Protein AF-0000000073338103 (afdb_homodimer)

Secondary structure (DSSP, 8-state):
----------------------HHHHHHHHHHHHHHHHHHHHS----HHHHHHHHHHHHHHT--HHHHHHHHHHHTSS---TTSHHHHHHHHHHHHHHHHTT-EEEEEEEEEEEEEEEEEEEEEE-TTS-EEEPP-S----STTGGGSPPS-EETPPPEEEEEEEEE-TT--HHHHHHHHHTT---TTSEEEEE--TT--HHHHHHHHHHTT-SEEEEEPPP-SS-S----EE---SSS-TTSTTS---TT-----TTSHHHHTTS-SS-EEEE-HHHHHHHHHTB-BSBPPHHHH-SS--S---B-B--BSEEEEEEEEEEEEEEEEEEEEEE--SSEEEEEEEEEEE---SSS-TTTTHHHHHHHHHHHHHHHHHHHTT---SEEEEEEEES-GGGTSHHHHHHHHHTHHHHHHHEEEEEE-S-SBSSSSEEEEE-GGGHHHHHHHHTTSBPSSSTT-BHHHHHHHH-SS---B---S-SSTHHIIIIIT---EEEEEE-S--TTTTSTT-SHHHIIIII-TT-HHHHHHHHHHHHHHHHHHH-SS----HHHHHHHHHHHHHHHHHHS-TTS--HHHHHHHHHHHHHHHHHHHHHHHHHHHTTT-TTHHHHHHHHHHHHHHHHHTTB-TT-BTTBTT--BSSS---SSTT-S-SS-HHHHHHHHS-TTS-HHHHHHHHHHHHHHHHHHHHHHHHHHH----/----------------------HHHHHHHHHHHHHHHHHHHHS----HHHHHHHHHHHHHHT--HHHHHHHHHHHTSS---TTSHHHHHHHHHHHHHHHHTT-EEEEEEEEEEEEEEEEEEEEEE-TTS-EEEPP-S----STTGGGSPPS-EETPPPEEEEEEEEE-TT--HHHHHHHHHTT---TTSEEEEE--TT--HHHHHHHHHHTT-SEEEEE----SS-S----EE---SSS-TTSTTS---TT-----TTSHHHHTTS-SS-EEEE-HHHHHHHHHTB-BSBPPHHHH-SS--S---B-B--BSEEEEEEEEEEEEEEEEEEEEEE--SSEEEEEEEEEEE---SSS-TTTTHHHHHHHHHHHHHHHHHHHTT---SEEEEEEEES-GGGTSHHHHHHHHHTHHHHHHHEEEEEE-S-SBSSSSEEEEE-GGGHHHHHHHHTTSBPSSSTT-BHHHHHHHHHSS---B---S-SSTHHIIIIIT---EEEEEE-S--TTTTSTT-SHHHIIIII-TT-HHHHHHHHHHHHHHHHHHH-SS----HHHHHHHHHHHHHHHHHHS-TTS--HHHHHHHHHHHHHHHHHHHHHHHHHHHTTT-TTHHHHHHHHHHHHHHHHHTTB-TT-BTTBTT--BSSS---SSTT-S-SS-HHHHHHHHS-TTS-HHHHHHHHHHHHHHHHHHHHHHHHHHH----

Structure (mmCIF, N/CA/C/O backbone):
data_AF-0000000073338103-model_v1
#
loop_
_entity.id
_entity.type
_entity.pdbx_description
1 polymer 'glutamate carboxypeptidase II'
#
loop_
_atom_site.group_PDB
_atom_site.id
_atom_site.type_symbol
_atom_site.label_atom_id
_atom_site.label_alt_id
_atom_site.label_comp_id
_atom_site.label_asym_id
_atom_site.label_entity_id
_atom_site.label_seq_id
_atom_site.pdbx_PDB_ins_code
_atom_site.Cartn_x
_atom_site.Cartn_y
_atom_site.Cartn_z
_atom_site.occupancy
_atom_site.B_iso_or_equiv
_atom_site.auth_seq_id
_atom_site.auth_comp_id
_atom_site.auth_asym_id
_atom_site.auth_atom_id
_atom_site.pdbx_PDB_model_num
ATOM 1 N N . MET A 1 1 ? 82.625 7.285 69.188 1 23.39 1 MET A N 1
ATOM 2 C CA . MET A 1 1 ? 82.875 6.035 68.5 1 23.39 1 MET A CA 1
ATOM 3 C C . MET A 1 1 ? 82.25 6.078 67.125 1 23.39 1 MET A C 1
ATOM 5 O O . MET A 1 1 ? 81.062 5.75 66.938 1 23.39 1 MET A O 1
ATOM 9 N N . SER A 1 2 ? 82.5 7.129 66.438 1 25.94 2 SER A N 1
ATOM 10 C CA . SER A 1 2 ? 82.188 8.078 65.375 1 25.94 2 SER A CA 1
ATOM 11 C C . SER A 1 2 ? 82.438 7.48 64 1 25.94 2 SER A C 1
ATOM 13 O O . SER A 1 2 ? 83.562 7.27 63.594 1 25.94 2 SER A O 1
ATOM 15 N N . PRO A 1 3 ? 81.438 6.512 63.688 1 27.48 3 PRO A N 1
ATOM 16 C CA . PRO A 1 3 ? 81.75 5.504 62.656 1 27.48 3 PRO A CA 1
ATOM 17 C C . PRO A 1 3 ? 82.125 6.121 61.312 1 27.48 3 PRO A C 1
ATOM 19 O O . PRO A 1 3 ? 81.812 7.293 61.062 1 27.48 3 PRO A O 1
ATOM 22 N N . PRO A 1 4 ? 82.812 5.309 60.469 1 25.95 4 PRO A N 1
ATOM 23 C CA . PRO A 1 4 ? 83.75 5.445 59.344 1 25.95 4 PRO A CA 1
ATOM 24 C C . PRO A 1 4 ? 83.062 5.883 58.062 1 25.95 4 PRO A C 1
ATOM 26 O O . PRO A 1 4 ? 81.875 5.621 57.875 1 25.95 4 PRO A O 1
ATOM 29 N N . LEU A 1 5 ? 83.5 6.938 57.406 1 24.22 5 LEU A N 1
ATOM 30 C CA . LEU A 1 5 ? 83.312 7.898 56.344 1 24.22 5 LEU A CA 1
ATOM 31 C C . LEU A 1 5 ? 83.375 7.211 54.969 1 24.22 5 LEU A C 1
ATOM 33 O O . LEU A 1 5 ? 84.375 6.672 54.594 1 24.22 5 LEU A O 1
ATOM 37 N N . THR A 1 6 ? 82.188 6.578 54.656 1 22.78 6 THR A N 1
ATOM 38 C CA . THR A 1 6 ? 82.062 5.684 53.531 1 22.78 6 THR A CA 1
ATOM 39 C C . THR A 1 6 ? 82.5 6.352 52.219 1 22.78 6 THR A C 1
ATOM 41 O O . THR A 1 6 ? 82.375 7.566 52.062 1 22.78 6 THR A O 1
ATOM 44 N N . LYS A 1 7 ? 83.312 5.598 51.375 1 25.94 7 LYS A N 1
ATOM 45 C CA . LYS A 1 7 ? 84.188 5.793 50.25 1 25.94 7 LYS A CA 1
ATOM 46 C C . LYS A 1 7 ? 83.438 6.227 49 1 25.94 7 LYS A C 1
ATOM 48 O O . LYS A 1 7 ? 82.5 5.551 48.562 1 25.94 7 LYS A O 1
ATOM 53 N N . PRO A 1 8 ? 83.375 7.547 48.594 1 25.02 8 PRO A N 1
ATOM 54 C CA . PRO A 1 8 ? 82.625 8.18 47.531 1 25.02 8 PRO A CA 1
ATOM 55 C C . PRO A 1 8 ? 83 7.641 46.156 1 25.02 8 PRO A C 1
ATOM 57 O O . PRO A 1 8 ? 84.125 7.629 45.781 1 25.02 8 PRO A O 1
ATOM 60 N N . THR A 1 9 ? 82.375 6.488 45.75 1 23.94 9 THR A N 1
ATOM 61 C CA . THR A 1 9 ? 82.625 5.77 44.5 1 23.94 9 THR A CA 1
ATOM 62 C C . THR A 1 9 ? 82.5 6.691 43.312 1 23.94 9 THR A C 1
ATOM 64 O O . THR A 1 9 ? 81.5 7.367 43.156 1 23.94 9 THR A O 1
ATOM 67 N N . THR A 1 10 ? 83.625 7.125 42.688 1 25.16 10 THR A N 1
ATOM 68 C CA . THR A 1 10 ? 83.938 8.039 41.594 1 25.16 10 THR A CA 1
ATOM 69 C C . THR A 1 10 ? 83.438 7.531 40.25 1 25.16 10 THR A C 1
ATOM 71 O O . THR A 1 10 ? 83.938 6.582 39.688 1 25.16 10 THR A O 1
ATOM 74 N N . THR A 1 11 ? 82.062 7.141 40.125 1 24.42 11 THR A N 1
ATOM 75 C CA . THR A 1 11 ? 81.688 6.48 38.906 1 24.42 11 THR A CA 1
ATOM 76 C C . THR A 1 11 ? 81.938 7.387 37.688 1 24.42 11 THR A C 1
ATOM 78 O O . THR A 1 11 ? 81.688 8.586 37.75 1 24.42 11 THR A O 1
ATOM 81 N N . SER A 1 12 ? 82.938 6.992 36.75 1 26.53 12 SER A N 1
ATOM 82 C CA . SER A 1 12 ? 83.562 7.496 35.531 1 26.53 12 SER A CA 1
ATOM 83 C C . SER A 1 12 ? 82.5 7.676 34.406 1 26.53 12 SER A C 1
ATOM 85 O O . SER A 1 12 ? 81.812 6.723 34.062 1 26.53 12 SER A O 1
ATOM 87 N N . SER A 1 13 ? 81.75 8.805 34.344 1 24.98 13 SER A N 1
ATOM 88 C CA . SER A 1 13 ? 80.75 9.219 33.344 1 24.98 13 SER A CA 1
ATOM 89 C C . SER A 1 13 ? 81.312 9.258 31.953 1 24.98 13 SER A C 1
ATOM 91 O O . SER A 1 13 ? 82.25 10.047 31.656 1 24.98 13 SER A O 1
ATOM 93 N N . ILE A 1 14 ? 81.625 8.102 31.297 1 26.61 14 ILE A N 1
ATOM 94 C CA . ILE A 1 14 ? 82.125 8.086 29.938 1 26.61 14 ILE A CA 1
ATOM 95 C C . ILE A 1 14 ? 81.125 8.781 29 1 26.61 14 ILE A C 1
ATOM 97 O O . ILE A 1 14 ? 80 8.359 28.875 1 26.61 14 ILE A O 1
ATOM 101 N N . PHE A 1 15 ? 81.188 10.109 28.797 1 25.8 15 PHE A N 1
ATOM 102 C CA . PHE A 1 15 ? 80.5 10.977 27.875 1 25.8 15 PHE A CA 1
ATOM 103 C C . PHE A 1 15 ? 80.75 10.57 26.438 1 25.8 15 PHE A C 1
ATOM 105 O O . PHE A 1 15 ? 81.875 10.641 25.969 1 25.8 15 PHE A O 1
ATOM 112 N N . PHE A 1 16 ? 80.188 9.43 25.938 1 26.16 16 PHE A N 1
ATOM 113 C CA . PHE A 1 16 ? 80.312 9.055 24.547 1 26.16 16 PHE A CA 1
ATOM 114 C C . PHE A 1 16 ? 79.875 10.164 23.625 1 26.16 16 PHE A C 1
ATOM 116 O O . PHE A 1 16 ? 78.75 10.711 23.844 1 26.16 16 PHE A O 1
ATOM 123 N N . LEU A 1 17 ? 80.75 10.961 22.969 1 28.45 17 LEU A N 1
ATOM 124 C CA . LEU A 1 17 ? 80.625 11.992 21.953 1 28.45 17 LEU A CA 1
ATOM 125 C C . LEU A 1 17 ? 79.938 11.477 20.719 1 28.45 17 LEU A C 1
ATOM 127 O O . LEU A 1 17 ? 80.438 10.633 19.984 1 28.45 17 LEU A O 1
ATOM 131 N N . SER A 1 18 ? 78.688 11.062 20.828 1 30.53 18 SER A N 1
ATOM 132 C CA . SER A 1 18 ? 77.938 10.586 19.672 1 30.53 18 SER A CA 1
ATOM 133 C C . SER A 1 18 ? 77.938 11.625 18.547 1 30.53 18 SER A C 1
ATOM 135 O O . SER A 1 18 ? 77.688 12.812 18.797 1 30.53 18 SER A O 1
ATOM 137 N N . LYS A 1 19 ? 78.688 11.398 17.422 1 39.12 19 LYS A N 1
ATOM 138 C CA . LYS A 1 19 ? 78.812 12.156 16.172 1 39.12 19 LYS A CA 1
ATOM 139 C C . LYS A 1 19 ? 77.375 12.445 15.625 1 39.12 19 LYS A C 1
ATOM 141 O O . LYS A 1 19 ? 76.5 11.578 15.648 1 39.12 19 LYS A O 1
ATOM 146 N N . PRO A 1 20 ? 77.188 13.82 15.438 1 39.41 20 PRO A N 1
ATOM 147 C CA . PRO A 1 20 ? 75.875 14.242 14.93 1 39.41 20 PRO A CA 1
ATOM 148 C C . PRO A 1 20 ? 75.5 13.609 13.578 1 39.41 20 PRO A C 1
ATOM 150 O O . PRO A 1 20 ? 76.438 13.352 12.773 1 39.41 20 PRO A O 1
ATOM 153 N N . PRO A 1 21 ? 74.562 12.68 13.531 1 50.12 21 PRO A N 1
ATOM 154 C CA . PRO A 1 21 ? 74.25 12.062 12.234 1 50.12 21 PRO A CA 1
ATOM 155 C C . PRO A 1 21 ? 74.188 13.086 11.102 1 50.12 21 PRO A C 1
ATOM 157 O O . PRO A 1 21 ? 73.938 14.266 11.344 1 50.12 21 PRO A O 1
ATOM 160 N N . PRO A 1 22 ? 74.875 12.828 9.883 1 53.12 22 PRO A N 1
ATOM 161 C CA . PRO A 1 22 ? 74.938 13.758 8.758 1 53.12 22 PRO A CA 1
ATOM 162 C C . PRO A 1 22 ? 73.625 14.352 8.383 1 53.12 22 PRO A C 1
ATOM 164 O O . PRO A 1 22 ? 72.562 13.727 8.641 1 53.12 22 PRO A O 1
ATOM 167 N N . PRO A 1 23 ? 73.625 15.68 8.031 1 54.03 23 PRO A N 1
ATOM 168 C CA . PRO A 1 23 ? 72.5 16.516 7.746 1 54.03 23 PRO A CA 1
ATOM 169 C C . PRO A 1 23 ? 71.562 15.875 6.734 1 54.03 23 PRO A C 1
ATOM 171 O O . PRO A 1 23 ? 70.312 16.125 6.77 1 54.03 23 PRO A O 1
ATOM 174 N N . LEU A 1 24 ? 72.125 15.039 5.871 1 59.91 24 LEU A N 1
ATOM 175 C CA . LEU A 1 24 ? 71.312 14.492 4.816 1 59.91 24 LEU A CA 1
ATOM 176 C C . LEU A 1 24 ? 70.312 13.484 5.387 1 59.91 24 LEU A C 1
ATOM 178 O O . LEU A 1 24 ? 69.125 13.453 4.977 1 59.91 24 LEU A O 1
ATOM 182 N N . CYS A 1 25 ? 70.812 12.609 6.328 1 56.97 25 CYS A N 1
ATOM 183 C CA . CYS A 1 25 ? 69.875 11.633 6.93 1 56.97 25 CYS A CA 1
ATOM 184 C C . CYS A 1 25 ? 68.875 12.328 7.781 1 56.97 25 CYS A C 1
ATOM 186 O O . CYS A 1 25 ? 67.688 11.898 7.809 1 56.97 25 CYS A O 1
ATOM 188 N N . THR A 1 26 ? 69.25 13.438 8.422 1 60.19 26 THR A N 1
ATOM 189 C CA . THR A 1 26 ? 68.312 14.203 9.203 1 60.19 26 THR A CA 1
ATOM 190 C C . THR A 1 26 ? 67.25 14.867 8.289 1 60.19 26 THR A C 1
ATOM 192 O O . THR A 1 26 ? 66.062 14.891 8.609 1 60.19 26 THR A O 1
ATOM 195 N N . PHE A 1 27 ? 67.812 15.281 7.145 1 61.78 27 PHE A N 1
ATOM 196 C CA . PHE A 1 27 ? 66.875 15.898 6.188 1 61.78 27 PHE A CA 1
ATOM 197 C C . PHE A 1 27 ? 65.938 14.867 5.629 1 61.78 27 PHE A C 1
ATOM 199 O O . PHE A 1 27 ? 64.688 15.141 5.516 1 61.78 27 PHE A O 1
ATOM 206 N N . LEU A 1 28 ? 66.375 13.648 5.289 1 61.41 28 LEU A N 1
ATOM 207 C CA . LEU A 1 28 ? 65.5 12.602 4.77 1 61.41 28 LEU A CA 1
ATOM 208 C C . LEU A 1 28 ? 64.562 12.117 5.844 1 61.41 28 LEU A C 1
ATOM 210 O O . LEU A 1 28 ? 63.375 11.852 5.551 1 61.41 28 LEU A O 1
ATOM 214 N N . LEU A 1 29 ? 65 12.109 7.074 1 62.97 29 LEU A N 1
ATOM 215 C CA . LE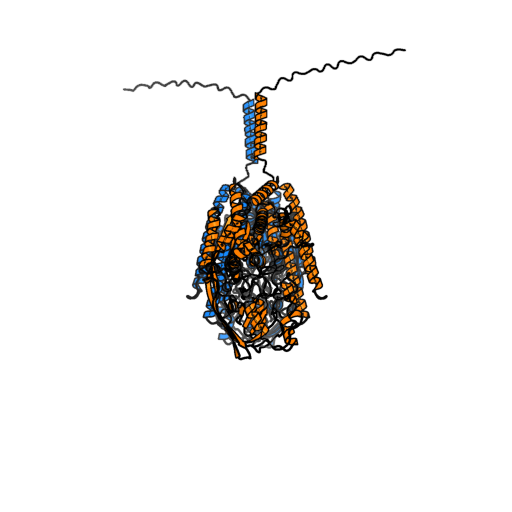U A 1 29 ? 64.125 11.758 8.172 1 62.97 29 LEU A CA 1
ATOM 216 C C . LEU A 1 29 ? 63.094 12.852 8.406 1 62.97 29 LEU A C 1
ATOM 218 O O . LEU A 1 29 ? 61.906 12.555 8.633 1 62.97 29 LEU A O 1
ATOM 222 N N . LEU A 1 30 ? 63.562 14.086 8.266 1 63.12 30 LEU A N 1
ATOM 223 C CA . LEU A 1 30 ? 62.625 15.195 8.43 1 63.12 30 LEU A CA 1
ATOM 224 C C . LEU A 1 30 ? 61.656 15.242 7.27 1 63.12 30 LEU A C 1
ATOM 226 O O . LEU A 1 30 ? 60.469 15.484 7.477 1 63.12 30 LEU A O 1
ATOM 230 N N . THR A 1 31 ? 62.125 14.938 6.078 1 66.56 31 THR A N 1
ATOM 231 C CA . THR A 1 31 ? 61.25 14.898 4.93 1 66.56 31 THR A CA 1
ATOM 232 C C . THR A 1 31 ? 60.281 13.695 5.023 1 66.56 31 THR A C 1
ATOM 234 O O . THR A 1 31 ? 59.125 13.805 4.699 1 66.56 31 THR A O 1
ATOM 237 N N . ALA A 1 32 ? 60.812 12.57 5.438 1 65.5 32 ALA A N 1
ATOM 238 C CA . ALA A 1 32 ? 59.938 11.406 5.66 1 65.5 32 ALA A CA 1
ATOM 239 C C . ALA A 1 32 ? 58.938 11.68 6.762 1 65.5 32 ALA A C 1
ATOM 241 O O . ALA A 1 32 ? 57.75 11.312 6.633 1 65.5 32 ALA A O 1
ATOM 242 N N . LEU A 1 33 ? 59.375 12.375 7.762 1 63.41 33 LEU A N 1
ATOM 243 C CA . LEU A 1 33 ? 58.438 12.766 8.828 1 63.41 33 LEU A CA 1
ATOM 244 C C . LEU A 1 33 ? 57.438 13.797 8.336 1 63.41 33 LEU A C 1
ATOM 246 O O . LEU A 1 33 ? 56.25 13.742 8.695 1 63.41 33 LEU A O 1
ATOM 250 N N . CYS A 1 34 ? 57.906 14.695 7.492 1 63.16 34 CYS A N 1
ATOM 251 C CA . CYS A 1 34 ? 56.969 15.648 6.879 1 63.16 34 CYS A CA 1
ATOM 252 C C . CYS A 1 34 ? 56 14.93 5.945 1 63.16 34 CYS A C 1
ATOM 254 O O . CYS A 1 34 ? 54.812 15.25 5.922 1 63.16 34 CYS A O 1
ATOM 256 N N . PHE A 1 35 ? 56.5 13.945 5.188 1 61.28 35 PHE A N 1
ATOM 257 C CA . PHE A 1 35 ? 55.625 13.172 4.324 1 61.28 35 PHE A CA 1
ATOM 258 C C . PHE A 1 35 ? 54.656 12.312 5.148 1 61.28 35 PHE A C 1
ATOM 260 O O . PHE A 1 35 ? 53.469 12.203 4.824 1 61.28 35 PHE A O 1
ATOM 267 N N . ILE A 1 36 ? 55.125 11.734 6.23 1 60.84 36 ILE A N 1
ATOM 268 C CA . ILE A 1 36 ? 54.281 10.984 7.133 1 60.84 36 ILE A CA 1
ATOM 269 C C . ILE A 1 36 ? 53.281 11.93 7.809 1 60.84 36 ILE A C 1
ATOM 271 O O . ILE A 1 36 ? 52.094 11.617 7.934 1 60.84 36 ILE A O 1
ATOM 275 N N . GLY A 1 37 ? 53.75 13.117 8.242 1 55.5 37 GLY A N 1
ATOM 276 C CA . GLY A 1 37 ? 52.844 14.133 8.781 1 55.5 37 GLY A CA 1
ATOM 277 C C . GLY A 1 37 ? 51.844 14.633 7.777 1 55.5 37 GLY A C 1
ATOM 278 O O . GLY A 1 37 ? 50.656 14.789 8.102 1 55.5 37 GLY A O 1
ATOM 279 N N . PHE A 1 38 ? 52.312 14.906 6.574 1 55.44 38 PHE A N 1
ATOM 280 C CA . PHE A 1 38 ? 51.406 15.32 5.5 1 55.44 38 PHE A CA 1
ATOM 281 C C . PHE A 1 38 ? 50.438 14.195 5.141 1 55.44 38 PHE A C 1
ATOM 283 O O . PHE A 1 38 ? 49.25 14.438 4.938 1 55.44 38 PHE A O 1
ATOM 290 N N . PHE A 1 39 ? 50.938 13.008 5.004 1 52.56 39 PHE A N 1
ATOM 291 C CA . PHE A 1 39 ? 50.062 11.859 4.77 1 52.56 39 PHE A CA 1
ATOM 292 C C . PHE A 1 39 ? 49.125 11.641 5.953 1 52.56 39 PHE A C 1
ATOM 294 O O . PHE A 1 39 ? 47.969 11.281 5.77 1 52.56 39 PHE A O 1
ATOM 301 N N . TYR A 1 40 ? 49.594 11.836 7.145 1 50.16 40 TYR A N 1
ATOM 302 C CA . TYR A 1 40 ? 48.75 11.75 8.328 1 50.16 40 TYR A CA 1
ATOM 303 C C . TYR A 1 40 ? 47.719 12.852 8.328 1 50.16 40 TYR A C 1
ATOM 305 O O . TYR A 1 40 ? 46.562 12.617 8.688 1 50.16 40 TYR A O 1
ATOM 313 N N . THR A 1 41 ? 48.125 14.07 8.055 1 49.78 41 THR A N 1
ATOM 314 C CA . THR A 1 41 ? 47.156 15.164 8.016 1 49.78 41 THR A CA 1
ATOM 315 C C . THR A 1 41 ? 46.188 14.992 6.848 1 49.78 41 THR A C 1
ATOM 317 O O . THR A 1 41 ? 45.031 15.375 6.941 1 49.78 41 THR A O 1
ATOM 320 N N . LEU A 1 42 ? 46.625 14.555 5.734 1 47.66 42 LEU A N 1
ATOM 321 C CA . LEU A 1 42 ? 45.75 14.336 4.586 1 47.66 42 LEU A CA 1
ATOM 322 C C . LEU A 1 42 ? 44.781 13.18 4.855 1 47.66 42 LEU A C 1
ATOM 324 O O . LEU A 1 42 ? 43.688 13.141 4.297 1 47.66 42 LEU A O 1
ATOM 328 N N . HIS A 1 43 ? 45.219 12.203 5.574 1 44.88 43 HIS A N 1
ATOM 329 C CA . HIS A 1 43 ? 44.344 11.062 5.848 1 44.88 43 HIS A CA 1
ATOM 330 C C . HIS A 1 43 ? 43.656 11.211 7.203 1 44.88 43 HIS A C 1
ATOM 332 O O . HIS A 1 43 ? 43.062 10.258 7.703 1 44.88 43 HIS A O 1
ATOM 338 N N . HIS A 1 44 ? 43.906 12.148 7.973 1 41.25 44 HIS A N 1
ATOM 339 C CA . HIS A 1 44 ? 43.094 12.234 9.172 1 41.25 44 HIS A CA 1
ATOM 340 C C . HIS A 1 44 ? 41.656 12.648 8.836 1 41.25 44 HIS A C 1
ATOM 342 O O . HIS A 1 44 ? 41.406 13.828 8.602 1 41.25 44 HIS A O 1
ATOM 348 N N . SER A 1 45 ? 40.875 11.891 8.297 1 46.19 45 SER A N 1
ATOM 349 C CA . SER A 1 45 ? 39.438 11.969 8.234 1 46.19 45 SER A CA 1
ATOM 350 C C . SER A 1 45 ? 38.844 12.375 9.586 1 46.19 45 SER A C 1
ATOM 352 O O . SER A 1 45 ? 39.125 11.742 10.602 1 46.19 45 SER A O 1
ATOM 354 N N . GLN A 1 46 ? 38.688 13.609 9.812 1 52.03 46 GLN A N 1
ATOM 355 C CA . GLN A 1 46 ? 38.031 14.078 11.023 1 52.03 46 GLN A CA 1
ATOM 356 C C . GLN A 1 46 ? 36.875 13.141 11.422 1 52.03 46 GLN A C 1
ATOM 358 O O . GLN A 1 46 ? 36.188 12.617 10.562 1 52.03 46 GLN A O 1
ATOM 363 N N . ASN A 1 47 ? 36.875 12.703 12.672 1 62 47 ASN A N 1
ATOM 364 C CA . ASN A 1 47 ? 35.812 11.914 13.273 1 62 47 ASN A CA 1
ATOM 365 C C . ASN A 1 47 ? 34.438 12.492 12.961 1 62 47 ASN A C 1
ATOM 367 O O . ASN A 1 47 ? 34.188 13.672 13.211 1 62 47 ASN A O 1
ATOM 371 N N . PRO A 1 48 ? 33.719 11.742 12.211 1 68.19 48 PRO A N 1
ATOM 372 C CA . PRO A 1 48 ? 32.406 12.234 11.82 1 68.19 48 PRO A CA 1
ATOM 373 C C . PRO A 1 48 ? 31.656 12.883 12.977 1 68.19 48 PRO A C 1
ATOM 375 O O . PRO A 1 48 ? 30.906 13.844 12.773 1 68.19 48 PRO A O 1
ATOM 378 N N . LYS A 1 49 ? 31.953 12.516 14.125 1 69.31 49 LYS A N 1
ATOM 379 C CA . LYS A 1 49 ? 31.25 13.062 15.289 1 69.31 49 LYS A CA 1
ATOM 380 C C . LYS A 1 49 ? 31.766 14.461 15.633 1 69.31 49 LYS A C 1
ATOM 382 O O . LYS A 1 49 ? 30.984 15.336 15.992 1 69.31 49 LYS A O 1
ATOM 387 N N . THR A 1 50 ? 32.875 14.648 15.531 1 74.56 50 THR A N 1
ATOM 388 C CA . THR A 1 50 ? 33.469 15.953 15.828 1 74.56 50 THR A CA 1
ATOM 389 C C . THR A 1 50 ? 33.062 16.969 14.766 1 74.56 50 THR A C 1
ATOM 391 O O . THR A 1 50 ? 32.812 18.141 15.094 1 74.56 50 THR A O 1
ATOM 394 N N . THR A 1 51 ? 32.938 16.484 13.648 1 83.94 51 THR A N 1
ATOM 395 C CA . THR A 1 51 ? 32.531 17.359 12.562 1 83.94 51 THR A CA 1
ATOM 396 C C . THR A 1 51 ? 31.062 17.797 12.727 1 83.94 51 THR A C 1
ATOM 398 O O . THR A 1 51 ? 30.734 18.969 12.547 1 83.94 51 THR A O 1
ATOM 401 N N . LEU A 1 52 ? 30.234 16.906 13.156 1 90.75 52 LEU A N 1
ATOM 402 C CA . LEU A 1 52 ? 28.828 17.219 13.359 1 90.75 52 LEU A CA 1
ATOM 403 C C . LEU A 1 52 ? 28.656 18.188 14.523 1 90.75 52 LEU A C 1
ATOM 405 O O . LEU A 1 52 ? 27.812 19.094 14.469 1 90.75 52 LEU A O 1
ATOM 409 N N . GLN A 1 53 ? 29.422 18 15.555 1 91.88 53 GLN A N 1
ATOM 410 C CA . GLN A 1 53 ? 29.344 18.891 16.703 1 91.88 53 GLN A CA 1
ATOM 411 C C . GLN A 1 53 ? 29.75 20.312 16.344 1 91.88 53 GLN A C 1
ATOM 413 O O . GLN A 1 53 ? 29.125 21.266 16.781 1 91.88 53 GLN A O 1
ATOM 418 N N . HIS A 1 54 ? 30.797 20.359 15.594 1 94.19 54 HIS A N 1
ATOM 419 C CA . HIS A 1 54 ? 31.25 21.672 15.148 1 94.19 54 HIS A CA 1
ATOM 420 C C . HIS A 1 54 ? 30.188 22.344 14.266 1 94.19 54 HIS A C 1
ATOM 422 O O . HIS A 1 54 ? 29.891 23.531 14.438 1 94.19 54 HIS A O 1
ATOM 428 N N . THR A 1 55 ? 29.641 21.594 13.352 1 96.62 55 THR A N 1
ATOM 429 C CA . THR A 1 55 ? 28.609 22.109 12.461 1 96.62 55 THR A CA 1
ATOM 430 C C . THR A 1 55 ? 27.391 22.562 13.258 1 96.62 55 THR A C 1
ATOM 432 O O . THR A 1 55 ? 26.781 23.594 12.953 1 96.62 55 THR A O 1
ATOM 435 N N . ALA A 1 56 ? 27.047 21.828 14.25 1 97.19 56 ALA A N 1
ATOM 436 C CA . ALA A 1 56 ? 25.906 22.156 15.094 1 97.19 56 ALA A CA 1
ATOM 437 C C . ALA A 1 56 ? 26.125 23.453 15.852 1 97.19 56 ALA A C 1
ATOM 439 O O . ALA A 1 56 ? 25.219 24.281 15.953 1 97.19 56 ALA A O 1
ATOM 440 N N . THR A 1 57 ? 27.281 23.609 16.375 1 96.81 57 THR A N 1
ATOM 441 C CA . THR A 1 57 ? 27.609 24.812 17.109 1 96.81 57 THR A CA 1
ATOM 442 C C . THR A 1 57 ? 27.594 26.031 16.203 1 96.81 57 THR A C 1
ATOM 444 O O . THR A 1 57 ? 27.078 27.094 16.578 1 96.81 57 THR A O 1
ATOM 447 N N . LEU A 1 58 ? 28.172 25.844 15.039 1 97.44 58 LEU A N 1
ATOM 448 C CA . LEU A 1 58 ? 28.156 26.922 14.07 1 97.44 58 LEU A CA 1
ATOM 449 C C . LEU A 1 58 ? 26.734 27.281 13.656 1 97.44 58 LEU A C 1
ATOM 451 O O . LEU A 1 58 ? 26.406 28.469 13.531 1 97.44 58 LEU A O 1
ATOM 455 N N . PHE A 1 59 ? 26 26.359 13.414 1 98.31 59 PHE A N 1
ATOM 456 C CA . PHE A 1 59 ? 24.594 26.547 13.055 1 98.31 59 PHE A CA 1
ATOM 457 C C . PHE A 1 59 ? 23.875 27.406 14.102 1 98.31 59 PHE A C 1
ATOM 459 O O . PHE A 1 59 ? 23.156 28.344 13.758 1 98.31 59 PHE A O 1
ATOM 466 N N . LEU A 1 60 ? 24.016 27.031 15.367 1 98.19 60 LEU A N 1
ATOM 467 C CA . LEU A 1 60 ? 23.344 27.734 16.453 1 98.19 60 LEU A CA 1
ATOM 468 C C . LEU A 1 60 ? 23.875 29.156 16.578 1 98.19 60 LEU A C 1
ATOM 470 O O . LEU A 1 60 ? 23.141 30.078 16.953 1 98.19 60 LEU A O 1
ATOM 474 N N . SER A 1 61 ? 25.094 29.391 16.25 1 97.81 61 SER A N 1
ATOM 475 C CA . SER A 1 61 ? 25.719 30.688 16.391 1 97.81 61 SER A CA 1
ATOM 476 C C . SER A 1 61 ? 25.203 31.672 15.352 1 97.81 61 SER A C 1
ATOM 478 O O . SER A 1 61 ? 25.344 32.875 15.508 1 97.81 61 SER A O 1
ATOM 480 N N . TYR A 1 62 ? 24.578 31.188 14.336 1 98 62 TYR A N 1
ATOM 481 C CA . TYR A 1 62 ? 24.078 32.031 13.258 1 98 62 TYR A CA 1
ATOM 482 C C . TYR A 1 62 ? 22.703 32.594 13.594 1 98 62 TYR A C 1
ATOM 484 O O . TYR A 1 62 ? 22.094 33.312 12.797 1 98 62 TYR A O 1
ATOM 492 N N . SER A 1 63 ? 22.203 32.344 14.781 1 96.69 63 SER A N 1
ATOM 493 C CA . SER A 1 63 ? 20.875 32.844 15.18 1 96.69 63 SER A CA 1
ATOM 494 C C . SER A 1 63 ? 20.828 34.344 15.195 1 96.69 63 SER A C 1
ATOM 496 O O . SER A 1 63 ? 21.828 35.031 15.461 1 96.69 63 SER A O 1
ATOM 498 N N . SER A 1 64 ? 19.594 34.844 14.836 1 97.25 64 SER A N 1
ATOM 499 C CA . SER A 1 64 ? 19.344 36.281 14.875 1 97.25 64 SER A CA 1
ATOM 500 C C . SER A 1 64 ? 17.875 36.562 15.156 1 97.25 64 SER A C 1
ATOM 502 O O . SER A 1 64 ? 17 36.312 14.32 1 97.25 64 SER A O 1
ATOM 504 N N . ASN A 1 65 ? 17.656 37.188 16.297 1 97.62 65 ASN A N 1
ATOM 505 C CA . ASN A 1 65 ? 16.297 37.531 16.688 1 97.62 65 ASN A CA 1
ATOM 506 C C . ASN A 1 65 ? 15.688 38.562 15.727 1 97.62 65 ASN A C 1
ATOM 508 O O . ASN A 1 65 ? 14.531 38.438 15.312 1 97.62 65 ASN A O 1
ATOM 512 N N . SER A 1 66 ? 16.469 39.531 15.43 1 98.06 66 SER A N 1
ATOM 513 C CA . SER A 1 66 ? 15.984 40.625 14.586 1 98.06 66 SER A CA 1
ATOM 514 C C . SER A 1 66 ? 15.656 40.125 13.18 1 98.06 66 SER A C 1
ATOM 516 O O . SER A 1 66 ? 14.688 40.594 12.57 1 98.06 66 SER A O 1
ATOM 518 N N . THR A 1 67 ? 16.484 39.25 12.703 1 98.25 67 THR A N 1
ATOM 519 C CA . THR A 1 67 ? 16.266 38.719 11.359 1 98.25 67 THR A CA 1
ATOM 520 C C . THR A 1 67 ? 14.945 37.938 11.297 1 98.25 67 THR A C 1
ATOM 522 O O . THR A 1 67 ? 14.148 38.156 10.383 1 98.25 67 THR A O 1
ATOM 525 N N . ILE A 1 68 ? 14.703 37.094 12.211 1 98.5 68 ILE A N 1
ATOM 526 C CA . ILE A 1 68 ? 13.484 36.281 12.219 1 98.5 68 ILE A CA 1
ATOM 527 C C . ILE A 1 68 ? 12.273 37.188 12.398 1 98.5 68 ILE A C 1
ATOM 529 O O . ILE A 1 68 ? 11.227 36.969 11.789 1 98.5 68 ILE A O 1
ATOM 533 N N . SER A 1 69 ? 12.461 38.156 13.273 1 98.69 69 SER A N 1
ATOM 534 C CA . SER A 1 69 ? 11.406 39.125 13.461 1 98.69 69 SER A CA 1
ATOM 535 C C . SER A 1 69 ? 11.062 39.844 12.148 1 98.69 69 SER A C 1
ATOM 537 O O . SER A 1 69 ? 9.891 40.031 11.836 1 98.69 69 SER A O 1
ATOM 539 N N . SER A 1 70 ? 12.047 40.219 11.438 1 98.62 70 SER A N 1
ATOM 540 C CA . SER A 1 70 ? 11.844 40.906 10.172 1 98.62 70 SER A CA 1
ATOM 541 C C . SER A 1 70 ? 11.125 40 9.164 1 98.62 70 SER A C 1
ATOM 543 O O . SER A 1 70 ? 10.297 40.5 8.391 1 98.62 70 SER A O 1
ATOM 545 N N . TYR A 1 71 ? 11.523 38.719 9.078 1 98.69 71 TYR A N 1
ATOM 546 C CA . TYR A 1 71 ? 10.82 37.781 8.211 1 98.69 71 TYR A CA 1
ATOM 547 C C . TYR A 1 71 ? 9.336 37.75 8.547 1 98.69 71 TYR A C 1
ATOM 549 O O . TYR A 1 71 ? 8.484 37.812 7.648 1 98.69 71 TYR A O 1
ATOM 557 N N . LEU A 1 72 ? 9.047 37.594 9.836 1 98.75 72 LEU A N 1
ATOM 558 C CA . LEU A 1 72 ? 7.66 37.469 10.266 1 98.75 72 LEU A CA 1
ATOM 559 C C . LEU A 1 72 ? 6.883 38.75 9.891 1 98.75 72 LEU A C 1
ATOM 561 O O . LEU A 1 72 ? 5.742 38.656 9.43 1 98.75 72 LEU A O 1
ATOM 565 N N . HIS A 1 73 ? 7.508 39.844 10.148 1 98.19 73 HIS A N 1
ATOM 566 C CA . HIS A 1 73 ? 6.863 41.125 9.828 1 98.19 73 HIS A CA 1
ATOM 567 C C . HIS A 1 73 ? 6.508 41.188 8.344 1 98.19 73 HIS A C 1
ATOM 569 O O . HIS A 1 73 ? 5.383 41.531 7.988 1 98.19 73 HIS A O 1
ATOM 575 N N . SER A 1 74 ? 7.402 40.844 7.504 1 97.62 74 SER A N 1
ATOM 576 C CA . SER A 1 74 ? 7.195 40.906 6.062 1 97.62 74 SER A CA 1
ATOM 577 C C . SER A 1 74 ? 6.094 39.938 5.625 1 97.62 74 SER A C 1
ATOM 579 O O . SER A 1 74 ? 5.301 40.281 4.734 1 97.62 74 SER A O 1
ATOM 581 N N . LEU A 1 75 ? 6.035 38.812 6.207 1 97.62 75 LEU A N 1
ATOM 582 C CA . LEU A 1 75 ? 5.086 37.75 5.844 1 97.62 75 LEU A CA 1
ATOM 583 C C . LEU A 1 75 ? 3.666 38.125 6.238 1 97.62 75 LEU A C 1
ATOM 585 O O . LEU A 1 75 ? 2.697 37.625 5.672 1 97.62 75 LEU A O 1
ATOM 589 N N . THR A 1 76 ? 3.533 39.031 7.215 1 96.44 76 THR A N 1
ATOM 590 C CA . THR A 1 76 ? 2.223 39.25 7.82 1 96.44 76 THR A CA 1
ATOM 591 C C . THR A 1 76 ? 1.754 40.688 7.598 1 96.44 76 THR A C 1
ATOM 593 O O . THR A 1 76 ? 0.964 41.219 8.383 1 96.44 76 THR A O 1
ATOM 596 N N . LEU A 1 77 ? 2.238 41.281 6.633 1 93.88 77 LEU A N 1
ATOM 597 C CA . LEU A 1 77 ? 1.859 42.656 6.293 1 93.88 77 LEU A CA 1
ATOM 598 C C . LEU A 1 77 ? 0.398 42.719 5.863 1 93.88 77 LEU A C 1
ATOM 600 O O . LEU A 1 77 ? -0.267 43.75 6.062 1 93.88 77 LEU A O 1
ATOM 604 N N . HIS A 1 78 ? -0.092 41.719 5.266 1 93.44 78 HIS A N 1
ATOM 605 C CA . HIS A 1 78 ? -1.472 41.656 4.797 1 93.44 78 HIS A CA 1
ATOM 606 C C . HIS A 1 78 ? -2.066 40.25 5.023 1 93.44 78 HIS A C 1
ATOM 608 O O . HIS A 1 78 ? -1.334 39.281 5.109 1 93.44 78 HIS A O 1
ATOM 614 N N . PRO A 1 79 ? -3.4 40.25 5.141 1 95.12 79 PRO A N 1
ATOM 615 C CA . PRO A 1 79 ? -4.027 38.938 5.152 1 95.12 79 PRO A CA 1
ATOM 616 C C . PRO A 1 79 ? -3.746 38.125 3.877 1 95.12 79 PRO A C 1
ATOM 618 O O . PRO A 1 79 ? -3.656 38.719 2.791 1 95.12 79 PRO A O 1
ATOM 621 N N . HIS A 1 80 ? -3.58 36.844 3.986 1 96.5 80 HIS A N 1
ATOM 622 C CA . HIS A 1 80 ? -3.168 36.062 2.818 1 96.5 80 HIS A CA 1
ATOM 623 C C . HIS A 1 80 ? -3.812 34.688 2.816 1 96.5 80 HIS A C 1
ATOM 625 O O . HIS A 1 80 ? -3.117 33.688 2.934 1 96.5 80 HIS A O 1
ATOM 631 N N . LEU A 1 81 ? -5.082 34.656 2.533 1 97 81 LEU A N 1
ATOM 632 C CA . LEU A 1 81 ? -5.871 33.438 2.408 1 97 81 LEU A CA 1
ATOM 633 C C . LEU A 1 81 ? -5.5 32.688 1.14 1 97 81 LEU A C 1
ATOM 635 O O . LEU A 1 81 ? -5.309 33.281 0.082 1 97 81 LEU A O 1
ATOM 639 N N . ALA A 1 82 ? -5.371 31.391 1.279 1 98.06 82 ALA A N 1
ATOM 640 C CA . ALA A 1 82 ? -4.992 30.562 0.133 1 98.06 82 ALA A CA 1
ATOM 641 C C . ALA A 1 82 ? -5.918 30.812 -1.053 1 98.06 82 ALA A C 1
ATOM 643 O O . ALA A 1 82 ? -7.129 30.969 -0.881 1 98.06 82 ALA A O 1
ATOM 644 N N . GLY A 1 83 ? -5.352 30.75 -2.248 1 96.31 83 GLY A N 1
ATOM 645 C CA . GLY A 1 83 ? -6.113 30.891 -3.479 1 96.31 83 GLY A CA 1
ATOM 646 C C . GLY A 1 83 ? -6.445 32.312 -3.828 1 96.31 83 GLY A C 1
ATOM 647 O O . GLY A 1 83 ? -7.129 32.594 -4.816 1 96.31 83 GLY A O 1
ATOM 648 N N . THR A 1 84 ? -6.012 33.281 -3.066 1 94.5 84 THR A N 1
ATOM 649 C CA . THR A 1 84 ? -6.258 34.688 -3.328 1 94.5 84 THR A CA 1
ATOM 650 C C . THR A 1 84 ? -4.984 35.375 -3.811 1 94.5 84 THR A C 1
ATOM 652 O O . THR A 1 84 ? -3.893 34.812 -3.711 1 94.5 84 THR A O 1
ATOM 655 N N . LYS A 1 85 ? -5.09 36.562 -4.293 1 91.5 85 LYS A N 1
ATOM 656 C CA . LYS A 1 85 ? -3.955 37.312 -4.828 1 91.5 85 LYS A CA 1
ATOM 657 C C . LYS A 1 85 ? -2.936 37.625 -3.734 1 91.5 85 LYS A C 1
ATOM 659 O O . LYS A 1 85 ? -1.732 37.438 -3.934 1 91.5 85 LYS A O 1
ATOM 664 N N . PRO A 1 86 ? -3.371 38.031 -2.561 1 91.81 86 PRO A N 1
ATOM 665 C CA . PRO A 1 86 ? -2.375 38.312 -1.521 1 91.81 86 PRO A CA 1
ATOM 666 C C . PRO A 1 86 ? -1.574 37.062 -1.138 1 91.81 86 PRO A C 1
ATOM 668 O O . PRO A 1 86 ? -0.414 37.156 -0.734 1 91.81 86 PRO A O 1
ATOM 671 N N . SER A 1 87 ? -2.217 35.969 -1.206 1 94.31 87 SER A N 1
ATOM 672 C CA . SER A 1 87 ? -1.495 34.719 -0.924 1 94.31 87 SER A CA 1
ATOM 673 C C . SER A 1 87 ? -0.312 34.531 -1.87 1 94.31 87 SER A C 1
ATOM 675 O O . SER A 1 87 ? 0.713 33.969 -1.49 1 94.31 87 SER A O 1
ATOM 677 N N . LEU A 1 88 ? -0.371 35 -3.072 1 96.31 88 LEU A N 1
ATOM 678 C CA . LEU A 1 88 ? 0.709 34.938 -4.051 1 96.31 88 LEU A CA 1
ATOM 679 C C . LEU A 1 88 ? 1.915 35.75 -3.604 1 96.31 88 LEU A C 1
ATOM 681 O O . LEU A 1 88 ? 3.059 35.375 -3.887 1 96.31 88 LEU A O 1
ATOM 685 N N . ASP A 1 89 ? 1.659 36.781 -2.912 1 95.44 89 ASP A N 1
ATOM 686 C CA . ASP A 1 89 ? 2.756 37.594 -2.402 1 95.44 89 ASP A CA 1
ATOM 687 C C . ASP A 1 89 ? 3.623 36.812 -1.426 1 95.44 89 ASP A C 1
ATOM 689 O O . ASP A 1 89 ? 4.852 36.906 -1.457 1 95.44 89 ASP A O 1
ATOM 693 N N . THR A 1 90 ? 2.998 36.062 -0.554 1 97.31 90 THR A N 1
ATOM 694 C CA . THR A 1 90 ? 3.764 35.281 0.396 1 97.31 90 THR A CA 1
ATOM 695 C C . THR A 1 90 ? 4.488 34.125 -0.316 1 97.31 90 THR A C 1
ATOM 697 O O . THR A 1 90 ? 5.598 33.75 0.069 1 97.31 90 THR A O 1
ATOM 700 N N . VAL A 1 91 ? 3.879 33.562 -1.392 1 98.38 91 VAL A N 1
ATOM 701 C CA . VAL A 1 91 ? 4.531 32.531 -2.211 1 98.38 91 VAL A CA 1
ATOM 702 C C . VAL A 1 91 ? 5.828 33.094 -2.791 1 98.38 91 VAL A C 1
ATOM 704 O O . VAL A 1 91 ? 6.883 32.469 -2.68 1 98.38 91 VAL A O 1
ATOM 707 N N . ASN A 1 92 ? 5.707 34.219 -3.373 1 98.19 92 ASN A N 1
ATOM 708 C CA . ASN A 1 92 ? 6.852 34.844 -4.031 1 98.19 92 ASN A CA 1
ATOM 709 C C . ASN A 1 92 ? 7.922 35.25 -3.027 1 98.19 92 ASN A C 1
ATOM 711 O O . ASN A 1 92 ? 9.117 35.156 -3.322 1 98.19 92 ASN A O 1
ATOM 715 N N . TYR A 1 93 ? 7.469 35.719 -1.872 1 98.44 93 TYR A N 1
ATOM 716 C CA . TYR A 1 93 ? 8.422 36.094 -0.83 1 98.44 93 TYR A CA 1
ATOM 717 C C . TYR A 1 93 ? 9.273 34.906 -0.426 1 98.44 93 TYR A C 1
ATOM 719 O O . TYR A 1 93 ? 10.508 35 -0.368 1 98.44 93 TYR A O 1
ATOM 727 N N . VAL A 1 94 ? 8.656 33.781 -0.132 1 98.81 94 VAL A N 1
ATOM 728 C CA . VAL A 1 94 ? 9.359 32.562 0.29 1 98.81 94 VAL A CA 1
ATOM 729 C C . VAL A 1 94 ? 10.242 32.062 -0.85 1 98.81 94 VAL A C 1
ATOM 731 O O . VAL A 1 94 ? 11.406 31.719 -0.638 1 98.81 94 VAL A O 1
ATOM 734 N N . PHE A 1 95 ? 9.695 32 -2.053 1 98.81 95 PHE A N 1
ATOM 735 C CA . PHE A 1 95 ? 10.43 31.562 -3.227 1 98.81 95 PHE A CA 1
ATOM 736 C C . PHE A 1 95 ? 11.688 32.406 -3.428 1 98.81 95 PHE A C 1
ATOM 738 O O . PHE A 1 95 ? 12.781 31.844 -3.617 1 98.81 95 PHE A O 1
ATOM 745 N N . SER A 1 96 ? 11.523 33.719 -3.395 1 98.75 96 SER A N 1
ATOM 746 C CA . SER A 1 96 ? 12.641 34.625 -3.609 1 98.75 96 SER A CA 1
ATOM 747 C C . SER A 1 96 ? 13.688 34.5 -2.508 1 98.75 96 SER A C 1
ATOM 749 O O . SER A 1 96 ? 14.891 34.594 -2.768 1 98.75 96 SER A O 1
ATOM 751 N N . HIS A 1 97 ? 13.18 34.344 -1.302 1 98.69 97 HIS A N 1
ATOM 752 C CA . HIS A 1 97 ? 14.109 34.156 -0.197 1 98.69 97 HIS A CA 1
ATOM 753 C C . HIS A 1 97 ? 15.023 32.938 -0.45 1 98.69 97 HIS A C 1
ATOM 755 O O . HIS A 1 97 ? 16.25 33.062 -0.333 1 98.69 97 HIS A O 1
ATOM 761 N N . PHE A 1 98 ? 14.445 31.797 -0.766 1 98.81 98 PHE A N 1
ATOM 762 C CA . PHE A 1 98 ? 15.211 30.594 -1.034 1 98.81 98 PHE A CA 1
ATOM 763 C C . PHE A 1 98 ? 16.172 30.797 -2.195 1 98.81 98 PHE A C 1
ATOM 765 O O . PHE A 1 98 ? 17.344 30.422 -2.119 1 98.81 98 PHE A O 1
ATOM 772 N N . LYS A 1 99 ? 15.695 31.422 -3.17 1 98.62 99 LYS A N 1
ATOM 773 C CA . LYS A 1 99 ? 16.5 31.672 -4.363 1 98.62 99 LYS A CA 1
ATOM 774 C C . LYS A 1 99 ? 17.672 32.594 -4.051 1 98.62 99 LYS A C 1
ATOM 776 O O . LYS A 1 99 ? 18.781 32.375 -4.543 1 98.62 99 LYS A O 1
ATOM 781 N N . ASN A 1 100 ? 17.438 33.594 -3.338 1 98.5 100 ASN A N 1
ATOM 782 C CA . ASN A 1 100 ? 18.469 34.562 -2.982 1 98.5 100 ASN A CA 1
ATOM 783 C C . ASN A 1 100 ? 19.578 33.938 -2.143 1 98.5 100 ASN A C 1
ATOM 785 O O . ASN A 1 100 ? 20.703 34.406 -2.123 1 98.5 100 ASN A O 1
ATOM 789 N N . LEU A 1 101 ? 19.234 32.906 -1.451 1 98.56 101 LEU A N 1
ATOM 790 C CA . LEU A 1 101 ? 20.219 32.156 -0.683 1 98.56 101 LEU A CA 1
ATOM 791 C C . LEU A 1 101 ? 20.984 31.172 -1.577 1 98.56 101 LEU A C 1
ATOM 793 O O . LEU A 1 101 ? 21.797 30.391 -1.093 1 98.56 101 LEU A O 1
ATOM 797 N N . LYS A 1 102 ? 20.625 31.109 -2.904 1 98.12 102 LYS A N 1
ATOM 798 C CA . LYS A 1 102 ? 21.25 30.266 -3.928 1 98.12 102 LYS A CA 1
ATOM 799 C C . LYS A 1 102 ? 20.938 28.797 -3.697 1 98.12 102 LYS A C 1
ATOM 801 O O . LYS A 1 102 ? 21.766 27.922 -3.973 1 98.12 102 LYS A O 1
ATOM 806 N N . LEU A 1 103 ? 19.828 28.516 -3.088 1 98.5 103 LEU A N 1
ATOM 807 C CA . LEU A 1 103 ? 19.359 27.156 -2.955 1 98.5 103 LEU A CA 1
ATOM 808 C C . LEU A 1 103 ? 18.547 26.734 -4.18 1 98.5 103 LEU A C 1
ATOM 810 O O . LEU A 1 103 ? 17.891 27.578 -4.805 1 98.5 103 LEU A O 1
ATOM 814 N N . GLU A 1 104 ? 18.703 25.391 -4.59 1 98.06 104 GLU A N 1
ATOM 815 C CA . GLU A 1 104 ? 17.781 24.875 -5.594 1 98.06 104 GLU A CA 1
ATOM 816 C C . GLU A 1 104 ? 16.328 25.094 -5.164 1 98.06 104 GLU A C 1
ATOM 818 O O . GLU A 1 104 ? 15.922 24.625 -4.094 1 98.06 104 GLU A O 1
ATOM 823 N N . THR A 1 105 ? 15.602 25.938 -5.984 1 98.56 105 THR A N 1
ATOM 824 C CA . THR A 1 105 ? 14.266 26.359 -5.582 1 98.56 105 THR A CA 1
ATOM 825 C C . THR A 1 105 ? 13.258 26.109 -6.699 1 98.56 105 THR A C 1
ATOM 827 O O . THR A 1 105 ? 13.562 26.297 -7.875 1 98.56 105 THR A O 1
ATOM 830 N N . HIS A 1 106 ? 12.047 25.562 -6.332 1 97.62 106 HIS A N 1
ATOM 831 C CA . HIS A 1 106 ? 10.984 25.406 -7.316 1 97.62 106 HIS A CA 1
ATOM 832 C C . HIS A 1 106 ? 9.609 25.453 -6.656 1 97.62 106 HIS A C 1
ATOM 834 O O . HIS A 1 106 ? 9.508 25.406 -5.43 1 97.62 106 HIS A O 1
ATOM 840 N N . LYS A 1 107 ? 8.594 25.656 -7.457 1 98.06 107 LYS A N 1
ATOM 841 C CA . LYS A 1 107 ? 7.191 25.625 -7.043 1 98.06 107 LYS A CA 1
ATOM 842 C C . LYS A 1 107 ? 6.469 24.422 -7.633 1 98.06 107 LYS A C 1
ATOM 844 O O . LYS A 1 107 ? 6.859 23.906 -8.688 1 98.06 107 LYS A O 1
ATOM 849 N N . LYS A 1 108 ? 5.543 23.922 -6.938 1 98.31 108 LYS A N 1
ATOM 850 C CA . LYS A 1 108 ? 4.609 22.938 -7.461 1 98.31 108 LYS A CA 1
ATOM 851 C C . LYS A 1 108 ? 3.168 23.406 -7.328 1 98.31 108 LYS A C 1
ATOM 853 O O . LYS A 1 108 ? 2.736 23.812 -6.242 1 98.31 108 LYS A O 1
ATOM 858 N N . GLU A 1 109 ? 2.461 23.375 -8.422 1 98.12 109 GLU A N 1
ATOM 859 C CA . GLU A 1 109 ? 1.088 23.875 -8.461 1 98.12 109 GLU A CA 1
ATOM 860 C C . GLU A 1 109 ? 0.086 22.719 -8.414 1 98.12 109 GLU A C 1
ATOM 862 O O . GLU A 1 109 ? 0.333 21.656 -8.977 1 98.12 109 GLU A O 1
ATOM 867 N N . TYR A 1 110 ? -1.02 22.938 -7.773 1 98.38 110 TYR A N 1
ATOM 868 C CA . TYR A 1 110 ? -2.176 22.047 -7.773 1 98.38 110 TYR A CA 1
ATOM 869 C C . TYR A 1 110 ? -3.467 22.828 -7.984 1 98.38 110 TYR A C 1
ATOM 871 O O . TYR A 1 110 ? -3.582 23.969 -7.547 1 98.38 110 TYR A O 1
ATOM 879 N N . GLN A 1 111 ? -4.414 22.297 -8.672 1 98.25 111 GLN A N 1
ATOM 880 C CA . GLN A 1 111 ? -5.766 22.828 -8.797 1 98.25 111 GLN A CA 1
ATOM 881 C C . GLN A 1 111 ? -6.719 22.141 -7.82 1 98.25 111 GLN A C 1
ATOM 883 O O . GLN A 1 111 ? -7.012 20.953 -7.957 1 98.25 111 GLN A O 1
ATOM 888 N N . VAL A 1 112 ? -7.227 22.891 -6.84 1 98.44 112 VAL A N 1
ATOM 889 C CA . VAL A 1 112 ? -7.941 22.281 -5.727 1 98.44 112 VAL A CA 1
ATOM 890 C C . VAL A 1 112 ? -9.227 23.062 -5.453 1 98.44 112 VAL A C 1
ATOM 892 O O . VAL A 1 112 ? -9.352 24.234 -5.824 1 98.44 112 VAL A O 1
ATOM 895 N N . LEU A 1 113 ? -10.156 22.359 -4.828 1 98.62 113 LEU A N 1
ATOM 896 C CA . LEU A 1 113 ? -11.43 22.969 -4.461 1 98.62 113 LEU A CA 1
ATOM 897 C C . LEU A 1 113 ? -11.32 23.672 -3.113 1 98.62 113 LEU A C 1
ATOM 899 O O . LEU A 1 113 ? -11.086 23.031 -2.088 1 98.62 113 LEU A O 1
ATOM 903 N N . LEU A 1 114 ? -11.477 25.016 -3.061 1 98.56 114 LEU A N 1
ATOM 904 C CA . LEU A 1 114 ? -11.562 25.797 -1.83 1 98.56 114 LEU A CA 1
ATOM 905 C C . LEU A 1 114 ? -12.914 26.5 -1.728 1 98.56 114 LEU A C 1
ATOM 907 O O . LEU A 1 114 ? -13.758 26.359 -2.613 1 98.56 114 LEU A O 1
ATOM 911 N N . SER A 1 115 ? -13.188 27.109 -0.61 1 98.31 115 SER A N 1
ATOM 912 C CA . SER A 1 115 ? -14.469 27.781 -0.417 1 98.31 115 SER A CA 1
ATOM 913 C C . SER A 1 115 ? -14.289 29.156 0.187 1 98.31 115 SER A C 1
ATOM 915 O O . SER A 1 115 ? -13.375 29.375 0.991 1 98.31 115 SER A O 1
ATOM 917 N N . TYR A 1 116 ? -15.188 30.125 -0.229 1 97.94 116 TYR A N 1
ATOM 918 C CA . TYR A 1 116 ? -15.117 31.516 0.189 1 97.94 116 TYR A CA 1
ATOM 919 C C . TYR A 1 116 ? -16.5 32.062 0.546 1 97.94 116 TYR A C 1
ATOM 921 O O . TYR A 1 116 ? -17.5 31.625 -0.029 1 97.94 116 TYR A O 1
ATOM 929 N N . PRO A 1 117 ? -16.484 32.938 1.51 1 97.5 117 PRO A N 1
ATOM 930 C CA . PRO A 1 117 ? -17.766 33.562 1.859 1 97.5 117 PRO A CA 1
ATOM 931 C C . PRO A 1 117 ? -18.203 34.625 0.869 1 97.5 117 PRO A C 1
ATOM 933 O O . PRO A 1 117 ? -17.359 35.375 0.359 1 97.5 117 PRO A O 1
ATOM 936 N N . ILE A 1 118 ? -19.484 34.625 0.592 1 97 118 ILE A N 1
ATOM 937 C CA . ILE A 1 118 ? -20.062 35.688 -0.228 1 97 118 ILE A CA 1
ATOM 938 C C . ILE A 1 118 ? -20.797 36.688 0.664 1 97 118 ILE A C 1
ATOM 940 O O . ILE A 1 118 ? -20.562 37.906 0.576 1 97 118 ILE A O 1
ATOM 944 N N . LYS A 1 119 ? -21.734 36.156 1.493 1 96.25 119 LYS A N 1
ATOM 945 C CA . LYS A 1 119 ? -22.531 37 2.395 1 96.25 119 LYS A CA 1
ATOM 946 C C . LYS A 1 119 ? -22.938 36.219 3.645 1 96.25 119 LYS A C 1
ATOM 948 O O . LYS A 1 119 ? -23.141 35 3.588 1 96.25 119 LYS A O 1
ATOM 953 N N . SER A 1 120 ? -22.875 36.969 4.73 1 96.69 120 SER A N 1
ATOM 954 C CA . SER A 1 120 ? -23.422 36.406 5.965 1 96.69 120 SER A CA 1
ATOM 955 C C . SER A 1 120 ? -24.156 37.438 6.77 1 96.69 120 SER A C 1
ATOM 957 O O . SER A 1 120 ? -23.797 38.625 6.746 1 96.69 120 SER A O 1
ATOM 959 N N . SER A 1 121 ? -25.219 37.031 7.395 1 97.38 121 SER A N 1
ATOM 960 C CA . SER A 1 121 ? -25.984 37.906 8.289 1 97.38 121 SER A CA 1
ATOM 961 C C . SER A 1 121 ? -26.625 37.094 9.414 1 97.38 121 SER A C 1
ATOM 963 O O . SER A 1 121 ? -26.969 35.938 9.234 1 97.38 121 SER A O 1
ATOM 965 N N . LEU A 1 122 ? -26.656 37.719 10.539 1 97.81 122 LEU A N 1
ATOM 966 C CA . LEU A 1 122 ? -27.297 37.156 11.719 1 97.81 122 LEU A CA 1
ATOM 967 C C . LEU A 1 122 ? -28.031 38.219 12.508 1 97.81 122 LEU A C 1
ATOM 969 O O . LEU A 1 122 ? -27.484 39.312 12.758 1 97.81 122 LEU A O 1
ATOM 973 N N . SER A 1 123 ? -29.281 37.938 12.836 1 97.69 123 SER A N 1
ATOM 974 C CA . SER A 1 123 ? -30.047 38.812 13.719 1 97.69 123 SER A CA 1
ATOM 975 C C . SER A 1 123 ? -30.844 38 14.742 1 97.69 123 SER A C 1
ATOM 977 O O . SER A 1 123 ? -31.125 36.812 14.516 1 97.69 123 SER A O 1
ATOM 979 N N . ALA A 1 124 ? -31.078 38.594 15.789 1 96.5 124 ALA A N 1
ATOM 980 C CA . ALA A 1 124 ? -31.891 38 16.828 1 96.5 124 ALA A CA 1
ATOM 981 C C . ALA A 1 124 ? -33.156 38.781 17.062 1 96.5 124 ALA A C 1
ATOM 983 O O . ALA A 1 124 ? -33.125 40.031 17.125 1 96.5 124 ALA A O 1
ATOM 984 N N . HIS A 1 125 ? -34.219 38.031 17.141 1 95.44 125 HIS A N 1
ATOM 985 C CA . HIS A 1 125 ? -35.531 38.562 17.484 1 95.44 125 HIS A CA 1
ATOM 986 C C . HIS A 1 125 ? -35.969 38.156 18.875 1 95.44 125 HIS A C 1
ATOM 988 O O . HIS A 1 125 ? -36.125 36.969 19.156 1 95.44 125 HIS A O 1
ATOM 994 N N . PHE A 1 126 ? -36.219 39.188 19.656 1 92.94 126 PHE A N 1
ATOM 995 C CA . PHE A 1 126 ? -36.5 38.906 21.062 1 92.94 126 PHE A CA 1
ATOM 996 C C . PHE A 1 126 ? -38 39 21.344 1 92.94 126 PHE A C 1
ATOM 998 O O . PHE A 1 126 ? -38.75 39.5 20.516 1 92.94 126 PHE A O 1
ATOM 1005 N N . SER A 1 127 ? -38.375 38.5 22.5 1 88 127 SER A N 1
ATOM 1006 C CA . SER A 1 127 ? -39.781 38.406 22.875 1 88 127 SER A CA 1
ATOM 1007 C C . SER A 1 127 ? -40.375 39.781 23.062 1 88 127 SER A C 1
ATOM 1009 O O . SER A 1 127 ? -41.594 39.969 22.844 1 88 127 SER A O 1
ATOM 1011 N N . ASN A 1 128 ? -39.594 40.688 23.469 1 89.75 128 ASN A N 1
ATOM 1012 C CA . ASN A 1 128 ? -40.094 42.031 23.703 1 89.75 128 ASN A CA 1
ATOM 1013 C C . ASN A 1 128 ? -40.25 42.812 22.391 1 89.75 128 ASN A C 1
ATOM 1015 O O . ASN A 1 128 ? -40.594 44 22.406 1 89.75 128 ASN A O 1
ATOM 1019 N N . GLY A 1 129 ? -39.938 42.188 21.297 1 89.12 129 GLY A N 1
ATOM 1020 C CA . GLY A 1 129 ? -40.125 42.812 19.984 1 89.12 129 GLY A CA 1
ATOM 1021 C C . GLY A 1 129 ? -38.875 43.469 19.453 1 89.12 129 GLY A C 1
ATOM 1022 O O . GLY A 1 129 ? -38.781 43.812 18.281 1 89.12 129 GLY A O 1
ATOM 1023 N N . SER A 1 130 ? -37.906 43.469 20.281 1 93.56 130 SER A N 1
ATOM 1024 C CA . SER A 1 130 ? -36.656 44.094 19.844 1 93.56 130 SER A CA 1
ATOM 1025 C C . SER A 1 130 ? -35.875 43.188 18.922 1 93.56 130 SER A C 1
ATOM 1027 O O . SER A 1 130 ? -36 41.938 18.984 1 93.56 130 SER A O 1
ATOM 1029 N N . VAL A 1 131 ? -35.156 43.875 18.016 1 95.31 131 VAL A N 1
ATOM 1030 C CA . VAL A 1 131 ? -34.344 43.125 17.062 1 95.31 131 VAL A CA 1
ATOM 1031 C C . VAL A 1 131 ? -32.906 43.625 17.156 1 95.31 131 VAL A C 1
ATOM 1033 O O . VAL A 1 131 ? -32.656 44.844 17.25 1 95.31 131 VAL A O 1
ATOM 1036 N N . VAL A 1 132 ? -31.984 42.688 17.219 1 96.06 132 VAL A N 1
ATOM 1037 C CA . VAL A 1 132 ? -30.562 43.031 17.203 1 96.06 132 VAL A CA 1
ATOM 1038 C C . VAL A 1 132 ? -29.922 42.438 15.938 1 96.06 132 VAL A C 1
ATOM 1040 O O . VAL A 1 132 ? -30 41.219 15.703 1 96.06 132 VAL A O 1
ATOM 1043 N N . ASP A 1 133 ? -29.375 43.344 15.133 1 96.44 133 ASP A N 1
ATOM 1044 C CA . ASP A 1 133 ? -28.547 42.906 14.008 1 96.44 133 ASP A CA 1
ATOM 1045 C C . ASP A 1 133 ? -27.078 42.781 14.414 1 96.44 133 ASP A C 1
ATOM 1047 O O . ASP A 1 133 ? -26.453 43.781 14.766 1 96.44 133 ASP A O 1
ATOM 1051 N N . PHE A 1 134 ? -26.594 41.625 14.305 1 95.81 134 PHE A N 1
ATOM 1052 C CA . PHE A 1 134 ? -25.234 41.375 14.781 1 95.81 134 PHE A CA 1
ATOM 1053 C C . PHE A 1 134 ? -24.203 41.781 13.734 1 95.81 134 PHE A C 1
ATOM 1055 O O . PHE A 1 134 ? -24.406 41.531 12.539 1 95.81 134 PHE A O 1
ATOM 1062 N N . ASN A 1 135 ? -23.156 42.406 14.195 1 91.69 135 ASN A N 1
ATOM 1063 C CA . ASN A 1 135 ? -22 42.656 13.336 1 91.69 135 ASN A CA 1
ATOM 1064 C C . ASN A 1 135 ? -21.172 41.375 13.148 1 91.69 135 ASN A C 1
ATOM 1066 O O . ASN A 1 135 ? -20.641 40.844 14.125 1 91.69 135 ASN A O 1
ATOM 1070 N N . MET A 1 136 ? -21.062 41.031 11.945 1 90.94 136 MET A N 1
ATOM 1071 C CA . MET A 1 136 ? -20.406 39.75 11.656 1 90.94 136 MET A CA 1
ATOM 1072 C C . MET A 1 136 ? -18.953 39.969 11.273 1 90.94 136 MET A C 1
ATOM 1074 O O . MET A 1 136 ? -18.219 39.031 10.992 1 90.94 136 MET A O 1
ATOM 1078 N N . SER A 1 137 ? -18.422 41.156 11.266 1 87.94 137 SER A N 1
ATOM 1079 C CA . SER A 1 137 ? -17.047 41.469 10.875 1 87.94 137 SER A CA 1
ATOM 1080 C C . SER A 1 137 ? -16.172 41.75 12.094 1 87.94 137 SER A C 1
ATOM 1082 O O . SER A 1 137 ? -16.688 42.062 13.172 1 87.94 137 SER A O 1
ATOM 1084 N N . GLU A 1 138 ? -14.852 41.531 11.852 1 88.69 138 GLU A N 1
ATOM 1085 C CA . GLU A 1 138 ? -13.852 41.938 12.852 1 88.69 138 GLU A CA 1
ATOM 1086 C C . GLU A 1 138 ? -13.258 43.281 12.531 1 88.69 138 GLU A C 1
ATOM 1088 O O . GLU A 1 138 ? -13.016 43.625 11.367 1 88.69 138 GLU A O 1
ATOM 1093 N N . PHE A 1 139 ? -13.148 44.031 13.602 1 82.25 139 PHE A N 1
ATOM 1094 C CA . PHE A 1 139 ? -12.539 45.344 13.406 1 82.25 139 PHE A CA 1
ATOM 1095 C C . PHE A 1 139 ? -11.148 45.406 14.031 1 82.25 139 PHE A C 1
ATOM 1097 O O . PHE A 1 139 ? -10.992 45.156 15.234 1 82.25 139 PHE A O 1
ATOM 1104 N N . VAL A 1 140 ? -10.219 45.531 13.117 1 84.06 140 VAL A N 1
ATOM 1105 C CA . VAL A 1 140 ? -8.844 45.688 13.578 1 84.06 140 VAL A CA 1
ATOM 1106 C C . VAL A 1 140 ? -8.234 46.938 12.945 1 84.06 140 VAL A C 1
ATOM 1108 O O . VAL A 1 140 ? -8.562 47.281 11.812 1 84.06 140 VAL A O 1
ATOM 1111 N N . ASP A 1 141 ? -7.43 47.625 13.695 1 80.44 141 ASP A N 1
ATOM 1112 C CA . ASP A 1 141 ? -6.734 48.812 13.188 1 80.44 141 ASP A CA 1
ATOM 1113 C C . ASP A 1 141 ? -5.395 48.406 12.562 1 80.44 141 ASP A C 1
ATOM 1115 O O . ASP A 1 141 ? -4.336 48.719 13.125 1 80.44 141 ASP A O 1
ATOM 1119 N N . LEU A 1 142 ? -5.441 47.812 11.562 1 80.38 142 LEU A N 1
ATOM 1120 C CA . LEU A 1 142 ? -4.238 47.375 10.875 1 80.38 142 LEU A CA 1
ATOM 1121 C C . LEU A 1 142 ? -4.312 47.656 9.383 1 80.38 142 LEU A C 1
ATOM 1123 O O . LEU A 1 142 ? -5.395 47.938 8.852 1 80.38 142 LEU A O 1
ATOM 1127 N N . ALA A 1 143 ? -3.271 47.625 8.781 1 71.94 143 ALA A N 1
ATOM 1128 C CA . ALA A 1 143 ? -3.182 47.875 7.344 1 71.94 143 ALA A CA 1
ATOM 1129 C C . ALA A 1 143 ? -4.008 46.875 6.559 1 71.94 143 ALA A C 1
ATOM 1131 O O . ALA A 1 143 ? -4.043 45.688 6.906 1 71.94 143 ALA A O 1
ATOM 1132 N N . GLU A 1 144 ? -4.676 47.375 5.582 1 75.12 144 GLU A N 1
ATOM 1133 C CA . GLU A 1 144 ? -5.422 46.562 4.609 1 75.12 144 GLU A CA 1
ATOM 1134 C C . GLU A 1 144 ? -6.496 45.75 5.293 1 75.12 144 GLU A C 1
ATOM 1136 O O . GLU A 1 144 ? -6.746 44.594 4.898 1 75.12 144 GLU A O 1
ATOM 1141 N N . SER A 1 145 ? -6.988 46.188 6.289 1 76.56 145 SER A N 1
ATOM 1142 C CA . SER A 1 145 ? -8.047 45.5 7.031 1 76.56 145 SER A CA 1
ATOM 1143 C C . SER A 1 145 ? -9.258 45.25 6.152 1 76.56 145 SER A C 1
ATOM 1145 O O . SER A 1 145 ? -10.102 44.406 6.469 1 76.56 145 SER A O 1
ATOM 1147 N N . ASP A 1 146 ? -9.266 45.906 5.07 1 77.25 146 ASP A N 1
ATOM 1148 C CA . ASP A 1 146 ? -10.367 45.719 4.141 1 77.25 146 ASP A CA 1
ATOM 1149 C C . ASP A 1 146 ? -10.242 44.375 3.395 1 77.25 146 ASP A C 1
ATOM 1151 O O . ASP A 1 146 ? -11.211 43.906 2.797 1 77.25 146 ASP A O 1
ATOM 1155 N N . LYS A 1 147 ? -9.102 43.812 3.508 1 83.94 147 LYS A N 1
ATOM 1156 C CA . LYS A 1 147 ? -8.852 42.562 2.775 1 83.94 147 LYS A CA 1
ATOM 1157 C C . LYS A 1 147 ? -9.07 41.344 3.664 1 83.94 147 LYS A C 1
ATOM 1159 O O . LYS A 1 147 ? -8.961 40.219 3.203 1 83.94 147 LYS A O 1
ATOM 1164 N N . ILE A 1 148 ? -9.43 41.594 4.812 1 91.81 148 ILE A N 1
ATOM 1165 C CA . ILE A 1 148 ? -9.695 40.5 5.734 1 91.81 148 ILE A CA 1
ATOM 1166 C C . ILE A 1 148 ? -10.961 39.75 5.305 1 91.81 148 ILE A C 1
ATOM 1168 O O . ILE A 1 148 ? -12 40.375 5.07 1 91.81 148 ILE A O 1
ATOM 1172 N N . VAL A 1 149 ? -10.812 38.5 5.129 1 94.12 149 VAL A N 1
ATOM 1173 C CA . VAL A 1 149 ? -11.977 37.688 4.773 1 94.12 149 VAL A CA 1
ATOM 1174 C C . VAL A 1 149 ? -12.992 37.688 5.914 1 94.12 149 VAL A C 1
ATOM 1176 O O . VAL A 1 149 ? -12.617 37.656 7.086 1 94.12 149 VAL A O 1
ATOM 1179 N N . SER A 1 150 ? -14.242 37.844 5.547 1 94.5 150 SER A N 1
ATOM 1180 C CA . SER A 1 150 ? -15.281 37.781 6.57 1 94.5 150 SER A CA 1
ATOM 1181 C C . SER A 1 150 ? -15.234 36.438 7.312 1 94.5 150 SER A C 1
ATOM 1183 O O . SER A 1 150 ? -14.977 35.406 6.711 1 94.5 150 SER A O 1
ATOM 1185 N N . PRO A 1 151 ? -15.484 36.531 8.641 1 96.31 151 PRO A N 1
ATOM 1186 C CA . PRO A 1 151 ? -15.492 35.281 9.383 1 96.31 151 PRO A CA 1
ATOM 1187 C C . PRO A 1 151 ? -16.484 34.25 8.82 1 96.31 151 PRO A C 1
ATOM 1189 O O . PRO A 1 151 ? -17.625 34.625 8.5 1 96.31 151 PRO A O 1
ATOM 1192 N N . TYR A 1 152 ? -16.062 33.062 8.633 1 97.75 152 TYR A N 1
ATOM 1193 C CA . TYR A 1 152 ? -16.891 31.984 8.109 1 97.75 152 TYR A CA 1
ATOM 1194 C C . TYR A 1 152 ? -16.266 30.625 8.398 1 97.75 152 TYR A C 1
ATOM 1196 O O . TYR A 1 152 ? -15.133 30.531 8.867 1 97.75 152 TYR A O 1
ATOM 1204 N N . HIS A 1 153 ? -17.062 29.609 8.242 1 98.44 153 HIS A N 1
ATOM 1205 C CA . HIS A 1 153 ? -16.578 28.234 8.219 1 98.44 153 HIS A CA 1
ATOM 1206 C C . HIS A 1 153 ? -16.391 27.75 6.785 1 98.44 153 HIS A C 1
ATOM 1208 O O . HIS A 1 153 ? -17.375 27.547 6.066 1 98.44 153 HIS A O 1
ATOM 1214 N N . ALA A 1 154 ? -15.133 27.484 6.457 1 98.5 154 ALA A N 1
ATOM 1215 C CA . ALA A 1 154 ? -14.867 27 5.109 1 98.5 154 ALA A CA 1
ATOM 1216 C C . ALA A 1 154 ? -15.633 25.703 4.844 1 98.5 154 ALA A C 1
ATOM 1218 O O . ALA A 1 154 ? -15.656 24.797 5.688 1 98.5 154 ALA A O 1
ATOM 1219 N N . TYR A 1 155 ? -16.344 25.578 3.676 1 98.5 155 TYR A N 1
ATOM 1220 C CA . TYR A 1 155 ? -17.078 24.453 3.139 1 98.5 155 TYR A CA 1
ATOM 1221 C C . TYR A 1 155 ? -18.438 24.297 3.826 1 98.5 155 TYR A C 1
ATOM 1223 O O . TYR A 1 155 ? -19.141 23.312 3.607 1 98.5 155 TYR A O 1
ATOM 1231 N N . SER A 1 156 ? -18.75 25.25 4.75 1 98.5 156 SER A N 1
ATOM 1232 C CA . SER A 1 156 ? -20.141 25.297 5.199 1 98.5 156 SER A CA 1
ATOM 1233 C C . SER A 1 156 ? -21.094 25.5 4.027 1 98.5 156 SER A C 1
ATOM 1235 O O . SER A 1 156 ? -20.812 26.312 3.131 1 98.5 156 SER A O 1
ATOM 1237 N N . PRO A 1 157 ? -22.156 24.766 3.99 1 98.12 157 PRO A N 1
ATOM 1238 C CA . PRO A 1 157 ? -23.109 25.016 2.91 1 98.12 157 PRO A CA 1
ATOM 1239 C C . PRO A 1 157 ? -23.875 26.328 3.09 1 98.12 157 PRO A C 1
ATOM 1241 O O . PRO A 1 157 ? -24.031 26.797 4.215 1 98.12 157 PRO A O 1
ATOM 1244 N N . SER A 1 158 ? -24.281 26.891 1.962 1 98.31 158 SER A N 1
ATOM 1245 C CA . SER A 1 158 ? -25.172 28.047 2.004 1 98.31 158 SER A CA 1
ATOM 1246 C C . SER A 1 158 ? -26.531 27.672 2.58 1 98.31 158 SER A C 1
ATOM 1248 O O . SER A 1 158 ? -26.984 26.547 2.432 1 98.31 158 SER A O 1
ATOM 1250 N N . GLY A 1 159 ? -27.094 28.672 3.34 1 98.38 159 GLY A N 1
ATOM 1251 C CA . GLY A 1 159 ? -28.422 28.406 3.875 1 98.38 159 GLY A CA 1
ATOM 1252 C C . GLY A 1 159 ? -28.984 29.578 4.672 1 98.38 159 GLY A C 1
ATOM 1253 O O . GLY A 1 159 ? -28.234 30.484 5.066 1 98.38 159 GLY A O 1
ATOM 1254 N N . THR A 1 160 ? -30.312 29.594 4.762 1 98.19 160 THR A N 1
ATOM 1255 C CA . THR A 1 160 ? -31.062 30.531 5.59 1 98.19 160 THR A CA 1
ATOM 1256 C C . THR A 1 160 ? -31.969 29.797 6.559 1 98.19 160 THR A C 1
ATOM 1258 O O . THR A 1 160 ? -32.688 28.891 6.16 1 98.19 160 THR A O 1
ATOM 1261 N N . VAL A 1 161 ? -31.844 30.25 7.805 1 98.12 161 VAL A N 1
ATOM 1262 C CA . VAL A 1 161 ? -32.625 29.578 8.844 1 98.12 161 VAL A CA 1
ATOM 1263 C C . VAL A 1 161 ? -33.25 30.625 9.766 1 98.12 161 VAL A C 1
ATOM 1265 O O . VAL A 1 161 ? -32.594 31.609 10.141 1 98.12 161 VAL A O 1
ATOM 1268 N N . HIS A 1 162 ? -34.531 30.469 10.047 1 97.81 162 HIS A N 1
ATOM 1269 C CA . HIS A 1 162 ? -35.219 31.219 11.07 1 97.81 162 HIS A CA 1
ATOM 1270 C C . HIS A 1 162 ? -35.781 30.297 12.156 1 97.81 162 HIS A C 1
ATOM 1272 O O . HIS A 1 162 ? -36.75 29.578 11.922 1 97.81 162 HIS A O 1
ATOM 1278 N N . ALA A 1 163 ? -35.094 30.359 13.328 1 98.19 163 ALA A N 1
ATOM 1279 C CA . ALA A 1 163 ? -35.469 29.375 14.328 1 98.19 163 ALA A CA 1
ATOM 1280 C C . ALA A 1 163 ? -35.031 29.812 15.727 1 98.19 163 ALA A C 1
ATOM 1282 O O . ALA A 1 163 ? -34.281 30.781 15.867 1 98.19 163 ALA A O 1
ATOM 1283 N N . LYS A 1 164 ? -35.594 29.109 16.734 1 97.75 164 LYS A N 1
ATOM 1284 C CA . LYS A 1 164 ? -35.156 29.297 18.125 1 97.75 164 LYS A CA 1
ATOM 1285 C C . LYS A 1 164 ? -33.75 28.781 18.328 1 97.75 164 LYS A C 1
ATOM 1287 O O . LYS A 1 164 ? -33.25 27.984 17.531 1 97.75 164 LYS A O 1
ATOM 1292 N N . VAL A 1 165 ? -33.125 29.297 19.406 1 97.81 165 VAL A N 1
ATOM 1293 C CA . VAL A 1 165 ? -31.734 28.922 19.688 1 97.81 165 VAL A CA 1
ATOM 1294 C C . VAL A 1 165 ? -31.688 28.031 20.922 1 97.81 165 VAL A C 1
ATOM 1296 O O . VAL A 1 165 ? -32.406 28.234 21.891 1 97.81 165 VAL A O 1
ATOM 1299 N N . VAL A 1 166 ? -30.875 26.984 20.797 1 98.12 166 VAL A N 1
ATOM 1300 C CA . VAL A 1 166 ? -30.578 26.125 21.938 1 98.12 166 VAL A CA 1
ATOM 1301 C C . VAL A 1 166 ? -29.078 26.141 22.203 1 98.12 166 VAL A C 1
ATOM 1303 O O . VAL A 1 166 ? -28.266 25.953 21.297 1 98.12 166 VAL A O 1
ATOM 1306 N N . PHE A 1 167 ? -28.656 26.406 23.453 1 97.31 167 PHE A N 1
ATOM 1307 C CA . PHE A 1 167 ? -27.266 26.281 23.844 1 97.31 167 PHE A CA 1
ATOM 1308 C C . PHE A 1 167 ? -26.906 24.844 24.141 1 97.31 167 PHE A C 1
ATOM 1310 O O . PHE A 1 167 ? -27.562 24.188 24.969 1 97.31 167 PHE A O 1
ATOM 1317 N N . VAL A 1 168 ? -25.828 24.375 23.562 1 97.31 168 VAL A N 1
ATOM 1318 C CA . VAL A 1 168 ? -25.547 22.953 23.672 1 97.31 168 VAL A CA 1
ATOM 1319 C C . VAL A 1 168 ? -24.141 22.734 24.219 1 97.31 168 VAL A C 1
ATOM 1321 O O . VAL A 1 168 ? -23.484 21.75 23.891 1 97.31 168 VAL A O 1
ATOM 1324 N N . ASN A 1 169 ? -23.609 23.672 24.875 1 96.12 169 ASN A N 1
ATOM 1325 C CA . ASN A 1 169 ? -22.281 23.594 25.484 1 96.12 169 ASN A CA 1
ATOM 1326 C C . ASN A 1 169 ? -21.203 23.375 24.438 1 96.12 169 ASN A C 1
ATOM 1328 O O . ASN A 1 169 ? -21.078 24.156 23.484 1 96.12 169 ASN A O 1
ATOM 1332 N N . TYR A 1 170 ? -20.484 22.234 24.484 1 95.5 170 TYR A N 1
ATOM 1333 C CA . TYR A 1 170 ? -19.391 22.031 23.531 1 95.5 170 TYR A CA 1
ATOM 1334 C C . TYR A 1 170 ? -19.859 21.25 22.312 1 95.5 170 TYR A C 1
ATOM 1336 O O . TYR A 1 170 ? -19.078 21.047 21.375 1 95.5 170 TYR A O 1
ATOM 1344 N N . GLY A 1 171 ? -21.047 20.906 22.297 1 96.75 171 GLY A N 1
ATOM 1345 C CA . GLY A 1 171 ? -21.625 20.219 21.141 1 96.75 171 GLY A CA 1
ATOM 1346 C C . GLY A 1 171 ? -21.25 18.75 21.062 1 96.75 171 GLY A C 1
ATOM 1347 O O . GLY A 1 171 ? -21.312 18.141 20 1 96.75 171 GLY A O 1
ATOM 1348 N N . ARG A 1 172 ? -20.891 18.094 22.203 1 94.88 172 ARG A N 1
ATOM 1349 C CA . ARG A 1 172 ? -20.531 16.688 22.25 1 94.88 172 ARG A CA 1
ATOM 1350 C C . ARG A 1 172 ? -21.781 15.812 22.344 1 94.88 172 ARG A C 1
ATOM 1352 O O . ARG A 1 172 ? -22.859 16.297 22.719 1 94.88 172 ARG A O 1
ATOM 1359 N N . GLU A 1 173 ? -21.578 14.578 22.078 1 93.62 173 GLU A N 1
ATOM 1360 C CA . GLU A 1 173 ? -22.688 13.641 22.234 1 93.62 173 GLU A CA 1
ATOM 1361 C C . GLU A 1 173 ? -23.234 13.656 23.656 1 93.62 173 GLU A C 1
ATOM 1363 O O . GLU A 1 173 ? -24.453 13.617 23.859 1 93.62 173 GLU A O 1
ATOM 1368 N N . VAL A 1 174 ? -22.344 13.711 24.609 1 93.31 174 VAL A N 1
ATOM 1369 C CA . VAL A 1 174 ? -22.734 13.695 26.016 1 93.31 174 VAL A CA 1
ATOM 1370 C C . VAL A 1 174 ? -23.531 14.953 26.344 1 93.31 174 VAL A C 1
ATOM 1372 O O . VAL A 1 174 ? -24.438 14.93 27.172 1 93.31 174 VAL A O 1
ATOM 1375 N N . ASP A 1 175 ? -23.234 16.078 25.672 1 96.44 175 ASP A N 1
ATOM 1376 C CA . ASP A 1 175 ? -23.969 17.312 25.891 1 96.44 175 ASP A CA 1
ATOM 1377 C C . ASP A 1 175 ? -25.406 17.203 25.375 1 96.44 175 ASP A C 1
ATOM 1379 O O . ASP A 1 175 ? -26.344 17.656 26.031 1 96.44 175 ASP A O 1
ATOM 1383 N N . TYR A 1 176 ? -25.609 16.625 24.266 1 97.12 176 TYR A N 1
ATOM 1384 C CA . TYR A 1 176 ? -26.938 16.406 23.719 1 97.12 176 TYR A CA 1
ATOM 1385 C C . TYR A 1 176 ? -27.734 15.438 24.578 1 97.12 176 TYR A C 1
ATOM 1387 O O . TYR A 1 176 ? -28.938 15.594 24.75 1 97.12 176 TYR A O 1
ATOM 1395 N N . SER A 1 177 ? -27.031 14.43 25.094 1 95.69 177 SER A N 1
ATOM 1396 C CA . SER A 1 177 ? -27.688 13.492 26 1 95.69 177 SER A CA 1
ATOM 1397 C C . SER A 1 177 ? -28.172 14.195 27.266 1 95.69 177 SER A C 1
ATOM 1399 O O . SER A 1 177 ? -29.25 13.898 27.766 1 95.69 177 SER A O 1
ATOM 1401 N N . ALA A 1 178 ? -27.359 15.031 27.75 1 96.69 178 ALA A N 1
ATOM 1402 C CA . ALA A 1 178 ? -27.734 15.805 28.922 1 96.69 178 ALA A CA 1
ATOM 1403 C C . ALA A 1 178 ? -28.969 16.656 28.656 1 96.69 178 ALA A C 1
ATOM 1405 O O . ALA A 1 178 ? -29.859 16.781 29.5 1 96.69 178 ALA A O 1
ATOM 1406 N N . LEU A 1 179 ? -29.047 17.328 27.531 1 97.5 179 LEU A N 1
ATOM 1407 C CA . LEU A 1 179 ? -30.203 18.125 27.141 1 97.5 179 LEU A CA 1
ATOM 1408 C C . LEU A 1 179 ? -31.453 17.25 27 1 97.5 179 LEU A C 1
ATOM 1410 O O . LEU A 1 179 ? -32.531 17.656 27.406 1 97.5 179 LEU A O 1
ATOM 1414 N N . GLY A 1 180 ? -31.203 16.094 26.438 1 96.81 180 GLY A N 1
ATOM 1415 C CA . GLY A 1 180 ? -32.312 15.156 26.359 1 96.81 180 GLY A CA 1
ATOM 1416 C C . GLY A 1 180 ? -32.875 14.789 27.703 1 96.81 180 GLY A C 1
ATOM 1417 O O . GLY A 1 180 ? -34.094 14.672 27.859 1 96.81 180 GLY A O 1
ATOM 1418 N N . ALA A 1 181 ? -32 14.547 28.625 1 96.56 181 ALA A N 1
ATOM 1419 C CA . ALA A 1 181 ? -32.438 14.203 29.969 1 96.56 181 ALA A CA 1
ATOM 1420 C C . ALA A 1 181 ? -33.219 15.344 30.609 1 96.56 181 ALA A C 1
ATOM 1422 O O . ALA A 1 181 ? -34.062 15.117 31.469 1 96.56 181 ALA A O 1
ATOM 1423 N N . LEU A 1 182 ? -33.031 16.547 30.094 1 96 182 LEU A N 1
ATOM 1424 C CA . LEU A 1 182 ? -33.75 17.719 30.594 1 96 182 LEU A CA 1
ATOM 1425 C C . LEU A 1 182 ? -35 17.953 29.781 1 96 182 LEU A C 1
ATOM 1427 O O . LEU A 1 182 ? -35.75 18.891 30.047 1 96 182 LEU A O 1
ATOM 1431 N N . GLY A 1 183 ? -35.156 17.141 28.734 1 96.19 183 GLY A N 1
ATOM 1432 C CA . GLY A 1 183 ? -36.344 17.25 27.875 1 96.19 183 GLY A CA 1
ATOM 1433 C C . GLY A 1 183 ? -36.188 18.312 26.797 1 96.19 183 GLY A C 1
ATOM 1434 O O . GLY A 1 183 ? -37.188 18.766 26.234 1 96.19 183 GLY A O 1
ATOM 1435 N N . VAL A 1 184 ? -35.031 18.734 26.547 1 97.25 184 VAL A N 1
ATOM 1436 C CA . VAL A 1 184 ? -34.75 19.75 25.531 1 97.25 184 VAL A CA 1
ATOM 1437 C C . VAL A 1 184 ? -34.438 19.078 24.188 1 97.25 184 VAL A C 1
ATOM 1439 O O . VAL A 1 184 ? -33.531 18.25 24.094 1 97.25 184 VAL A O 1
ATOM 1442 N N . ASN A 1 185 ? -35.188 19.406 23.172 1 95.62 185 ASN A N 1
ATOM 1443 C CA . ASN A 1 185 ? -35 18.922 21.812 1 95.62 185 ASN A CA 1
ATOM 1444 C C . ASN A 1 185 ? -34.406 19.984 20.906 1 95.62 185 ASN A C 1
ATOM 1446 O O . ASN A 1 185 ? -34.938 21.094 20.812 1 95.62 185 ASN A O 1
ATOM 1450 N N . VAL A 1 186 ? -33.375 19.609 20.188 1 97.94 186 VAL A N 1
ATOM 1451 C CA . VAL A 1 186 ? -32.656 20.609 19.406 1 97.94 186 VAL A CA 1
ATOM 1452 C C . VAL A 1 186 ? -33.125 20.547 17.953 1 97.94 186 VAL A C 1
ATOM 1454 O O . VAL A 1 186 ? -32.75 21.391 17.125 1 97.94 186 VAL A O 1
ATOM 1457 N N . SER A 1 187 ? -33.906 19.516 17.625 1 98 187 SER A N 1
ATOM 1458 C CA . SER A 1 187 ? -34.375 19.375 16.25 1 98 187 SER A CA 1
ATOM 1459 C C . SER A 1 187 ? -35.156 20.625 15.812 1 98 187 SER A C 1
ATOM 1461 O O . SER A 1 187 ? -36.031 21.094 16.531 1 98 187 SER A O 1
ATOM 1463 N N . GLY A 1 188 ? -34.812 21.125 14.656 1 98 188 GLY A N 1
ATOM 1464 C CA . GLY A 1 188 ? -35.5 22.281 14.117 1 98 188 GLY A CA 1
ATOM 1465 C C . GLY A 1 188 ? -35.031 23.594 14.711 1 98 188 GLY A C 1
ATOM 1466 O O . GLY A 1 188 ? -35.625 24.641 14.477 1 98 188 GLY A O 1
ATOM 1467 N N . CYS A 1 189 ? -33.938 23.594 15.461 1 98.44 189 CYS A N 1
ATOM 1468 C CA . CYS A 1 189 ? -33.406 24.781 16.094 1 98.44 189 CYS A CA 1
ATOM 1469 C C . CYS A 1 189 ? -32.031 25.125 15.547 1 98.44 189 CYS A C 1
ATOM 1471 O O . CYS A 1 189 ? -31.438 24.328 14.812 1 98.44 189 CYS A O 1
ATOM 1473 N N . VAL A 1 190 ? -31.594 26.344 15.797 1 98.56 190 VAL A N 1
ATOM 1474 C CA . VAL A 1 190 ? -30.188 26.719 15.664 1 98.56 190 VAL A CA 1
ATOM 1475 C C . VAL A 1 190 ? -29.453 26.406 16.969 1 98.56 190 VAL A C 1
ATOM 1477 O O . VAL A 1 190 ? -29.891 26.828 18.047 1 98.56 190 VAL A O 1
ATOM 1480 N N . VAL A 1 191 ? -28.391 25.688 16.891 1 98.56 191 VAL A N 1
ATOM 1481 C CA . VAL A 1 191 ? -27.672 25.375 18.109 1 98.56 191 VAL A CA 1
ATOM 1482 C C . VAL A 1 191 ? -26.5 26.344 18.297 1 98.56 191 VAL A C 1
ATOM 1484 O O . VAL A 1 191 ? -25.844 26.719 17.328 1 98.56 191 VAL A O 1
ATOM 1487 N N . LEU A 1 192 ? -26.328 26.844 19.469 1 97.69 192 LEU A N 1
ATOM 1488 C CA . LEU A 1 192 ? -25.203 27.672 19.891 1 97.69 192 LEU A CA 1
ATOM 1489 C C . LEU A 1 192 ? -24.203 26.859 20.703 1 97.69 192 LEU A C 1
ATOM 1491 O O . LEU A 1 192 ? -24.547 26.281 21.734 1 97.69 192 LEU A O 1
ATOM 1495 N N . VAL A 1 193 ? -22.938 26.828 20.219 1 97.19 193 VAL A N 1
ATOM 1496 C CA . VAL A 1 193 ? -21.938 25.938 20.766 1 97.19 193 VAL A CA 1
ATOM 1497 C C . VAL A 1 193 ? -20.703 26.734 21.172 1 97.19 193 VAL A C 1
ATOM 1499 O O . VAL A 1 193 ? -20.266 27.625 20.438 1 97.19 193 VAL A O 1
ATOM 1502 N N . ARG A 1 194 ? -20.141 26.453 22.281 1 94.75 194 ARG A N 1
ATOM 1503 C CA . ARG A 1 194 ? -18.844 27.016 22.641 1 94.75 194 ARG A CA 1
ATOM 1504 C C . ARG A 1 194 ? -17.703 26.078 22.25 1 94.75 194 ARG A C 1
ATOM 1506 O O . ARG A 1 194 ? -17.797 24.859 22.422 1 94.75 194 ARG A O 1
ATOM 1513 N N . LYS A 1 195 ? -16.688 26.641 21.719 1 92.75 195 LYS A N 1
ATOM 1514 C CA . LYS A 1 195 ? -15.547 25.844 21.281 1 92.75 195 LYS A CA 1
ATOM 1515 C C . LYS A 1 195 ? -14.797 25.25 22.469 1 92.75 195 LYS A C 1
ATOM 1517 O O . LYS A 1 195 ? -14.617 25.922 23.484 1 92.75 195 LYS A O 1
ATOM 1522 N N . GLY A 1 196 ? -14.445 23.953 22.297 1 88.31 196 GLY A N 1
ATOM 1523 C CA . GLY A 1 196 ? -13.609 23.391 23.344 1 88.31 196 GLY A CA 1
ATOM 1524 C C . GLY A 1 196 ? -13.711 21.875 23.453 1 88.31 196 GLY A C 1
ATOM 1525 O O . GLY A 1 196 ? -14.32 21.234 22.594 1 88.31 196 GLY A O 1
ATOM 1526 N N . GLU A 1 197 ? -12.891 21.375 24.344 1 82 197 GLU A N 1
ATOM 1527 C CA . GLU A 1 197 ? -12.883 19.969 24.766 1 82 197 GLU A CA 1
ATOM 1528 C C . GLU A 1 197 ? -12.461 19.047 23.641 1 82 197 GLU A C 1
ATOM 1530 O O . GLU A 1 197 ? -13.008 17.953 23.484 1 82 197 GLU A O 1
ATOM 1535 N N . GLY A 1 198 ? -11.773 19.516 22.781 1 81.25 198 GLY A N 1
ATOM 1536 C CA . GLY A 1 198 ? -11.094 18.672 21.812 1 81.25 198 GLY A CA 1
ATOM 1537 C C . GLY A 1 198 ? -11.945 18.359 20.594 1 81.25 198 GLY A C 1
ATOM 1538 O O . GLY A 1 198 ? -11.484 17.688 19.672 1 81.25 198 GLY A O 1
ATOM 1539 N N . LEU A 1 199 ? -13.133 18.844 20.547 1 90.56 199 LEU A N 1
ATOM 1540 C CA . LEU A 1 199 ? -13.992 18.578 19.391 1 90.56 199 LEU A CA 1
ATOM 1541 C C . LEU A 1 199 ? -13.688 19.562 18.266 1 90.56 199 LEU A C 1
ATOM 1543 O O . LEU A 1 199 ? -13.633 20.766 18.469 1 90.56 199 LEU A O 1
ATOM 1547 N N . SER A 1 200 ? -13.453 19.016 17.094 1 91.44 200 SER A N 1
ATOM 1548 C CA . SER A 1 200 ? -13.18 19.844 15.938 1 91.44 200 SER A CA 1
ATOM 1549 C C . SER A 1 200 ? -14.438 20.578 15.477 1 91.44 200 SER A C 1
ATOM 1551 O O . SER A 1 200 ? -15.555 20.188 15.828 1 91.44 200 SER A O 1
ATOM 1553 N N . ARG A 1 201 ? -14.297 21.625 14.719 1 95.62 201 ARG A N 1
ATOM 1554 C CA . ARG A 1 201 ? -15.414 22.375 14.148 1 95.62 201 ARG A CA 1
ATOM 1555 C C . ARG A 1 201 ? -16.297 21.469 13.297 1 95.62 201 ARG A C 1
ATOM 1557 O O . ARG A 1 201 ? -17.531 21.516 13.406 1 95.62 201 ARG A O 1
ATOM 1564 N N . GLY A 1 202 ? -15.594 20.688 12.453 1 94.75 202 GLY A N 1
ATOM 1565 C CA . GLY A 1 202 ? -16.344 19.734 11.648 1 94.75 202 GLY A CA 1
ATOM 1566 C C . GLY A 1 202 ? -17.109 18.719 12.477 1 94.75 202 GLY A C 1
ATOM 1567 O O . GLY A 1 202 ? -18.234 18.344 12.109 1 94.75 202 GLY A O 1
ATOM 1568 N N . GLY A 1 203 ? -16.547 18.297 13.547 1 94.25 203 GLY A N 1
ATOM 1569 C CA . GLY A 1 203 ? -17.219 17.375 14.453 1 94.25 203 GLY A CA 1
ATOM 1570 C C . GLY A 1 203 ? -18.453 17.984 15.094 1 94.25 203 GLY A C 1
ATOM 1571 O O . GLY A 1 203 ? -19.484 17.312 15.195 1 94.25 203 GLY A O 1
ATOM 1572 N N . VAL A 1 204 ? -18.391 19.219 15.477 1 96.94 204 VAL A N 1
ATOM 1573 C CA . VAL A 1 204 ? -19.516 19.938 16.078 1 96.94 204 VAL A CA 1
ATOM 1574 C C . VAL A 1 204 ? -20.688 19.969 15.109 1 96.94 204 VAL A C 1
ATOM 1576 O O . VAL A 1 204 ? -21.812 19.656 15.484 1 96.94 204 VAL A O 1
ATOM 1579 N N . VAL A 1 205 ? -20.359 20.328 13.906 1 98.12 205 VAL A N 1
ATOM 1580 C CA . VAL A 1 205 ? -21.406 20.453 12.906 1 98.12 205 VAL A CA 1
ATOM 1581 C C . VAL A 1 205 ? -22 19.094 12.578 1 98.12 205 VAL A C 1
ATOM 1583 O O . VAL A 1 205 ? -23.203 18.938 12.43 1 98.12 205 VAL A O 1
ATOM 1586 N N . LYS A 1 206 ? -21.125 18.125 12.461 1 96.38 206 LYS A N 1
ATOM 1587 C CA . LYS A 1 206 ? -21.578 16.766 12.133 1 96.38 206 LYS A CA 1
ATOM 1588 C C . LYS A 1 206 ? -22.547 16.234 13.18 1 96.38 206 LYS A C 1
ATOM 1590 O O . LYS A 1 206 ? -23.594 15.68 12.844 1 96.38 206 LYS A O 1
ATOM 1595 N N . ILE A 1 207 ? -22.203 16.375 14.445 1 96.5 207 ILE A N 1
ATOM 1596 C CA . ILE A 1 207 ? -23.062 15.883 15.523 1 96.5 207 ILE A CA 1
ATOM 1597 C C . ILE A 1 207 ? -24.375 16.656 15.539 1 96.5 207 ILE A C 1
ATOM 1599 O O . ILE A 1 207 ? -25.453 16.062 15.641 1 96.5 207 ILE A O 1
ATOM 1603 N N . ALA A 1 208 ? -24.312 17.953 15.43 1 98.38 208 ALA A N 1
ATOM 1604 C CA . ALA A 1 208 ? -25.516 18.781 15.391 1 98.38 208 ALA A CA 1
ATOM 1605 C C . ALA A 1 208 ? -26.453 18.344 14.273 1 98.38 208 ALA A C 1
ATOM 1607 O O . ALA A 1 208 ? -27.672 18.25 14.469 1 98.38 208 ALA A O 1
ATOM 1608 N N . GLU A 1 209 ? -25.859 18.141 13.117 1 98.06 209 GLU A N 1
ATOM 1609 C CA . GLU A 1 209 ? -26.609 17.656 11.961 1 98.06 209 GLU A CA 1
ATOM 1610 C C . GLU A 1 209 ? -27.328 16.359 12.273 1 98.06 209 GLU A C 1
ATOM 1612 O O . GLU A 1 209 ? -28.516 16.203 11.945 1 98.06 209 GLU A O 1
ATOM 1617 N N . SER A 1 210 ? -26.672 15.461 12.93 1 96.5 210 SER A N 1
ATOM 1618 C CA . SER A 1 210 ? -27.234 14.148 13.242 1 96.5 210 SER A CA 1
ATOM 1619 C C . SER A 1 210 ? -28.375 14.266 14.258 1 96.5 210 SER A C 1
ATOM 1621 O O . SER A 1 210 ? -29.203 13.367 14.359 1 96.5 210 SER A O 1
ATOM 1623 N N . LYS A 1 211 ? -28.406 15.398 15.023 1 97.75 211 LYS A N 1
ATOM 1624 C CA . LYS A 1 211 ? -29.438 15.594 16.047 1 97.75 211 LYS A CA 1
ATOM 1625 C C . LYS A 1 211 ? -30.609 16.406 15.508 1 97.75 211 LYS A C 1
ATOM 1627 O O . LYS A 1 211 ? -31.531 16.734 16.25 1 97.75 211 LYS A O 1
ATOM 1632 N N . GLY A 1 212 ? -30.516 16.828 14.25 1 98.19 212 GLY A N 1
ATOM 1633 C CA . GLY A 1 212 ? -31.641 17.469 13.594 1 98.19 212 GLY A CA 1
ATOM 1634 C C . GLY A 1 212 ? -31.594 18.984 13.664 1 98.19 212 GLY A C 1
ATOM 1635 O O . GLY A 1 212 ? -32.562 19.656 13.328 1 98.19 212 GLY A O 1
ATOM 1636 N N . ALA A 1 213 ? -30.516 19.562 14.125 1 98.75 213 ALA A N 1
ATOM 1637 C CA . ALA A 1 213 ? -30.359 21.016 14.141 1 98.75 213 ALA A CA 1
ATOM 1638 C C . ALA A 1 213 ? -30.391 21.578 12.719 1 98.75 213 ALA A C 1
ATOM 1640 O O . ALA A 1 213 ? -30.047 20.891 11.766 1 98.75 213 ALA A O 1
ATOM 1641 N N . LEU A 1 214 ? -30.797 22.828 12.602 1 98.69 214 LEU A N 1
ATOM 1642 C CA . LEU A 1 214 ? -30.922 23.453 11.289 1 98.69 214 LEU A CA 1
ATOM 1643 C C . LEU A 1 214 ? -29.656 24.219 10.93 1 98.69 214 LEU A C 1
ATOM 1645 O O . LEU A 1 214 ? -29.375 24.438 9.75 1 98.69 214 LEU A O 1
ATOM 1649 N N . ALA A 1 215 ? -28.953 24.703 11.898 1 98.75 215 ALA A N 1
ATOM 1650 C CA . ALA A 1 215 ? -27.719 25.453 11.734 1 98.75 215 ALA A CA 1
ATOM 1651 C C . ALA A 1 215 ? -26.891 25.469 13.023 1 98.75 215 ALA A C 1
ATOM 1653 O O . ALA A 1 215 ? -27.422 25.156 14.094 1 98.75 215 ALA A O 1
ATOM 1654 N N . VAL A 1 216 ? -25.625 25.844 12.875 1 98.88 216 VAL A N 1
ATOM 1655 C CA . VAL A 1 216 ? -24.734 25.875 14.023 1 98.88 216 VAL A CA 1
ATOM 1656 C C . VAL A 1 216 ? -24.078 27.25 14.141 1 98.88 216 VAL A C 1
ATOM 1658 O O . VAL A 1 216 ? -23.594 27.797 13.148 1 98.88 216 VAL A O 1
ATOM 1661 N N . LEU A 1 217 ? -24.125 27.812 15.273 1 98.31 217 LEU A N 1
ATOM 1662 C CA . LEU A 1 217 ? -23.312 28.953 15.664 1 98.31 217 LEU A CA 1
ATOM 1663 C C . LEU A 1 217 ? -22.234 28.562 16.672 1 98.31 217 LEU A C 1
ATOM 1665 O O . LEU A 1 217 ? -22.547 27.984 17.719 1 98.31 217 LEU A O 1
ATOM 1669 N N . LEU A 1 218 ? -20.984 28.828 16.281 1 97.62 218 LEU A N 1
ATOM 1670 C CA . LEU A 1 218 ? -19.859 28.422 17.109 1 97.62 218 LEU A CA 1
ATOM 1671 C C . LEU A 1 218 ? -19.078 29.641 17.594 1 97.62 218 LEU A C 1
ATOM 1673 O O . LEU A 1 218 ? -18.766 30.547 16.812 1 97.62 218 LEU A O 1
ATOM 1677 N N . TYR A 1 219 ? -18.766 29.703 18.906 1 94.12 219 TYR A N 1
ATOM 1678 C CA . TYR A 1 219 ? -17.984 30.828 19.406 1 94.12 219 TYR A CA 1
ATOM 1679 C C . TYR A 1 219 ? -16.891 30.344 20.359 1 94.12 219 TYR A C 1
ATOM 1681 O O . TYR A 1 219 ? -16.969 29.234 20.891 1 94.12 219 TYR A O 1
ATOM 1689 N N . ALA A 1 220 ? -15.828 31.141 20.484 1 91 220 ALA A N 1
ATOM 1690 C CA . ALA A 1 220 ? -14.75 30.891 21.438 1 91 220 ALA A CA 1
ATOM 1691 C C . ALA A 1 220 ? -14.859 31.812 22.656 1 91 220 ALA A C 1
ATOM 1693 O O . ALA A 1 220 ? -15.203 32.969 22.516 1 91 220 ALA A O 1
ATOM 1694 N N . GLU A 1 221 ? -14.586 31.234 23.75 1 83.94 221 GLU A N 1
ATOM 1695 C CA . GLU A 1 221 ? -14.602 32.031 24.969 1 83.94 221 GLU A CA 1
ATOM 1696 C C . GLU A 1 221 ? -13.523 33.094 24.953 1 83.94 221 GLU A C 1
ATOM 1698 O O . GLU A 1 221 ? -12.477 32.938 24.312 1 83.94 221 GLU A O 1
ATOM 1703 N N . GLU A 1 222 ? -13.898 34.156 25.594 1 69.44 222 GLU A N 1
ATOM 1704 C CA . GLU A 1 222 ? -13.062 35.344 25.5 1 69.44 222 GLU A CA 1
ATOM 1705 C C . GLU A 1 222 ? -11.789 35.219 26.328 1 69.44 222 GLU A C 1
ATOM 1707 O O . GLU A 1 222 ? -11.836 34.75 27.469 1 69.44 222 GLU A O 1
ATOM 1712 N N . GLY A 1 223 ? -10.734 35.344 25.656 1 61.41 223 GLY A N 1
ATOM 1713 C CA . GLY A 1 223 ? -9.492 35.531 26.391 1 61.41 223 GLY A CA 1
ATOM 1714 C C . GLY A 1 223 ? -9.117 37 26.594 1 61.41 223 GLY A C 1
ATOM 1715 O O . GLY A 1 223 ? -9.977 37.812 26.906 1 61.41 223 GLY A O 1
ATOM 1716 N N . ARG A 1 224 ? -7.984 37.375 26.469 1 58.31 224 ARG A N 1
ATOM 1717 C CA . ARG A 1 224 ? -7.438 38.688 26.672 1 58.31 224 ARG A CA 1
ATOM 1718 C C . ARG A 1 224 ? -7.855 39.625 25.547 1 58.31 224 ARG A C 1
ATOM 1720 O O . ARG A 1 224 ? -7.863 40.844 25.719 1 58.31 224 ARG A O 1
ATOM 1727 N N . VAL A 1 225 ? -8.102 39.094 24.422 1 69.12 225 VAL A N 1
ATOM 1728 C CA . VAL A 1 225 ? -8.469 39.906 23.266 1 69.12 225 VAL A CA 1
ATOM 1729 C C . VAL A 1 225 ? -9.938 39.688 22.922 1 69.12 225 VAL A C 1
ATOM 1731 O O . VAL A 1 225 ? -10.375 38.531 22.766 1 69.12 225 VAL A O 1
ATOM 1734 N N . SER A 1 226 ? -10.539 40.844 22.906 1 77.94 226 SER A N 1
ATOM 1735 C CA . SER A 1 226 ? -11.977 40.781 22.641 1 77.94 226 SER A CA 1
ATOM 1736 C C . SER A 1 226 ? -12.273 41.062 21.172 1 77.94 226 SER A C 1
ATOM 1738 O O . SER A 1 226 ? -11.523 41.781 20.516 1 77.94 226 SER A O 1
ATOM 1740 N N . GLY A 1 227 ? -13.273 40.406 20.703 1 85.06 227 GLY A N 1
ATOM 1741 C CA . GLY A 1 227 ? -13.805 40.75 19.391 1 85.06 227 GLY A CA 1
ATOM 1742 C C . GLY A 1 227 ? -13.367 39.812 18.297 1 85.06 227 GLY A C 1
ATOM 1743 O O . GLY A 1 227 ? -13.828 39.906 17.156 1 85.06 227 GLY A O 1
ATOM 1744 N N . GLY A 1 228 ? -12.477 38.969 18.625 1 91.56 228 GLY A N 1
ATOM 1745 C CA . GLY A 1 228 ? -12.016 38.031 17.609 1 91.56 228 GLY A CA 1
ATOM 1746 C C . GLY A 1 228 ? -13.055 36.969 17.234 1 91.56 228 GLY A C 1
ATOM 1747 O O . GLY A 1 228 ? -13.836 36.531 18.078 1 91.56 228 GLY A O 1
ATOM 1748 N N . VAL A 1 229 ? -13.18 36.656 15.938 1 94.88 229 VAL A N 1
ATOM 1749 C CA . VAL A 1 229 ? -14.055 35.594 15.43 1 94.88 229 VAL A CA 1
ATOM 1750 C C . VAL A 1 229 ? -13.227 34.531 14.727 1 94.88 229 VAL A C 1
ATOM 1752 O O . VAL A 1 229 ? -12.57 34.812 13.719 1 94.88 229 VAL A O 1
ATOM 1755 N N . GLU A 1 230 ? -13.289 33.312 15.234 1 94.75 230 GLU A N 1
ATOM 1756 C CA . GLU A 1 230 ? -12.406 32.25 14.781 1 94.75 230 GLU A CA 1
ATOM 1757 C C . GLU A 1 230 ? -12.93 31.625 13.492 1 94.75 230 GLU A C 1
ATOM 1759 O O . GLU A 1 230 ? -14.016 31.031 13.484 1 94.75 230 GLU A O 1
ATOM 1764 N N . ARG A 1 231 ? -12.172 31.781 12.414 1 96.75 231 ARG A N 1
ATOM 1765 C CA . ARG A 1 231 ? -12.453 31.062 11.172 1 96.75 231 ARG A CA 1
ATOM 1766 C C . ARG A 1 231 ? -11.961 29.625 11.242 1 96.75 231 ARG A C 1
ATOM 1768 O O . ARG A 1 231 ? -11.258 29.25 12.188 1 96.75 231 ARG A O 1
ATOM 1775 N N . GLY A 1 232 ? -12.336 28.766 10.297 1 96.94 232 GLY A N 1
ATOM 1776 C CA . GLY A 1 232 ? -11.852 27.406 10.203 1 96.94 232 GLY A CA 1
ATOM 1777 C C . GLY A 1 232 ? -12.617 26.562 9.195 1 96.94 232 GLY A C 1
ATOM 1778 O O . GLY A 1 232 ? -13.539 27.062 8.539 1 96.94 232 GLY A O 1
ATOM 1779 N N . THR A 1 233 ? -12.234 25.375 9.078 1 97.5 233 THR A N 1
ATOM 1780 C CA . THR A 1 233 ? -12.867 24.484 8.102 1 97.5 233 THR A CA 1
ATOM 1781 C C . THR A 1 233 ? -13.82 23.516 8.797 1 97.5 233 THR A C 1
ATOM 1783 O O . THR A 1 233 ? -13.609 23.156 9.953 1 97.5 233 THR A O 1
ATOM 1786 N N . VAL A 1 234 ? -14.891 23.109 8.086 1 98.06 234 VAL A N 1
ATOM 1787 C CA . VAL A 1 234 ? -15.82 22.125 8.617 1 98.06 234 VAL A CA 1
ATOM 1788 C C . VAL A 1 234 ? -15.898 20.922 7.672 1 98.06 234 VAL A C 1
ATOM 1790 O O . VAL A 1 234 ? -16.828 20.125 7.75 1 98.06 234 VAL A O 1
ATOM 1793 N N . MET A 1 235 ? -14.93 20.875 6.742 1 96.62 235 MET A N 1
ATOM 1794 C CA . MET A 1 235 ? -14.844 19.734 5.84 1 96.62 235 MET A CA 1
ATOM 1795 C C . MET A 1 235 ? -14.383 18.484 6.59 1 96.62 235 MET A C 1
ATOM 1797 O O . MET A 1 235 ? -13.562 18.578 7.504 1 96.62 235 MET A O 1
ATOM 1801 N N . ARG A 1 236 ? -14.883 17.344 6.156 1 92.88 236 ARG A N 1
ATOM 1802 C CA . ARG A 1 236 ? -14.445 16.062 6.723 1 92.88 236 ARG A CA 1
ATOM 1803 C C . ARG A 1 236 ? -13.273 15.492 5.934 1 92.88 236 ARG A C 1
ATOM 1805 O O . ARG A 1 236 ? -13.219 15.617 4.711 1 92.88 236 ARG A O 1
ATOM 1812 N N . GLY A 1 237 ? -12.359 14.859 6.668 1 91 237 GLY A N 1
ATOM 1813 C CA . GLY A 1 237 ? -11.219 14.219 6.02 1 91 237 GLY A CA 1
ATOM 1814 C C . GLY A 1 237 ? -10.086 15.18 5.719 1 91 237 GLY A C 1
ATOM 1815 O O . GLY A 1 237 ? -10.016 16.266 6.297 1 91 237 GLY A O 1
ATOM 1816 N N . VAL A 1 238 ? -9.148 14.711 4.867 1 94.62 238 VAL A N 1
ATOM 1817 C CA . VAL A 1 238 ? -7.938 15.477 4.578 1 94.62 238 VAL A CA 1
ATOM 1818 C C . VAL A 1 238 ? -7.777 15.633 3.066 1 94.62 238 VAL A C 1
ATOM 1820 O O . VAL A 1 238 ? -8.266 14.805 2.295 1 94.62 238 VAL A O 1
ATOM 1823 N N . GLY A 1 239 ? -7.176 16.766 2.701 1 97.25 239 GLY A N 1
ATOM 1824 C CA . GLY A 1 239 ? -6.812 16.938 1.304 1 97.25 239 GLY A CA 1
ATOM 1825 C C . GLY A 1 239 ? -7.965 17.406 0.439 1 97.25 239 GLY A C 1
ATOM 1826 O O . GLY A 1 239 ? -9.039 17.75 0.952 1 97.25 239 GLY A O 1
ATOM 1827 N N . ASP A 1 240 ? -7.777 17.531 -0.823 1 98.31 240 ASP A N 1
ATOM 1828 C CA . ASP A 1 240 ? -8.75 18.016 -1.797 1 98.31 240 ASP A CA 1
ATOM 1829 C C . ASP A 1 240 ? -9.867 16.984 -2.008 1 98.31 240 ASP A C 1
ATOM 1831 O O . ASP A 1 240 ? -9.602 15.844 -2.383 1 98.31 240 ASP A O 1
ATOM 1835 N N . PRO A 1 241 ? -11.141 17.375 -1.85 1 97.81 241 PRO A N 1
ATOM 1836 C CA . PRO A 1 241 ? -12.242 16.438 -2.023 1 97.81 241 PRO A CA 1
ATOM 1837 C C . PRO A 1 241 ? -12.398 15.969 -3.469 1 97.81 241 PRO A C 1
ATOM 1839 O O . PRO A 1 241 ? -13.008 14.93 -3.725 1 97.81 241 PRO A O 1
ATOM 1842 N N . LEU A 1 242 ? -11.836 16.734 -4.414 1 97.94 242 LEU A N 1
ATOM 1843 C CA . LEU A 1 242 ? -12.039 16.406 -5.82 1 97.94 242 LEU A CA 1
ATOM 1844 C C . LEU A 1 242 ? -10.984 15.398 -6.297 1 97.94 242 LEU A C 1
ATOM 1846 O O . LEU A 1 242 ? -11.125 14.812 -7.371 1 97.94 242 LEU A O 1
ATOM 1850 N N . SER A 1 243 ? -9.969 15.195 -5.578 1 97.06 243 SER A N 1
ATOM 1851 C CA . SER A 1 243 ? -8.914 14.258 -5.938 1 97.06 243 SER A CA 1
ATOM 1852 C C . SER A 1 243 ? -8.508 13.398 -4.742 1 97.06 243 SER A C 1
ATOM 1854 O O . SER A 1 243 ? -7.348 13.414 -4.328 1 97.06 243 SER A O 1
ATOM 1856 N N . PRO A 1 244 ? -9.438 12.633 -4.199 1 94.81 244 PRO A N 1
ATOM 1857 C CA . PRO A 1 244 ? -9.133 11.812 -3.023 1 94.81 244 PRO A CA 1
ATOM 1858 C C . PRO A 1 244 ? -8.18 10.664 -3.336 1 94.81 244 PRO A C 1
ATOM 1860 O O . PRO A 1 244 ? -8.539 9.734 -4.066 1 94.81 244 PRO A O 1
ATOM 1863 N N . GLY A 1 245 ? -6.914 10.781 -2.889 1 93.81 245 GLY A N 1
ATOM 1864 C CA . GLY A 1 245 ? -5.957 9.695 -3.041 1 93.81 245 GLY A CA 1
ATOM 1865 C C . GLY A 1 245 ? -4.965 9.93 -4.164 1 93.81 245 GLY A C 1
ATOM 1866 O O . GLY A 1 245 ? -4.062 9.117 -4.379 1 93.81 245 GLY A O 1
ATOM 1867 N N . TRP A 1 246 ? -5.168 10.938 -4.945 1 96 246 TRP A N 1
ATOM 1868 C CA . TRP A 1 246 ? -4.203 11.359 -5.953 1 96 246 TRP A CA 1
ATOM 1869 C C . TRP A 1 246 ? -4.102 12.875 -6.02 1 96 246 TRP A C 1
ATOM 1871 O O . TRP A 1 246 ? -4.832 13.586 -5.32 1 96 246 TRP A O 1
ATOM 1881 N N . ALA A 1 247 ? -3.213 13.461 -6.762 1 96.75 247 ALA A N 1
ATOM 1882 C CA . ALA A 1 247 ? -2.957 14.898 -6.766 1 96.75 247 ALA A CA 1
ATOM 1883 C C . ALA A 1 247 ? -3.773 15.594 -7.852 1 96.75 247 ALA A C 1
ATOM 1885 O O . ALA A 1 247 ? -3.92 15.078 -8.961 1 96.75 247 ALA A O 1
ATOM 1886 N N . GLY A 1 248 ? -4.312 16.75 -7.535 1 96.81 248 GLY A N 1
ATOM 1887 C CA . GLY A 1 248 ? -5.051 17.578 -8.477 1 96.81 248 GLY A CA 1
ATOM 1888 C C . GLY A 1 248 ? -4.156 18.375 -9.398 1 96.81 248 GLY A C 1
ATOM 1889 O O . GLY A 1 248 ? -4.168 19.609 -9.367 1 96.81 248 GLY A O 1
ATOM 1890 N N . VAL A 1 249 ? -3.414 17.719 -10.211 1 96.25 249 VAL A N 1
ATOM 1891 C CA . VAL A 1 249 ? -2.523 18.391 -11.156 1 96.25 249 VAL A CA 1
ATOM 1892 C C . VAL A 1 249 ? -3.32 18.875 -12.359 1 96.25 249 VAL A C 1
ATOM 1894 O O . VAL A 1 249 ? -4.414 18.375 -12.641 1 96.25 249 VAL A O 1
ATOM 1897 N N . GLU A 1 250 ? -2.76 19.844 -13.062 1 93.19 250 GLU A N 1
ATOM 1898 C CA . GLU A 1 250 ? -3.42 20.359 -14.266 1 93.19 250 GLU A CA 1
ATOM 1899 C C . GLU A 1 250 ? -3.641 19.25 -15.289 1 93.19 250 GLU A C 1
ATOM 1901 O O . GLU A 1 250 ? -2.723 18.484 -15.594 1 93.19 250 GLU A O 1
ATOM 1906 N N . GLY A 1 251 ? -4.809 19.234 -15.742 1 91.94 251 GLY A N 1
ATOM 1907 C CA . GLY A 1 251 ? -5.137 18.234 -16.75 1 91.94 251 GLY A CA 1
ATOM 1908 C C . GLY A 1 251 ? -5.367 16.844 -16.172 1 91.94 251 GLY A C 1
ATOM 1909 O O . GLY A 1 251 ? -5.648 15.898 -16.906 1 91.94 251 GLY A O 1
ATOM 1910 N N . GLY A 1 252 ? -5.281 16.719 -14.914 1 94.62 252 GLY A N 1
ATOM 1911 C CA . GLY A 1 252 ? -5.488 15.43 -14.266 1 94.62 252 GLY A CA 1
ATOM 1912 C C . GLY A 1 252 ? -6.949 15.125 -14 1 94.62 252 GLY A C 1
ATOM 1913 O O . GLY A 1 252 ? -7.82 15.953 -14.266 1 94.62 252 GLY A O 1
ATOM 1914 N N . GLU A 1 253 ? -7.168 13.922 -13.469 1 95.75 253 GLU A N 1
ATOM 1915 C CA . GLU A 1 253 ? -8.523 13.5 -13.148 1 95.75 253 GLU A CA 1
ATOM 1916 C C . GLU A 1 253 ? -9.062 14.242 -11.93 1 95.75 253 GLU A C 1
ATOM 1918 O O . GLU A 1 253 ? -8.328 14.484 -10.969 1 95.75 253 GLU A O 1
ATOM 1923 N N . ARG A 1 254 ? -10.312 14.602 -11.906 1 96.12 254 ARG A N 1
ATOM 1924 C CA . ARG A 1 254 ? -11.047 15.148 -10.773 1 96.12 254 ARG A CA 1
ATOM 1925 C C . ARG A 1 254 ? -12.461 14.562 -10.703 1 96.12 254 ARG A C 1
ATOM 1927 O O . ARG A 1 254 ? -13.094 14.328 -11.734 1 96.12 254 ARG A O 1
ATOM 1934 N N . LEU A 1 255 ? -12.883 14.344 -9.539 1 95.81 255 LEU A N 1
ATOM 1935 C CA . LEU A 1 255 ? -14.273 13.961 -9.336 1 95.81 255 LEU A CA 1
ATOM 1936 C C . LEU A 1 255 ? -15.203 15.156 -9.523 1 95.81 255 LEU A C 1
ATOM 1938 O O . LEU A 1 255 ? -14.758 16.297 -9.461 1 95.81 255 LEU A O 1
ATOM 1942 N N . GLY A 1 256 ? -16.453 14.781 -9.773 1 94.5 256 GLY A N 1
ATOM 1943 C CA . GLY A 1 256 ? -17.453 15.836 -9.867 1 94.5 256 GLY A CA 1
ATOM 1944 C C . GLY A 1 256 ? -17.984 16.281 -8.516 1 94.5 256 GLY A C 1
ATOM 1945 O O . GLY A 1 256 ? -17.953 15.523 -7.551 1 94.5 256 GLY A O 1
ATOM 1946 N N . LEU A 1 257 ? -18.469 17.469 -8.453 1 95.44 257 LEU A N 1
ATOM 1947 C CA . LEU A 1 257 ? -18.984 18.047 -7.219 1 95.44 257 LEU A CA 1
ATOM 1948 C C . LEU A 1 257 ? -20.188 17.266 -6.703 1 95.44 257 LEU A C 1
ATOM 1950 O O . LEU A 1 257 ? -20.469 17.266 -5.5 1 95.44 257 LEU A O 1
ATOM 1954 N N . GLU A 1 258 ? -20.891 16.531 -7.598 1 94.12 258 GLU A N 1
ATOM 1955 C CA . GLU A 1 258 ? -22.109 15.828 -7.215 1 94.12 258 GLU A CA 1
ATOM 1956 C C . GLU A 1 258 ? -21.812 14.359 -6.918 1 94.12 258 GLU A C 1
ATOM 1958 O O . GLU A 1 258 ? -22.719 13.609 -6.531 1 94.12 258 GLU A O 1
ATOM 1963 N N . ASP A 1 259 ? -20.531 14.008 -7.148 1 93.75 259 ASP A N 1
ATOM 1964 C CA . ASP A 1 259 ? -20.172 12.641 -6.801 1 93.75 259 ASP A CA 1
ATOM 1965 C C . ASP A 1 259 ? -20.375 12.375 -5.312 1 93.75 259 ASP A C 1
ATOM 1967 O O . ASP A 1 259 ? -20.078 13.227 -4.473 1 93.75 259 ASP A O 1
ATOM 1971 N N . SER A 1 260 ? -20.875 11.188 -5 1 93.75 260 SER A N 1
ATOM 1972 C CA . SER A 1 260 ? -21.203 10.852 -3.621 1 93.75 260 SER A CA 1
ATOM 1973 C C . SER A 1 260 ? -19.984 10.953 -2.713 1 93.75 260 SER A C 1
ATOM 1975 O O . SER A 1 260 ? -20.094 11.414 -1.577 1 93.75 260 SER A O 1
ATOM 1977 N N . GLU A 1 261 ? -18.859 10.555 -3.186 1 92.88 261 GLU A N 1
ATOM 1978 C CA . GLU A 1 261 ? -17.625 10.602 -2.41 1 92.88 261 GLU A CA 1
ATOM 1979 C C . GLU A 1 261 ? -17.25 12.031 -2.064 1 92.88 261 GLU A C 1
ATOM 1981 O O . GLU A 1 261 ? -16.656 12.289 -1.012 1 92.88 261 GLU A O 1
ATOM 1986 N N . VAL A 1 262 ? -17.562 12.953 -2.914 1 96.81 262 VAL A N 1
ATOM 1987 C CA . VAL A 1 262 ? -17.266 14.367 -2.699 1 96.81 262 VAL A CA 1
ATOM 1988 C C . VAL A 1 262 ? -18.297 14.977 -1.754 1 96.81 262 VAL A C 1
ATOM 1990 O O . VAL A 1 262 ? -17.938 15.664 -0.793 1 96.81 262 VAL A O 1
ATOM 1993 N N . LEU A 1 263 ? -19.562 14.641 -1.977 1 96.31 263 LEU A N 1
ATOM 1994 C CA . LEU A 1 263 ? -20.656 15.203 -1.188 1 96.31 263 LEU A CA 1
ATOM 1995 C C . LEU A 1 263 ? -20.531 14.797 0.276 1 96.31 263 LEU A C 1
ATOM 1997 O O . LEU A 1 263 ? -20.891 15.57 1.171 1 96.31 263 LEU A O 1
ATOM 2001 N N . GLU A 1 264 ? -20.031 13.672 0.489 1 95.19 264 GLU A N 1
ATOM 2002 C CA . GLU A 1 264 ? -19.938 13.148 1.847 1 95.19 264 GLU A CA 1
ATOM 2003 C C . GLU A 1 264 ? -18.922 13.938 2.668 1 95.19 264 GLU A C 1
ATOM 2005 O O . GLU A 1 264 ? -18.906 13.859 3.898 1 95.19 264 GLU A O 1
ATOM 2010 N N . ARG A 1 265 ? -18.109 14.742 2.049 1 96.5 265 ARG A N 1
ATOM 2011 C CA . ARG A 1 265 ? -17.062 15.5 2.725 1 96.5 265 ARG A CA 1
ATOM 2012 C C . ARG A 1 265 ? -17.609 16.797 3.322 1 96.5 265 ARG A C 1
ATOM 2014 O O . ARG A 1 265 ? -16.969 17.422 4.164 1 96.5 265 ARG A O 1
ATOM 2021 N N . PHE A 1 266 ? -18.781 17.125 2.979 1 97.75 266 PHE A N 1
ATOM 2022 C CA . PHE A 1 266 ? -19.312 18.422 3.396 1 97.75 266 PHE A CA 1
ATOM 2023 C C . PHE A 1 266 ? -20.516 18.234 4.32 1 97.75 266 PHE A C 1
ATOM 2025 O O . PHE A 1 266 ? -21.312 17.312 4.129 1 97.75 266 PHE A O 1
ATOM 2032 N N . PRO A 1 267 ? -20.656 19.156 5.301 1 97.62 267 PRO A N 1
ATOM 2033 C CA . PRO A 1 267 ? -21.875 19.141 6.109 1 97.62 267 PRO A CA 1
ATOM 2034 C C . PRO A 1 267 ? -23.125 19.469 5.297 1 97.62 267 PRO A C 1
ATOM 2036 O O . PRO A 1 267 ? -23.031 20.109 4.25 1 97.62 267 PRO A O 1
ATOM 2039 N N . LYS A 1 268 ? -24.25 19.078 5.883 1 97.31 268 LYS A N 1
ATOM 2040 C CA . LYS A 1 268 ? -25.516 19.312 5.203 1 97.31 268 LYS A CA 1
ATOM 2041 C C . LYS A 1 268 ? -26.234 20.531 5.781 1 97.31 268 LYS A C 1
ATOM 2043 O O . LYS A 1 268 ? -27.172 21.047 5.18 1 97.31 268 LYS A O 1
ATOM 2048 N N . ILE A 1 269 ? -25.844 21.047 6.949 1 98.56 269 ILE A N 1
ATOM 2049 C CA . ILE A 1 269 ? -26.453 22.234 7.555 1 98.56 269 ILE A CA 1
ATOM 2050 C C . ILE A 1 269 ? -25.422 23.359 7.629 1 98.56 269 ILE A C 1
ATOM 2052 O O . ILE A 1 269 ? -24.219 23.094 7.77 1 98.56 269 ILE A O 1
ATOM 2056 N N . PRO A 1 270 ? -25.859 24.609 7.523 1 98.62 270 PRO A N 1
ATOM 2057 C CA . PRO A 1 270 ? -24.906 25.719 7.547 1 98.62 270 PRO A CA 1
ATOM 2058 C C . PRO A 1 270 ? -24.391 26.031 8.953 1 98.62 270 PRO A C 1
ATOM 2060 O O . PRO A 1 270 ? -25.031 25.656 9.938 1 98.62 270 PRO A O 1
ATOM 2063 N N . SER A 1 271 ? -23.25 26.625 9.008 1 98.75 271 SER A N 1
ATOM 2064 C CA . SER A 1 271 ? -22.641 27.047 10.266 1 98.75 271 SER A CA 1
ATOM 2065 C C . SER A 1 271 ? -21.891 28.359 10.102 1 98.75 271 SER A C 1
ATOM 2067 O O . SER A 1 271 ? -21.422 28.688 9.016 1 98.75 271 SER A O 1
ATOM 2069 N N . LEU A 1 272 ? -21.75 29.109 11.18 1 98.31 272 LEU A N 1
ATOM 2070 C CA . LEU A 1 272 ? -21.016 30.359 11.234 1 98.31 272 LEU A CA 1
ATOM 2071 C C . LEU A 1 272 ? -20.281 30.516 12.562 1 98.31 272 LEU A C 1
ATOM 2073 O O . LEU A 1 272 ? -20.766 30.047 13.602 1 98.31 272 LEU A O 1
ATOM 2077 N N . PRO A 1 273 ? -19.156 31.156 12.508 1 97.56 273 PRO A N 1
ATOM 2078 C CA . PRO A 1 273 ? -18.516 31.562 13.766 1 97.56 273 PRO A CA 1
ATOM 2079 C C . PRO A 1 273 ? -19.078 32.875 14.312 1 97.56 273 PRO A C 1
ATOM 2081 O O . PRO A 1 273 ? -19.516 33.719 13.539 1 97.56 273 PRO A O 1
ATOM 2084 N N . LEU A 1 274 ? -19.047 32.969 15.594 1 95.06 274 LEU A N 1
ATOM 2085 C CA . LEU A 1 274 ? -19.5 34.188 16.281 1 95.06 274 LEU A CA 1
ATOM 2086 C C . LEU A 1 274 ? -18.438 34.719 17.234 1 95.06 274 LEU A C 1
ATOM 2088 O O . LEU A 1 274 ? -17.656 33.938 17.781 1 95.06 274 LEU A O 1
ATOM 2092 N N . SER A 1 275 ? -18.5 36.031 17.375 1 93.25 275 SER A N 1
ATOM 2093 C CA . SER A 1 275 ? -17.703 36.594 18.469 1 93.25 275 SER A CA 1
ATOM 2094 C C . SER A 1 275 ? -18.297 36.25 19.828 1 93.25 275 SER A C 1
ATOM 2096 O O . SER A 1 275 ? -19.5 35.969 19.938 1 93.25 275 SER A O 1
ATOM 2098 N N . PHE A 1 276 ? -17.422 36.344 20.766 1 92.19 276 PHE A N 1
ATOM 2099 C CA . PHE A 1 276 ? -17.906 36.094 22.125 1 92.19 276 PHE A CA 1
ATOM 2100 C C . PHE A 1 276 ? -19.016 37.062 22.484 1 92.19 276 PHE A C 1
ATOM 2102 O O . PHE A 1 276 ? -20.031 36.688 23.047 1 92.19 276 PHE A O 1
ATOM 2109 N N . GLY A 1 277 ? -18.891 38.312 22.156 1 91.25 277 GLY A N 1
ATOM 2110 C CA . GLY A 1 277 ? -19.891 39.344 22.469 1 91.25 277 GLY A CA 1
ATOM 2111 C C . GLY A 1 277 ? -21.25 39.031 21.859 1 91.25 277 GLY A C 1
ATOM 2112 O O . GLY A 1 277 ? -22.266 39.156 22.547 1 91.25 277 GLY A O 1
ATOM 2113 N N . ASN A 1 278 ? -21.25 38.688 20.609 1 93.31 278 ASN A N 1
ATOM 2114 C CA . ASN A 1 278 ? -22.5 38.344 19.938 1 93.31 278 ASN A CA 1
ATOM 2115 C C . ASN A 1 278 ? -23.156 37.125 20.562 1 93.31 278 ASN A C 1
ATOM 2117 O O . ASN A 1 278 ? -24.375 37.094 20.781 1 93.31 278 ASN A O 1
ATOM 2121 N N . ALA A 1 279 ? -22.344 36.156 20.875 1 94.44 279 ALA A N 1
ATOM 2122 C CA . ALA A 1 279 ? -22.859 34.938 21.5 1 94.44 279 ALA A CA 1
ATOM 2123 C C . ALA A 1 279 ? -23.453 35.25 22.875 1 94.44 279 ALA A C 1
ATOM 2125 O O . ALA A 1 279 ? -24.484 34.688 23.25 1 94.44 279 ALA A O 1
ATOM 2126 N N . ASP A 1 280 ? -22.797 36.125 23.562 1 92.62 280 ASP A N 1
ATOM 2127 C CA . ASP A 1 280 ? -23.219 36.469 24.922 1 92.62 280 ASP A CA 1
ATOM 2128 C C . ASP A 1 280 ? -24.609 37.125 24.906 1 92.62 280 ASP A C 1
ATOM 2130 O O . ASP A 1 280 ? -25.406 36.906 25.828 1 92.62 280 ASP A O 1
ATOM 2134 N N . VAL A 1 281 ? -24.875 37.875 23.922 1 93.12 281 VAL A N 1
ATOM 2135 C CA . VAL A 1 281 ? -26.188 38.531 23.781 1 93.12 281 VAL A CA 1
ATOM 2136 C C . VAL A 1 281 ? -27.266 37.438 23.594 1 93.12 281 VAL A C 1
ATOM 2138 O O . VAL A 1 281 ? -28.328 37.5 24.219 1 93.12 281 VAL A O 1
ATOM 2141 N N . ILE A 1 282 ? -26.984 36.469 22.797 1 94.62 282 ILE A N 1
ATOM 2142 C CA . ILE A 1 282 ? -27.938 35.406 22.531 1 94.62 282 ILE A CA 1
ATOM 2143 C C . ILE A 1 282 ? -28.109 34.562 23.781 1 94.62 282 ILE A C 1
ATOM 2145 O O . ILE A 1 282 ? -29.234 34.219 24.156 1 94.62 282 ILE A O 1
ATOM 2149 N N . LEU A 1 283 ? -27.016 34.281 24.438 1 94.12 283 LEU A N 1
ATOM 2150 C CA . LEU A 1 283 ? -27.047 33.438 25.641 1 94.12 283 LEU A CA 1
ATOM 2151 C C . LEU A 1 283 ? -27.891 34.094 26.719 1 94.12 283 LEU A C 1
ATOM 2153 O O . LEU A 1 283 ? -28.656 33.406 27.422 1 94.12 283 LEU A O 1
ATOM 2157 N N . GLY A 1 284 ? -27.766 35.312 26.859 1 91.81 284 GLY A N 1
ATOM 2158 C CA . GLY A 1 284 ? -28.5 36.031 27.891 1 91.81 284 GLY A CA 1
ATOM 2159 C C . GLY A 1 284 ? -30 36.062 27.641 1 91.81 284 GLY A C 1
ATOM 2160 O O . GLY A 1 284 ? -30.781 36.344 28.547 1 91.81 284 GLY A O 1
ATOM 2161 N N . SER A 1 285 ? -30.406 35.75 26.469 1 92.56 285 SER A N 1
ATOM 2162 C CA . SER A 1 285 ? -31.828 35.844 26.094 1 92.56 285 SER A CA 1
ATOM 2163 C C . SER A 1 285 ? -32.5 34.5 26.172 1 92.56 285 SER A C 1
ATOM 2165 O O . SER A 1 285 ? -33.719 34.375 25.969 1 92.56 285 SER A O 1
ATOM 2167 N N . LEU A 1 286 ? -31.734 33.469 26.453 1 94.56 286 LEU A N 1
ATOM 2168 C CA . LEU A 1 286 ? -32.281 32.125 26.391 1 94.56 286 LEU A CA 1
ATOM 2169 C C . LEU A 1 286 ? -33.156 31.844 27.609 1 94.56 286 LEU A C 1
ATOM 2171 O O . LEU A 1 286 ? -32.844 32.25 28.719 1 94.56 286 LEU A O 1
ATOM 2175 N N . GLY A 1 287 ? -34.281 31.25 27.344 1 94.38 287 GLY A N 1
ATOM 2176 C CA . GLY A 1 287 ? -35.156 30.703 28.391 1 94.38 287 GLY A CA 1
ATOM 2177 C C . GLY A 1 287 ? -35.031 29.188 28.516 1 94.38 287 GLY A C 1
ATOM 2178 O O . GLY A 1 287 ? -33.969 28.625 28.344 1 94.38 287 GLY A O 1
ATOM 2179 N N . GLY A 1 288 ? -36.094 28.625 28.875 1 93.75 288 GLY A N 1
ATOM 2180 C CA . GLY A 1 288 ? -36.125 27.188 29 1 93.75 288 GLY A CA 1
ATOM 2181 C C . GLY A 1 288 ? -35.5 26.656 30.281 1 93.75 288 GLY A C 1
ATOM 2182 O O . GLY A 1 288 ? -35.5 27.359 31.297 1 93.75 288 GLY A O 1
ATOM 2183 N N . ARG A 1 289 ? -35 25.422 30.156 1 95.12 289 ARG A N 1
ATOM 2184 C CA . ARG A 1 289 ? -34.5 24.734 31.328 1 95.12 289 ARG A CA 1
ATOM 2185 C C . ARG A 1 289 ? -33.094 25.25 31.703 1 95.12 289 ARG A C 1
ATOM 2187 O O . ARG A 1 289 ? -32.312 25.625 30.844 1 95.12 289 ARG A O 1
ATOM 2194 N N . THR A 1 290 ? -32.875 25.172 33 1 94.88 290 THR A N 1
ATOM 2195 C CA . THR A 1 290 ? -31.531 25.516 33.5 1 94.88 290 THR A CA 1
ATOM 2196 C C . THR A 1 290 ? -30.5 24.484 33.062 1 94.88 290 THR A C 1
ATOM 2198 O O . THR A 1 290 ? -30.766 23.281 33.156 1 94.88 290 THR A O 1
ATOM 2201 N N . VAL A 1 291 ? -29.359 25.016 32.594 1 94.88 291 VAL A N 1
ATOM 2202 C CA . VAL A 1 291 ? -28.312 24.094 32.125 1 94.88 291 VAL A CA 1
ATOM 2203 C C . VAL A 1 291 ? -27.719 23.344 33.312 1 94.88 291 VAL A C 1
ATOM 2205 O O . VAL A 1 291 ? -27.828 23.797 34.438 1 94.88 291 VAL A O 1
ATOM 2208 N N . PRO A 1 292 ? -27.047 22.219 33.031 1 92.62 292 PRO A N 1
ATOM 2209 C CA . PRO A 1 292 ? -26.328 21.547 34.125 1 92.62 292 PRO A CA 1
ATOM 2210 C C . PRO A 1 292 ? -25.297 22.453 34.781 1 92.62 292 PRO A C 1
ATOM 2212 O O . PRO A 1 292 ? -24.641 23.25 34.094 1 92.62 292 PRO A O 1
ATOM 2215 N N . PRO A 1 293 ? -25.125 22.344 36.062 1 89.69 293 PRO A N 1
ATOM 2216 C CA . PRO A 1 293 ? -24.203 23.219 36.781 1 89.69 293 PRO A CA 1
ATOM 2217 C C . PRO A 1 293 ? -22.781 23.188 36.219 1 89.69 293 PRO A C 1
ATOM 2219 O O . PRO A 1 293 ? -22.094 24.203 36.219 1 89.69 293 PRO A O 1
ATOM 2222 N N . GLU A 1 294 ? -22.391 22.062 35.719 1 89.75 294 GLU A N 1
ATOM 2223 C CA . GLU A 1 294 ? -21.047 21.891 35.188 1 89.75 294 GLU A CA 1
ATOM 2224 C C . GLU A 1 294 ? -20.812 22.766 33.969 1 89.75 294 GLU A C 1
ATOM 2226 O O . GLU A 1 294 ? -19.656 23.094 33.656 1 89.75 294 GLU A O 1
ATOM 2231 N N . TRP A 1 295 ? -21.875 23.188 33.344 1 92.5 295 TRP A N 1
ATOM 2232 C CA . TRP A 1 295 ? -21.75 24 32.125 1 92.5 295 TRP A CA 1
ATOM 2233 C C . TRP A 1 295 ? -21.422 25.453 32.5 1 92.5 295 TRP A C 1
ATOM 2235 O O . TRP A 1 295 ? -20.828 26.172 31.703 1 92.5 295 TRP A O 1
ATOM 2245 N N . ARG A 1 296 ? -21.828 25.844 33.625 1 85.44 296 ARG A N 1
ATOM 2246 C CA . ARG A 1 296 ? -21.672 27.219 34.062 1 85.44 296 ARG A CA 1
ATOM 2247 C C . ARG A 1 296 ? -20.281 27.453 34.656 1 85.44 296 ARG A C 1
ATOM 2249 O O . ARG A 1 296 ? -19.75 28.562 34.562 1 85.44 296 ARG A O 1
ATOM 2256 N N . ASP A 1 297 ? -19.719 26.453 35.156 1 68.44 297 ASP A N 1
ATOM 2257 C CA . ASP A 1 297 ? -18.469 26.562 35.906 1 68.44 297 ASP A CA 1
ATOM 2258 C C . ASP A 1 297 ? -17.266 26.344 35 1 68.44 297 ASP A C 1
ATOM 2260 O O . ASP A 1 297 ? -16.156 26.062 35.469 1 68.44 297 ASP A O 1
ATOM 2264 N N . SER A 1 298 ? -17.422 26.422 33.812 1 63.91 298 SER A N 1
ATOM 2265 C CA . SER A 1 298 ? -16.344 26.031 32.906 1 63.91 298 SER A CA 1
ATOM 2266 C C . SER A 1 298 ? -15.289 27.125 32.812 1 63.91 298 SER A C 1
ATOM 2268 O O . SER A 1 298 ? -14.352 27.016 32 1 63.91 298 SER A O 1
ATOM 2270 N N . GLY A 1 299 ? -15.453 28.047 33.688 1 59.44 299 GLY A N 1
ATOM 2271 C CA . GLY A 1 299 ? -14.453 29.109 33.719 1 59.44 299 GLY A CA 1
ATOM 2272 C C . GLY A 1 299 ? -14.664 30.141 32.625 1 59.44 299 GLY A C 1
ATOM 2273 O O . GLY A 1 299 ? -13.898 31.094 32.5 1 59.44 299 GLY A O 1
ATOM 2274 N N . GLY A 1 300 ? -15.664 29.875 31.844 1 63.19 300 GLY A N 1
ATOM 2275 C CA . GLY A 1 300 ? -15.938 30.844 30.797 1 63.19 300 GLY A CA 1
ATOM 2276 C C . GLY A 1 300 ? -16.656 32.094 31.297 1 63.19 300 GLY A C 1
ATOM 2277 O O . GLY A 1 300 ? -17.156 32.094 32.406 1 63.19 300 GLY A O 1
ATOM 2278 N N . ARG A 1 301 ? -16.578 33.125 30.516 1 69.12 301 ARG A N 1
ATOM 2279 C CA . ARG A 1 301 ? -17.156 34.406 30.891 1 69.12 301 ARG A CA 1
ATOM 2280 C C . ARG A 1 301 ? -18.594 34.531 30.406 1 69.12 301 ARG A C 1
ATOM 2282 O O . ARG A 1 301 ? -19.266 35.531 30.703 1 69.12 301 ARG A O 1
ATOM 2289 N N . SER A 1 302 ? -19 33.469 29.781 1 70.81 302 SER A N 1
ATOM 2290 C CA . SER A 1 302 ? -20.328 33.594 29.156 1 70.81 302 SER A CA 1
ATOM 2291 C C . SER A 1 302 ? -21.438 33.438 30.188 1 70.81 302 SER A C 1
ATOM 2293 O O . SER A 1 302 ? -21.266 32.719 31.172 1 70.81 302 SER A O 1
ATOM 2295 N N . ARG A 1 303 ? -22.547 34.156 29.938 1 77.25 303 ARG A N 1
ATOM 2296 C CA . ARG A 1 303 ? -23.75 34.125 30.781 1 77.25 303 ARG A CA 1
ATOM 2297 C C . ARG A 1 303 ? -24.578 32.875 30.5 1 77.25 303 ARG A C 1
ATOM 2299 O O . ARG A 1 303 ? -25.719 33 30.016 1 77.25 303 ARG A O 1
ATOM 2306 N N . VAL A 1 304 ? -23.984 31.766 30.781 1 83.19 304 VAL A N 1
ATOM 2307 C CA . VAL A 1 304 ? -24.719 30.531 30.5 1 83.19 304 VAL A CA 1
ATOM 2308 C C . VAL A 1 304 ? -25.594 30.172 31.688 1 83.19 304 VAL A C 1
ATOM 2310 O O . VAL A 1 304 ? -25.078 29.828 32.75 1 83.19 304 VAL A O 1
ATOM 2313 N N . LEU A 1 305 ? -26.969 30.281 31.516 1 89.81 305 LEU A N 1
ATOM 2314 C CA . LEU A 1 305 ? -27.891 29.922 32.594 1 89.81 305 LEU A CA 1
ATOM 2315 C C . LEU A 1 305 ? -28.953 28.953 32.094 1 89.81 305 LEU A C 1
ATOM 2317 O O . LEU A 1 305 ? -29.281 27.984 32.781 1 89.81 305 LEU A O 1
ATOM 2321 N N . ARG A 1 306 ? -29.547 29.312 30.938 1 95 306 ARG A N 1
ATOM 2322 C CA . ARG A 1 306 ? -30.641 28.547 30.359 1 95 306 ARG A CA 1
ATOM 2323 C C . ARG A 1 306 ? -30.25 27.938 29.016 1 95 306 ARG A C 1
ATOM 2325 O O . ARG A 1 306 ? -29.438 28.5 28.297 1 95 306 ARG A O 1
ATOM 2332 N N . ALA A 1 307 ? -30.875 26.891 28.688 1 95.94 307 ALA A N 1
ATOM 2333 C CA . ALA A 1 307 ? -30.5 26.156 27.484 1 95.94 307 ALA A CA 1
ATOM 2334 C C . ALA A 1 307 ? -31.328 26.594 26.281 1 95.94 307 ALA A C 1
ATOM 2336 O O . ALA A 1 307 ? -30.844 26.578 25.141 1 95.94 307 ALA A O 1
ATOM 2337 N N . GLY A 1 308 ? -32.531 27.062 26.453 1 94.69 308 GLY A N 1
ATOM 2338 C CA . GLY A 1 308 ? -33.5 27.203 25.406 1 94.69 308 GLY A CA 1
ATOM 2339 C C . GLY A 1 308 ? -34.406 26 25.281 1 94.69 308 GLY A C 1
ATOM 2340 O O . GLY A 1 308 ? -34.5 25.172 26.188 1 94.69 308 GLY A O 1
ATOM 2341 N N . PRO A 1 309 ? -35.125 25.938 24.172 1 95.38 309 PRO A N 1
ATOM 2342 C CA . PRO A 1 309 ? -35.094 26.797 22.984 1 95.38 309 PRO A CA 1
ATOM 2343 C C . PRO A 1 309 ? -35.781 28.141 23.219 1 95.38 309 PRO A C 1
ATOM 2345 O O . PRO A 1 309 ? -36.875 28.188 23.797 1 95.38 309 PRO A O 1
ATOM 2348 N N . GLY A 1 310 ? -35.25 29.141 22.625 1 87.44 310 GLY A N 1
ATOM 2349 C CA . GLY A 1 310 ? -35.875 30.453 22.656 1 87.44 310 GLY A CA 1
ATOM 2350 C C . GLY A 1 310 ? -35.969 31.031 24.062 1 87.44 310 GLY A C 1
ATOM 2351 O O . GLY A 1 310 ? -35.25 30.625 24.969 1 87.44 310 GLY A O 1
ATOM 2352 N N . PRO A 1 311 ? -36.656 32.062 24.234 1 90.12 311 PRO A N 1
ATOM 2353 C CA . PRO A 1 311 ? -37.656 32.562 23.297 1 90.12 311 PRO A CA 1
ATOM 2354 C C . PRO A 1 311 ? -37.062 33.281 22.094 1 90.12 311 PRO A C 1
ATOM 2356 O O . PRO A 1 311 ? -37.719 33.469 21.078 1 90.12 311 PRO A O 1
ATOM 2359 N N . ALA A 1 312 ? -35.906 33.688 22.203 1 88.5 312 ALA A N 1
ATOM 2360 C CA . ALA A 1 312 ? -35.312 34.438 21.094 1 88.5 312 ALA A CA 1
ATOM 2361 C C . ALA A 1 312 ? -35.156 33.531 19.875 1 88.5 312 ALA A C 1
ATOM 2363 O O . ALA A 1 312 ? -34.812 32.344 20 1 88.5 312 ALA A O 1
ATOM 2364 N N . LYS A 1 313 ? -35.5 34.188 18.734 1 95.62 313 LYS A N 1
ATOM 2365 C CA . LYS A 1 313 ? -35.25 33.531 17.438 1 95.62 313 LYS A CA 1
ATOM 2366 C C . LYS A 1 313 ? -34.156 34.25 16.672 1 95.62 313 LYS A C 1
ATOM 2368 O O . LYS A 1 313 ? -34 35.469 16.781 1 95.62 313 LYS A O 1
ATOM 2373 N N . VAL A 1 314 ? -33.438 33.438 15.945 1 97.56 314 VAL A N 1
ATOM 2374 C CA . VAL A 1 314 ? -32.406 34.094 15.141 1 97.56 314 VAL A CA 1
ATOM 2375 C C . VAL A 1 314 ? -32.75 33.938 13.656 1 97.56 314 VAL A C 1
ATOM 2377 O O . VAL A 1 314 ? -33.375 32.938 13.258 1 97.56 314 VAL A O 1
ATOM 2380 N N . ASN A 1 315 ? -32.438 34.906 12.922 1 97.75 315 ASN A N 1
ATOM 2381 C CA . ASN A 1 315 ? -32.375 34.844 11.461 1 97.75 315 ASN A CA 1
ATOM 2382 C C . ASN A 1 315 ? -30.953 34.688 10.969 1 97.75 315 ASN A C 1
ATOM 2384 O O . ASN A 1 315 ? -30.172 35.656 10.969 1 97.75 315 ASN A O 1
ATOM 2388 N N . PHE A 1 316 ? -30.641 33.5 10.547 1 96.81 316 PHE A N 1
ATOM 2389 C CA . PHE A 1 316 ? -29.312 33.062 10.125 1 96.81 316 PHE A CA 1
ATOM 2390 C C . PHE A 1 316 ? -29.234 32.969 8.609 1 96.81 316 PHE A C 1
ATOM 2392 O O . PHE A 1 316 ? -30.047 32.281 7.98 1 96.81 316 PHE A O 1
ATOM 2399 N N . THR A 1 317 ? -28.297 33.688 7.98 1 97.94 317 THR A N 1
ATOM 2400 C CA . THR A 1 317 ? -28.062 33.531 6.547 1 97.94 317 THR A CA 1
ATOM 2401 C C . THR A 1 317 ? -26.562 33.438 6.254 1 97.94 317 THR A C 1
ATOM 2403 O O . THR A 1 317 ? -25.766 34.25 6.723 1 97.94 317 THR A O 1
ATOM 2406 N N . TYR A 1 318 ? -26.188 32.438 5.539 1 98.31 318 TYR A N 1
ATOM 2407 C CA . TYR A 1 318 ? -24.828 32.281 5.027 1 98.31 318 TYR A CA 1
ATOM 2408 C C . TYR A 1 318 ? -24.844 31.875 3.557 1 98.31 318 TYR A C 1
ATOM 2410 O O . TYR A 1 318 ? -25.562 30.953 3.164 1 98.31 318 TYR A O 1
ATOM 2418 N N . GLN A 1 319 ? -24.156 32.594 2.75 1 98.19 319 GLN A N 1
ATOM 2419 C CA . GLN A 1 319 ? -23.922 32.25 1.347 1 98.19 319 GLN A CA 1
ATOM 2420 C C . GLN A 1 319 ? -22.422 32.156 1.043 1 98.19 319 GLN A C 1
ATOM 2422 O O . GLN A 1 319 ? -21.688 33.125 1.26 1 98.19 319 GLN A O 1
ATOM 2427 N N . GLY A 1 320 ? -22.047 31.016 0.711 1 97.75 320 GLY A N 1
ATOM 2428 C CA . GLY A 1 320 ? -20.672 30.797 0.294 1 97.75 320 GLY A CA 1
ATOM 2429 C C . GLY A 1 320 ? -20.562 30.219 -1.104 1 97.75 320 GLY A C 1
ATOM 2430 O O . GLY A 1 320 ? -21.578 29.938 -1.749 1 97.75 320 GLY A O 1
ATOM 2431 N N . GLU A 1 321 ? -19.328 30.125 -1.599 1 97.38 321 GLU A N 1
ATOM 2432 C CA . GLU A 1 321 ? -19.047 29.5 -2.893 1 97.38 321 GLU A CA 1
ATOM 2433 C C . GLU A 1 321 ? -17.844 28.594 -2.818 1 97.38 321 GLU A C 1
ATOM 2435 O O . GLU A 1 321 ? -16.906 28.828 -2.043 1 97.38 321 GLU A O 1
ATOM 2440 N N . LYS A 1 322 ? -17.891 27.547 -3.518 1 97.5 322 LYS A N 1
ATOM 2441 C CA . LYS A 1 322 ? -16.75 26.688 -3.76 1 97.5 322 LYS A CA 1
ATOM 2442 C C . LYS A 1 322 ? -16.125 26.953 -5.129 1 97.5 322 LYS A C 1
ATOM 2444 O O . LYS A 1 322 ? -16.844 27.172 -6.105 1 97.5 322 LYS A O 1
ATOM 2449 N N . LYS A 1 323 ? -14.859 27.016 -5.16 1 96.56 323 LYS A N 1
ATOM 2450 C CA . LYS A 1 323 ? -14.148 27.344 -6.391 1 96.56 323 LYS A CA 1
ATOM 2451 C C . LYS A 1 323 ? -12.883 26.5 -6.531 1 96.56 323 LYS A C 1
ATOM 2453 O O . LYS A 1 323 ? -12.156 26.297 -5.555 1 96.56 323 LYS A O 1
ATOM 2458 N N . VAL A 1 324 ? -12.648 26.047 -7.758 1 97.62 324 VAL A N 1
ATOM 2459 C CA . VAL A 1 324 ? -11.359 25.422 -8.047 1 97.62 324 VAL A CA 1
ATOM 2460 C C . VAL A 1 324 ? -10.305 26.5 -8.273 1 97.62 324 VAL A C 1
ATOM 2462 O O . VAL A 1 324 ? -10.469 27.359 -9.141 1 97.62 324 VAL A O 1
ATOM 2465 N N . VAL A 1 325 ? -9.305 26.5 -7.504 1 97.94 325 VAL A N 1
ATOM 2466 C CA . VAL A 1 325 ? -8.25 27.5 -7.602 1 97.94 325 VAL A CA 1
ATOM 2467 C C . VAL A 1 325 ? -6.891 26.812 -7.699 1 97.94 325 VAL A C 1
ATOM 2469 O O . VAL A 1 325 ? -6.781 25.609 -7.469 1 97.94 325 VAL A O 1
ATOM 2472 N N . THR A 1 326 ? -5.852 27.531 -8.094 1 97.69 326 THR A N 1
ATOM 2473 C CA . THR A 1 326 ? -4.48 27.031 -8.117 1 97.69 326 THR A CA 1
ATOM 2474 C C . THR A 1 326 ? -3.75 27.406 -6.828 1 97.69 326 THR A C 1
ATOM 2476 O O . THR A 1 326 ? -3.75 28.578 -6.426 1 97.69 326 THR A O 1
ATOM 2479 N N . ILE A 1 327 ? -3.223 26.469 -6.137 1 98.31 327 ILE A N 1
ATOM 2480 C CA . ILE A 1 327 ? -2.385 26.734 -4.973 1 98.31 327 ILE A CA 1
ATOM 2481 C C . ILE A 1 327 ? -0.931 26.391 -5.297 1 98.31 327 ILE A C 1
ATOM 2483 O O . ILE A 1 327 ? -0.65 25.734 -6.297 1 98.31 327 ILE A O 1
ATOM 2487 N N . HIS A 1 328 ? 0.039 26.859 -4.445 1 98.5 328 HIS A N 1
ATOM 2488 C CA . HIS A 1 328 ? 1.461 26.75 -4.754 1 98.5 328 HIS A CA 1
ATOM 2489 C C . HIS A 1 328 ? 2.254 26.266 -3.547 1 98.5 328 HIS A C 1
ATOM 2491 O O . HIS A 1 328 ? 2.314 26.953 -2.52 1 98.5 328 HIS A O 1
ATOM 2497 N N . ASN A 1 329 ? 2.811 25.109 -3.662 1 98.75 329 ASN A N 1
ATOM 2498 C CA . ASN A 1 329 ? 3.869 24.719 -2.734 1 98.75 329 ASN A CA 1
ATOM 2499 C C . ASN A 1 329 ? 5.227 25.266 -3.178 1 98.75 329 ASN A C 1
ATOM 2501 O O . ASN A 1 329 ? 5.496 25.359 -4.375 1 98.75 329 ASN A O 1
ATOM 2505 N N . VAL A 1 330 ? 6.09 25.641 -2.26 1 98.88 330 VAL A N 1
ATOM 2506 C CA . VAL A 1 330 ? 7.43 26.141 -2.568 1 98.88 330 VAL A CA 1
ATOM 2507 C C . VAL A 1 330 ? 8.469 25.266 -1.877 1 98.88 330 VAL A C 1
ATOM 2509 O O . VAL A 1 330 ? 8.297 24.875 -0.718 1 98.88 330 VAL A O 1
ATOM 2512 N N . PHE A 1 331 ? 9.539 24.984 -2.645 1 98.81 331 PHE A N 1
ATOM 2513 C CA . PHE A 1 331 ? 10.562 24.094 -2.105 1 98.81 331 PHE A CA 1
ATOM 2514 C C . PHE A 1 331 ? 11.953 24.688 -2.283 1 98.81 331 PHE A C 1
ATOM 2516 O O . PHE A 1 331 ? 12.234 25.328 -3.301 1 98.81 331 PHE A O 1
ATOM 2523 N N . ALA A 1 332 ? 12.797 24.469 -1.31 1 98.88 332 ALA A N 1
ATOM 2524 C CA . ALA A 1 332 ? 14.242 24.562 -1.448 1 98.88 332 ALA A CA 1
ATOM 2525 C C . ALA A 1 332 ? 14.914 23.219 -1.188 1 98.88 332 ALA A C 1
ATOM 2527 O O . ALA A 1 332 ? 14.5 22.484 -0.291 1 98.88 332 ALA A O 1
ATOM 2528 N N . VAL A 1 333 ? 15.891 22.922 -1.975 1 98.69 333 VAL A N 1
ATOM 2529 C CA . VAL A 1 333 ? 16.547 21.625 -1.881 1 98.69 333 VAL A CA 1
ATOM 2530 C C . VAL A 1 333 ? 18.047 21.812 -1.635 1 98.69 333 VAL A C 1
ATOM 2532 O O . VAL A 1 333 ? 18.703 22.578 -2.352 1 98.69 333 VAL A O 1
ATOM 2535 N N . ILE A 1 334 ? 18.547 21.234 -0.614 1 98.69 334 ILE A N 1
ATOM 2536 C CA . ILE A 1 334 ? 19.984 21.094 -0.359 1 98.69 334 ILE A CA 1
ATOM 2537 C C . ILE A 1 334 ? 20.406 19.656 -0.6 1 98.69 334 ILE A C 1
ATOM 2539 O O . ILE A 1 334 ? 20.172 18.781 0.241 1 98.69 334 ILE A O 1
ATOM 2543 N N . ARG A 1 335 ? 21.078 19.406 -1.679 1 97.5 335 ARG A N 1
ATOM 2544 C CA . ARG A 1 335 ? 21.375 18.062 -2.152 1 97.5 335 ARG A CA 1
ATOM 2545 C C . ARG A 1 335 ? 22.438 17.391 -1.293 1 97.5 335 ARG A C 1
ATOM 2547 O O . ARG A 1 335 ? 23.438 18.031 -0.935 1 97.5 335 ARG A O 1
ATOM 2554 N N . GLY A 1 336 ? 22.156 16.203 -0.966 1 97.19 336 GLY A N 1
ATOM 2555 C CA . GLY A 1 336 ? 23.141 15.43 -0.23 1 97.19 336 GLY A CA 1
ATOM 2556 C C . GLY A 1 336 ? 24.344 15.039 -1.071 1 97.19 336 GLY A C 1
ATOM 2557 O O . GLY A 1 336 ? 24.219 14.82 -2.277 1 97.19 336 GLY A O 1
ATOM 2558 N N . SER A 1 337 ? 25.453 14.836 -0.411 1 95.31 337 SER A N 1
ATOM 2559 C CA . SER A 1 337 ? 26.688 14.539 -1.118 1 95.31 337 SER A CA 1
ATOM 2560 C C . SER A 1 337 ? 26.891 13.031 -1.275 1 95.31 337 SER A C 1
ATOM 2562 O O . SER A 1 337 ? 27.406 12.57 -2.295 1 95.31 337 SER A O 1
ATOM 2564 N N . GLU A 1 338 ? 26.453 12.258 -0.306 1 94.62 338 GLU A N 1
ATOM 2565 C CA . GLU A 1 338 ? 26.688 10.82 -0.328 1 94.62 338 GLU A CA 1
ATOM 2566 C C . GLU A 1 338 ? 25.422 10.07 -0.755 1 94.62 338 GLU A C 1
ATOM 2568 O O . GLU A 1 338 ? 25.5 9.156 -1.579 1 94.62 338 GLU A O 1
ATOM 2573 N N . GLU A 1 339 ? 24.328 10.453 -0.215 1 96.75 339 GLU A N 1
ATOM 2574 C CA . GLU A 1 339 ? 23.031 9.836 -0.524 1 96.75 339 GLU A CA 1
ATOM 2575 C C . GLU A 1 339 ? 22.016 10.891 -0.947 1 96.75 339 GLU A C 1
ATOM 2577 O O . GLU A 1 339 ? 21 11.086 -0.273 1 96.75 339 GLU A O 1
ATOM 2582 N N . PRO A 1 340 ? 22.188 11.453 -2.102 1 97.25 340 PRO A N 1
ATOM 2583 C CA . PRO A 1 340 ? 21.281 12.5 -2.547 1 97.25 340 PRO A CA 1
ATOM 2584 C C . PRO A 1 340 ? 19.844 12.008 -2.693 1 97.25 340 PRO A C 1
ATOM 2586 O O . PRO A 1 340 ? 18.906 12.82 -2.781 1 97.25 340 PRO A O 1
ATOM 2589 N N . ASP A 1 341 ? 19.625 10.68 -2.695 1 97.38 341 ASP A N 1
ATOM 2590 C CA . ASP A 1 341 ? 18.297 10.109 -2.912 1 97.38 341 ASP A CA 1
ATOM 2591 C C . ASP A 1 341 ? 17.578 9.891 -1.588 1 97.38 341 ASP A C 1
ATOM 2593 O O . ASP A 1 341 ? 16.469 9.344 -1.562 1 97.38 341 ASP A O 1
ATOM 2597 N N . ARG A 1 342 ? 18.125 10.242 -0.464 1 98.44 342 ARG A N 1
ATOM 2598 C CA . ARG A 1 342 ? 17.469 10.164 0.838 1 98.44 342 ARG A CA 1
ATOM 2599 C C . ARG A 1 342 ? 17.078 11.547 1.347 1 98.44 342 ARG A C 1
ATOM 2601 O O . ARG A 1 342 ? 17.875 12.492 1.237 1 98.44 342 ARG A O 1
ATOM 2608 N N . TYR A 1 343 ? 15.859 11.672 1.935 1 98.81 343 TYR A N 1
ATOM 2609 C CA . TYR A 1 343 ? 15.32 13.016 2.143 1 98.81 343 TYR A CA 1
ATOM 2610 C C . TYR A 1 343 ? 14.969 13.242 3.609 1 98.81 343 TYR A C 1
ATOM 2612 O O . TYR A 1 343 ? 14.242 12.445 4.211 1 98.81 343 TYR A O 1
ATOM 2620 N N . VAL A 1 344 ? 15.469 14.266 4.195 1 98.94 344 VAL A N 1
ATOM 2621 C CA . VAL A 1 344 ? 14.977 14.867 5.434 1 98.94 344 VAL A CA 1
ATOM 2622 C C . VAL A 1 344 ? 14.156 16.109 5.113 1 98.94 344 VAL A C 1
ATOM 2624 O O . VAL A 1 344 ? 14.672 17.062 4.516 1 98.94 344 VAL A O 1
ATOM 2627 N N . ILE A 1 345 ? 12.883 16.109 5.535 1 98.94 345 ILE A N 1
ATOM 2628 C CA . ILE A 1 345 ? 11.977 17.156 5.074 1 98.94 345 ILE A CA 1
ATOM 2629 C C . ILE A 1 345 ? 11.531 18.016 6.258 1 98.94 345 ILE A C 1
ATOM 2631 O O . ILE A 1 345 ? 11.055 17.5 7.266 1 98.94 345 ILE A O 1
ATOM 2635 N N . LEU A 1 346 ? 11.805 19.25 6.184 1 98.94 346 LEU A N 1
ATOM 2636 C CA . LEU A 1 346 ? 11.211 20.25 7.074 1 98.94 346 LEU A CA 1
ATOM 2637 C C . LEU A 1 346 ? 10.023 20.922 6.41 1 98.94 346 LEU A C 1
ATOM 2639 O O . LEU A 1 346 ? 10.117 21.375 5.266 1 98.94 346 LEU A O 1
ATOM 2643 N N . GLY A 1 347 ? 8.875 21 7.172 1 98.81 347 GLY A N 1
ATOM 2644 C CA . GLY A 1 347 ? 7.715 21.547 6.496 1 98.81 347 GLY A CA 1
ATOM 2645 C C . GLY A 1 347 ? 6.902 22.484 7.375 1 98.81 347 GLY A C 1
ATOM 2646 O O . GLY A 1 347 ? 6.773 22.25 8.578 1 98.81 347 GLY A O 1
ATOM 2647 N N . ASN A 1 348 ? 6.355 23.516 6.824 1 98.62 348 ASN A N 1
ATOM 2648 C CA . ASN A 1 348 ? 5.422 24.484 7.383 1 98.62 348 ASN A CA 1
ATOM 2649 C C . ASN A 1 348 ? 4.457 25 6.324 1 98.62 348 ASN A C 1
ATOM 2651 O O . ASN A 1 348 ? 4.844 25.203 5.172 1 98.62 348 ASN A O 1
ATOM 2655 N N . HIS A 1 349 ? 3.258 25.141 6.688 1 98.5 349 HIS A N 1
ATOM 2656 C CA . HIS A 1 349 ? 2.375 25.797 5.738 1 98.5 349 HIS A CA 1
ATOM 2657 C C . HIS A 1 349 ? 2.449 27.312 5.887 1 98.5 349 HIS A C 1
ATOM 2659 O O . HIS A 1 349 ? 2.906 27.828 6.914 1 98.5 349 HIS A O 1
ATOM 2665 N N . ARG A 1 350 ? 1.952 28.047 4.871 1 98.06 350 ARG A N 1
ATOM 2666 C CA . ARG A 1 350 ? 2.139 29.484 4.816 1 98.06 350 ARG A CA 1
ATOM 2667 C C . ARG A 1 350 ? 0.796 30.219 4.789 1 98.06 350 ARG A C 1
ATOM 2669 O O . ARG A 1 350 ? 0.694 31.359 5.223 1 98.06 350 ARG A O 1
ATOM 2676 N N . ASP A 1 351 ? -0.224 29.609 4.25 1 98 351 ASP A N 1
ATOM 2677 C CA . ASP A 1 351 ? -1.522 30.266 4.117 1 98 351 ASP A CA 1
ATOM 2678 C C . ASP A 1 351 ? -2.143 30.531 5.488 1 98 351 ASP A C 1
ATOM 2680 O O . ASP A 1 351 ? -1.942 29.766 6.426 1 98 351 ASP A O 1
ATOM 2684 N N . ALA A 1 352 ? -2.857 31.609 5.586 1 97.94 352 ALA A N 1
ATOM 2685 C CA . ALA A 1 352 ? -3.525 31.984 6.828 1 97.94 352 ALA A CA 1
ATOM 2686 C C . ALA A 1 352 ? -4.941 32.5 6.559 1 97.94 352 ALA A C 1
ATOM 2688 O O . ALA A 1 352 ? -5.219 33.031 5.488 1 97.94 352 ALA A O 1
ATOM 2689 N N . TRP A 1 353 ? -5.738 32.312 7.52 1 97.44 353 TRP A N 1
ATOM 2690 C CA . TRP A 1 353 ? -7.078 32.875 7.402 1 97.44 353 TRP A CA 1
ATOM 2691 C C . TRP A 1 353 ? -7.027 34.406 7.293 1 97.44 353 TRP A C 1
ATOM 2693 O O . TRP A 1 353 ? -7.852 35.031 6.605 1 97.44 353 TRP A O 1
ATOM 2703 N N . THR A 1 354 ? -6.09 35.094 8.023 1 96.44 354 THR A N 1
ATOM 2704 C CA . THR A 1 354 ? -5.922 36.531 8.047 1 96.44 354 THR A CA 1
ATOM 2705 C C . THR A 1 354 ? -4.445 36.906 7.945 1 96.44 354 THR A C 1
ATOM 2707 O O . THR A 1 354 ? -3.803 36.656 6.926 1 96.44 354 THR A O 1
ATOM 2710 N N . TYR A 1 355 ? -3.904 37.562 9.023 1 95.94 355 TYR A N 1
ATOM 2711 C CA . TYR A 1 355 ? -2.498 37.938 8.953 1 95.94 355 TYR A CA 1
ATOM 2712 C C . TYR A 1 355 ? -1.592 36.781 9.312 1 95.94 355 TYR A C 1
ATOM 2714 O O . TYR A 1 355 ? -0.491 36.656 8.773 1 95.94 355 TYR A O 1
ATOM 2722 N N . GLY A 1 356 ? -1.983 36 10.258 1 97.19 356 GLY A N 1
ATOM 2723 C CA . GLY A 1 356 ? -1.378 34.719 10.539 1 97.19 356 GLY A CA 1
ATOM 2724 C C . GLY A 1 356 ? 0.014 34.812 11.133 1 97.19 356 GLY A C 1
ATOM 2725 O O . GLY A 1 356 ? 0.914 34.062 10.766 1 97.19 356 GLY A O 1
ATOM 2726 N N . ALA A 1 357 ? 0.233 35.688 12.062 1 97.94 357 ALA A N 1
ATOM 2727 C CA . ALA A 1 357 ? 1.561 35.844 12.656 1 97.94 357 ALA A CA 1
ATOM 2728 C C . ALA A 1 357 ? 1.945 34.594 13.461 1 97.94 357 ALA A C 1
ATOM 2730 O O . ALA A 1 357 ? 3.082 34.125 13.375 1 97.94 357 ALA A O 1
ATOM 2731 N N . VAL A 1 358 ? 1.022 34.125 14.281 1 97.75 358 VAL A N 1
ATOM 2732 C CA . VAL A 1 358 ? 1.259 32.875 15 1 97.75 358 VAL A CA 1
ATOM 2733 C C . VAL A 1 358 ? 1.022 31.703 14.062 1 97.75 358 VAL A C 1
ATOM 2735 O O . VAL A 1 358 ? 1.92 30.875 13.852 1 97.75 358 VAL A O 1
ATOM 2738 N N . ASP A 1 359 ? -0.094 31.656 13.547 1 97.38 359 ASP A N 1
ATOM 2739 C CA . ASP A 1 359 ? -0.548 30.562 12.688 1 97.38 359 ASP A CA 1
ATOM 2740 C C . ASP A 1 359 ? -0.761 31.047 11.258 1 97.38 359 ASP A C 1
ATOM 2742 O O . ASP A 1 359 ? -1.795 31.641 10.938 1 97.38 359 ASP A O 1
ATOM 2746 N N . PRO A 1 360 ? 0.199 30.781 10.484 1 98 360 PRO A N 1
ATOM 2747 C CA . PRO A 1 360 ? 1.303 29.859 10.742 1 98 360 PRO A CA 1
ATOM 2748 C C . PRO A 1 360 ? 2.674 30.516 10.578 1 98 360 PRO A C 1
ATOM 2750 O O . PRO A 1 360 ? 3.697 29.828 10.625 1 98 360 PRO A O 1
ATOM 2753 N N . ASN A 1 361 ? 2.736 31.766 10.398 1 98.62 361 ASN A N 1
ATOM 2754 C CA . ASN A 1 361 ? 3.939 32.344 9.797 1 98.62 361 ASN A CA 1
ATOM 2755 C C . ASN A 1 361 ? 5.051 32.5 10.828 1 98.62 361 ASN A C 1
ATOM 2757 O O . ASN A 1 361 ? 6.203 32.75 10.469 1 98.62 361 ASN A O 1
ATOM 2761 N N . SER A 1 362 ? 4.695 32.281 12.133 1 98.69 362 SER A N 1
ATOM 2762 C CA . SER A 1 362 ? 5.785 32.062 13.086 1 98.69 362 SER A CA 1
ATOM 2763 C C . SER A 1 362 ? 6.68 30.922 12.656 1 98.69 362 SER A C 1
ATOM 2765 O O . SER A 1 362 ? 7.906 31.016 12.734 1 98.69 362 SER A O 1
ATOM 2767 N N . GLY A 1 363 ? 6.062 29.828 12.164 1 98.75 363 GLY A N 1
ATOM 2768 C CA . GLY A 1 363 ? 6.805 28.703 11.633 1 98.75 363 GLY A CA 1
ATOM 2769 C C . GLY A 1 363 ? 7.504 29.016 10.328 1 98.75 363 GLY A C 1
ATOM 2770 O O . GLY A 1 363 ? 8.633 28.562 10.102 1 98.75 363 GLY A O 1
ATOM 2771 N N . THR A 1 364 ? 6.848 29.766 9.43 1 98.81 364 THR A N 1
ATOM 2772 C CA . THR A 1 364 ? 7.473 30.125 8.172 1 98.81 364 THR A CA 1
ATOM 2773 C C . THR A 1 364 ? 8.727 30.953 8.414 1 98.81 364 THR A C 1
ATOM 2775 O O . THR A 1 364 ? 9.758 30.75 7.762 1 98.81 364 THR A O 1
ATOM 2778 N N . ALA A 1 365 ? 8.594 31.891 9.32 1 98.88 365 ALA A N 1
ATOM 2779 C CA . ALA A 1 365 ? 9.75 32.719 9.656 1 98.88 365 ALA A CA 1
ATOM 2780 C C . ALA A 1 365 ? 10.914 31.875 10.148 1 98.88 365 ALA A C 1
ATOM 2782 O O . ALA A 1 365 ? 12.062 32.125 9.789 1 98.88 365 ALA A O 1
ATOM 2783 N N . ALA A 1 366 ? 10.578 30.938 11 1 98.88 366 ALA A N 1
ATOM 2784 C CA . ALA A 1 366 ? 11.602 30.016 11.5 1 98.88 366 ALA A CA 1
ATOM 2785 C C . ALA A 1 366 ? 12.219 29.203 10.367 1 98.88 366 ALA A C 1
ATOM 2787 O O . ALA A 1 366 ? 13.43 29 10.328 1 98.88 366 ALA A O 1
ATOM 2788 N N . LEU A 1 367 ? 11.422 28.719 9.438 1 98.94 367 LEU A N 1
ATOM 2789 C CA . LEU A 1 367 ? 11.891 27.938 8.289 1 98.94 367 LEU A CA 1
ATOM 2790 C C . LEU A 1 367 ? 12.852 28.766 7.438 1 98.94 367 LEU A C 1
ATOM 2792 O O . LEU A 1 367 ? 13.891 28.266 6.996 1 98.94 367 LEU A O 1
ATOM 2796 N N . LEU A 1 368 ? 12.508 30 7.191 1 98.88 368 LEU A N 1
ATOM 2797 C CA . LEU A 1 368 ? 13.352 30.891 6.418 1 98.88 368 LEU A CA 1
ATOM 2798 C C . LEU A 1 368 ? 14.688 31.125 7.117 1 98.88 368 LEU A C 1
ATOM 2800 O O . LEU A 1 368 ? 15.734 31.188 6.465 1 98.88 368 LEU A O 1
ATOM 2804 N N . ASP A 1 369 ? 14.617 31.281 8.383 1 98.88 369 ASP A N 1
ATOM 2805 C CA . ASP A 1 369 ? 15.852 31.469 9.141 1 98.88 369 ASP A CA 1
ATOM 2806 C C . ASP A 1 369 ? 16.734 30.234 9.062 1 98.88 369 ASP A C 1
ATOM 2808 O O . ASP A 1 369 ? 17.969 30.344 8.969 1 98.88 369 ASP A O 1
ATOM 2812 N N . ILE A 1 370 ? 16.141 29.062 9.18 1 98.88 370 ILE A N 1
ATOM 2813 C CA . ILE A 1 370 ? 16.906 27.812 9.047 1 98.88 370 ILE A CA 1
ATOM 2814 C C . ILE A 1 370 ? 17.578 27.766 7.684 1 98.88 370 ILE A C 1
ATOM 2816 O O . ILE A 1 370 ? 18.75 27.406 7.582 1 98.88 370 ILE A O 1
ATOM 2820 N N . ALA A 1 371 ? 16.828 28.109 6.645 1 98.88 371 ALA A N 1
ATOM 2821 C CA . ALA A 1 371 ? 17.406 28.141 5.301 1 98.88 371 ALA A CA 1
ATOM 2822 C C . ALA A 1 371 ? 18.625 29.062 5.254 1 98.88 371 ALA A C 1
ATOM 2824 O O . ALA A 1 371 ? 19.656 28.703 4.68 1 98.88 371 ALA A O 1
ATOM 2825 N N . ARG A 1 372 ? 18.531 30.219 5.844 1 98.81 372 ARG A N 1
ATOM 2826 C CA . ARG A 1 372 ? 19.625 31.172 5.887 1 98.81 372 ARG A CA 1
ATOM 2827 C C . ARG A 1 372 ? 20.828 30.594 6.617 1 98.81 372 ARG A C 1
ATOM 2829 O O . ARG A 1 372 ? 21.969 30.719 6.152 1 98.81 372 ARG A O 1
ATOM 2836 N N . ARG A 1 373 ? 20.562 30 7.773 1 98.81 373 ARG A N 1
ATOM 2837 C CA . ARG A 1 373 ? 21.641 29.422 8.555 1 98.81 373 ARG A CA 1
ATOM 2838 C C . ARG A 1 373 ? 22.328 28.297 7.789 1 98.81 373 ARG A C 1
ATOM 2840 O O . ARG A 1 373 ? 23.562 28.188 7.809 1 98.81 373 ARG A O 1
ATOM 2847 N N . TYR A 1 374 ? 21.562 27.453 7.102 1 98.81 374 TYR A N 1
ATOM 2848 C CA . TYR A 1 374 ? 22.141 26.375 6.301 1 98.81 374 TYR A CA 1
ATOM 2849 C C . TYR A 1 374 ? 22.953 26.938 5.145 1 98.81 374 TYR A C 1
ATOM 2851 O O . TYR A 1 374 ? 24.016 26.422 4.82 1 98.81 374 TYR A O 1
ATOM 2859 N N . ALA A 1 375 ? 22.438 27.953 4.516 1 98.62 375 ALA A N 1
ATOM 2860 C CA . ALA A 1 375 ? 23.172 28.594 3.43 1 98.62 375 ALA A CA 1
ATOM 2861 C C . ALA A 1 375 ? 24.547 29.078 3.916 1 98.62 375 ALA A C 1
ATOM 2863 O O . ALA A 1 375 ? 25.547 28.953 3.207 1 98.62 375 ALA A O 1
ATOM 2864 N N . ARG A 1 376 ? 24.609 29.625 5.078 1 98.12 376 ARG A N 1
ATOM 2865 C CA . ARG A 1 376 ? 25.875 30.094 5.66 1 98.12 376 ARG A CA 1
ATOM 2866 C C . ARG A 1 376 ? 26.812 28.922 5.938 1 98.12 376 ARG A C 1
ATOM 2868 O O . ARG A 1 376 ? 28.016 29.031 5.727 1 98.12 376 ARG A O 1
ATOM 2875 N N . LEU A 1 377 ? 26.234 27.844 6.453 1 98.19 377 LEU A N 1
ATOM 2876 C CA . LEU A 1 377 ? 27.047 26.656 6.664 1 98.19 377 LEU A CA 1
ATOM 2877 C C . LEU A 1 377 ? 27.656 26.172 5.355 1 98.19 377 LEU A C 1
ATOM 2879 O O . LEU A 1 377 ? 28.828 25.781 5.32 1 98.19 377 LEU A O 1
ATOM 2883 N N . MET A 1 378 ? 26.875 26.203 4.324 1 98 378 MET A N 1
ATOM 2884 C CA . MET A 1 378 ? 27.344 25.75 3.014 1 98 378 MET A CA 1
ATOM 2885 C C . MET A 1 378 ? 28.484 26.625 2.51 1 98 378 MET A C 1
ATOM 2887 O O . MET A 1 378 ? 29.422 26.141 1.892 1 98 378 MET A O 1
ATOM 2891 N N . GLN A 1 379 ? 28.406 27.844 2.785 1 97 379 GLN A N 1
ATOM 2892 C CA . GLN A 1 379 ? 29.469 28.766 2.41 1 97 379 GLN A CA 1
ATOM 2893 C C . GLN A 1 379 ? 30.766 28.438 3.135 1 97 379 GLN A C 1
ATOM 2895 O O . GLN A 1 379 ? 31.859 28.75 2.645 1 97 379 GLN A O 1
ATOM 2900 N N . LYS A 1 380 ? 30.578 27.781 4.199 1 96.12 380 LYS A N 1
ATOM 2901 C CA . LYS A 1 380 ? 31.75 27.391 4.977 1 96.12 380 LYS A CA 1
ATOM 2902 C C . LYS A 1 380 ? 32.188 25.969 4.629 1 96.12 380 LYS A C 1
ATOM 2904 O O . LYS A 1 380 ? 33.031 25.391 5.312 1 96.12 380 LYS A O 1
ATOM 2909 N N . GLY A 1 381 ? 31.516 25.344 3.654 1 95.44 381 GLY A N 1
ATOM 2910 C CA . GLY A 1 381 ? 31.984 24.078 3.125 1 95.44 381 GLY A CA 1
ATOM 2911 C C . GLY A 1 381 ? 31.141 22.891 3.568 1 95.44 381 GLY A C 1
ATOM 2912 O O . GLY A 1 381 ? 31.438 21.75 3.225 1 95.44 381 GLY A O 1
ATOM 2913 N N . TRP A 1 382 ? 30.125 23.203 4.316 1 95.94 382 TRP A N 1
ATOM 2914 C CA . TRP A 1 382 ? 29.25 22.109 4.758 1 95.94 382 TRP A CA 1
ATOM 2915 C C . TRP A 1 382 ? 28.328 21.672 3.627 1 95.94 382 TRP A C 1
ATOM 2917 O O . TRP A 1 382 ? 27.766 22.5 2.91 1 95.94 382 TRP A O 1
ATOM 2927 N N . ASN A 1 383 ? 28.25 20.375 3.422 1 95.56 383 ASN A N 1
ATOM 2928 C CA . ASN A 1 383 ? 27.25 19.703 2.609 1 95.56 383 ASN A CA 1
ATOM 2929 C C . ASN A 1 383 ? 26.688 18.453 3.311 1 95.56 383 ASN A C 1
ATOM 2931 O O . ASN A 1 383 ? 27.453 17.578 3.713 1 95.56 383 ASN A O 1
ATOM 2935 N N . PRO A 1 384 ? 25.406 18.391 3.404 1 97.62 384 PRO A N 1
ATOM 2936 C CA . PRO A 1 384 ? 24.859 17.25 4.137 1 97.62 384 PRO A CA 1
ATOM 2937 C C . PRO A 1 384 ? 25.094 15.922 3.418 1 97.62 384 PRO A C 1
ATOM 2939 O O . PRO A 1 384 ? 25.266 15.898 2.197 1 97.62 384 PRO A O 1
ATOM 2942 N N . ARG A 1 385 ? 25.156 14.852 4.188 1 96.69 385 ARG A N 1
ATOM 2943 C CA . ARG A 1 385 ? 25.25 13.508 3.629 1 96.69 385 ARG A CA 1
ATOM 2944 C C . ARG A 1 385 ? 23.984 13.148 2.852 1 96.69 385 ARG A C 1
ATOM 2946 O O . ARG A 1 385 ? 24.062 12.562 1.769 1 96.69 385 ARG A O 1
ATOM 2953 N N . ARG A 1 386 ? 22.844 13.484 3.371 1 98.44 386 ARG A N 1
ATOM 2954 C CA . ARG A 1 386 ? 21.531 13.25 2.777 1 98.44 386 ARG A CA 1
ATOM 2955 C C . ARG A 1 386 ? 20.859 14.562 2.402 1 98.44 386 ARG A C 1
ATOM 2957 O O . ARG A 1 386 ? 21.156 15.609 2.977 1 98.44 386 ARG A O 1
ATOM 2964 N N . THR A 1 387 ? 19.922 14.492 1.51 1 98.69 387 THR A N 1
ATOM 2965 C CA . THR A 1 387 ? 19.25 15.688 0.992 1 98.69 387 THR A CA 1
ATOM 2966 C C . THR A 1 387 ? 18.297 16.266 2.033 1 98.69 387 THR A C 1
ATOM 2968 O O . THR A 1 387 ? 17.578 15.531 2.709 1 98.69 387 THR A O 1
ATOM 2971 N N . ILE A 1 388 ? 18.328 17.578 2.186 1 98.88 388 ILE A N 1
ATOM 2972 C CA . ILE A 1 388 ? 17.359 18.312 2.998 1 98.88 388 ILE A CA 1
ATOM 2973 C C . ILE A 1 388 ? 16.375 19.047 2.094 1 98.88 388 ILE A C 1
ATOM 2975 O O . ILE A 1 388 ? 16.781 19.734 1.146 1 98.88 388 ILE A O 1
ATOM 2979 N N . ILE A 1 389 ? 15.125 18.891 2.354 1 98.88 389 ILE A N 1
ATOM 2980 C CA . ILE A 1 389 ? 14.094 19.625 1.63 1 98.88 389 ILE A CA 1
ATOM 2981 C C . ILE A 1 389 ? 13.352 20.547 2.59 1 98.88 389 ILE A C 1
ATOM 2983 O O . ILE A 1 389 ? 12.852 20.094 3.627 1 98.88 389 ILE A O 1
ATOM 2987 N N . LEU A 1 390 ? 13.367 21.812 2.305 1 98.94 390 LEU A N 1
ATOM 2988 C CA . LEU A 1 390 ? 12.516 22.781 2.984 1 98.94 390 LEU A CA 1
ATOM 2989 C C . LEU A 1 390 ? 11.219 23 2.213 1 98.94 390 LEU A C 1
ATOM 2991 O O . LEU A 1 390 ? 11.234 23.5 1.083 1 98.94 390 LEU A O 1
ATOM 2995 N N . GLY A 1 391 ? 10.109 22.594 2.828 1 98.81 391 GLY A N 1
ATOM 2996 C CA . GLY A 1 391 ? 8.828 22.672 2.154 1 98.81 391 GLY A CA 1
ATOM 2997 C C . GLY A 1 391 ? 7.879 23.672 2.771 1 98.81 391 GLY A C 1
ATOM 2998 O O . GLY A 1 391 ? 7.617 23.641 3.977 1 98.81 391 GLY A O 1
ATOM 2999 N N . SER A 1 392 ? 7.391 24.578 1.984 1 98.88 392 SER A N 1
ATOM 3000 C CA . SER A 1 392 ? 6.359 25.562 2.336 1 98.88 392 SER A CA 1
ATOM 3001 C C . SER A 1 392 ? 5.023 25.203 1.691 1 98.88 392 SER A C 1
ATOM 3003 O O . SER A 1 392 ? 4.828 25.422 0.495 1 98.88 392 SER A O 1
ATOM 3005 N N . TRP A 1 393 ? 4.09 24.719 2.49 1 98.81 393 TRP A N 1
ATOM 3006 C CA . TRP A 1 393 ? 2.832 24.188 1.979 1 98.81 393 TRP A CA 1
ATOM 3007 C C . TRP A 1 393 ? 1.787 25.281 1.844 1 98.81 393 TRP A C 1
ATOM 3009 O O . TRP A 1 393 ? 1.86 26.312 2.533 1 98.81 393 TRP A O 1
ATOM 3019 N N . ASP A 1 394 ? 0.847 25.078 0.951 1 98.62 394 ASP A N 1
ATOM 3020 C CA . ASP A 1 394 ? -0.279 25.984 0.747 1 98.62 394 ASP A CA 1
ATOM 3021 C C . ASP A 1 394 ? -1.6 25.312 1.104 1 98.62 394 ASP A C 1
ATOM 3023 O O . ASP A 1 394 ? -1.691 24.078 1.112 1 98.62 394 ASP A O 1
ATOM 3027 N N . ALA A 1 395 ? -2.584 26.094 1.574 1 98.62 395 ALA A N 1
ATOM 3028 C CA . ALA A 1 395 ? -3.977 25.719 1.809 1 98.62 395 ALA A CA 1
ATOM 3029 C C . ALA A 1 395 ? -4.086 24.672 2.92 1 98.62 395 ALA A C 1
ATOM 3031 O O . ALA A 1 395 ? -4.918 23.766 2.852 1 98.62 395 ALA A O 1
ATOM 3032 N N . GLU A 1 396 ? -3.223 24.688 3.854 1 98.38 396 GLU A N 1
ATOM 3033 C CA . GLU A 1 396 ? -3.355 23.828 5.027 1 98.38 396 GLU A CA 1
ATOM 3034 C C . GLU A 1 396 ? -4.648 24.125 5.785 1 98.38 396 GLU A C 1
ATOM 3036 O O . GLU A 1 396 ? -5.316 23.203 6.262 1 98.38 396 GLU A O 1
ATOM 3041 N N . GLU A 1 397 ? -5.02 25.375 5.867 1 97.75 397 GLU A N 1
ATOM 3042 C CA . GLU A 1 397 ? -6.164 25.828 6.645 1 97.75 397 GLU A CA 1
ATOM 3043 C C . GLU A 1 397 ? -7.461 25.203 6.137 1 97.75 397 GLU A C 1
ATOM 3045 O O . GLU A 1 397 ? -8.453 25.141 6.867 1 97.75 397 GLU A O 1
ATOM 3050 N N . PHE A 1 398 ? -7.453 24.781 4.918 1 98 398 PHE A N 1
ATOM 3051 C CA . PHE A 1 398 ? -8.648 24.219 4.312 1 98 398 PHE A CA 1
ATOM 3052 C C . PHE A 1 398 ? -8.695 22.719 4.516 1 98 398 PHE A C 1
ATOM 3054 O O . PHE A 1 398 ? -9.625 22.047 4.047 1 98 398 PHE A O 1
ATOM 3061 N N . GLY A 1 399 ? -7.727 22.141 5.176 1 97.06 399 GLY A N 1
ATOM 3062 C CA . GLY A 1 399 ? -7.688 20.719 5.41 1 97.06 399 GLY A CA 1
ATOM 3063 C C . GLY A 1 399 ? -6.41 20.062 4.91 1 97.06 399 GLY A C 1
ATOM 3064 O O . GLY A 1 399 ? -6.449 19 4.297 1 97.06 399 GLY A O 1
ATOM 3065 N N . MET A 1 400 ? -5.273 20.688 5.082 1 98.12 400 MET A N 1
ATOM 3066 C CA . MET A 1 400 ? -3.951 20.188 4.711 1 98.12 400 MET A CA 1
ATOM 3067 C C . MET A 1 400 ? -3.908 19.797 3.24 1 98.12 400 MET A C 1
ATOM 3069 O O . MET A 1 400 ? -3.463 18.688 2.896 1 98.12 400 MET A O 1
ATOM 3073 N N . VAL A 1 401 ? -4.332 20.641 2.393 1 98.56 401 VAL A N 1
ATOM 3074 C CA . VAL A 1 401 ? -4.535 20.312 0.987 1 98.56 401 VAL A CA 1
ATOM 3075 C C . VAL A 1 401 ? -3.188 20.219 0.277 1 98.56 401 VAL A C 1
ATOM 3077 O O . VAL A 1 401 ? -2.869 19.203 -0.346 1 98.56 401 VAL A O 1
ATOM 3080 N N . GLY A 1 402 ? -2.32 21.234 0.433 1 98.62 402 GLY A N 1
ATOM 3081 C CA . GLY A 1 402 ? -1.069 21.297 -0.305 1 98.62 402 GLY A CA 1
ATOM 3082 C C . GLY A 1 402 ? -0.135 20.141 -0.01 1 98.62 402 GLY A C 1
ATOM 3083 O O . GLY A 1 402 ? 0.386 19.516 -0.93 1 98.62 402 GLY A O 1
ATOM 3084 N N . SER A 1 403 ? 0.11 19.891 1.292 1 98.75 403 SER A N 1
ATOM 3085 C CA . SER A 1 403 ? 0.988 18.781 1.671 1 98.75 403 SER A CA 1
ATOM 3086 C C . SER A 1 403 ? 0.399 17.438 1.256 1 98.75 403 SER A C 1
ATOM 3088 O O . SER A 1 403 ? 1.121 16.562 0.783 1 98.75 403 SER A O 1
ATOM 3090 N N . THR A 1 404 ? -0.929 17.266 1.364 1 98.62 404 THR A N 1
ATOM 3091 C CA . THR A 1 404 ? -1.589 16.016 1.018 1 98.62 404 THR A CA 1
ATOM 3092 C C . THR A 1 404 ? -1.463 15.727 -0.476 1 98.62 404 THR A C 1
ATOM 3094 O O . THR A 1 404 ? -1.116 14.609 -0.875 1 98.62 404 THR A O 1
ATOM 3097 N N . GLU A 1 405 ? -1.713 16.781 -1.306 1 98.5 405 GLU A N 1
ATOM 3098 C CA . GLU A 1 405 ? -1.553 16.609 -2.746 1 98.5 405 GLU A CA 1
ATOM 3099 C C . GLU A 1 405 ? -0.139 16.156 -3.094 1 98.5 405 GLU A C 1
ATOM 3101 O O . GLU A 1 405 ? 0.041 15.258 -3.918 1 98.5 405 GLU A O 1
ATOM 3106 N N . TRP A 1 406 ? 0.796 16.734 -2.465 1 98.69 406 TRP A N 1
ATOM 3107 C CA . TRP A 1 406 ? 2.193 16.453 -2.775 1 98.69 406 TRP A CA 1
ATOM 3108 C C . TRP A 1 406 ? 2.578 15.055 -2.316 1 98.69 406 TRP A C 1
ATOM 3110 O O . TRP A 1 406 ? 3.287 14.336 -3.023 1 98.69 406 TRP A O 1
ATOM 3120 N N . VAL A 1 407 ? 2.15 14.656 -1.131 1 98.62 407 VAL A N 1
ATOM 3121 C CA . VAL A 1 407 ? 2.443 13.32 -0.613 1 98.62 407 VAL A CA 1
ATOM 3122 C C . VAL A 1 407 ? 1.796 12.266 -1.508 1 98.62 407 VAL A C 1
ATOM 3124 O O . VAL A 1 407 ? 2.434 11.273 -1.868 1 98.62 407 VAL A O 1
ATOM 3127 N N . GLU A 1 408 ? 0.553 12.484 -1.899 1 97.38 408 GLU A N 1
ATOM 3128 C CA . GLU A 1 408 ? -0.151 11.547 -2.766 1 97.38 408 GLU A CA 1
ATOM 3129 C C . GLU A 1 408 ? 0.542 11.422 -4.117 1 97.38 408 GLU A C 1
ATOM 3131 O O . GLU A 1 408 ? 0.64 10.32 -4.672 1 97.38 408 GLU A O 1
ATOM 3136 N N . GLN A 1 409 ? 1.052 12.516 -4.59 1 97.19 409 GLN A N 1
ATOM 3137 C CA . GLN A 1 409 ? 1.718 12.508 -5.887 1 97.19 409 GLN A CA 1
ATOM 3138 C C . GLN A 1 409 ? 3.049 11.766 -5.82 1 97.19 409 GLN A C 1
ATOM 3140 O O . GLN A 1 409 ? 3.471 11.141 -6.797 1 97.19 409 GLN A O 1
ATOM 3145 N N . ASN A 1 410 ? 3.713 11.844 -4.688 1 98.06 410 ASN A N 1
ATOM 3146 C CA . ASN A 1 410 ? 5.078 11.344 -4.574 1 98.06 410 ASN A CA 1
ATOM 3147 C C . ASN A 1 410 ? 5.145 10.094 -3.695 1 98.06 410 ASN A C 1
ATOM 3149 O O . ASN A 1 410 ? 6.195 9.781 -3.139 1 98.06 410 ASN A O 1
ATOM 3153 N N . LEU A 1 411 ? 4.098 9.414 -3.574 1 96.69 411 LEU A N 1
ATOM 3154 C CA . LEU A 1 411 ? 3.959 8.352 -2.586 1 96.69 411 LEU A CA 1
ATOM 3155 C C . LEU A 1 411 ? 5.023 7.277 -2.793 1 96.69 411 LEU A C 1
ATOM 3157 O O . LEU A 1 411 ? 5.648 6.82 -1.832 1 96.69 411 LEU A O 1
ATOM 3161 N N . VAL A 1 412 ? 5.328 6.859 -4.004 1 96.44 412 VAL A N 1
ATOM 3162 C CA . VAL A 1 412 ? 6.234 5.754 -4.285 1 96.44 412 VAL A CA 1
ATOM 3163 C C . VAL A 1 412 ? 7.652 6.125 -3.852 1 96.44 412 VAL A C 1
ATOM 3165 O O . VAL A 1 412 ? 8.336 5.332 -3.201 1 96.44 412 VAL A O 1
ATOM 3168 N N . ASN A 1 413 ? 8.102 7.332 -4.148 1 97.88 413 ASN A N 1
ATOM 3169 C CA . ASN A 1 413 ? 9.438 7.777 -3.768 1 97.88 413 ASN A CA 1
ATOM 3170 C C . ASN A 1 413 ? 9.516 8.117 -2.279 1 97.88 413 ASN A C 1
ATOM 3172 O O . ASN A 1 413 ? 10.516 7.812 -1.623 1 97.88 413 ASN A O 1
ATOM 3176 N N . LEU A 1 414 ? 8.461 8.758 -1.763 1 98.19 414 LEU A N 1
ATOM 3177 C CA . LEU A 1 414 ? 8.469 9.078 -0.34 1 98.19 414 LEU A CA 1
ATOM 3178 C C . LEU A 1 414 ? 8.523 7.816 0.508 1 98.19 414 LEU A C 1
ATOM 3180 O O . LEU A 1 414 ? 9.289 7.738 1.468 1 98.19 414 LEU A O 1
ATOM 3184 N N . GLY A 1 415 ? 7.758 6.871 0.138 1 96.56 415 GLY A N 1
ATOM 3185 C CA . GLY A 1 415 ? 7.742 5.621 0.878 1 96.56 415 GLY A CA 1
ATOM 3186 C C . GLY A 1 415 ? 9.094 4.926 0.906 1 96.56 415 GLY A C 1
ATOM 3187 O O . GLY A 1 415 ? 9.477 4.348 1.924 1 96.56 415 GLY A O 1
ATOM 3188 N N . ALA A 1 416 ? 9.844 5.07 -0.139 1 96.75 416 ALA A N 1
ATOM 3189 C CA . ALA A 1 416 ? 11.109 4.352 -0.269 1 96.75 416 ALA A CA 1
ATOM 3190 C C . ALA A 1 416 ? 12.273 5.195 0.252 1 96.75 416 ALA A C 1
ATOM 3192 O O . ALA A 1 416 ? 13.305 4.652 0.653 1 96.75 416 ALA A O 1
ATOM 3193 N N . LYS A 1 417 ? 12.055 6.535 0.29 1 98.25 417 LYS A N 1
ATOM 3194 C CA . LYS A 1 417 ? 13.273 7.34 0.339 1 98.25 417 LYS A CA 1
ATOM 3195 C C . LYS A 1 417 ? 13.219 8.352 1.484 1 98.25 417 LYS A C 1
ATOM 3197 O O . LYS A 1 417 ? 14.25 8.883 1.899 1 98.25 417 LYS A O 1
ATOM 3202 N N . ALA A 1 418 ? 12.047 8.695 1.971 1 98.75 418 ALA A N 1
ATOM 3203 C CA . ALA A 1 418 ? 11.961 9.75 2.98 1 98.75 418 ALA A CA 1
ATOM 3204 C C . ALA A 1 418 ? 12.43 9.242 4.34 1 98.75 418 ALA A C 1
ATOM 3206 O O . ALA A 1 418 ? 11.977 8.195 4.812 1 98.75 418 ALA A O 1
ATOM 3207 N N . VAL A 1 419 ? 13.336 10 4.941 1 98.88 419 VAL A N 1
ATOM 3208 C CA . VAL A 1 419 ? 13.914 9.648 6.234 1 98.88 419 VAL A CA 1
ATOM 3209 C C . VAL A 1 419 ? 12.969 10.078 7.355 1 98.88 419 VAL A C 1
ATOM 3211 O O . VAL A 1 419 ? 12.625 9.273 8.227 1 98.88 419 VAL A O 1
ATOM 3214 N N . ALA A 1 420 ? 12.57 11.289 7.332 1 98.94 420 ALA A N 1
ATOM 3215 C CA . ALA A 1 420 ? 11.695 11.867 8.352 1 98.94 420 ALA A CA 1
ATOM 3216 C C . ALA A 1 420 ? 11.055 13.156 7.859 1 98.94 420 ALA A C 1
ATOM 3218 O O . ALA A 1 420 ? 11.562 13.797 6.938 1 98.94 420 ALA A O 1
ATOM 3219 N N . TYR A 1 421 ? 9.945 13.422 8.391 1 98.94 421 TYR A N 1
ATOM 3220 C CA . TYR A 1 421 ? 9.258 14.695 8.211 1 98.94 421 TYR A CA 1
ATOM 3221 C C . TYR A 1 421 ? 9.234 15.484 9.508 1 98.94 421 TYR A C 1
ATOM 3223 O O . TYR A 1 421 ? 8.68 15.031 10.516 1 98.94 421 TYR A O 1
ATOM 3231 N N . LEU A 1 422 ? 9.789 16.641 9.477 1 98.94 422 LEU A N 1
ATOM 3232 C CA . LEU A 1 422 ? 9.883 17.516 10.641 1 98.94 422 LEU A CA 1
ATOM 3233 C C . LEU A 1 422 ? 8.938 18.703 10.492 1 98.94 422 LEU A C 1
ATOM 3235 O O . LEU A 1 422 ? 9.219 19.625 9.727 1 98.94 422 LEU A O 1
ATOM 3239 N N . ASN A 1 423 ? 7.887 18.672 11.344 1 98.88 423 ASN A N 1
ATOM 3240 C CA . ASN A 1 423 ? 6.785 19.609 11.219 1 98.88 423 ASN A CA 1
ATOM 3241 C C . ASN A 1 423 ? 6.871 20.719 12.266 1 98.88 423 ASN A C 1
ATOM 3243 O O . ASN A 1 423 ? 7.141 20.453 13.438 1 98.88 423 ASN A O 1
ATOM 3247 N N . VAL A 1 424 ? 6.734 21.953 11.836 1 98.62 424 VAL A N 1
ATOM 3248 C CA . VAL A 1 424 ? 6.422 23.078 12.711 1 98.62 424 VAL A CA 1
ATOM 3249 C C . VAL A 1 424 ? 5.277 23.891 12.117 1 98.62 424 VAL A C 1
ATOM 3251 O O . VAL A 1 424 ? 5.414 24.469 11.039 1 98.62 424 VAL A O 1
ATOM 3254 N N . ASP A 1 425 ? 4.215 23.859 12.781 1 96.56 425 ASP A N 1
ATOM 3255 C CA . ASP A 1 425 ? 3.041 24.625 12.383 1 96.56 425 ASP A CA 1
ATOM 3256 C C . ASP A 1 425 ? 3.078 26.031 12.977 1 96.56 425 ASP A C 1
ATOM 3258 O O . ASP A 1 425 ? 3.711 26.938 12.414 1 96.56 425 ASP A O 1
ATOM 3262 N N . CYS A 1 426 ? 2.613 26.219 14.227 1 96.69 426 CYS A N 1
ATOM 3263 C CA . CYS A 1 426 ? 2.82 27.422 15.047 1 96.69 426 CYS A CA 1
ATOM 3264 C C . CYS A 1 426 ? 4.109 27.312 15.852 1 96.69 426 CYS A C 1
ATOM 3266 O O . CYS A 1 426 ? 4.137 26.688 16.906 1 96.69 426 CYS A O 1
ATOM 3268 N N . ALA A 1 427 ? 5.113 28.047 15.398 1 98.12 427 ALA A N 1
ATOM 3269 C CA . ALA A 1 427 ? 6.379 27.953 16.125 1 98.12 427 ALA A CA 1
ATOM 3270 C C . ALA A 1 427 ? 6.238 28.5 17.547 1 98.12 427 ALA A C 1
ATOM 3272 O O . ALA A 1 427 ? 6.75 27.906 18.5 1 98.12 427 ALA A O 1
ATOM 3273 N N . VAL A 1 428 ? 5.531 29.672 17.625 1 97.94 428 VAL A N 1
ATOM 3274 C CA . VAL A 1 428 ? 5.465 30.312 18.938 1 97.94 428 VAL A CA 1
ATOM 3275 C C . VAL A 1 428 ? 4.066 30.891 19.156 1 97.94 428 VAL A C 1
ATOM 3277 O O . VAL A 1 428 ? 3.576 31.672 18.344 1 97.94 428 VAL A O 1
ATOM 3280 N N . GLN A 1 429 ? 3.467 30.484 20.234 1 94.94 429 GLN A N 1
ATOM 3281 C CA . GLN A 1 429 ? 2.186 31.047 20.656 1 94.94 429 GLN A CA 1
ATOM 3282 C C . GLN A 1 429 ? 2.256 31.562 22.094 1 94.94 429 GLN A C 1
ATOM 3284 O O . GLN A 1 429 ? 1.315 32.188 22.578 1 94.94 429 GLN A O 1
ATOM 3289 N N . GLY A 1 430 ? 3.32 31.344 22.766 1 93.38 430 GLY A N 1
ATOM 3290 C CA . GLY A 1 430 ? 3.537 31.703 24.156 1 93.38 430 GLY A CA 1
ATOM 3291 C C . GLY A 1 430 ? 4.648 30.906 24.812 1 93.38 430 GLY A C 1
ATOM 3292 O O . GLY A 1 430 ? 5.496 30.328 24.125 1 93.38 430 GLY A O 1
ATOM 3293 N N . PRO A 1 431 ? 4.664 30.938 26.094 1 92.06 431 PRO A N 1
ATOM 3294 C CA . PRO A 1 431 ? 5.738 30.234 26.797 1 92.06 431 PRO A CA 1
ATOM 3295 C C . PRO A 1 431 ? 5.484 28.734 26.906 1 92.06 431 PRO A C 1
ATOM 3297 O O . PRO A 1 431 ? 4.336 28.297 26.812 1 92.06 431 PRO A O 1
ATOM 3300 N N . GLY A 1 432 ? 6.613 28.016 27.094 1 92.06 432 GLY A N 1
ATOM 3301 C CA . GLY A 1 432 ? 6.539 26.578 27.281 1 92.06 432 GLY A CA 1
ATOM 3302 C C . GLY A 1 432 ? 6.793 25.797 26 1 92.06 432 GLY A C 1
ATOM 3303 O O . GLY A 1 432 ? 6.227 26.094 24.953 1 92.06 432 GLY A O 1
ATOM 3304 N N . PHE A 1 433 ? 7.672 24.844 26.141 1 94.44 433 PHE A N 1
ATOM 3305 C CA . PHE A 1 433 ? 8.039 24.031 25 1 94.44 433 PHE A CA 1
ATOM 3306 C C . PHE A 1 433 ? 7.191 22.766 24.938 1 94.44 433 PHE A C 1
ATOM 3308 O O . PHE A 1 433 ? 6.969 22.109 25.969 1 94.44 433 PHE A O 1
ATOM 3315 N N . PHE A 1 434 ? 6.668 22.422 23.797 1 94.56 434 PHE A N 1
ATOM 3316 C CA . PHE A 1 434 ? 5.887 21.219 23.547 1 94.56 434 PHE A CA 1
ATOM 3317 C C . PHE A 1 434 ? 6.453 20.438 22.375 1 94.56 434 PHE A C 1
ATOM 3319 O O . PHE A 1 434 ? 6.93 21.031 21.391 1 94.56 434 PHE A O 1
ATOM 3326 N N . ALA A 1 435 ? 6.387 19.125 22.484 1 96.31 435 ALA A N 1
ATOM 3327 C CA . ALA A 1 435 ? 6.906 18.281 21.422 1 96.31 435 ALA A CA 1
ATOM 3328 C C . ALA A 1 435 ? 6.066 17.016 21.266 1 96.31 435 ALA A C 1
ATOM 3330 O O . ALA A 1 435 ? 5.605 16.438 22.25 1 96.31 435 ALA A O 1
ATOM 3331 N N . SER A 1 436 ? 5.82 16.656 20.047 1 97.25 436 SER A N 1
ATOM 3332 C CA . SER A 1 436 ? 5.246 15.367 19.656 1 97.25 436 SER A CA 1
ATOM 3333 C C . SER A 1 436 ? 6.113 14.664 18.609 1 97.25 436 SER A C 1
ATOM 3335 O O . SER A 1 436 ? 6.77 15.32 17.797 1 97.25 436 SER A O 1
ATOM 3337 N N . ALA A 1 437 ? 6.168 13.359 18.672 1 98.38 437 ALA A N 1
ATOM 3338 C CA . ALA A 1 437 ? 7.012 12.617 17.75 1 98.38 437 ALA A CA 1
ATOM 3339 C C . ALA A 1 437 ? 6.59 11.148 17.672 1 98.38 437 ALA A C 1
ATOM 3341 O O . ALA A 1 437 ? 5.898 10.656 18.562 1 98.38 437 ALA A O 1
ATOM 3342 N N . THR A 1 438 ? 6.93 10.508 16.562 1 98.75 438 THR A N 1
ATOM 3343 C CA . THR A 1 438 ? 6.973 9.055 16.625 1 98.75 438 THR A CA 1
ATOM 3344 C C . THR A 1 438 ? 8.086 8.586 17.547 1 98.75 438 THR A C 1
ATOM 3346 O O . THR A 1 438 ? 9.164 9.18 17.594 1 98.75 438 THR A O 1
ATOM 3349 N N . PRO A 1 439 ? 7.98 7.512 18.219 1 98.56 439 PRO A N 1
ATOM 3350 C CA . PRO A 1 439 ? 8.805 7.215 19.391 1 98.56 439 PRO A CA 1
ATOM 3351 C C . PRO A 1 439 ? 10.281 7.004 19.031 1 98.56 439 PRO A C 1
ATOM 3353 O O . PRO A 1 439 ? 11.156 7.27 19.859 1 98.56 439 PRO A O 1
ATOM 3356 N N . GLN A 1 440 ? 10.602 6.5 17.844 1 98.75 440 GLN A N 1
ATOM 3357 C CA . GLN A 1 440 ? 11.992 6.223 17.516 1 98.75 440 GLN A CA 1
ATOM 3358 C C . GLN A 1 440 ? 12.805 7.512 17.438 1 98.75 440 GLN A C 1
ATOM 3360 O O . GLN A 1 440 ? 14.039 7.469 17.391 1 98.75 440 GLN A O 1
ATOM 3365 N N . LEU A 1 441 ? 12.117 8.688 17.469 1 98.75 441 LEU A N 1
ATOM 3366 C CA . LEU A 1 441 ? 12.805 9.977 17.375 1 98.75 441 LEU A CA 1
ATOM 3367 C C . LEU A 1 441 ? 12.93 10.633 18.734 1 98.75 441 LEU A C 1
ATOM 3369 O O . LEU A 1 441 ? 13.5 11.727 18.859 1 98.75 441 LEU A O 1
ATOM 3373 N N . ASP A 1 442 ? 12.469 10.023 19.797 1 97.69 442 ASP A N 1
ATOM 3374 C CA . ASP A 1 442 ? 12.43 10.617 21.125 1 97.69 442 ASP A CA 1
ATOM 3375 C C . ASP A 1 442 ? 13.836 10.992 21.594 1 97.69 442 ASP A C 1
ATOM 3377 O O . ASP A 1 442 ? 14.07 12.117 22.047 1 97.69 442 ASP A O 1
ATOM 3381 N N . ASN A 1 443 ? 14.719 10.047 21.5 1 97.31 443 ASN A N 1
ATOM 3382 C CA . ASN A 1 443 ? 16.062 10.289 22.016 1 97.31 443 ASN A CA 1
ATOM 3383 C C . ASN A 1 443 ? 16.766 11.406 21.234 1 97.31 443 ASN A C 1
ATOM 3385 O O . ASN A 1 443 ? 17.516 12.188 21.828 1 97.31 443 ASN A O 1
ATOM 3389 N N . LEU A 1 444 ? 16.547 11.406 19.953 1 98.19 444 LEU A N 1
ATOM 3390 C CA . LEU A 1 444 ? 17.125 12.484 19.156 1 98.19 444 LEU A CA 1
ATOM 3391 C C . LEU A 1 444 ? 16.578 13.836 19.594 1 98.19 444 LEU A C 1
ATOM 3393 O O . LEU A 1 444 ? 17.328 14.805 19.703 1 98.19 444 LEU A O 1
ATOM 3397 N N . LEU A 1 445 ? 15.281 13.906 19.812 1 97.88 445 LEU A N 1
ATOM 3398 C CA . LEU A 1 445 ? 14.641 15.133 20.281 1 97.88 445 LEU A CA 1
ATOM 3399 C C . LEU A 1 445 ? 15.234 15.586 21.609 1 97.88 445 LEU A C 1
ATOM 3401 O O . LEU A 1 445 ? 15.516 16.781 21.797 1 97.88 445 LEU A O 1
ATOM 3405 N N . ILE A 1 446 ? 15.469 14.688 22.469 1 96.56 446 ILE A N 1
ATOM 3406 C CA . ILE A 1 446 ? 16.047 14.984 23.781 1 96.56 446 ILE A CA 1
ATOM 3407 C C . ILE A 1 446 ? 17.469 15.492 23.609 1 96.56 446 ILE A C 1
ATOM 3409 O O . ILE A 1 446 ? 17.844 16.516 24.188 1 96.56 446 ILE A O 1
ATOM 3413 N N . GLU A 1 447 ? 18.234 14.844 22.828 1 96.81 447 GLU A N 1
ATOM 3414 C CA . GLU A 1 447 ? 19.625 15.227 22.609 1 96.81 447 GLU A CA 1
ATOM 3415 C C . GLU A 1 447 ? 19.719 16.641 22.047 1 96.81 447 GLU A C 1
ATOM 3417 O O . GLU A 1 447 ? 20.547 17.438 22.484 1 96.81 447 GLU A O 1
ATOM 3422 N N . VAL A 1 448 ? 18.891 16.891 21.141 1 97.81 448 VAL A N 1
ATOM 3423 C CA . VAL A 1 448 ? 18.953 18.188 20.469 1 97.81 448 VAL A CA 1
ATOM 3424 C C . VAL A 1 448 ? 18.5 19.281 21.422 1 97.81 448 VAL A C 1
ATOM 3426 O O . VAL A 1 448 ? 19.094 20.375 21.438 1 97.81 448 VAL A O 1
ATOM 3429 N N . THR A 1 449 ? 17.484 19.078 22.219 1 96.88 449 THR A N 1
ATOM 3430 C CA . THR A 1 449 ? 16.969 20.094 23.141 1 96.88 449 THR A CA 1
ATOM 3431 C C . THR A 1 449 ? 17.969 20.375 24.25 1 96.88 449 THR A C 1
ATOM 3433 O O . THR A 1 449 ? 17.906 21.422 24.906 1 96.88 449 THR A O 1
ATOM 3436 N N . LYS A 1 450 ? 18.906 19.5 24.484 1 96.44 450 LYS A N 1
ATOM 3437 C CA . LYS A 1 450 ? 19.984 19.688 25.453 1 96.44 450 LYS A CA 1
ATOM 3438 C C . LYS A 1 450 ? 21.031 20.656 24.938 1 96.44 450 LYS A C 1
ATOM 3440 O O . LYS A 1 450 ? 21.859 21.172 25.703 1 96.44 450 LYS A O 1
ATOM 3445 N N . LYS A 1 451 ? 20.984 20.906 23.688 1 96.81 451 LYS A N 1
ATOM 3446 C CA . LYS A 1 451 ? 22.031 21.734 23.078 1 96.81 451 LYS A CA 1
ATOM 3447 C C . LYS A 1 451 ? 21.547 23.156 22.859 1 96.81 451 LYS A C 1
ATOM 3449 O O . LYS A 1 451 ? 22.359 24.062 22.609 1 96.81 451 LYS A O 1
ATOM 3454 N N . VAL A 1 452 ? 20.297 23.359 22.922 1 97.69 452 VAL A N 1
ATOM 3455 C CA . VAL A 1 452 ? 19.734 24.656 22.609 1 97.69 452 VAL A CA 1
ATOM 3456 C C . VAL A 1 452 ? 19.438 25.422 23.906 1 97.69 452 VAL A C 1
ATOM 3458 O O . VAL A 1 452 ? 18.828 24.891 24.828 1 97.69 452 VAL A O 1
ATOM 3461 N N . LYS A 1 453 ? 19.859 26.672 23.953 1 95.88 453 LYS A N 1
ATOM 3462 C CA . LYS A 1 453 ? 19.641 27.531 25.109 1 95.88 453 LYS A CA 1
ATOM 3463 C C . LYS A 1 453 ? 18.156 27.828 25.297 1 95.88 453 LYS A C 1
ATOM 3465 O O . LYS A 1 453 ? 17.438 28.078 24.328 1 95.88 453 LYS A O 1
ATOM 3470 N N . ASP A 1 454 ? 17.75 27.828 26.562 1 94.94 454 ASP A N 1
ATOM 3471 C CA . ASP A 1 454 ? 16.359 28.188 26.844 1 94.94 454 ASP A CA 1
ATOM 3472 C C . ASP A 1 454 ? 16.125 29.688 26.672 1 94.94 454 ASP A C 1
ATOM 3474 O O . ASP A 1 454 ? 16.969 30.5 27.062 1 94.94 454 ASP A O 1
ATOM 3478 N N . PRO A 1 455 ? 15.094 30 26.094 1 93 455 PRO A N 1
ATOM 3479 C CA . PRO A 1 455 ? 14.844 31.422 25.828 1 93 455 PRO A CA 1
ATOM 3480 C C . PRO A 1 455 ? 14.5 32.219 27.094 1 93 455 PRO A C 1
ATOM 3482 O O . PRO A 1 455 ? 14.594 33.438 27.109 1 93 455 PRO A O 1
ATOM 3485 N N . GLU A 1 456 ? 14.078 31.641 28.156 1 87.12 456 GLU A N 1
ATOM 3486 C CA . GLU A 1 456 ? 13.555 32.344 29.328 1 87.12 456 GLU A CA 1
ATOM 3487 C C . GLU A 1 456 ? 14.508 32.219 30.516 1 87.12 456 GLU A C 1
ATOM 3489 O O . GLU A 1 456 ? 14.414 33 31.469 1 87.12 456 GLU A O 1
ATOM 3494 N N . ALA A 1 457 ? 15.305 31.25 30.453 1 86.12 457 ALA A N 1
ATOM 3495 C CA . ALA A 1 457 ? 16.188 31.016 31.594 1 86.12 457 ALA A CA 1
ATOM 3496 C C . ALA A 1 457 ? 17.656 31.109 31.188 1 86.12 457 ALA A C 1
ATOM 3498 O O . ALA A 1 457 ? 18.141 30.281 30.422 1 86.12 457 ALA A O 1
ATOM 3499 N N . GLU A 1 458 ? 18.281 32.062 31.781 1 86.69 458 GLU A N 1
ATOM 3500 C CA . GLU A 1 458 ? 19.703 32.219 31.469 1 86.69 458 GLU A CA 1
ATOM 3501 C C . GLU A 1 458 ? 20.516 31.062 32 1 86.69 458 GLU A C 1
ATOM 3503 O O . GLU A 1 458 ? 20.328 30.625 33.156 1 86.69 458 GLU A O 1
ATOM 3508 N N . GLY A 1 459 ? 21.281 30.484 31.188 1 89.12 459 GLY A N 1
ATOM 3509 C CA . GLY A 1 459 ? 22.219 29.438 31.609 1 89.12 459 GLY A CA 1
ATOM 3510 C C . GLY A 1 459 ? 21.609 28.047 31.547 1 89.12 459 GLY A C 1
ATOM 3511 O O . GLY A 1 459 ? 22.25 27.062 31.922 1 89.12 459 GLY A O 1
ATOM 3512 N N . ALA A 1 460 ? 20.375 28 31.078 1 94 460 ALA A N 1
ATOM 3513 C CA . ALA A 1 460 ? 19.719 26.703 31 1 94 460 ALA A CA 1
ATOM 3514 C C . ALA A 1 460 ? 19.422 26.328 29.562 1 94 460 ALA A C 1
ATOM 3516 O O . ALA A 1 460 ? 19.328 27.188 28.688 1 94 460 ALA A O 1
ATOM 3517 N N . THR A 1 461 ? 19.312 25.031 29.375 1 95.56 461 THR A N 1
ATOM 3518 C CA . THR A 1 461 ? 18.906 24.547 28.062 1 95.56 461 THR A CA 1
ATOM 3519 C C . THR A 1 461 ? 17.391 24.359 28 1 95.56 461 THR A C 1
ATOM 3521 O O . THR A 1 461 ? 16.719 24.359 29.031 1 95.56 461 THR A O 1
ATOM 3524 N N . VAL A 1 462 ? 16.875 24.25 26.781 1 96.19 462 VAL A N 1
ATOM 3525 C CA . VAL A 1 462 ? 15.445 24 26.594 1 96.19 462 VAL A CA 1
ATOM 3526 C C . VAL A 1 462 ? 15.047 22.703 27.297 1 96.19 462 VAL A C 1
ATOM 3528 O O . VAL A 1 462 ? 14 22.641 27.938 1 96.19 462 VAL A O 1
ATOM 3531 N N . TYR A 1 463 ? 15.898 21.672 27.266 1 95.12 463 TYR A N 1
ATOM 3532 C CA . TYR A 1 463 ? 15.602 20.375 27.891 1 95.12 463 TYR A CA 1
ATOM 3533 C C . TYR A 1 463 ? 15.438 20.531 29.391 1 95.12 463 TYR A C 1
ATOM 3535 O O . TYR A 1 463 ? 14.523 19.953 29.984 1 95.12 463 TYR A O 1
ATOM 3543 N N . GLU A 1 464 ? 16.328 21.234 29.984 1 92.88 464 GLU A N 1
ATOM 3544 C CA . GLU A 1 464 ? 16.312 21.391 31.438 1 92.88 464 GLU A CA 1
ATOM 3545 C C . GLU A 1 464 ? 15.008 22.031 31.906 1 92.88 464 GLU A C 1
ATOM 3547 O O . GLU A 1 464 ? 14.406 21.594 32.875 1 92.88 464 GLU A O 1
ATOM 3552 N N . LYS A 1 465 ? 14.57 23.016 31.234 1 91.62 465 LYS A N 1
ATOM 3553 C CA . LYS A 1 465 ? 13.32 23.672 31.578 1 91.62 465 LYS A CA 1
ATOM 3554 C C . LYS A 1 465 ? 12.125 22.781 31.266 1 91.62 465 LYS A C 1
ATOM 3556 O O . LYS A 1 465 ? 11.164 22.734 32.031 1 91.62 465 LYS A O 1
ATOM 3561 N N . TRP A 1 466 ? 12.219 22.219 30.109 1 91.44 466 TRP A N 1
ATOM 3562 C CA . TRP A 1 466 ? 11.156 21.328 29.656 1 91.44 466 TRP A CA 1
ATOM 3563 C C . TRP A 1 466 ? 10.984 20.156 30.625 1 91.44 466 TRP A C 1
ATOM 3565 O O . TRP A 1 466 ? 9.852 19.812 30.984 1 91.44 466 TRP A O 1
ATOM 3575 N N . ALA A 1 467 ? 12.016 19.531 31.078 1 87.81 467 ALA A N 1
ATOM 3576 C CA . ALA A 1 467 ? 12 18.391 32 1 87.81 467 ALA A CA 1
ATOM 3577 C C . ALA A 1 467 ? 11.516 18.812 33.375 1 87.81 467 ALA A C 1
ATOM 3579 O O . ALA A 1 467 ? 10.852 18.031 34.094 1 87.81 467 ALA A O 1
ATOM 3580 N N . ALA A 1 468 ? 11.812 19.922 33.75 1 83.31 468 ALA A N 1
ATOM 3581 C CA . ALA A 1 468 ? 11.414 20.422 35.062 1 83.31 468 ALA A CA 1
ATOM 3582 C C . ALA A 1 468 ? 9.906 20.656 35.125 1 83.31 468 ALA A C 1
ATOM 3584 O O . ALA A 1 468 ? 9.281 20.453 36.156 1 83.31 468 ALA A O 1
ATOM 3585 N N . ARG A 1 469 ? 9.414 21.109 34.125 1 79.38 469 ARG A N 1
ATOM 3586 C CA . ARG A 1 469 ? 7.984 21.406 34.062 1 79.38 469 ARG A CA 1
ATOM 3587 C C . ARG A 1 469 ? 7.168 20.109 34 1 79.38 469 ARG A C 1
ATOM 3589 O O . ARG A 1 469 ? 6.074 20.047 34.562 1 79.38 469 ARG A O 1
ATOM 3596 N N . ASN A 1 470 ? 7.723 19.219 33.156 1 66.44 470 ASN A N 1
ATOM 3597 C CA . ASN A 1 470 ? 6.926 18.016 32.875 1 66.44 470 ASN A CA 1
ATOM 3598 C C . ASN A 1 470 ? 7.426 16.812 33.688 1 66.44 470 ASN A C 1
ATOM 3600 O O . ASN A 1 470 ? 8.625 16.547 33.688 1 66.44 470 ASN A O 1
ATOM 3604 N N . GLN A 1 471 ? 7.391 16.75 35.031 1 53.59 471 GLN A N 1
ATOM 3605 C CA . GLN A 1 471 ? 7.914 15.633 35.812 1 53.59 471 GLN A CA 1
ATOM 3606 C C . GLN A 1 471 ? 8.195 14.43 34.906 1 53.59 471 GLN A C 1
ATOM 3608 O O . GLN A 1 471 ? 9.109 13.648 35.188 1 53.59 471 GLN A O 1
ATOM 3613 N N . VAL A 1 472 ? 7.297 13.828 34 1 49.22 472 VAL A N 1
ATOM 3614 C CA . VAL A 1 472 ? 7.336 12.609 33.188 1 49.22 472 VAL A CA 1
ATOM 3615 C C . VAL A 1 472 ? 7.547 12.969 31.719 1 49.22 472 VAL A C 1
ATOM 3617 O O . VAL A 1 472 ? 7.227 14.086 31.297 1 49.22 472 VAL A O 1
ATOM 3620 N N . ASN A 1 473 ? 8.273 12.07 31 1 59.25 473 ASN A N 1
ATOM 3621 C CA . ASN A 1 473 ? 8.586 12.156 29.578 1 59.25 473 ASN A CA 1
ATOM 3622 C C . ASN A 1 473 ? 7.387 12.648 28.766 1 59.25 473 ASN A C 1
ATOM 3624 O O . ASN A 1 473 ? 6.375 11.953 28.656 1 59.25 473 ASN A O 1
ATOM 3628 N N . ALA A 1 474 ? 7.449 13.93 28.297 1 82.38 474 ALA A N 1
ATOM 3629 C CA . ALA A 1 474 ? 6.465 14.922 27.875 1 82.38 474 ALA A CA 1
ATOM 3630 C C . ALA A 1 474 ? 6.285 14.93 26.359 1 82.38 474 ALA A C 1
ATOM 3632 O O . ALA A 1 474 ? 5.488 15.711 25.828 1 82.38 474 ALA A O 1
ATOM 3633 N N . ILE A 1 475 ? 6.965 13.836 25.75 1 94.5 475 ILE A N 1
ATOM 3634 C CA . ILE A 1 475 ? 6.812 13.891 24.297 1 94.5 475 ILE A CA 1
ATOM 3635 C C . ILE A 1 475 ? 5.477 13.273 23.906 1 94.5 475 ILE A C 1
ATOM 3637 O O . ILE A 1 475 ? 5.234 12.086 24.156 1 94.5 475 ILE A O 1
ATOM 3641 N N . GLN A 1 476 ? 4.633 14.016 23.328 1 94.94 476 GLN A N 1
ATOM 3642 C CA . GLN A 1 476 ? 3.328 13.555 22.875 1 94.94 476 GLN A CA 1
ATOM 3643 C C . GLN A 1 476 ? 3.443 12.805 21.547 1 94.94 476 GLN A C 1
ATOM 3645 O O . GLN A 1 476 ? 4.539 12.68 21 1 94.94 476 GLN A O 1
ATOM 3650 N N . ARG A 1 477 ? 2.283 12.156 21.172 1 97.38 477 ARG A N 1
ATOM 3651 C CA . ARG A 1 477 ? 2.287 11.367 19.938 1 97.38 477 ARG A CA 1
ATOM 3652 C C . ARG A 1 477 ? 1.43 12.023 18.859 1 97.38 477 ARG A C 1
ATOM 3654 O O . ARG A 1 477 ? 0.748 13.016 19.125 1 97.38 477 ARG A O 1
ATOM 3661 N N . LEU A 1 478 ? 1.495 11.445 17.656 1 97.44 478 LEU A N 1
ATOM 3662 C CA . LEU A 1 478 ? 0.978 12.117 16.469 1 97.44 478 LEU A CA 1
ATOM 3663 C C . LEU A 1 478 ? -0.233 11.375 15.914 1 97.44 478 LEU A C 1
ATOM 3665 O O . LEU A 1 478 ? -0.28 11.055 14.719 1 97.44 478 LEU A O 1
ATOM 3669 N N . GLY A 1 479 ? -1.225 11.242 16.766 1 95.38 479 GLY A N 1
ATOM 3670 C CA . GLY A 1 479 ? -2.439 10.562 16.344 1 95.38 479 GLY A CA 1
ATOM 3671 C C . GLY A 1 479 ? -3.465 11.492 15.719 1 95.38 479 GLY A C 1
ATOM 3672 O O . GLY A 1 479 ? -4.398 11.031 15.055 1 95.38 479 GLY A O 1
ATOM 3673 N N . GLY A 1 480 ? -3.297 12.82 15.828 1 93.38 480 GLY A N 1
ATOM 3674 C CA . GLY A 1 480 ? -4.281 13.781 15.352 1 93.38 480 GLY A CA 1
ATOM 3675 C C . GLY A 1 480 ? -4.07 14.18 13.906 1 93.38 480 GLY A C 1
ATOM 3676 O O . GLY A 1 480 ? -3.133 13.711 13.258 1 93.38 480 GLY A O 1
ATOM 3677 N N . VAL A 1 481 ? -4.973 14.875 13.375 1 93.62 481 VAL A N 1
ATOM 3678 C CA . VAL A 1 481 ? -4.902 15.438 12.023 1 93.62 481 VAL A CA 1
ATOM 3679 C C . VAL A 1 481 ? -4.875 16.969 12.109 1 93.62 481 VAL A C 1
ATOM 3681 O O . VAL A 1 481 ? -5.66 17.641 11.445 1 93.62 481 VAL A O 1
ATOM 3684 N N . ASP A 1 482 ? -3.975 17.438 12.883 1 91.12 482 ASP A N 1
ATOM 3685 C CA . ASP A 1 482 ? -4.016 18.859 13.188 1 91.12 482 ASP A CA 1
ATOM 3686 C C . ASP A 1 482 ? -2.918 19.609 12.445 1 91.12 482 ASP A C 1
ATOM 3688 O O . ASP A 1 482 ? -2.834 20.844 12.531 1 91.12 482 ASP A O 1
ATOM 3692 N N . SER A 1 483 ? -2.1 18.922 11.734 1 95.81 483 SER A N 1
ATOM 3693 C CA . SER A 1 483 ? -1.074 19.594 10.945 1 95.81 483 SER A CA 1
ATOM 3694 C C . SER A 1 483 ? -0.554 18.703 9.828 1 95.81 483 SER A C 1
ATOM 3696 O O . SER A 1 483 ? -1.024 17.578 9.656 1 95.81 483 SER A O 1
ATOM 3698 N N . ASP A 1 484 ? 0.41 19.188 9.109 1 98.31 484 ASP A N 1
ATOM 3699 C CA . ASP A 1 484 ? 0.846 18.594 7.848 1 98.31 484 ASP A CA 1
ATOM 3700 C C . ASP A 1 484 ? 1.64 17.312 8.086 1 98.31 484 ASP A C 1
ATOM 3702 O O . ASP A 1 484 ? 1.934 16.578 7.145 1 98.31 484 ASP A O 1
ATOM 3706 N N . PHE A 1 485 ? 1.927 16.906 9.289 1 98.5 485 PHE A N 1
ATOM 3707 C CA . PHE A 1 485 ? 2.6 15.633 9.508 1 98.5 485 PHE A CA 1
ATOM 3708 C C . PHE A 1 485 ? 1.685 14.469 9.156 1 98.5 485 PHE A C 1
ATOM 3710 O O . PHE A 1 485 ? 2.156 13.359 8.891 1 98.5 485 PHE A O 1
ATOM 3717 N N . ALA A 1 486 ? 0.415 14.672 9.094 1 98.31 486 ALA A N 1
ATOM 3718 C CA . ALA A 1 486 ? -0.578 13.609 8.984 1 98.31 486 ALA A CA 1
ATOM 3719 C C . ALA A 1 486 ? -0.405 12.836 7.676 1 98.31 486 ALA A C 1
ATOM 3721 O O . ALA A 1 486 ? -0.296 11.609 7.684 1 98.31 486 ALA A O 1
ATOM 3722 N N . PRO A 1 487 ? -0.346 13.555 6.488 1 98.44 487 PRO A N 1
ATOM 3723 C CA . PRO A 1 487 ? -0.179 12.766 5.27 1 98.44 487 PRO A CA 1
ATOM 3724 C C . PRO A 1 487 ? 1.147 12.008 5.234 1 98.44 487 PRO A C 1
ATOM 3726 O O . PRO A 1 487 ? 1.223 10.914 4.672 1 98.44 487 PRO A O 1
ATOM 3729 N N . PHE A 1 488 ? 2.189 12.531 5.871 1 98.81 488 PHE A N 1
ATOM 3730 C CA . PHE A 1 488 ? 3.498 11.891 5.871 1 98.81 488 PHE A CA 1
ATOM 3731 C C . PHE A 1 488 ? 3.494 10.656 6.766 1 98.81 488 PHE A C 1
ATOM 3733 O O . PHE A 1 488 ? 3.963 9.586 6.363 1 98.81 488 PHE A O 1
ATOM 3740 N N . LEU A 1 489 ? 2.9 10.797 7.926 1 98.81 489 LEU A N 1
ATOM 3741 C CA . LEU A 1 489 ? 2.941 9.688 8.875 1 98.81 489 LEU A CA 1
ATOM 3742 C C . LEU A 1 489 ? 1.792 8.719 8.633 1 98.81 489 LEU A C 1
ATOM 3744 O O . LEU A 1 489 ? 2.014 7.516 8.469 1 98.81 489 LEU A O 1
ATOM 3748 N N . GLN A 1 490 ? 0.606 9.227 8.531 1 98.5 490 GLN A N 1
ATOM 3749 C CA . GLN A 1 490 ? -0.596 8.406 8.656 1 98.5 490 GLN A CA 1
ATOM 3750 C C . GLN A 1 490 ? -0.985 7.797 7.312 1 98.5 490 GLN A C 1
ATOM 3752 O O . GLN A 1 490 ? -1.794 6.867 7.258 1 98.5 490 GLN A O 1
ATOM 3757 N N . HIS A 1 491 ? -0.412 8.328 6.25 1 97.88 491 HIS A N 1
ATOM 3758 C CA . HIS A 1 491 ? -0.663 7.793 4.918 1 97.88 491 HIS A CA 1
ATOM 3759 C C . HIS A 1 491 ? 0.595 7.156 4.332 1 97.88 491 HIS A C 1
ATOM 3761 O O . HIS A 1 491 ? 0.534 6.074 3.744 1 97.88 491 HIS A O 1
ATOM 3767 N N . ALA A 1 492 ? 1.747 7.777 4.52 1 98.06 492 ALA A N 1
ATOM 3768 C CA . ALA A 1 492 ? 2.967 7.34 3.848 1 98.06 492 ALA A CA 1
ATOM 3769 C C . ALA A 1 492 ? 3.885 6.59 4.809 1 98.06 492 ALA A C 1
ATOM 3771 O O . ALA A 1 492 ? 4.855 5.957 4.387 1 98.06 492 ALA A O 1
ATOM 3772 N N . GLY A 1 493 ? 3.688 6.66 6.117 1 98.5 493 GLY A N 1
ATOM 3773 C CA . GLY A 1 493 ? 4.469 5.906 7.086 1 98.5 493 GLY A CA 1
ATOM 3774 C C . GLY A 1 493 ? 5.84 6.504 7.336 1 98.5 493 GLY A C 1
ATOM 3775 O O . GLY A 1 493 ? 6.805 5.773 7.574 1 98.5 493 GLY A O 1
ATOM 3776 N N . ILE A 1 494 ? 5.988 7.828 7.289 1 98.88 494 ILE A N 1
ATOM 3777 C CA . ILE A 1 494 ? 7.262 8.508 7.48 1 98.88 494 ILE A CA 1
ATOM 3778 C C . ILE A 1 494 ? 7.375 9 8.922 1 98.88 494 ILE A C 1
ATOM 3780 O O . ILE A 1 494 ? 6.504 9.734 9.406 1 98.88 494 ILE A O 1
ATOM 3784 N N . PRO A 1 495 ? 8.422 8.625 9.641 1 98.88 495 PRO A N 1
ATOM 3785 C CA . PRO A 1 495 ? 8.617 9.172 10.984 1 98.88 495 PRO A CA 1
ATOM 3786 C C . PRO A 1 495 ? 8.516 10.695 11.023 1 98.88 495 PRO A C 1
ATOM 3788 O O . PRO A 1 495 ? 9 11.375 10.117 1 98.88 495 PRO A O 1
ATOM 3791 N N . SER A 1 496 ? 7.891 11.195 12.102 1 98.88 496 SER A N 1
ATOM 3792 C CA . SER A 1 496 ? 7.602 12.625 12.078 1 98.88 496 SER A CA 1
ATOM 3793 C C . SER A 1 496 ? 7.773 13.242 13.469 1 98.88 496 SER A C 1
ATOM 3795 O O . SER A 1 496 ? 7.711 12.539 14.477 1 98.88 496 SER A O 1
ATOM 3797 N N . ILE A 1 497 ? 8.031 14.516 13.484 1 98.69 497 ILE A N 1
ATOM 3798 C CA . ILE A 1 497 ? 8.102 15.344 14.68 1 98.69 497 ILE A CA 1
ATOM 3799 C C . ILE A 1 497 ? 7.242 16.594 14.492 1 98.69 497 ILE A C 1
ATOM 3801 O O . ILE A 1 497 ? 7.082 17.078 13.367 1 98.69 497 ILE A O 1
ATOM 3805 N N . ASP A 1 498 ? 6.629 17.062 15.578 1 98.44 498 ASP A N 1
ATOM 3806 C CA . ASP A 1 498 ? 5.969 18.359 15.664 1 98.44 498 ASP A CA 1
ATOM 3807 C C . ASP A 1 498 ? 6.363 19.094 16.938 1 98.44 498 ASP A C 1
ATOM 3809 O O . ASP A 1 498 ? 6.219 18.562 18.047 1 98.44 498 ASP A O 1
ATOM 3813 N N . ILE A 1 499 ? 6.883 20.328 16.828 1 97.62 499 ILE A N 1
ATOM 3814 C CA . ILE A 1 499 ? 7.309 21.062 18.016 1 97.62 499 ILE A CA 1
ATOM 3815 C C . ILE A 1 499 ? 6.773 22.484 17.969 1 97.62 499 ILE A C 1
ATOM 3817 O O . ILE A 1 499 ? 6.527 23.031 16.891 1 97.62 499 ILE A O 1
ATOM 3821 N N . TYR A 1 500 ? 6.574 23.094 19.141 1 96.06 500 TYR A N 1
ATOM 3822 C CA . TYR A 1 500 ? 6.141 24.484 19.234 1 96.06 500 TYR A CA 1
ATOM 3823 C C . TYR A 1 500 ? 6.289 25 20.656 1 96.06 500 TYR A C 1
ATOM 3825 O O . TYR A 1 500 ? 6.523 24.234 21.594 1 96.06 500 TYR A O 1
ATOM 3833 N N . TYR A 1 501 ? 6.203 26.344 20.828 1 94.81 501 TYR A N 1
ATOM 3834 C CA . TYR A 1 501 ? 6.145 27.016 22.125 1 94.81 501 TYR A CA 1
ATOM 3835 C C . TYR A 1 501 ? 4.746 27.547 22.391 1 94.81 501 TYR A C 1
ATOM 3837 O O . TYR A 1 501 ? 4.168 28.25 21.547 1 94.81 501 TYR A O 1
ATOM 3845 N N . GLY A 1 502 ? 4.242 27.266 23.578 1 91 502 GLY A N 1
ATOM 3846 C CA . GLY A 1 502 ? 3.027 27.891 24.062 1 91 502 GLY A CA 1
ATOM 3847 C C . GLY A 1 502 ? 1.786 27.047 23.859 1 91 502 GLY A C 1
ATOM 3848 O O . GLY A 1 502 ? 1.742 26.219 22.953 1 91 502 GLY A O 1
ATOM 3849 N N . ARG A 1 503 ? 0.797 27.328 24.734 1 80.25 503 ARG A N 1
ATOM 3850 C CA . ARG A 1 503 ? -0.463 26.609 24.641 1 80.25 503 ARG A CA 1
ATOM 3851 C C . ARG A 1 503 ? -1.633 27.562 24.422 1 80.25 503 ARG A C 1
ATOM 3853 O O . ARG A 1 503 ? -2.586 27.234 23.719 1 80.25 503 ARG A O 1
ATOM 3860 N N . ASP A 1 504 ? -1.473 28.766 25.047 1 75.38 504 ASP A N 1
ATOM 3861 C CA . ASP A 1 504 ? -2.576 29.719 25.016 1 75.38 504 ASP A CA 1
ATOM 3862 C C . ASP A 1 504 ? -2.512 30.578 23.75 1 75.38 504 ASP A C 1
ATOM 3864 O O . ASP A 1 504 ? -1.553 31.328 23.547 1 75.38 504 ASP A O 1
ATOM 3868 N N . PHE A 1 505 ? -3.416 30.516 22.906 1 83.44 505 PHE A N 1
ATOM 3869 C CA . PHE A 1 505 ? -3.516 31.203 21.625 1 83.44 505 PHE A CA 1
ATOM 3870 C C . PHE A 1 505 ? -4.902 31.797 21.453 1 83.44 505 PHE A C 1
ATOM 3872 O O . PHE A 1 505 ? -5.664 31.359 20.578 1 83.44 505 PHE A O 1
ATOM 3879 N N . PRO A 1 506 ? -5.18 32.875 22.156 1 85.88 506 PRO A N 1
ATOM 3880 C CA . PRO A 1 506 ? -6.547 33.406 22.188 1 85.88 506 PRO A CA 1
ATOM 3881 C C . PRO A 1 506 ? -6.961 34.031 20.859 1 85.88 506 PRO A C 1
ATOM 3883 O O . PRO A 1 506 ? -8.148 34.281 20.641 1 85.88 506 PRO A O 1
ATOM 3886 N N . VAL A 1 507 ? -6.031 34.406 20.031 1 91.19 507 VAL A N 1
ATOM 3887 C CA . VAL A 1 507 ? -6.375 35.094 18.797 1 91.19 507 VAL A CA 1
ATOM 3888 C C . VAL A 1 507 ? -6.324 34.125 17.625 1 91.19 507 VAL A C 1
ATOM 3890 O O . VAL A 1 507 ? -6.207 34.531 16.469 1 91.19 507 VAL A O 1
ATOM 3893 N N . TYR A 1 508 ? -6.43 32.906 17.938 1 92.81 508 TYR A N 1
ATOM 3894 C CA . TYR A 1 508 ? -6.359 31.812 16.969 1 92.81 508 TYR A CA 1
ATOM 3895 C C . TYR A 1 508 ? -7.375 32 15.844 1 92.81 508 TYR A C 1
ATOM 3897 O O . TYR A 1 508 ? -8.57 32.156 16.109 1 92.81 508 TYR A O 1
ATOM 3905 N N . HIS A 1 509 ? -6.918 32.094 14.57 1 94.94 509 HIS A N 1
ATOM 3906 C CA . HIS A 1 509 ? -7.707 32.156 13.344 1 94.94 509 HIS A CA 1
ATOM 3907 C C . HIS A 1 509 ? -8.523 33.438 13.273 1 94.94 509 HIS A C 1
ATOM 3909 O O . HIS A 1 509 ? -9.602 33.469 12.664 1 94.94 509 HIS A O 1
ATOM 3915 N N . THR A 1 510 ? -8.117 34.5 13.961 1 95.06 510 THR A N 1
ATOM 3916 C CA . THR A 1 510 ? -8.789 35.812 13.922 1 95.06 510 THR A CA 1
ATOM 3917 C C . THR A 1 510 ? -7.902 36.844 13.258 1 95.06 510 THR A C 1
ATOM 3919 O O . THR A 1 510 ? -6.734 36.594 12.953 1 95.06 510 THR A O 1
ATOM 3922 N N . ALA A 1 511 ? -8.469 38.031 13.086 1 94.38 511 ALA A N 1
ATOM 3923 C CA . ALA A 1 511 ? -7.73 39.125 12.477 1 94.38 511 ALA A CA 1
ATOM 3924 C C . ALA A 1 511 ? -6.707 39.688 13.453 1 94.38 511 ALA A C 1
ATOM 3926 O O . ALA A 1 511 ? -5.82 40.469 13.047 1 94.38 511 ALA A O 1
ATOM 3927 N N . PHE A 1 512 ? -6.77 39.25 14.641 1 93.44 512 PHE A N 1
ATOM 3928 C CA . PHE A 1 512 ? -5.859 39.781 15.656 1 93.44 512 PHE A CA 1
ATOM 3929 C C . PHE A 1 512 ? -4.555 39 15.664 1 93.44 512 PHE A C 1
ATOM 3931 O O . PHE A 1 512 ? -3.582 39.406 16.297 1 93.44 512 PHE A O 1
ATOM 3938 N N . ASP A 1 513 ? -4.531 37.906 15.023 1 95.62 513 ASP A N 1
ATOM 3939 C CA . ASP A 1 513 ? -3.285 37.156 14.844 1 95.62 513 ASP A CA 1
ATOM 3940 C C . ASP A 1 513 ? -2.312 37.906 13.953 1 95.62 513 ASP A C 1
ATOM 3942 O O . ASP A 1 513 ? -2.121 37.562 12.789 1 95.62 513 ASP A O 1
ATOM 3946 N N . SER A 1 514 ? -1.635 38.875 14.539 1 95.31 514 SER A N 1
ATOM 3947 C CA . SER A 1 514 ? -0.818 39.844 13.82 1 95.31 514 SER A CA 1
ATOM 3948 C C . SER A 1 514 ? 0.589 39.938 14.398 1 95.31 514 SER A C 1
ATOM 3950 O O . SER A 1 514 ? 0.837 39.438 15.508 1 95.31 514 SER A O 1
ATOM 3952 N N . TYR A 1 515 ? 1.45 40.562 13.617 1 97 515 TYR A N 1
ATOM 3953 C CA . TYR A 1 515 ? 2.812 40.812 14.078 1 97 515 TYR A CA 1
ATOM 3954 C C . TYR A 1 515 ? 2.812 41.594 15.391 1 97 515 TYR A C 1
ATOM 3956 O O . TYR A 1 515 ? 3.607 41.281 16.297 1 97 515 TYR A O 1
ATOM 3964 N N . GLY A 1 516 ? 1.938 42.562 15.477 1 95.44 516 GLY A N 1
ATOM 3965 C CA . GLY A 1 516 ? 1.84 43.312 16.703 1 95.44 516 GLY A CA 1
ATOM 3966 C C . GLY A 1 516 ? 1.497 42.469 17.922 1 95.44 516 GLY A C 1
ATOM 3967 O O . GLY A 1 516 ? 2.074 42.656 18.984 1 95.44 516 GLY A O 1
ATOM 3968 N N . TRP A 1 517 ? 0.535 41.594 17.734 1 94.19 517 TRP A N 1
ATOM 3969 C CA . TRP A 1 517 ? 0.162 40.719 18.828 1 94.19 517 TRP A CA 1
ATOM 3970 C C . TRP A 1 517 ? 1.335 39.812 19.234 1 94.19 517 TRP A C 1
ATOM 3972 O O . TRP A 1 517 ? 1.573 39.594 20.438 1 94.19 517 TRP A O 1
ATOM 3982 N N . MET A 1 518 ? 2.09 39.281 18.312 1 96.62 518 MET A N 1
ATOM 3983 C CA . MET A 1 518 ? 3.266 38.469 18.562 1 96.62 518 MET A CA 1
ATOM 3984 C C . MET A 1 518 ? 4.301 39.219 19.391 1 96.62 518 MET A C 1
ATOM 3986 O O . MET A 1 518 ? 4.781 38.719 20.406 1 96.62 518 MET A O 1
ATOM 3990 N N . LYS A 1 519 ? 4.598 40.375 18.984 1 96.25 519 LYS A N 1
ATOM 3991 C CA . LYS A 1 519 ? 5.641 41.188 19.609 1 96.25 519 LYS A CA 1
ATOM 3992 C C . LYS A 1 519 ? 5.238 41.625 21.016 1 96.25 519 LYS A C 1
ATOM 3994 O O . LYS A 1 519 ? 6.082 41.719 21.906 1 96.25 519 LYS A O 1
ATOM 3999 N N . LYS A 1 520 ? 3.988 41.719 21.156 1 94.38 520 LYS A N 1
ATOM 4000 C CA . LYS A 1 520 ? 3.516 42.25 22.438 1 94.38 520 LYS A CA 1
ATOM 4001 C C . LYS A 1 520 ? 3.295 41.125 23.438 1 94.38 520 LYS A C 1
ATOM 4003 O O . LYS A 1 520 ? 3.568 41.25 24.625 1 94.38 520 LYS A O 1
ATOM 4008 N N . TYR A 1 521 ? 2.768 40 22.953 1 92.75 521 TYR A N 1
ATOM 4009 C CA . TYR A 1 521 ? 2.24 39.031 23.922 1 92.75 521 TYR A CA 1
ATOM 4010 C C . TYR A 1 521 ? 2.973 37.688 23.812 1 92.75 521 TYR A C 1
ATOM 4012 O O . TYR A 1 521 ? 3.287 37.062 24.812 1 92.75 521 TYR A O 1
ATOM 4020 N N . ALA A 1 522 ? 3.311 37.219 22.688 1 95 522 ALA A N 1
ATOM 4021 C CA . ALA A 1 522 ? 3.756 35.844 22.516 1 95 522 ALA A CA 1
ATOM 4022 C C . ALA A 1 522 ? 5.273 35.75 22.625 1 95 522 ALA A C 1
ATOM 4024 O O . ALA A 1 522 ? 5.797 34.844 23.312 1 95 522 ALA A O 1
ATOM 4025 N N . ASP A 1 523 ? 5.953 36.656 21.906 1 97.06 523 ASP A N 1
ATOM 4026 C CA . ASP A 1 523 ? 7.41 36.594 21.844 1 97.06 523 ASP A CA 1
ATOM 4027 C C . ASP A 1 523 ? 8.008 37.969 21.594 1 97.06 523 ASP A C 1
ATOM 4029 O O . ASP A 1 523 ? 8.57 38.219 20.531 1 97.06 523 ASP A O 1
ATOM 4033 N N . PRO A 1 524 ? 8.094 38.781 22.578 1 95.81 524 PRO A N 1
ATOM 4034 C CA . PRO A 1 524 ? 8.477 40.188 22.391 1 95.81 524 PRO A CA 1
ATOM 4035 C C . PRO A 1 524 ? 9.898 40.344 21.844 1 95.81 524 PRO A C 1
ATOM 4037 O O . PRO A 1 524 ? 10.156 41.219 21.031 1 95.81 524 PRO A O 1
ATOM 4040 N N . LEU A 1 525 ? 10.766 39.438 22.281 1 96.5 525 LEU A N 1
ATOM 4041 C CA . LEU A 1 525 ? 12.156 39.594 21.875 1 96.5 525 LEU A CA 1
ATOM 4042 C C . LEU A 1 525 ? 12.562 38.469 20.922 1 96.5 525 LEU A C 1
ATOM 4044 O O . LEU A 1 525 ? 13.734 38.375 20.531 1 96.5 525 LEU A O 1
ATOM 4048 N N . PHE A 1 526 ? 11.672 37.594 20.547 1 98.12 526 PHE A N 1
ATOM 4049 C CA . PHE A 1 526 ? 11.797 36.562 19.531 1 98.12 526 PHE A CA 1
ATOM 4050 C C . PHE A 1 526 ? 12.82 35.531 19.938 1 98.12 526 PHE A C 1
ATOM 4052 O O . PHE A 1 526 ? 13.453 34.906 19.078 1 98.12 526 PHE A O 1
ATOM 4059 N N . HIS A 1 527 ? 13.023 35.375 21.234 1 97.38 527 HIS A N 1
ATOM 4060 C CA . HIS A 1 527 ? 13.922 34.344 21.734 1 97.38 527 HIS A CA 1
ATOM 4061 C C . HIS A 1 527 ? 13.336 32.938 21.531 1 97.38 527 HIS A C 1
ATOM 4063 O O . HIS A 1 527 ? 14.07 31.984 21.266 1 97.38 527 HIS A O 1
ATOM 4069 N N . ARG A 1 528 ? 12.031 32.844 21.656 1 97.75 528 ARG A N 1
ATOM 4070 C CA . ARG A 1 528 ? 11.375 31.562 21.469 1 97.75 528 ARG A CA 1
ATOM 4071 C C . ARG A 1 528 ? 11.469 31.109 20.016 1 97.75 528 ARG A C 1
ATOM 4073 O O . ARG A 1 528 ? 11.672 29.922 19.75 1 97.75 528 ARG A O 1
ATOM 4080 N N . HIS A 1 529 ? 11.336 32.062 19.078 1 98.5 529 HIS A N 1
ATOM 4081 C CA . HIS A 1 529 ? 11.492 31.766 17.672 1 98.5 529 HIS A CA 1
ATOM 4082 C C . HIS A 1 529 ? 12.883 31.203 17.375 1 98.5 529 HIS A C 1
ATOM 4084 O O . HIS A 1 529 ? 13.023 30.219 16.641 1 98.5 529 HIS A O 1
ATOM 4090 N N . VAL A 1 530 ? 13.844 31.812 17.922 1 98.12 530 VAL A N 1
ATOM 4091 C CA . VAL A 1 530 ? 15.227 31.391 17.719 1 98.12 530 VAL A CA 1
ATOM 4092 C C . VAL A 1 530 ? 15.43 29.984 18.281 1 98.12 530 VAL A C 1
ATOM 4094 O O . VAL A 1 530 ? 16.109 29.156 17.672 1 98.12 530 VAL A O 1
ATOM 4097 N N . ALA A 1 531 ? 14.852 29.734 19.391 1 97.94 531 ALA A N 1
ATOM 4098 C CA . ALA A 1 531 ? 14.984 28.422 20.016 1 97.94 531 ALA A CA 1
ATOM 4099 C C . ALA A 1 531 ? 14.344 27.344 19.156 1 97.94 531 ALA A C 1
ATOM 4101 O O . ALA A 1 531 ? 14.938 26.281 18.938 1 97.94 531 ALA A O 1
ATOM 4102 N N . VAL A 1 532 ? 13.148 27.578 18.688 1 98.44 532 VAL A N 1
ATOM 4103 C CA . VAL A 1 532 ? 12.461 26.609 17.844 1 98.44 532 VAL A CA 1
ATOM 4104 C C . VAL A 1 532 ? 13.258 26.375 16.562 1 98.44 532 VAL A C 1
ATOM 4106 O O . VAL A 1 532 ? 13.438 25.234 16.141 1 98.44 532 VAL A O 1
ATOM 4109 N N . ALA A 1 533 ? 13.711 27.438 15.938 1 98.75 533 ALA A N 1
ATOM 4110 C CA . ALA A 1 533 ? 14.516 27.312 14.727 1 98.75 533 ALA A CA 1
ATOM 4111 C C . ALA A 1 533 ? 15.781 26.5 14.984 1 98.75 533 ALA A C 1
ATOM 4113 O O . ALA A 1 533 ? 16.188 25.688 14.148 1 98.75 533 ALA A O 1
ATOM 4114 N N . GLY A 1 534 ? 16.375 26.766 16.156 1 98.69 534 GLY A N 1
ATOM 4115 C CA . GLY A 1 534 ? 17.562 26.016 16.531 1 98.69 534 GLY A CA 1
ATOM 4116 C C . GLY A 1 534 ? 17.297 24.531 16.688 1 98.69 534 GLY A C 1
ATOM 4117 O O . GLY A 1 534 ? 18.047 23.703 16.141 1 98.69 534 GLY A O 1
ATOM 4118 N N . ILE A 1 535 ? 16.266 24.156 17.375 1 98.75 535 ILE A N 1
ATOM 4119 C CA . ILE A 1 535 ? 15.914 22.75 17.594 1 98.75 535 ILE A CA 1
ATOM 4120 C C . ILE A 1 535 ? 15.539 22.109 16.266 1 98.75 535 ILE A C 1
ATOM 4122 O O . ILE A 1 535 ? 16.062 21.031 15.93 1 98.75 535 ILE A O 1
ATOM 4126 N N . TRP A 1 536 ? 14.695 22.766 15.523 1 98.88 536 TRP A N 1
ATOM 4127 C CA . TRP A 1 536 ? 14.18 22.281 14.25 1 98.88 536 TRP A CA 1
ATOM 4128 C C . TRP A 1 536 ? 15.32 22.031 13.266 1 98.88 536 TRP A C 1
ATOM 4130 O O . TRP A 1 536 ? 15.414 20.953 12.672 1 98.88 536 TRP A O 1
ATOM 4140 N N . GLY A 1 537 ? 16.203 22.953 13.141 1 98.88 537 GLY A N 1
ATOM 4141 C CA . GLY A 1 537 ? 17.344 22.828 12.242 1 98.88 537 GLY A CA 1
ATOM 4142 C C . GLY A 1 537 ? 18.328 21.766 12.68 1 98.88 537 GLY A C 1
ATOM 4143 O O . GLY A 1 537 ? 18.922 21.078 11.852 1 98.88 537 GLY A O 1
ATOM 4144 N N . LEU A 1 538 ? 18.531 21.656 14.008 1 98.75 538 LEU A N 1
ATOM 4145 C CA . LEU A 1 538 ? 19.469 20.656 14.523 1 98.75 538 LEU A CA 1
ATOM 4146 C C . LEU A 1 538 ? 18.938 19.25 14.328 1 98.75 538 LEU A C 1
ATOM 4148 O O . LEU A 1 538 ? 19.703 18.312 14.078 1 98.75 538 LEU A O 1
ATOM 4152 N N . LEU A 1 539 ? 17.656 19.094 14.5 1 98.88 539 LEU A N 1
ATOM 4153 C CA . LEU A 1 539 ? 17.062 17.797 14.203 1 98.88 539 LEU A CA 1
ATOM 4154 C C . LEU A 1 539 ? 17.375 17.359 12.781 1 98.88 539 LEU A C 1
ATOM 4156 O O . LEU A 1 539 ? 17.828 16.234 12.555 1 98.88 539 LEU A O 1
ATOM 4160 N N . ALA A 1 540 ? 17.156 18.25 11.844 1 98.88 540 ALA A N 1
ATOM 4161 C CA . ALA A 1 540 ? 17.406 17.953 10.438 1 98.88 540 ALA A CA 1
ATOM 4162 C C . ALA A 1 540 ? 18.891 17.703 10.18 1 98.88 540 ALA A C 1
ATOM 4164 O O . ALA A 1 540 ? 19.25 16.828 9.391 1 98.88 540 ALA A O 1
ATOM 4165 N N . LEU A 1 541 ? 19.75 18.438 10.836 1 98.62 541 LEU A N 1
ATOM 4166 C CA . LEU A 1 541 ? 21.188 18.297 10.656 1 98.62 541 LEU A CA 1
ATOM 4167 C C . LEU A 1 541 ? 21.641 16.906 11.094 1 98.62 541 LEU A C 1
ATOM 4169 O O . LEU A 1 541 ? 22.422 16.266 10.391 1 98.62 541 LEU A O 1
ATOM 4173 N N . HIS A 1 542 ? 21.172 16.469 12.227 1 98.5 542 HIS A N 1
ATOM 4174 C CA . HIS A 1 542 ? 21.516 15.141 12.711 1 98.5 542 HIS A CA 1
ATOM 4175 C C . HIS A 1 542 ? 21.031 14.055 11.766 1 98.5 542 HIS A C 1
ATOM 4177 O O . HIS A 1 542 ? 21.766 13.133 11.422 1 98.5 542 HIS A O 1
ATOM 4183 N N . LEU A 1 543 ? 19.844 14.164 11.305 1 98.81 543 LEU A N 1
ATOM 4184 C CA . LEU A 1 543 ? 19.25 13.156 10.43 1 98.81 543 LEU A CA 1
ATOM 4185 C C . LEU A 1 543 ? 19.922 13.156 9.062 1 98.81 543 LEU A C 1
ATOM 4187 O O . LEU A 1 543 ? 20.016 12.117 8.414 1 98.81 543 LEU A O 1
ATOM 4191 N N . ALA A 1 544 ? 20.406 14.305 8.664 1 98.56 544 ALA A N 1
ATOM 4192 C CA . ALA A 1 544 ? 20.984 14.445 7.328 1 98.56 544 ALA A CA 1
ATOM 4193 C C . ALA A 1 544 ? 22.453 14.055 7.324 1 98.56 544 ALA A C 1
ATOM 4195 O O . ALA A 1 544 ? 22.984 13.602 6.305 1 98.56 544 ALA A O 1
ATOM 4196 N N . ASP A 1 545 ? 23.172 14.102 8.5 1 97.31 545 ASP A N 1
ATOM 4197 C CA . ASP A 1 545 ? 24.625 14.031 8.445 1 97.31 545 ASP A CA 1
ATOM 4198 C C . ASP A 1 545 ? 25.141 12.773 9.141 1 97.31 545 ASP A C 1
ATOM 4200 O O . ASP A 1 545 ? 26.25 12.312 8.859 1 97.31 545 ASP A O 1
ATOM 4204 N N . GLU A 1 546 ? 24.422 12.25 10.039 1 96.31 546 GLU A N 1
ATOM 4205 C CA . GLU A 1 546 ? 24.922 11.078 10.758 1 96.31 546 GLU A CA 1
ATOM 4206 C C . GLU A 1 546 ? 24.953 9.852 9.859 1 96.31 546 GLU A C 1
ATOM 4208 O O . GLU A 1 546 ? 24.062 9.648 9.031 1 96.31 546 GLU A O 1
ATOM 4213 N N . SER A 1 547 ? 26.031 9.047 10.016 1 94.88 547 SER A N 1
ATOM 4214 C CA . SER A 1 547 ? 26.188 7.871 9.172 1 94.88 547 SER A CA 1
ATOM 4215 C C . SER A 1 547 ? 25.078 6.848 9.43 1 94.88 547 SER A C 1
ATOM 4217 O O . SER A 1 547 ? 24.547 6.258 8.492 1 94.88 547 SER A O 1
ATOM 4219 N N . ILE A 1 548 ? 24.781 6.633 10.688 1 97.12 548 ILE A N 1
ATOM 4220 C CA . ILE A 1 548 ? 23.672 5.781 11.07 1 97.12 548 ILE A CA 1
ATOM 4221 C C . ILE A 1 548 ? 22.516 6.648 11.578 1 97.12 548 ILE A C 1
ATOM 4223 O O . ILE A 1 548 ? 22.703 7.508 12.438 1 97.12 548 ILE A O 1
ATOM 4227 N N . LEU A 1 549 ? 21.344 6.449 11.062 1 98.56 549 LEU A N 1
ATOM 4228 C CA . LEU A 1 549 ? 20.188 7.23 11.469 1 98.56 549 LEU A CA 1
ATOM 4229 C C . LEU A 1 549 ? 19.938 7.09 12.969 1 98.56 549 LEU A C 1
ATOM 4231 O O . LEU A 1 549 ? 19.938 5.977 13.5 1 98.56 549 LEU A O 1
ATOM 4235 N N . PRO A 1 550 ? 19.766 8.18 13.602 1 98.19 550 PRO A N 1
ATOM 4236 C CA . PRO A 1 550 ? 19.547 8.117 15.047 1 98.19 550 PRO A CA 1
ATOM 4237 C C . PRO A 1 550 ? 18.109 7.738 15.406 1 98.19 550 PRO A C 1
ATOM 4239 O O . PRO A 1 550 ? 17.453 8.445 16.172 1 98.19 550 PRO A O 1
ATOM 4242 N N . PHE A 1 551 ? 17.625 6.637 14.922 1 98.62 551 PHE A N 1
ATOM 4243 C CA . PHE A 1 551 ? 16.344 6.039 15.258 1 98.62 551 PHE A CA 1
ATOM 4244 C C . PHE A 1 551 ? 16.5 5.016 16.375 1 98.62 551 PHE A C 1
ATOM 4246 O O . PHE A 1 551 ? 17.391 4.156 16.328 1 98.62 551 PHE A O 1
ATOM 4253 N N . ASP A 1 552 ? 15.734 5.18 17.422 1 98.06 552 ASP A N 1
ATOM 4254 C CA . ASP A 1 552 ? 15.781 4.246 18.531 1 98.06 552 ASP A CA 1
ATOM 4255 C C . ASP A 1 552 ? 14.469 3.475 18.656 1 98.06 552 ASP A C 1
ATOM 4257 O O . ASP A 1 552 ? 13.484 3.99 19.203 1 98.06 552 ASP A O 1
ATOM 4261 N N . TYR A 1 553 ? 14.516 2.193 18.344 1 98.5 553 TYR A N 1
ATOM 4262 C CA . TYR A 1 553 ? 13.273 1.433 18.359 1 98.5 553 TYR A CA 1
ATOM 4263 C C . TYR A 1 553 ? 13.055 0.774 19.719 1 98.5 553 TYR A C 1
ATOM 4265 O O . TYR A 1 553 ? 12.008 0.17 19.969 1 98.5 553 TYR A O 1
ATOM 4273 N N . ILE A 1 554 ? 13.984 0.908 20.641 1 98.19 554 ILE A N 1
ATOM 4274 C CA . ILE A 1 554 ? 13.719 0.514 22.016 1 98.19 554 ILE A CA 1
ATOM 4275 C C . ILE A 1 554 ? 12.68 1.447 22.625 1 98.19 554 ILE A C 1
ATOM 4277 O O . ILE A 1 554 ? 11.773 0.998 23.328 1 98.19 554 ILE A O 1
ATOM 4281 N N . SER A 1 555 ? 12.82 2.738 22.312 1 97.25 555 SER A N 1
ATOM 4282 C CA . SER A 1 555 ? 11.82 3.709 22.75 1 97.25 555 SER A CA 1
ATOM 4283 C C . SER A 1 555 ? 10.445 3.369 22.188 1 97.25 555 SER A C 1
ATOM 4285 O O . SER A 1 555 ? 9.43 3.531 22.875 1 97.25 555 SER A O 1
ATOM 4287 N N . TYR A 1 556 ? 10.414 2.898 21 1 98.38 556 TYR A N 1
ATOM 4288 C CA . TYR A 1 556 ? 9.148 2.529 20.391 1 98.38 556 TYR A CA 1
ATOM 4289 C C . TYR A 1 556 ? 8.508 1.359 21.125 1 98.38 556 TYR A C 1
ATOM 4291 O O . TYR A 1 556 ? 7.293 1.355 21.344 1 98.38 556 TYR A O 1
ATOM 4299 N N . VAL A 1 557 ? 9.305 0.354 21.438 1 98.75 557 VAL A N 1
ATOM 4300 C CA . VAL A 1 557 ? 8.844 -0.822 22.172 1 98.75 557 VAL A CA 1
ATOM 4301 C C . VAL A 1 557 ? 8.227 -0.395 23.5 1 98.75 557 VAL A C 1
ATOM 4303 O O . VAL A 1 557 ? 7.129 -0.838 23.844 1 98.75 557 VAL A O 1
ATOM 4306 N N . GLU A 1 558 ? 8.906 0.465 24.188 1 98.19 558 GLU A N 1
ATOM 4307 C CA . GLU A 1 558 ? 8.414 0.942 25.469 1 98.19 558 GLU A CA 1
ATOM 4308 C C . GLU A 1 558 ? 7.074 1.655 25.328 1 98.19 558 GLU A C 1
ATOM 4310 O O . GLU A 1 558 ? 6.172 1.461 26.141 1 98.19 558 GLU A O 1
ATOM 4315 N N . GLN A 1 559 ? 6.977 2.475 24.297 1 98.06 559 GLN A N 1
ATOM 4316 C CA . GLN A 1 559 ? 5.73 3.193 24.062 1 98.06 559 GLN A CA 1
ATOM 4317 C C . GLN A 1 559 ? 4.586 2.227 23.766 1 98.06 559 GLN A C 1
ATOM 4319 O O . GLN A 1 559 ? 3.471 2.408 24.25 1 98.06 559 GLN A O 1
ATOM 4324 N N . LEU A 1 560 ? 4.855 1.248 22.922 1 98.75 560 LEU A N 1
ATOM 4325 C CA . LEU A 1 560 ? 3.834 0.27 22.562 1 98.75 560 LEU A CA 1
ATOM 4326 C C . LEU A 1 560 ? 3.391 -0.521 23.797 1 98.75 560 LEU A C 1
ATOM 4328 O O . LEU A 1 560 ? 2.211 -0.851 23.938 1 98.75 560 LEU A O 1
ATOM 4332 N N . GLN A 1 561 ? 4.348 -0.888 24.688 1 98.62 561 GLN A N 1
ATOM 4333 C CA . GLN A 1 561 ? 4 -1.558 25.938 1 98.62 561 GLN A CA 1
ATOM 4334 C C . GLN A 1 561 ? 3.086 -0.685 26.781 1 98.62 561 GLN A C 1
ATOM 4336 O O . GLN A 1 561 ? 2.107 -1.173 27.359 1 98.62 561 GLN A O 1
ATOM 4341 N N . GLY A 1 562 ? 3.428 0.627 26.844 1 97.56 562 GLY A N 1
ATOM 4342 C CA . GLY A 1 562 ? 2.564 1.558 27.547 1 97.56 562 GLY A CA 1
ATOM 4343 C C . GLY A 1 562 ? 1.168 1.64 26.969 1 97.56 562 GLY A C 1
ATOM 4344 O O . GLY A 1 562 ? 0.179 1.6 27.703 1 97.56 562 GLY A O 1
ATOM 4345 N N . HIS A 1 563 ? 1.089 1.775 25.641 1 97.94 563 HIS A N 1
ATOM 4346 C CA . HIS A 1 563 ? -0.197 1.804 24.953 1 97.94 563 HIS A CA 1
ATOM 4347 C C . HIS A 1 563 ? -1.014 0.553 25.25 1 97.94 563 HIS A C 1
ATOM 4349 O O . HIS A 1 563 ? -2.221 0.637 25.484 1 97.94 563 HIS A O 1
ATOM 4355 N N . THR A 1 564 ? -0.334 -0.602 25.203 1 98.19 564 THR A N 1
ATOM 4356 C CA . THR A 1 564 ? -1 -1.875 25.453 1 98.19 564 THR A CA 1
ATOM 4357 C C . THR A 1 564 ? -1.526 -1.938 26.891 1 98.19 564 THR A C 1
ATOM 4359 O O . THR A 1 564 ? -2.604 -2.482 27.141 1 98.19 564 THR A O 1
ATOM 4362 N N . GLY A 1 565 ? -0.751 -1.445 27.844 1 97 565 GLY A N 1
ATOM 4363 C CA . GLY A 1 565 ? -1.214 -1.368 29.219 1 97 565 GLY A CA 1
ATOM 4364 C C . GLY A 1 565 ? -2.48 -0.548 29.375 1 97 565 GLY A C 1
ATOM 4365 O O . GLY A 1 565 ? -3.418 -0.969 30.062 1 97 565 GLY A O 1
ATOM 4366 N N . VAL A 1 566 ? -2.51 0.612 28.734 1 96.44 566 VAL A N 1
ATOM 4367 C CA . VAL A 1 566 ? -3.684 1.479 28.781 1 96.44 566 VAL A CA 1
ATOM 4368 C C . VAL A 1 566 ? -4.879 0.763 28.156 1 96.44 566 VAL A C 1
ATOM 4370 O O . VAL A 1 566 ? -5.984 0.791 28.703 1 96.44 566 VAL A O 1
ATOM 4373 N N . LEU A 1 567 ? -4.648 0.127 27 1 96.88 567 LEU A N 1
ATOM 4374 C CA . LEU A 1 567 ? -5.703 -0.621 26.328 1 96.88 567 LEU A CA 1
ATOM 4375 C C . LEU A 1 567 ? -6.242 -1.732 27.219 1 96.88 567 LEU A C 1
ATOM 4377 O O . LEU A 1 567 ? -7.453 -1.96 27.266 1 96.88 567 LEU A O 1
ATOM 4381 N N . GLY A 1 568 ? -5.363 -2.438 27.922 1 96 568 GLY A N 1
ATOM 4382 C CA . GLY A 1 568 ? -5.758 -3.535 28.781 1 96 568 GLY A CA 1
ATOM 4383 C C . GLY A 1 568 ? -6.73 -3.115 29.875 1 96 568 GLY A C 1
ATOM 4384 O O . GLY A 1 568 ? -7.621 -3.881 30.25 1 96 568 GLY A O 1
ATOM 4385 N N . LYS A 1 569 ? -6.602 -1.938 30.312 1 94.12 569 LYS A N 1
ATOM 4386 C CA . LYS A 1 569 ? -7.469 -1.423 31.375 1 94.12 569 LYS A CA 1
ATOM 4387 C C . LYS A 1 569 ? -8.867 -1.12 30.828 1 94.12 569 LYS A C 1
ATOM 4389 O O . LYS A 1 569 ? -9.836 -1.083 31.594 1 94.12 569 LYS A O 1
ATOM 4394 N N . LEU A 1 570 ? -8.938 -0.946 29.516 1 91.25 570 LEU A N 1
ATOM 4395 C CA . LEU A 1 570 ? -10.203 -0.554 28.891 1 91.25 570 LEU A CA 1
ATOM 4396 C C . LEU A 1 570 ? -10.945 -1.773 28.359 1 91.25 570 LEU A C 1
ATOM 4398 O O . LEU A 1 570 ? -12.141 -1.693 28.062 1 91.25 570 LEU A O 1
ATOM 4402 N N . LEU A 1 571 ? -10.273 -2.867 28.219 1 89.88 571 LEU A N 1
ATOM 4403 C CA . LEU A 1 571 ? -10.852 -4.012 27.531 1 89.88 571 LEU A CA 1
ATOM 4404 C C . LEU A 1 571 ? -11.586 -4.926 28.5 1 89.88 571 LEU A C 1
ATOM 4406 O O . LEU A 1 571 ? -11.211 -5.016 29.672 1 89.88 571 LEU A O 1
ATOM 4410 N N . ASP A 1 572 ? -12.578 -5.535 27.922 1 82.5 572 ASP A N 1
ATOM 4411 C CA . ASP A 1 572 ? -13.281 -6.594 28.641 1 82.5 572 ASP A CA 1
ATOM 4412 C C . ASP A 1 572 ? -12.406 -7.828 28.797 1 82.5 572 ASP A C 1
ATOM 4414 O O . ASP A 1 572 ? -11.469 -8.047 28.016 1 82.5 572 ASP A O 1
ATOM 4418 N N . ARG A 1 573 ? -12.805 -8.664 29.641 1 80.69 573 ARG A N 1
ATOM 4419 C CA . ARG A 1 573 ? -12.023 -9.844 30.016 1 80.69 573 ARG A CA 1
ATOM 4420 C C . ARG A 1 573 ? -11.984 -10.852 28.875 1 80.69 573 ARG A C 1
ATOM 4422 O O . ARG A 1 573 ? -11.07 -11.68 28.797 1 80.69 573 ARG A O 1
ATOM 4429 N N . ASN A 1 574 ? -12.875 -10.758 27.906 1 87.5 574 ASN A N 1
ATOM 4430 C CA . ASN A 1 574 ? -12.969 -11.797 26.891 1 87.5 574 ASN A CA 1
ATOM 4431 C C . ASN A 1 574 ? -12.133 -11.445 25.656 1 87.5 574 ASN A C 1
ATOM 4433 O O . ASN A 1 574 ? -12.062 -12.227 24.703 1 87.5 574 ASN A O 1
ATOM 4437 N N . VAL A 1 575 ? -11.5 -10.344 25.609 1 92.94 575 VAL A N 1
ATOM 4438 C CA . VAL A 1 575 ? -10.656 -9.938 24.484 1 92.94 575 VAL A CA 1
ATOM 4439 C C . VAL A 1 575 ? -9.188 -10.188 24.828 1 92.94 575 VAL A C 1
ATOM 4441 O O . VAL A 1 575 ? -8.719 -9.805 25.906 1 92.94 575 VAL A O 1
ATOM 4444 N N . SER A 1 576 ? -8.492 -10.883 23.938 1 94.88 576 SER A N 1
ATOM 4445 C CA . SER A 1 576 ? -7.109 -11.266 24.203 1 94.88 576 SER A CA 1
ATOM 4446 C C . SER A 1 576 ? -6.137 -10.211 23.703 1 94.88 576 SER A C 1
ATOM 4448 O O . SER A 1 576 ? -6.25 -9.75 22.562 1 94.88 576 SER A O 1
ATOM 4450 N N . LEU A 1 577 ? -5.148 -9.867 24.484 1 97.25 577 LEU A N 1
ATOM 4451 C CA . LEU A 1 577 ? -4.09 -8.945 24.109 1 97.25 577 LEU A CA 1
ATOM 4452 C C . LEU A 1 577 ? -2.85 -9.703 23.641 1 97.25 577 LEU A C 1
ATOM 4454 O O . LEU A 1 577 ? -1.826 -9.086 23.328 1 97.25 577 LEU A O 1
ATOM 4458 N N . HIS A 1 578 ? -2.949 -10.984 23.547 1 96.69 578 HIS A N 1
ATOM 4459 C CA . HIS A 1 578 ? -1.812 -11.852 23.25 1 96.69 578 HIS A CA 1
ATOM 4460 C C . HIS A 1 578 ? -1.14 -11.453 21.953 1 96.69 578 HIS A C 1
ATOM 4462 O O . HIS A 1 578 ? 0.09 -11.383 21.875 1 96.69 578 HIS A O 1
ATOM 4468 N N . PRO A 1 579 ? -1.875 -11.141 20.875 1 97.38 579 PRO A N 1
ATOM 4469 C CA . PRO A 1 579 ? -1.22 -10.75 19.625 1 97.38 579 PRO A CA 1
ATOM 4470 C C . PRO A 1 579 ? -0.339 -9.516 19.781 1 97.38 579 PRO A C 1
ATOM 4472 O O . PRO A 1 579 ? 0.735 -9.438 19.172 1 97.38 579 PRO A O 1
ATOM 4475 N N . LEU A 1 580 ? -0.755 -8.547 20.578 1 98.19 580 LEU A N 1
ATOM 4476 C CA . LEU A 1 580 ? 0.022 -7.336 20.797 1 98.19 580 LEU A CA 1
ATOM 4477 C C . LEU A 1 580 ? 1.274 -7.637 21.625 1 98.19 580 LEU A C 1
ATOM 4479 O O . LEU A 1 580 ? 2.375 -7.211 21.25 1 98.19 580 LEU A O 1
ATOM 4483 N N . VAL A 1 581 ? 1.075 -8.367 22.672 1 98.31 581 VAL A N 1
ATOM 4484 C CA . VAL A 1 581 ? 2.172 -8.656 23.594 1 98.31 581 VAL A CA 1
ATOM 4485 C C . VAL A 1 581 ? 3.268 -9.43 22.859 1 98.31 581 VAL A C 1
ATOM 4487 O O . VAL A 1 581 ? 4.445 -9.086 22.953 1 98.31 581 VAL A O 1
ATOM 4490 N N . THR A 1 582 ? 2.855 -10.445 22.094 1 98.06 582 THR A N 1
ATOM 4491 C CA . THR A 1 582 ? 3.82 -11.281 21.375 1 98.06 582 THR A CA 1
ATOM 4492 C C . THR A 1 582 ? 4.531 -10.484 20.297 1 98.06 582 THR A C 1
ATOM 4494 O O . THR A 1 582 ? 5.746 -10.617 20.109 1 98.06 582 THR A O 1
ATOM 4497 N N . SER A 1 583 ? 3.816 -9.727 19.547 1 98.31 583 SER A N 1
ATOM 4498 C CA . SER A 1 583 ? 4.422 -8.945 18.469 1 98.31 583 SER A CA 1
ATOM 4499 C C . SER A 1 583 ? 5.355 -7.879 19.031 1 98.31 583 SER A C 1
ATOM 4501 O O . SER A 1 583 ? 6.395 -7.586 18.438 1 98.31 583 SER A O 1
ATOM 4503 N N . ILE A 1 584 ? 5.031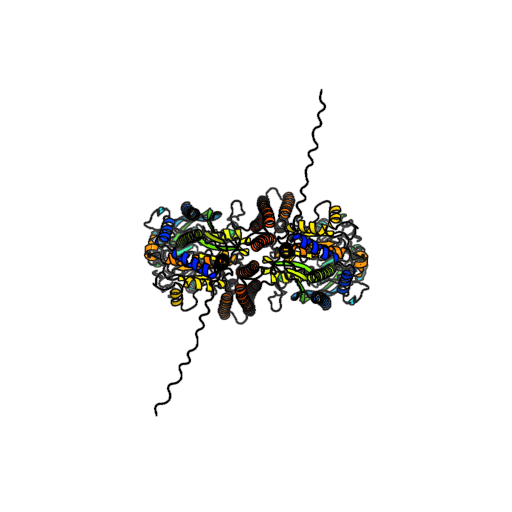 -7.234 20.141 1 98.88 584 ILE A N 1
ATOM 4504 C CA . ILE A 1 584 ? 5.887 -6.23 20.766 1 98.88 584 ILE A CA 1
ATOM 4505 C C . ILE A 1 584 ? 7.184 -6.887 21.25 1 98.88 584 ILE A C 1
ATOM 4507 O O . ILE A 1 584 ? 8.258 -6.297 21.141 1 98.88 584 ILE A O 1
ATOM 4511 N N . GLN A 1 585 ? 7.062 -8.07 21.75 1 98.69 585 GLN A N 1
ATOM 4512 C CA . GLN A 1 585 ? 8.258 -8.812 22.156 1 98.69 585 GLN A CA 1
ATOM 4513 C C . GLN A 1 585 ? 9.172 -9.078 20.969 1 98.69 585 GLN A C 1
ATOM 4515 O O . GLN A 1 585 ? 10.391 -9.008 21.094 1 98.69 585 GLN A O 1
ATOM 4520 N N . GLU A 1 586 ? 8.555 -9.438 19.875 1 98.12 586 GLU A N 1
ATOM 4521 C CA . GLU A 1 586 ? 9.344 -9.641 18.656 1 98.12 586 GLU A CA 1
ATOM 4522 C C . GLU A 1 586 ? 10.047 -8.359 18.234 1 98.12 586 GLU A C 1
ATOM 4524 O O . GLU A 1 586 ? 11.211 -8.391 17.812 1 98.12 586 GLU A O 1
ATOM 4529 N N . LEU A 1 587 ? 9.336 -7.258 18.281 1 98.81 587 LEU A N 1
ATOM 4530 C CA . LEU A 1 587 ? 9.938 -5.969 17.938 1 98.81 587 LEU A CA 1
ATOM 4531 C C . LEU A 1 587 ? 11.07 -5.629 18.906 1 98.81 587 LEU A C 1
ATOM 4533 O O . LEU A 1 587 ? 12.094 -5.078 18.484 1 98.81 587 LEU A O 1
ATOM 4537 N N . ALA A 1 588 ? 10.867 -5.934 20.188 1 98.88 588 ALA A N 1
ATOM 4538 C CA . ALA A 1 588 ? 11.906 -5.695 21.188 1 98.88 588 ALA A CA 1
ATOM 4539 C C . ALA A 1 588 ? 13.172 -6.473 20.844 1 98.88 588 ALA A C 1
ATOM 4541 O O . ALA A 1 588 ? 14.281 -5.93 20.922 1 98.88 588 ALA A O 1
ATOM 4542 N N . SER A 1 589 ? 12.969 -7.715 20.484 1 98.62 589 SER A N 1
ATOM 4543 C CA . SER A 1 589 ? 14.109 -8.547 20.109 1 98.62 589 SER A CA 1
ATOM 4544 C C . SER A 1 589 ? 14.82 -7.977 18.891 1 98.62 589 SER A C 1
ATOM 4546 O O . SER A 1 589 ? 16.047 -7.914 18.859 1 98.62 589 SER A O 1
ATOM 4548 N N . ALA A 1 590 ? 14.062 -7.605 17.906 1 98.69 590 ALA A N 1
ATOM 4549 C CA . ALA A 1 590 ? 14.641 -7.016 16.703 1 98.69 590 ALA A CA 1
ATOM 4550 C C . ALA A 1 590 ? 15.391 -5.73 17.016 1 98.69 590 ALA A C 1
ATOM 4552 O O . ALA A 1 590 ? 16.469 -5.48 16.484 1 98.69 590 ALA A O 1
ATOM 4553 N N . ALA A 1 591 ? 14.773 -4.895 17.859 1 98.75 591 ALA A N 1
ATOM 4554 C CA . ALA A 1 591 ? 15.391 -3.629 18.25 1 98.75 591 ALA A CA 1
ATOM 4555 C C . ALA A 1 591 ? 16.734 -3.855 18.938 1 98.75 591 ALA A C 1
ATOM 4557 O O . ALA A 1 591 ? 17.703 -3.133 18.688 1 98.75 591 ALA A O 1
ATOM 4558 N N . LYS A 1 592 ? 16.812 -4.82 19.781 1 98.44 592 LYS A N 1
ATOM 4559 C CA . LYS A 1 592 ? 18.062 -5.145 20.484 1 98.44 592 LYS A CA 1
ATOM 4560 C C . LYS A 1 592 ? 19.125 -5.629 19.516 1 98.44 592 LYS A C 1
ATOM 4562 O O . LYS A 1 592 ? 20.297 -5.273 19.641 1 98.44 592 LYS A O 1
ATOM 4567 N N . GLU A 1 593 ? 18.719 -6.43 18.594 1 98 593 GLU A N 1
ATOM 4568 C CA . GLU A 1 593 ? 19.656 -6.902 17.578 1 98 593 GLU A CA 1
ATOM 4569 C C . GLU A 1 593 ? 20.234 -5.738 16.766 1 98 593 GLU A C 1
ATOM 4571 O O . GLU A 1 593 ? 21.422 -5.723 16.438 1 98 593 GLU A O 1
ATOM 4576 N N . VAL A 1 594 ? 19.406 -4.82 16.438 1 97.94 594 VAL A N 1
ATOM 4577 C CA . VAL A 1 594 ? 19.844 -3.65 15.68 1 97.94 594 VAL A CA 1
ATOM 4578 C C . VAL A 1 594 ? 20.812 -2.824 16.516 1 97.94 594 VAL A C 1
ATOM 4580 O O . VAL A 1 594 ? 21.812 -2.307 15.984 1 97.94 594 VAL A O 1
ATOM 4583 N N . GLU A 1 595 ? 20.531 -2.678 17.766 1 96.69 595 GLU A N 1
ATOM 4584 C CA . GLU A 1 595 ? 21.438 -1.939 18.641 1 96.69 595 GLU A CA 1
ATOM 4585 C C . GLU A 1 595 ? 22.828 -2.57 18.656 1 96.69 595 GLU A C 1
ATOM 4587 O O . GLU A 1 595 ? 23.828 -1.86 18.625 1 96.69 595 GLU A O 1
ATOM 4592 N N . TYR A 1 596 ? 22.828 -3.832 18.719 1 96.5 596 TYR A N 1
ATOM 4593 C CA . TYR A 1 596 ? 24.094 -4.551 18.672 1 96.5 596 TYR A CA 1
ATOM 4594 C C . TYR A 1 596 ? 24.797 -4.336 17.344 1 96.5 596 TYR A C 1
ATOM 4596 O O . TYR A 1 596 ? 26.016 -4.098 17.312 1 96.5 596 TYR A O 1
ATOM 4604 N N . GLU A 1 597 ? 24.094 -4.43 16.312 1 96.19 597 GLU A N 1
ATOM 4605 C CA . GLU A 1 597 ? 24.656 -4.215 14.977 1 96.19 597 GLU A CA 1
ATOM 4606 C C . GLU A 1 597 ? 25.219 -2.803 14.836 1 96.19 597 GLU A C 1
ATOM 4608 O O . GLU A 1 597 ? 26.266 -2.605 14.219 1 96.19 597 GLU A O 1
ATOM 4613 N N . VAL A 1 598 ? 24.5 -1.816 15.344 1 96 598 VAL A N 1
ATOM 4614 C CA . VAL A 1 598 ? 24.938 -0.426 15.312 1 96 598 VAL A CA 1
ATOM 4615 C C . VAL A 1 598 ? 26.281 -0.296 16 1 96 598 VAL A C 1
ATOM 4617 O O . VAL A 1 598 ? 27.203 0.363 15.492 1 96 598 VAL A O 1
ATOM 4620 N N . LYS A 1 599 ? 26.438 -0.909 17.125 1 93.62 599 LYS A N 1
ATOM 4621 C CA . LYS A 1 599 ? 27.703 -0.877 17.859 1 93.62 599 LYS A CA 1
ATOM 4622 C C . LYS A 1 599 ? 28.828 -1.51 17.062 1 93.62 599 LYS A C 1
ATOM 4624 O O . LYS A 1 599 ? 29.938 -0.963 16.984 1 93.62 599 LYS A O 1
ATOM 4629 N N . GLN A 1 600 ? 28.516 -2.582 16.406 1 92.94 600 GLN A N 1
ATOM 4630 C CA . GLN A 1 600 ? 29.516 -3.281 15.602 1 92.94 600 GLN A CA 1
ATOM 4631 C C . GLN A 1 600 ? 29.953 -2.438 14.414 1 92.94 600 GLN A C 1
ATOM 4633 O O . GLN A 1 600 ? 31.141 -2.359 14.109 1 92.94 600 GLN A O 1
ATOM 4638 N N . LEU A 1 601 ? 29.031 -1.855 13.766 1 92.62 601 LEU A N 1
ATOM 4639 C CA . LEU A 1 601 ? 29.344 -1.067 12.578 1 92.62 601 LEU A CA 1
ATOM 4640 C C . LEU A 1 601 ? 30.109 0.194 12.945 1 92.62 601 LEU A C 1
ATOM 4642 O O . LEU A 1 601 ? 30.969 0.65 12.18 1 92.62 601 LEU A O 1
ATOM 4646 N N . ARG A 1 602 ? 29.812 0.764 14.031 1 87.94 602 ARG A N 1
ATOM 4647 C CA . ARG A 1 602 ? 30.531 1.949 14.484 1 87.94 602 ARG A CA 1
ATOM 4648 C C . ARG A 1 602 ? 31.984 1.624 14.781 1 87.94 602 ARG A C 1
ATOM 4650 O O . ARG A 1 602 ? 32.875 2.449 14.547 1 87.94 602 ARG A O 1
ATOM 4657 N N . GLU A 1 603 ? 32.219 0.437 15.148 1 84.56 603 GLU A N 1
ATOM 4658 C CA . GLU A 1 603 ? 33.562 0.002 15.438 1 84.56 603 GLU A CA 1
ATOM 4659 C C . GLU A 1 603 ? 34.344 -0.3 14.148 1 84.56 603 GLU A C 1
ATOM 4661 O O . GLU A 1 603 ? 35.562 -0.12 14.086 1 84.56 603 GLU A O 1
ATOM 4666 N N . GLN A 1 604 ? 33.625 -0.698 13.117 1 75.88 604 GLN A N 1
ATOM 4667 C CA . GLN A 1 604 ? 34.219 -1.12 11.859 1 75.88 604 GLN A CA 1
ATOM 4668 C C . GLN A 1 604 ? 34.344 0.051 10.891 1 75.88 604 GLN A C 1
ATOM 4670 O O . GLN A 1 604 ? 34.969 -0.074 9.844 1 75.88 604 GLN A O 1
ATOM 4675 N N . GLU A 1 605 ? 33.656 1.038 10.977 1 66.56 605 GLU A N 1
ATOM 4676 C CA . GLU A 1 605 ? 33.5 2.125 10.016 1 66.56 605 GLU A CA 1
ATOM 4677 C C . GLU A 1 605 ? 34.844 2.525 9.406 1 66.56 605 GLU A C 1
ATOM 4679 O O . GLU A 1 605 ? 34.906 3.012 8.273 1 66.56 605 GLU A O 1
ATOM 4684 N N . ARG A 1 606 ? 35.938 2.059 9.914 1 59.69 606 ARG A N 1
ATOM 4685 C CA . ARG A 1 606 ? 37.219 2.496 9.391 1 59.69 606 ARG A CA 1
ATOM 4686 C C . ARG A 1 606 ? 37.844 1.421 8.5 1 59.69 606 ARG A C 1
ATOM 4688 O O . ARG A 1 606 ? 38.781 1.7 7.73 1 59.69 606 ARG A O 1
ATOM 4695 N N . ARG A 1 607 ? 37.344 0.277 8.406 1 61.16 607 ARG A N 1
ATOM 4696 C CA . ARG A 1 607 ? 38.219 -0.713 7.766 1 61.16 607 ARG A CA 1
ATOM 4697 C C . ARG A 1 607 ? 37.406 -1.741 6.996 1 61.16 607 ARG A C 1
ATOM 4699 O O . ARG A 1 607 ? 37.938 -2.48 6.168 1 61.16 607 ARG A O 1
ATOM 4706 N N . GLY A 1 608 ? 36.219 -1.678 6.98 1 62.56 608 GLY A N 1
ATOM 4707 C CA . GLY A 1 608 ? 35.531 -2.875 6.516 1 62.56 608 GLY A CA 1
ATOM 4708 C C . GLY A 1 608 ? 35.125 -2.809 5.051 1 62.56 608 GLY A C 1
ATOM 4709 O O . GLY A 1 608 ? 34.938 -1.722 4.504 1 62.56 608 GLY A O 1
ATOM 4710 N N . ASP A 1 609 ? 35.219 -3.977 4.328 1 77 609 ASP A N 1
ATOM 4711 C CA . ASP A 1 609 ? 34.781 -4.121 2.949 1 77 609 ASP A CA 1
ATOM 4712 C C . ASP A 1 609 ? 33.312 -3.748 2.811 1 77 609 ASP A C 1
ATOM 4714 O O . ASP A 1 609 ? 32.469 -4.156 3.627 1 77 609 ASP A O 1
ATOM 4718 N N . PHE A 1 610 ? 32.969 -2.838 1.981 1 85.25 610 PHE A N 1
ATOM 4719 C CA . PHE A 1 610 ? 31.609 -2.432 1.591 1 85.25 610 PHE A CA 1
ATOM 4720 C C . PHE A 1 610 ? 30.891 -1.756 2.752 1 85.25 610 PHE A C 1
ATOM 4722 O O . PHE A 1 610 ? 29.703 -1.976 2.961 1 85.25 610 PHE A O 1
ATOM 4729 N N . ILE A 1 611 ? 31.562 -1.046 3.592 1 88.44 611 ILE A N 1
ATOM 4730 C CA . ILE A 1 611 ? 31 -0.437 4.797 1 88.44 611 ILE A CA 1
ATOM 4731 C C . ILE A 1 611 ? 29.875 0.515 4.414 1 88.44 611 ILE A C 1
ATOM 4733 O O . ILE A 1 611 ? 28.844 0.583 5.105 1 88.44 611 ILE A O 1
ATOM 4737 N N . ASP A 1 612 ? 30.047 1.237 3.301 1 91.25 612 ASP A N 1
ATOM 4738 C CA . ASP A 1 612 ? 29 2.168 2.875 1 91.25 612 ASP A CA 1
ATOM 4739 C C . ASP A 1 612 ? 27.703 1.433 2.574 1 91.25 612 ASP A C 1
ATOM 4741 O O . ASP A 1 612 ? 26.625 1.91 2.92 1 91.25 612 ASP A O 1
ATOM 4745 N N . LEU A 1 613 ? 27.828 0.306 1.967 1 94 613 LEU A N 1
ATOM 4746 C CA . LEU A 1 613 ? 26.656 -0.489 1.635 1 94 613 LEU A CA 1
ATOM 4747 C C . LEU A 1 613 ? 26.016 -1.07 2.893 1 94 613 LEU A C 1
ATOM 4749 O O . LEU A 1 613 ? 24.797 -1.146 2.994 1 94 613 LEU A O 1
ATOM 4753 N N . LYS A 1 614 ? 26.844 -1.481 3.834 1 94.19 614 LYS A N 1
ATOM 4754 C CA . LYS A 1 614 ? 26.328 -2.021 5.09 1 94.19 614 LYS A CA 1
ATOM 4755 C C . LYS A 1 614 ? 25.578 -0.956 5.883 1 94.19 614 LYS A C 1
ATOM 4757 O O . LYS A 1 614 ? 24.516 -1.223 6.434 1 94.19 614 LYS A O 1
ATOM 4762 N N . LEU A 1 615 ? 26.188 0.229 5.926 1 94.94 615 LEU A N 1
ATOM 4763 C CA . LEU A 1 615 ? 25.547 1.345 6.609 1 94.94 615 LEU A CA 1
ATOM 4764 C C . LEU A 1 615 ? 24.203 1.689 5.953 1 94.94 615 LEU A C 1
ATOM 4766 O O . LEU A 1 615 ? 23.203 1.882 6.637 1 94.94 615 LEU A O 1
ATOM 4770 N N . ARG A 1 616 ? 24.219 1.708 4.66 1 95.94 616 ARG A N 1
ATOM 4771 C CA . ARG A 1 616 ? 22.984 2.037 3.938 1 95.94 616 ARG A CA 1
ATOM 4772 C C . ARG A 1 616 ? 21.922 0.966 4.148 1 95.94 616 ARG A C 1
ATOM 4774 O O . ARG A 1 616 ? 20.75 1.282 4.328 1 95.94 616 ARG A O 1
ATOM 4781 N N . ALA A 1 617 ? 22.328 -0.259 4.121 1 96.69 617 ALA A N 1
ATOM 4782 C CA . ALA A 1 617 ? 21.375 -1.352 4.336 1 96.69 617 ALA A CA 1
ATOM 4783 C C . ALA A 1 617 ? 20.734 -1.259 5.719 1 96.69 617 ALA A C 1
ATOM 4785 O O . ALA A 1 617 ? 19.531 -1.486 5.867 1 96.69 617 ALA A O 1
ATOM 4786 N N . LEU A 1 618 ? 21.531 -0.967 6.727 1 97.69 618 LEU A N 1
ATOM 4787 C CA . LEU A 1 618 ? 21 -0.789 8.07 1 97.69 618 LEU A CA 1
ATOM 4788 C C . LEU A 1 618 ? 20.031 0.381 8.125 1 97.69 618 LEU A C 1
ATOM 4790 O O . LEU A 1 618 ? 18.922 0.255 8.664 1 97.69 618 LEU A O 1
ATOM 4794 N N . ASN A 1 619 ? 20.406 1.52 7.539 1 98.38 619 ASN A N 1
ATOM 4795 C CA . ASN A 1 619 ? 19.547 2.699 7.527 1 98.38 619 ASN A CA 1
ATOM 4796 C C . ASN A 1 619 ? 18.25 2.43 6.789 1 98.38 619 ASN A C 1
ATOM 4798 O O . ASN A 1 619 ? 17.188 2.932 7.18 1 98.38 619 ASN A O 1
ATOM 4802 N N . ASP A 1 620 ? 18.328 1.607 5.691 1 98.19 620 ASP A N 1
ATOM 4803 C CA . ASP A 1 620 ? 17.125 1.219 4.977 1 98.19 620 ASP A CA 1
ATOM 4804 C C . ASP A 1 620 ? 16.141 0.479 5.895 1 98.19 620 ASP A C 1
ATOM 4806 O O . ASP A 1 620 ? 14.938 0.711 5.844 1 98.19 620 ASP A O 1
ATOM 4810 N N . ARG A 1 621 ? 16.688 -0.397 6.727 1 98.5 621 ARG A N 1
ATOM 4811 C CA . ARG A 1 621 ? 15.852 -1.149 7.656 1 98.5 621 ARG A CA 1
ATOM 4812 C C . ARG A 1 621 ? 15.25 -0.233 8.719 1 98.5 621 ARG A C 1
ATOM 4814 O O . ARG A 1 621 ? 14.07 -0.363 9.062 1 98.5 621 ARG A O 1
ATOM 4821 N N . LEU A 1 622 ? 16.016 0.691 9.188 1 98.81 622 LEU A N 1
ATOM 4822 C CA . LEU A 1 622 ? 15.547 1.645 10.188 1 98.81 622 LEU A CA 1
ATOM 4823 C C . LEU A 1 622 ? 14.406 2.494 9.633 1 98.81 622 LEU A C 1
ATOM 4825 O O . LEU A 1 622 ? 13.422 2.748 10.328 1 98.81 622 LEU A O 1
ATOM 4829 N N . MET A 1 623 ? 14.516 2.932 8.406 1 98.62 623 MET A N 1
ATOM 4830 C CA . MET A 1 623 ? 13.469 3.719 7.766 1 98.62 623 MET A CA 1
ATOM 4831 C C . MET A 1 623 ? 12.234 2.869 7.504 1 98.62 623 MET A C 1
ATOM 4833 O O . MET A 1 623 ? 11.109 3.305 7.762 1 98.62 623 MET A O 1
ATOM 4837 N N . LEU A 1 624 ? 12.414 1.633 7.09 1 98.44 624 LEU A N 1
ATOM 4838 C CA . LEU A 1 624 ? 11.352 0.745 6.641 1 98.44 624 LEU A CA 1
ATOM 4839 C C . LEU A 1 624 ? 10.469 0.324 7.812 1 98.44 624 LEU A C 1
ATOM 4841 O O . LEU A 1 624 ? 9.273 0.06 7.633 1 98.44 624 LEU A O 1
ATOM 4845 N N . ALA A 1 625 ? 10.984 0.318 8.977 1 98.75 625 ALA A N 1
ATOM 4846 C CA . ALA A 1 625 ? 10.266 -0.176 10.148 1 98.75 625 ALA A CA 1
ATOM 4847 C C . ALA A 1 625 ? 8.977 0.613 10.375 1 98.75 625 ALA A C 1
ATOM 4849 O O . ALA A 1 625 ? 7.922 0.03 10.625 1 98.75 625 ALA A O 1
ATOM 4850 N N . GLU A 1 626 ? 9.039 1.919 10.258 1 98.75 626 GLU A N 1
ATOM 4851 C CA . GLU A 1 626 ? 7.836 2.727 10.438 1 98.75 626 GLU A CA 1
ATOM 4852 C C . GLU A 1 626 ? 6.781 2.385 9.391 1 98.75 626 GLU A C 1
ATOM 4854 O O . GLU A 1 626 ? 5.582 2.398 9.688 1 98.75 626 GLU A O 1
ATOM 4859 N N . ARG A 1 627 ? 7.188 2.066 8.117 1 98.12 627 ARG A N 1
ATOM 4860 C CA . ARG A 1 627 ? 6.258 1.671 7.062 1 98.12 627 ARG A CA 1
ATOM 4861 C C . ARG A 1 627 ? 5.559 0.363 7.414 1 98.12 627 ARG A C 1
ATOM 4863 O O . ARG A 1 627 ? 4.449 0.102 6.941 1 98.12 627 ARG A O 1
ATOM 4870 N N . GLY A 1 628 ? 6.18 -0.405 8.273 1 98.06 628 GLY A N 1
ATOM 4871 C CA . GLY A 1 628 ? 5.598 -1.662 8.711 1 98.06 628 GLY A CA 1
ATOM 4872 C C . GLY A 1 628 ? 4.297 -1.483 9.469 1 98.06 628 GLY A C 1
ATOM 4873 O O . GLY A 1 628 ? 3.48 -2.406 9.539 1 98.06 628 GLY A O 1
ATOM 4874 N N . PHE A 1 629 ? 4.039 -0.309 9.992 1 98.69 629 PHE A N 1
ATOM 4875 C CA . PHE A 1 629 ? 2.836 -0.051 10.773 1 98.69 629 PHE A CA 1
ATOM 4876 C C . PHE A 1 629 ? 1.658 0.281 9.867 1 98.69 629 PHE A C 1
ATOM 4878 O O . PHE A 1 629 ? 0.525 0.417 10.336 1 98.69 629 PHE A O 1
ATOM 4885 N N . LEU A 1 630 ? 1.911 0.425 8.547 1 97.56 630 LEU A N 1
ATOM 4886 C CA . LEU A 1 630 ? 0.837 0.687 7.594 1 97.56 630 LEU A CA 1
ATOM 4887 C C . LEU A 1 630 ? 0.104 -0.601 7.234 1 97.56 630 LEU A C 1
ATOM 4889 O O . LEU A 1 630 ? 0.699 -1.681 7.238 1 97.56 630 LEU A O 1
ATOM 4893 N N . ASP A 1 631 ? -1.089 -0.447 7.004 1 95.12 631 ASP A N 1
ATOM 4894 C CA . ASP A 1 631 ? -1.896 -1.543 6.477 1 95.12 631 ASP A CA 1
ATOM 4895 C C . ASP A 1 631 ? -2.557 -1.154 5.156 1 95.12 631 ASP A C 1
ATOM 4897 O O . ASP A 1 631 ? -3.131 -0.07 5.039 1 95.12 631 ASP A O 1
ATOM 4901 N N . VAL A 1 632 ? -2.498 -2.053 4.227 1 88.31 632 VAL A N 1
ATOM 4902 C CA . VAL A 1 632 ? -2.934 -1.772 2.861 1 88.31 632 VAL A CA 1
ATOM 4903 C C . VAL A 1 632 ? -4.434 -1.479 2.848 1 88.31 632 VAL A C 1
ATOM 4905 O O . VAL A 1 632 ? -4.91 -0.708 2.014 1 88.31 632 VAL A O 1
ATOM 4908 N N . GLU A 1 633 ? -5.18 -2.064 3.744 1 89.62 633 GLU A N 1
ATOM 4909 C CA . GLU A 1 633 ? -6.625 -1.865 3.775 1 89.62 633 GLU A CA 1
ATOM 4910 C C . GLU A 1 633 ? -6.988 -0.583 4.516 1 89.62 633 GLU A C 1
ATOM 4912 O O . GLU A 1 633 ? -8.117 -0.098 4.414 1 89.62 633 GLU A O 1
ATOM 4917 N N . GLY A 1 634 ? -6.043 -0.072 5.301 1 94.19 634 GLY A N 1
ATOM 4918 C CA . GLY A 1 634 ? -6.301 1.136 6.066 1 94.19 634 GLY A CA 1
ATOM 4919 C C . GLY A 1 634 ? -7.367 0.948 7.133 1 94.19 634 GLY A C 1
ATOM 4920 O O . GLY A 1 634 ? -7.684 -0.183 7.508 1 94.19 634 GLY A O 1
ATOM 4921 N N . LEU A 1 635 ? -7.812 2.035 7.691 1 96 635 LEU A N 1
ATOM 4922 C CA . LEU A 1 635 ? -8.859 2.002 8.711 1 96 635 LEU A CA 1
ATOM 4923 C C . LEU A 1 635 ? -10.227 1.776 8.078 1 96 635 LEU A C 1
ATOM 4925 O O . LEU A 1 635 ? -10.523 2.334 7.016 1 96 635 LEU A O 1
ATOM 4929 N N . GLN A 1 636 ? -11.031 0.99 8.672 1 91.81 636 GLN A N 1
ATOM 4930 C CA . GLN A 1 636 ? -12.344 0.663 8.125 1 91.81 636 GLN A CA 1
ATOM 4931 C C . GLN A 1 636 ? -13.195 1.917 7.957 1 91.81 636 GLN A C 1
ATOM 4933 O O . GLN A 1 636 ? -13.375 2.686 8.906 1 91.81 636 GLN A O 1
ATOM 4938 N N . GLY A 1 637 ? -13.664 2.16 6.816 1 90 637 GLY A N 1
ATOM 4939 C CA . GLY A 1 637 ? -14.508 3.309 6.52 1 90 637 GLY A CA 1
ATOM 4940 C C . GLY A 1 637 ? -13.711 4.57 6.246 1 90 637 GLY A C 1
ATOM 4941 O O . GLY A 1 637 ? -14.273 5.586 5.832 1 90 637 GLY A O 1
ATOM 4942 N N . ARG A 1 638 ? -12.43 4.551 6.496 1 93.94 638 ARG A N 1
ATOM 4943 C CA . ARG A 1 638 ? -11.508 5.66 6.293 1 93.94 638 ARG A CA 1
ATOM 4944 C C . ARG A 1 638 ? -10.156 5.164 5.793 1 93.94 638 ARG A C 1
ATOM 4946 O O . ARG A 1 638 ? -9.125 5.41 6.422 1 93.94 638 ARG A O 1
ATOM 4953 N N . GLN A 1 639 ? -10.219 4.578 4.66 1 93.62 639 GLN A N 1
ATOM 4954 C CA . GLN A 1 639 ? -9.109 3.77 4.16 1 93.62 639 GLN A CA 1
ATOM 4955 C C . GLN A 1 639 ? -7.922 4.645 3.77 1 93.62 639 GLN A C 1
ATOM 4957 O O . GLN A 1 639 ? -6.816 4.145 3.561 1 93.62 639 GLN A O 1
ATOM 4962 N N . TRP A 1 640 ? -8.141 5.984 3.66 1 95.25 640 TRP A N 1
ATOM 4963 C CA . TRP A 1 640 ? -7.023 6.879 3.379 1 95.25 640 TRP A CA 1
ATOM 4964 C C . TRP A 1 640 ? -5.98 6.809 4.484 1 95.25 640 TRP A C 1
ATOM 4966 O O . TRP A 1 640 ? -4.777 6.918 4.223 1 95.25 640 TRP A O 1
ATOM 4976 N N . PHE A 1 641 ? -6.422 6.598 5.723 1 97.44 641 PHE A N 1
ATOM 4977 C CA . PHE A 1 641 ? -5.527 6.418 6.863 1 97.44 641 PHE A CA 1
ATOM 4978 C C . PHE A 1 641 ? -4.984 4.996 6.906 1 97.44 641 PHE A C 1
ATOM 4980 O O . PHE A 1 641 ? -5.738 4.043 7.121 1 97.44 641 PHE A O 1
ATOM 4987 N N . LYS A 1 642 ? -3.709 4.883 6.828 1 97.62 642 LYS A N 1
ATOM 4988 C CA . LYS A 1 642 ? -3.107 3.564 6.66 1 97.62 642 LYS A CA 1
ATOM 4989 C C . LYS A 1 642 ? -2.369 3.131 7.922 1 97.62 642 LYS A C 1
ATOM 4991 O O . LYS A 1 642 ? -2.07 1.948 8.102 1 97.62 642 LYS A O 1
ATOM 4996 N N . HIS A 1 643 ? -2.004 4.031 8.812 1 98.62 643 HIS A N 1
ATOM 4997 C CA . HIS A 1 643 ? -1.171 3.766 9.977 1 98.62 643 HIS A CA 1
ATOM 4998 C C . HIS A 1 643 ? -1.995 3.18 11.117 1 98.62 643 HIS A C 1
ATOM 5000 O O . HIS A 1 643 ? -3 3.766 11.531 1 98.62 643 HIS A O 1
ATOM 5006 N N . LEU A 1 644 ? -1.599 2.123 11.734 1 98.69 644 LEU A N 1
ATOM 5007 C CA . LEU A 1 644 ? -2.457 1.407 12.672 1 98.69 644 LEU A CA 1
ATOM 5008 C C . LEU A 1 644 ? -2.094 1.747 14.117 1 98.69 644 LEU A C 1
ATOM 5010 O O . LEU A 1 644 ? -2.807 1.369 15.047 1 98.69 644 LEU A O 1
ATOM 5014 N N . ILE A 1 645 ? -0.952 2.467 14.336 1 98.81 645 ILE A N 1
ATOM 5015 C CA . ILE A 1 645 ? -0.563 2.873 15.688 1 98.81 645 ILE A CA 1
ATOM 5016 C C . ILE A 1 645 ? -1.041 4.297 15.953 1 98.81 645 ILE A C 1
ATOM 5018 O O . ILE A 1 645 ? -1.621 4.578 17 1 98.81 645 ILE A O 1
ATOM 5022 N N . TYR A 1 646 ? -0.801 5.137 14.984 1 98.44 646 TYR A N 1
ATOM 5023 C CA . TYR A 1 646 ? -1.154 6.535 15.172 1 98.44 646 TYR A CA 1
ATOM 5024 C C . TYR A 1 646 ? -2.068 7.027 14.062 1 98.44 646 TYR A C 1
ATOM 5026 O O . TYR A 1 646 ? -1.724 6.934 12.875 1 98.44 646 TYR A O 1
ATOM 5034 N N . GLY A 1 647 ? -3.156 7.551 14.328 1 96.69 647 GLY A N 1
ATOM 5035 C CA . GLY A 1 647 ? -4.203 8.102 13.484 1 96.69 647 GLY A CA 1
ATOM 5036 C C . GLY A 1 647 ? -5.426 8.555 14.266 1 96.69 647 GLY A C 1
ATOM 5037 O O . GLY A 1 647 ? -5.555 8.25 15.453 1 96.69 647 GLY A O 1
ATOM 5038 N N . PRO A 1 648 ? -6.234 9.258 13.625 1 94.75 648 PRO A N 1
ATOM 5039 C CA . PRO A 1 648 ? -7.398 9.781 14.344 1 94.75 648 PRO A CA 1
ATOM 5040 C C . PRO A 1 648 ? -8.469 8.719 14.586 1 94.75 648 PRO A C 1
ATOM 5042 O O . PRO A 1 648 ? -8.773 7.934 13.68 1 94.75 648 PRO A O 1
ATOM 5045 N N . PRO A 1 649 ? -9.008 8.695 15.773 1 92.88 649 PRO A N 1
ATOM 5046 C CA . PRO A 1 649 ? -10.211 7.875 15.961 1 92.88 649 PRO A CA 1
ATOM 5047 C C . PRO A 1 649 ? -11.43 8.438 15.234 1 92.88 649 PRO A C 1
ATOM 5049 O O . PRO A 1 649 ? -11.477 9.633 14.938 1 92.88 649 PRO A O 1
ATOM 5052 N N . SER A 1 650 ? -12.359 7.562 14.961 1 89.69 650 SER A N 1
ATOM 5053 C CA . SER A 1 650 ? -13.586 8.008 14.312 1 89.69 650 SER A CA 1
ATOM 5054 C C . SER A 1 650 ? -14.5 8.727 15.305 1 89.69 650 SER A C 1
ATOM 5056 O O . SER A 1 650 ? -15.242 9.641 14.922 1 89.69 650 SER A O 1
ATOM 5058 N N . ASN A 1 651 ? -14.438 8.258 16.516 1 87.75 651 ASN A N 1
ATOM 5059 C CA . ASN A 1 651 ? -15.203 8.867 17.594 1 87.75 651 ASN A CA 1
ATOM 5060 C C . ASN A 1 651 ? -14.406 9.953 18.312 1 87.75 651 ASN A C 1
ATOM 5062 O O . ASN A 1 651 ? -13.375 9.664 18.922 1 87.75 651 ASN A O 1
ATOM 5066 N N . TYR A 1 652 ? -14.93 11.102 18.312 1 81.94 652 TYR A N 1
ATOM 5067 C CA . TYR A 1 652 ? -14.25 12.25 18.891 1 81.94 652 TYR A CA 1
ATOM 5068 C C . TYR A 1 652 ? -14.109 12.102 20.391 1 81.94 652 TYR A C 1
ATOM 5070 O O . TYR A 1 652 ? -13.273 12.766 21.016 1 81.94 652 TYR A O 1
ATOM 5078 N N . GLU A 1 653 ? -14.891 11.297 20.969 1 82.12 653 GLU A N 1
ATOM 5079 C CA . GLU A 1 653 ? -14.883 11.133 22.422 1 82.12 653 GLU A CA 1
ATOM 5080 C C . GLU A 1 653 ? -14.141 9.867 22.828 1 82.12 653 GLU A C 1
ATOM 5082 O O . GLU A 1 653 ? -14.289 9.398 23.969 1 82.12 653 GLU A O 1
ATOM 5087 N N . SER A 1 654 ? -13.391 9.344 21.906 1 87 654 SER A N 1
ATOM 5088 C CA . SER A 1 654 ? -12.641 8.125 22.203 1 87 654 SER A CA 1
ATOM 5089 C C . SER A 1 654 ? -11.672 8.344 23.359 1 87 654 SER A C 1
ATOM 5091 O O . SER A 1 654 ? -11.039 9.398 23.469 1 87 654 SER A O 1
ATOM 5093 N N . LYS A 1 655 ? -11.523 7.371 24.141 1 84.94 655 LYS A N 1
ATOM 5094 C CA . LYS A 1 655 ? -10.586 7.414 25.25 1 84.94 655 LYS A CA 1
ATOM 5095 C C . LYS A 1 655 ? -9.164 7.086 24.797 1 84.94 655 LYS A C 1
ATOM 5097 O O . LYS A 1 655 ? -8.203 7.316 25.531 1 84.94 655 LYS A O 1
ATOM 5102 N N . LEU A 1 656 ? -9.109 6.492 23.625 1 91.62 656 LEU A N 1
ATOM 5103 C CA . LEU A 1 656 ? -7.812 6.133 23.078 1 91.62 656 LEU A CA 1
ATOM 5104 C C . LEU A 1 656 ? -7.398 7.105 21.969 1 91.62 656 LEU A C 1
ATOM 5106 O O . LEU A 1 656 ? -8.195 7.434 21.094 1 91.62 656 LEU A O 1
ATOM 5110 N N . ASP A 1 657 ? -6.172 7.57 22.031 1 92.44 657 ASP A N 1
ATOM 5111 C CA . ASP A 1 657 ? -5.633 8.43 20.984 1 92.44 657 ASP A CA 1
ATOM 5112 C C . ASP A 1 657 ? -4.535 7.711 20.203 1 92.44 657 ASP A C 1
ATOM 5114 O O . ASP A 1 657 ? -3.738 8.352 19.5 1 92.44 657 ASP A O 1
ATOM 5118 N N . PHE A 1 658 ? -4.387 6.453 20.375 1 97.31 658 PHE A N 1
ATOM 5119 C CA . PHE A 1 658 ? -3.541 5.527 19.641 1 97.31 658 PHE A CA 1
ATOM 5120 C C . PHE A 1 658 ? -4.312 4.262 19.266 1 97.31 658 PHE A C 1
ATOM 5122 O O . PHE A 1 658 ? -5.438 4.062 19.734 1 97.31 658 PHE A O 1
ATOM 5129 N N . PHE A 1 659 ? -3.826 3.496 18.359 1 98.25 659 PHE A N 1
ATOM 5130 C CA . PHE A 1 659 ? -4.531 2.322 17.859 1 98.25 659 PHE A CA 1
ATOM 5131 C C . PHE A 1 659 ? -5.91 2.697 17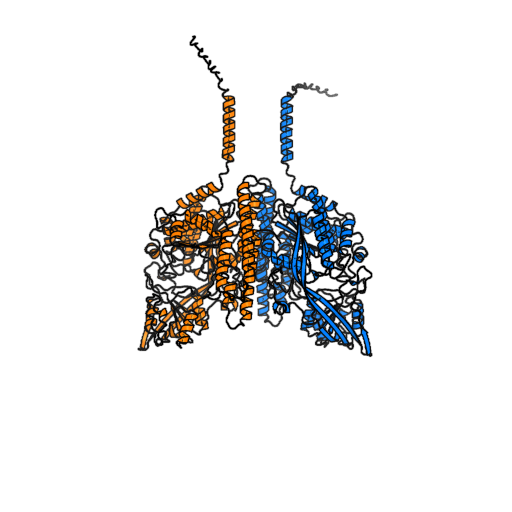.328 1 98.25 659 PHE A C 1
ATOM 5133 O O . PHE A 1 659 ? -6.926 2.197 17.828 1 98.25 659 PHE A O 1
ATOM 5140 N N . PRO A 1 660 ? -5.922 3.514 16.25 1 97.94 660 PRO A N 1
ATOM 5141 C CA . PRO A 1 660 ? -7.203 4.082 15.828 1 97.94 660 PRO A CA 1
ATOM 5142 C C . PRO A 1 660 ? -8.219 3.012 15.422 1 97.94 660 PRO A C 1
ATOM 5144 O O . PRO A 1 660 ? -9.414 3.166 15.672 1 97.94 660 PRO A O 1
ATOM 5147 N N . GLY A 1 661 ? -7.758 1.931 14.828 1 97.44 661 GLY A N 1
ATOM 5148 C CA . GLY A 1 661 ? -8.672 0.854 14.477 1 97.44 661 GLY A CA 1
ATOM 5149 C C . GLY A 1 661 ? -9.344 0.229 15.688 1 97.44 661 GLY A C 1
ATOM 5150 O O . GLY A 1 661 ? -10.539 -0.071 15.648 1 97.44 661 GLY A O 1
ATOM 5151 N N . ILE A 1 662 ? -8.609 -0.036 16.734 1 97.12 662 ILE A N 1
ATOM 5152 C CA . ILE A 1 662 ? -9.148 -0.601 17.969 1 97.12 662 ILE A CA 1
ATOM 5153 C C . ILE A 1 662 ? -10.094 0.399 18.625 1 97.12 662 ILE A C 1
ATOM 5155 O O . ILE A 1 662 ? -11.188 0.033 19.078 1 97.12 662 ILE A O 1
ATOM 5159 N N . ALA A 1 663 ? -9.648 1.659 18.641 1 96 663 ALA A N 1
ATOM 5160 C CA . ALA A 1 663 ? -10.492 2.715 19.188 1 96 663 ALA A CA 1
ATOM 5161 C C . ALA A 1 663 ? -11.844 2.756 18.484 1 96 663 ALA A C 1
ATOM 5163 O O . ALA A 1 663 ? -12.891 2.873 19.125 1 96 663 ALA A O 1
ATOM 5164 N N . ASP A 1 664 ? -11.797 2.656 17.203 1 95.38 664 ASP A N 1
ATOM 5165 C CA . ASP A 1 664 ? -13.016 2.666 16.406 1 95.38 664 ASP A CA 1
ATOM 5166 C C . ASP A 1 664 ? -13.906 1.479 16.75 1 95.38 664 ASP A C 1
ATOM 5168 O O . ASP A 1 664 ? -15.125 1.63 16.891 1 95.38 664 ASP A O 1
ATOM 5172 N N . ALA A 1 665 ? -13.297 0.346 16.859 1 93.69 665 ALA A N 1
ATOM 5173 C CA . ALA A 1 665 ? -14.055 -0.861 17.172 1 93.69 665 ALA A CA 1
ATOM 5174 C C . ALA A 1 665 ? -14.688 -0.767 18.562 1 93.69 665 ALA A C 1
ATOM 5176 O O . ALA A 1 665 ? -15.805 -1.24 18.766 1 93.69 665 ALA A O 1
ATOM 5177 N N . LEU A 1 666 ? -14.008 -0.18 19.5 1 91.75 666 LEU A N 1
ATOM 5178 C CA . LEU A 1 666 ? -14.5 -0.023 20.875 1 91.75 666 LEU A CA 1
ATOM 5179 C C . LEU A 1 666 ? -15.688 0.929 20.906 1 91.75 666 LEU A C 1
ATOM 5181 O O . LEU A 1 666 ? -16.562 0.796 21.766 1 91.75 666 LEU A O 1
ATOM 5185 N N . SER A 1 667 ? -15.695 1.879 19.984 1 86.75 667 SER A N 1
ATOM 5186 C CA . SER A 1 667 ? -16.719 2.918 20.016 1 86.75 667 SER A CA 1
ATOM 5187 C C . SER A 1 667 ? -17.969 2.486 19.25 1 86.75 667 SER A C 1
ATOM 5189 O O . SER A 1 667 ? -19 3.172 19.281 1 86.75 667 SER A O 1
ATOM 5191 N N . GLN A 1 668 ? -17.844 1.423 18.406 1 76.31 668 GLN A N 1
ATOM 5192 C CA . GLN A 1 668 ? -18.984 0.998 17.609 1 76.31 668 GLN A CA 1
ATOM 5193 C C . GLN A 1 668 ? -20.188 0.668 18.484 1 76.31 668 GLN A C 1
ATOM 5195 O O . GLN A 1 668 ? -20.031 0.231 19.625 1 76.31 668 GLN A O 1
ATOM 5200 N N . SER A 1 669 ? -21.328 1.122 17.969 1 61.97 669 SER A N 1
ATOM 5201 C CA . SER A 1 669 ? -22.641 1.202 18.625 1 61.97 669 SER A CA 1
ATOM 5202 C C . SER A 1 669 ? -23.047 -0.141 19.219 1 61.97 669 SER A C 1
ATOM 5204 O O . SER A 1 669 ? -22.641 -1.194 18.719 1 61.97 669 SER A O 1
ATOM 5206 N N . THR A 1 670 ? -23.609 0.002 20.172 1 59.62 670 THR A N 1
ATOM 5207 C CA . THR A 1 670 ? -24.234 -0.966 21.062 1 59.62 670 THR A CA 1
ATOM 5208 C C . THR A 1 670 ? -25.25 -1.82 20.312 1 59.62 670 THR A C 1
ATOM 5210 O O . THR A 1 670 ? -25.766 -2.805 20.859 1 59.62 670 THR A O 1
ATOM 5213 N N . SER A 1 671 ? -25.469 -1.389 19.031 1 59.03 671 SER A N 1
ATOM 5214 C CA . SER A 1 671 ? -26.531 -2.154 18.375 1 59.03 671 SER A CA 1
ATOM 5215 C C . SER A 1 671 ? -26.031 -3.537 17.953 1 59.03 671 SER A C 1
ATOM 5217 O O . SER A 1 671 ? -26.828 -4.453 17.766 1 59.03 671 SER A O 1
ATOM 5219 N N . LYS A 1 672 ? -24.812 -3.656 17.969 1 66.12 672 LYS A N 1
ATOM 5220 C CA . LYS A 1 672 ? -24.297 -4.992 17.672 1 66.12 672 LYS A CA 1
ATOM 5221 C C . LYS A 1 672 ? -24.281 -5.867 18.922 1 66.12 672 LYS A C 1
ATOM 5223 O O . LYS A 1 672 ? -24.203 -5.355 20.031 1 66.12 672 LYS A O 1
ATOM 5228 N N . SER A 1 673 ? -24.5 -7.199 18.594 1 80.62 673 SER A N 1
ATOM 5229 C CA . SER A 1 673 ? -24.375 -8.109 19.719 1 80.62 673 SER A CA 1
ATOM 5230 C C . SER A 1 673 ? -23 -7.977 20.391 1 80.62 673 SER A C 1
ATOM 5232 O O . SER A 1 673 ? -22.047 -7.535 19.75 1 80.62 673 SER A O 1
ATOM 5234 N N . GLN A 1 674 ? -23.078 -8.078 21.578 1 79.94 674 GLN A N 1
ATOM 5235 C CA . GLN A 1 674 ? -21.844 -8.016 22.344 1 79.94 674 GLN A CA 1
ATOM 5236 C C . GLN A 1 674 ? -20.766 -8.906 21.734 1 79.94 674 GLN A C 1
ATOM 5238 O O . GLN A 1 674 ? -19.594 -8.531 21.703 1 79.94 674 GLN A O 1
ATOM 5243 N N . GLN A 1 675 ? -21.219 -9.961 21.203 1 81.75 675 GLN A N 1
ATOM 5244 C CA . GLN A 1 675 ? -20.297 -10.914 20.594 1 81.75 675 GLN A CA 1
ATOM 5245 C C . GLN A 1 675 ? -19.672 -10.344 19.328 1 81.75 675 GLN A C 1
ATOM 5247 O O . GLN A 1 675 ? -18.469 -10.5 19.094 1 81.75 675 GLN A O 1
ATOM 5252 N N . ASN A 1 676 ? -20.375 -9.672 18.578 1 84.62 676 ASN A N 1
ATOM 5253 C CA . ASN A 1 676 ? -19.891 -9.078 17.344 1 84.62 676 ASN A CA 1
ATOM 5254 C C . ASN A 1 676 ? -18.938 -7.926 17.609 1 84.62 676 ASN A C 1
ATOM 5256 O O . ASN A 1 676 ? -17.953 -7.742 16.875 1 84.62 676 ASN A O 1
ATOM 5260 N N . ARG A 1 677 ? -19.234 -7.266 18.641 1 87.25 677 ARG A N 1
ATOM 5261 C CA . ARG A 1 677 ? -18.359 -6.156 19.016 1 87.25 677 ARG A CA 1
ATOM 5262 C C . ARG A 1 677 ? -17 -6.66 19.484 1 87.25 677 ARG A C 1
ATOM 5264 O O . ARG A 1 677 ? -15.969 -6.113 19.109 1 87.25 677 ARG A O 1
ATOM 5271 N N . GLN A 1 678 ? -17.094 -7.68 20.297 1 89.88 678 GLN A N 1
ATOM 5272 C CA . GLN A 1 678 ? -15.859 -8.258 20.812 1 89.88 678 GLN A CA 1
ATOM 5273 C C . GLN A 1 678 ? -15.023 -8.852 19.672 1 89.88 678 GLN A C 1
ATOM 5275 O O . GLN A 1 678 ? -13.789 -8.742 19.688 1 89.88 678 GLN A O 1
ATOM 5280 N N . ALA A 1 679 ? -15.703 -9.406 18.719 1 90.5 679 ALA A N 1
ATOM 5281 C CA . ALA A 1 679 ? -15.008 -9.984 17.578 1 90.5 679 ALA A CA 1
ATOM 5282 C C . ALA A 1 679 ? -14.336 -8.898 16.734 1 90.5 679 ALA A C 1
ATOM 5284 O O . ALA A 1 679 ? -13.227 -9.094 16.219 1 90.5 679 ALA A O 1
ATOM 5285 N N . ALA A 1 680 ? -14.977 -7.84 16.609 1 92.5 680 ALA A N 1
ATOM 5286 C CA . ALA A 1 680 ? -14.422 -6.719 15.859 1 92.5 680 ALA A CA 1
ATOM 5287 C C . ALA A 1 680 ? -13.195 -6.148 16.547 1 92.5 680 ALA A C 1
ATOM 5289 O O . ALA A 1 680 ? -12.203 -5.82 15.898 1 92.5 680 ALA A O 1
ATOM 5290 N N . VAL A 1 681 ? -13.305 -5.969 17.875 1 95.25 681 VAL A N 1
ATOM 5291 C CA . VAL A 1 681 ? -12.172 -5.469 18.656 1 95.25 681 VAL A CA 1
ATOM 5292 C C . VAL A 1 681 ? -11 -6.441 18.547 1 95.25 681 VAL A C 1
ATOM 5294 O O . VAL A 1 681 ? -9.859 -6.023 18.312 1 95.25 681 VAL A O 1
ATOM 5297 N N . GLN A 1 682 ? -11.297 -7.715 18.656 1 95.56 682 GLN A N 1
ATOM 5298 C CA . GLN A 1 682 ? -10.25 -8.734 18.562 1 95.56 682 GLN A CA 1
ATOM 5299 C C . GLN A 1 682 ? -9.57 -8.703 17.203 1 95.56 682 GLN A C 1
ATOM 5301 O O . GLN A 1 682 ? -8.352 -8.844 17.094 1 95.56 682 GLN A O 1
ATOM 5306 N N . HIS A 1 683 ? -10.359 -8.562 16.172 1 95 683 HIS A N 1
ATOM 5307 C CA . HIS A 1 683 ? -9.812 -8.484 14.82 1 95 683 HIS A CA 1
ATOM 5308 C C . HIS A 1 683 ? -8.852 -7.305 14.68 1 95 683 HIS A C 1
ATOM 5310 O O . HIS A 1 683 ? -7.781 -7.438 14.086 1 95 683 HIS A O 1
ATOM 5316 N N . GLU A 1 684 ? -9.242 -6.172 15.211 1 97 684 GLU A N 1
ATOM 5317 C CA . GLU A 1 684 ? -8.383 -4.996 15.133 1 97 684 GLU A CA 1
ATOM 5318 C C . GLU A 1 684 ? -7.102 -5.195 15.938 1 97 684 GLU A C 1
ATOM 5320 O O . GLU A 1 684 ? -6.043 -4.695 15.562 1 97 684 GLU A O 1
ATOM 5325 N N . ILE A 1 685 ? -7.211 -5.863 17.062 1 98 685 ILE A N 1
ATOM 5326 C CA . ILE A 1 685 ? -6.027 -6.172 17.844 1 98 685 ILE A CA 1
ATOM 5327 C C . ILE A 1 685 ? -5.074 -7.051 17.047 1 98 685 ILE A C 1
ATOM 5329 O O . ILE A 1 685 ? -3.861 -6.828 17.047 1 98 685 ILE A O 1
ATOM 5333 N N . TRP A 1 686 ? -5.613 -8.023 16.328 1 97.75 686 TRP A N 1
ATOM 5334 C CA . TRP A 1 686 ? -4.812 -8.852 15.438 1 97.75 686 TRP A CA 1
ATOM 5335 C C . TRP A 1 686 ? -4.148 -8 14.359 1 97.75 686 TRP A C 1
ATOM 5337 O O . TRP A 1 686 ? -2.969 -8.195 14.047 1 97.75 686 TRP A O 1
ATOM 5347 N N . ARG A 1 687 ? -4.875 -7.086 13.789 1 97.56 687 ARG A N 1
ATOM 5348 C CA . ARG A 1 687 ? -4.34 -6.223 12.742 1 97.56 687 ARG A CA 1
ATOM 5349 C C . ARG A 1 687 ? -3.154 -5.414 13.258 1 97.56 687 ARG A C 1
ATOM 5351 O O . ARG A 1 687 ? -2.125 -5.316 12.586 1 97.56 687 ARG A O 1
ATOM 5358 N N . VAL A 1 688 ? -3.303 -4.828 14.414 1 98.69 688 VAL A N 1
ATOM 5359 C CA . VAL A 1 688 ? -2.211 -4.059 15 1 98.69 688 VAL A CA 1
ATOM 5360 C C . VAL A 1 688 ? -1.033 -4.98 15.305 1 98.69 688 VAL A C 1
ATOM 5362 O O . VAL A 1 688 ? 0.122 -4.617 15.07 1 98.69 688 VAL A O 1
ATOM 5365 N N . GLY A 1 689 ? -1.348 -6.129 15.883 1 98.5 689 GLY A N 1
ATOM 5366 C CA . GLY A 1 689 ? -0.294 -7.105 16.109 1 98.5 689 GLY A CA 1
ATOM 5367 C C . GLY A 1 689 ? 0.5 -7.434 14.867 1 98.5 689 GLY A C 1
ATOM 5368 O O . GLY A 1 689 ? 1.732 -7.457 14.898 1 98.5 689 GLY A O 1
ATOM 5369 N N . ARG A 1 690 ? -0.133 -7.68 13.742 1 97.81 690 ARG A N 1
ATOM 5370 C CA . ARG A 1 690 ? 0.538 -7.984 12.477 1 97.81 690 ARG A CA 1
ATOM 5371 C C . ARG A 1 690 ? 1.354 -6.789 11.992 1 97.81 690 ARG A C 1
ATOM 5373 O O . ARG A 1 690 ? 2.414 -6.961 11.391 1 97.81 690 ARG A O 1
ATOM 5380 N N . ALA A 1 691 ? 0.85 -5.586 12.219 1 98.38 691 ALA A N 1
ATOM 5381 C CA . ALA A 1 691 ? 1.604 -4.391 11.852 1 98.38 691 ALA A CA 1
ATOM 5382 C C . ALA A 1 691 ? 2.918 -4.309 12.625 1 98.38 691 ALA A C 1
ATOM 5384 O O . ALA A 1 691 ? 3.965 -3.998 12.055 1 98.38 691 ALA A O 1
ATOM 5385 N N . ILE A 1 692 ? 2.834 -4.566 13.898 1 98.75 692 ILE A N 1
ATOM 5386 C CA . ILE A 1 692 ? 4.027 -4.543 14.742 1 98.75 692 ILE A CA 1
ATOM 5387 C C . ILE A 1 692 ? 4.992 -5.641 14.305 1 98.75 692 ILE A C 1
ATOM 5389 O O . ILE A 1 692 ? 6.207 -5.43 14.266 1 98.75 692 ILE A O 1
ATOM 5393 N N . GLU A 1 693 ? 4.461 -6.777 13.922 1 97.81 693 GLU A N 1
ATOM 5394 C CA . GLU A 1 693 ? 5.293 -7.859 13.398 1 97.81 693 GLU A CA 1
ATOM 5395 C C . GLU A 1 693 ? 5.996 -7.438 12.109 1 97.81 693 GLU A C 1
ATOM 5397 O O . GLU A 1 693 ? 7.156 -7.789 11.891 1 97.81 693 GLU A O 1
ATOM 5402 N N . ARG A 1 694 ? 5.309 -6.77 11.242 1 97.94 694 ARG A N 1
ATOM 5403 C CA . ARG A 1 694 ? 5.922 -6.277 10.016 1 97.94 694 ARG A CA 1
ATOM 5404 C C . ARG A 1 694 ? 7.059 -5.309 10.32 1 97.94 694 ARG A C 1
ATOM 5406 O O . ARG A 1 694 ? 8.109 -5.344 9.672 1 97.94 694 ARG A O 1
ATOM 5413 N N . ALA A 1 695 ? 6.824 -4.406 11.273 1 98.69 695 ALA A N 1
ATOM 5414 C CA . ALA A 1 695 ? 7.891 -3.49 11.68 1 98.69 695 ALA A CA 1
ATOM 5415 C C . ALA A 1 695 ? 9.102 -4.254 12.203 1 98.69 695 ALA A C 1
ATOM 5417 O O . ALA A 1 695 ? 10.242 -3.908 11.891 1 98.69 695 ALA A O 1
ATOM 5418 N N . ALA A 1 696 ? 8.844 -5.25 13.031 1 98.69 696 ALA A N 1
ATOM 5419 C CA . ALA A 1 696 ? 9.922 -6.094 13.531 1 98.69 696 ALA A CA 1
ATOM 5420 C C . ALA A 1 696 ? 10.68 -6.766 12.391 1 98.69 696 ALA A C 1
ATOM 5422 O O . ALA A 1 696 ? 11.906 -6.805 12.383 1 98.69 696 ALA A O 1
ATOM 5423 N N . SER A 1 697 ? 9.922 -7.301 11.43 1 98.06 697 SER A N 1
ATOM 5424 C CA . SER A 1 697 ? 10.516 -7.949 10.266 1 98.06 697 SER A CA 1
ATOM 5425 C C . SER A 1 697 ? 11.359 -6.969 9.453 1 98.06 697 SER A C 1
ATOM 5427 O O . SER A 1 697 ? 12.422 -7.328 8.945 1 98.06 697 SER A O 1
ATOM 5429 N N . ALA A 1 698 ? 10.883 -5.785 9.336 1 98.38 698 ALA A N 1
ATOM 5430 C CA . ALA A 1 698 ? 11.633 -4.746 8.633 1 98.38 698 ALA A CA 1
ATOM 5431 C C . ALA A 1 698 ? 12.969 -4.48 9.32 1 98.38 698 ALA A C 1
ATOM 5433 O O . ALA A 1 698 ? 14 -4.359 8.656 1 98.38 698 ALA A O 1
ATOM 5434 N N . LEU A 1 699 ? 12.969 -4.395 10.633 1 98.44 699 LEU A N 1
ATOM 5435 C CA . LEU A 1 699 ? 14.188 -4.141 11.391 1 98.44 699 LEU A CA 1
ATOM 5436 C C . LEU A 1 699 ? 15.172 -5.301 11.25 1 98.44 699 LEU A C 1
ATOM 5438 O O . LEU A 1 699 ? 16.375 -5.086 11.125 1 98.44 699 LEU A O 1
ATOM 5442 N N . LYS A 1 700 ? 14.594 -6.484 11.289 1 97.19 700 LYS A N 1
ATOM 5443 C CA . LYS A 1 700 ? 15.453 -7.656 11.125 1 97.19 700 LYS A CA 1
ATOM 5444 C C . LYS A 1 700 ? 16.031 -7.723 9.719 1 97.19 700 LYS A C 1
ATOM 5446 O O . LYS A 1 700 ? 17.188 -8.102 9.531 1 97.19 700 LYS A O 1
ATOM 5451 N N . GLY A 1 701 ? 15.203 -7.418 8.766 1 95.25 701 GLY A N 1
ATOM 5452 C CA . GLY A 1 701 ? 15.633 -7.312 7.379 1 95.25 701 GLY A CA 1
ATOM 5453 C C . GLY A 1 701 ? 15.602 -8.641 6.641 1 95.25 701 GLY A C 1
ATOM 5454 O O . GLY A 1 701 ? 15.766 -8.68 5.422 1 95.25 701 GLY A O 1
ATOM 5455 N N . ASN A 1 702 ? 15.289 -9.766 7.277 1 91.5 702 ASN A N 1
ATOM 5456 C CA . ASN A 1 702 ? 15.32 -11.078 6.645 1 91.5 702 ASN A CA 1
ATOM 5457 C C . ASN A 1 702 ? 13.914 -11.578 6.309 1 91.5 702 ASN A C 1
ATOM 5459 O O . ASN A 1 702 ? 12.93 -11.094 6.871 1 91.5 702 ASN A O 1
ATOM 5463 N N . LEU A 1 703 ? 13.875 -12.383 5.344 1 92.75 703 LEU A N 1
ATOM 5464 C CA . LEU A 1 703 ? 12.633 -13.07 5 1 92.75 703 LEU A CA 1
ATOM 5465 C C . LEU A 1 703 ? 12.43 -14.297 5.883 1 92.75 703 LEU A C 1
ATOM 5467 O O . LEU A 1 703 ? 13.391 -14.828 6.449 1 92.75 703 LEU A O 1
ATOM 5471 N N . THR A 1 704 ? 11.203 -14.68 6.008 1 89.75 704 THR A N 1
ATOM 5472 C CA . THR A 1 704 ? 10.883 -15.82 6.859 1 89.75 704 THR A CA 1
ATOM 5473 C C . THR A 1 704 ? 11.211 -17.125 6.156 1 89.75 704 THR A C 1
ATOM 5475 O O . THR A 1 704 ? 11.219 -17.203 4.926 1 89.75 704 THR A O 1
ATOM 5478 N N . MET B 1 1 ? 85.562 15.609 -70.75 1 20.03 1 MET B N 1
ATOM 5479 C CA . MET B 1 1 ? 86.188 15.781 -69.438 1 20.03 1 MET B CA 1
ATOM 5480 C C . MET B 1 1 ? 85.75 14.703 -68.5 1 20.03 1 MET B C 1
ATOM 5482 O O . MET B 1 1 ? 84.75 14.023 -68.688 1 20.03 1 MET B O 1
ATOM 5486 N N . SER B 1 2 ? 86.125 14.922 -67.125 1 21.02 2 SER B N 1
ATOM 5487 C CA . SER B 1 2 ? 86.688 14.258 -65.938 1 21.02 2 SER B CA 1
ATOM 5488 C C . SER B 1 2 ? 85.625 13.594 -65.125 1 21.02 2 SER B C 1
ATOM 5490 O O . SER B 1 2 ? 84.625 14.211 -64.812 1 21.02 2 SER B O 1
ATOM 5492 N N . PRO B 1 3 ? 85.562 12.289 -65 1 28.58 3 PRO B N 1
ATOM 5493 C CA . PRO B 1 3 ? 84.625 11.297 -64.562 1 28.58 3 PRO B CA 1
ATOM 5494 C C . PRO B 1 3 ? 84.5 11.25 -63.031 1 28.58 3 PRO B C 1
ATOM 5496 O O . PRO B 1 3 ? 83.75 10.398 -62.5 1 28.58 3 PRO B O 1
ATOM 5499 N N . PRO B 1 4 ? 84.625 12.438 -62.312 1 24.27 4 PRO B N 1
ATOM 5500 C CA . PRO B 1 4 ? 85.375 12.148 -61.094 1 24.27 4 PRO B CA 1
ATOM 5501 C C . PRO B 1 4 ? 84.625 11.195 -60.125 1 24.27 4 PRO B C 1
ATOM 5503 O O . PRO B 1 4 ? 83.438 11.039 -60.25 1 24.27 4 PRO B O 1
ATOM 5506 N N . LEU B 1 5 ? 85.375 10.5 -59.094 1 23.34 5 LEU B N 1
ATOM 5507 C CA . LEU B 1 5 ? 85.688 9.344 -58.25 1 23.34 5 LEU B CA 1
ATOM 5508 C C . LEU B 1 5 ? 85 9.453 -56.906 1 23.34 5 LEU B C 1
ATOM 5510 O O . LEU B 1 5 ? 85.562 9.938 -55.938 1 23.34 5 LEU B O 1
ATOM 5514 N N . THR B 1 6 ? 83.75 9.867 -56.781 1 22.45 6 THR B N 1
ATOM 5515 C CA . THR B 1 6 ? 83.375 10.391 -55.469 1 22.45 6 THR B CA 1
ATOM 5516 C C . THR B 1 6 ? 83.562 9.312 -54.406 1 22.45 6 THR B C 1
ATOM 5518 O O . THR B 1 6 ? 83.125 8.164 -54.625 1 22.45 6 THR B O 1
ATOM 5521 N N . LYS B 1 7 ? 84.438 9.547 -53.281 1 25.42 7 LYS B N 1
ATOM 5522 C CA . LYS B 1 7 ? 85.125 8.797 -52.25 1 25.42 7 LYS B CA 1
ATOM 5523 C C . LYS B 1 7 ? 84.125 8.18 -51.25 1 25.42 7 LYS B C 1
ATOM 5525 O O . LYS B 1 7 ? 83.25 8.867 -50.781 1 25.42 7 LYS B O 1
ATOM 5530 N N . PRO B 1 8 ? 84 6.789 -51.094 1 24.55 8 PRO B N 1
ATOM 5531 C CA . PRO B 1 8 ? 83.062 5.953 -50.344 1 24.55 8 PRO B CA 1
ATOM 5532 C C . PRO B 1 8 ? 83.188 6.129 -48.812 1 24.55 8 PRO B C 1
ATOM 5534 O O . PRO B 1 8 ? 84.312 5.984 -48.281 1 24.55 8 PRO B O 1
ATOM 5537 N N . THR B 1 9 ? 82.625 7.23 -48.219 1 24.12 9 THR B N 1
ATOM 5538 C CA . THR B 1 9 ? 82.812 7.613 -46.844 1 24.12 9 THR B CA 1
ATOM 5539 C C . THR B 1 9 ? 82.438 6.461 -45.906 1 24.12 9 THR B C 1
ATOM 5541 O O . THR B 1 9 ? 81.375 5.879 -46 1 24.12 9 THR B O 1
ATOM 5544 N N . THR B 1 10 ? 83.5 5.699 -45.375 1 24.75 10 THR B N 1
ATOM 5545 C CA . THR B 1 10 ? 83.625 4.539 -44.531 1 24.75 10 THR B CA 1
ATOM 5546 C C . THR B 1 10 ? 83 4.82 -43.156 1 24.75 10 THR B C 1
ATOM 5548 O O . THR B 1 10 ? 83.5 5.684 -42.406 1 24.75 10 THR B O 1
ATOM 5551 N N . THR B 1 11 ? 81.625 4.879 -43 1 24.28 11 THR B N 1
ATOM 5552 C CA . THR B 1 11 ? 80.938 5.203 -41.781 1 24.28 11 THR B CA 1
ATOM 5553 C C . THR B 1 11 ? 81.25 4.223 -40.656 1 24.28 11 THR B C 1
ATOM 5555 O O . THR B 1 11 ? 81.125 3.01 -40.812 1 24.28 11 THR B O 1
ATOM 5558 N N . SER B 1 12 ? 82.375 4.516 -39.812 1 25.84 12 SER B N 1
ATOM 5559 C CA . SER B 1 12 ? 82.938 3.783 -38.688 1 25.84 12 SER B CA 1
ATOM 5560 C C . SER B 1 12 ? 81.875 3.539 -37.594 1 25.84 12 SER B C 1
ATOM 5562 O O . SER B 1 12 ? 81.25 4.48 -37.125 1 25.84 12 SER B O 1
ATOM 5564 N N . SER B 1 13 ? 81.125 2.436 -37.625 1 25.16 13 SER B N 1
ATOM 5565 C CA . SER B 1 13 ? 80.125 1.941 -36.688 1 25.16 13 SER B CA 1
ATOM 5566 C C . SER B 1 13 ? 80.688 1.753 -35.312 1 25.16 13 SER B C 1
ATOM 5568 O O . SER B 1 13 ? 81.625 0.971 -35.125 1 25.16 13 SER B O 1
ATOM 5570 N N . ILE B 1 14 ? 81 2.842 -34.531 1 26.62 14 ILE B N 1
ATOM 5571 C CA . ILE B 1 14 ? 81.5 2.754 -33.188 1 26.62 14 ILE B CA 1
ATOM 5572 C C . ILE B 1 14 ? 80.562 1.902 -32.312 1 26.62 14 ILE B C 1
ATOM 5574 O O . ILE B 1 14 ? 79.375 2.215 -32.188 1 26.62 14 ILE B O 1
ATOM 5578 N N . PHE B 1 15 ? 80.75 0.584 -32.219 1 26.39 15 PHE B N 1
ATOM 5579 C CA . PHE B 1 15 ? 80.125 -0.426 -31.391 1 26.39 15 PHE B CA 1
ATOM 5580 C C . PHE B 1 15 ? 80.312 -0.105 -29.906 1 26.39 15 PHE B C 1
ATOM 5582 O O . PHE B 1 15 ? 81.5 -0.096 -29.422 1 26.39 15 PHE B O 1
ATOM 5589 N N . PHE B 1 16 ? 79.75 0.956 -29.391 1 26.17 16 PHE B N 1
ATOM 5590 C CA . PHE B 1 16 ? 79.875 1.23 -27.969 1 26.17 16 PHE B CA 1
ATOM 5591 C C . PHE B 1 16 ? 79.438 0.007 -27.141 1 26.17 16 PHE B C 1
ATOM 5593 O O . PHE B 1 16 ? 78.375 -0.604 -27.406 1 26.17 16 PHE B O 1
ATOM 5600 N N . LEU B 1 17 ? 80.438 -0.747 -26.562 1 28.33 17 LEU B N 1
ATOM 5601 C CA . LEU B 1 17 ? 80.438 -1.849 -25.609 1 28.33 17 LEU B CA 1
ATOM 5602 C C . LEU B 1 17 ? 79.625 -1.474 -24.359 1 28.33 17 LEU B C 1
ATOM 5604 O O . LEU B 1 17 ? 80.062 -0.609 -23.594 1 28.33 17 LEU B O 1
ATOM 5608 N N . SER B 1 18 ? 78.375 -1.245 -24.484 1 30.38 18 SER B N 1
ATOM 5609 C CA . SER B 1 18 ? 77.5 -0.936 -23.344 1 30.38 18 SER B CA 1
ATOM 5610 C C . SER B 1 18 ? 77.688 -1.971 -22.234 1 30.38 18 SER B C 1
ATOM 5612 O O . SER B 1 18 ? 77.562 -3.174 -22.484 1 30.38 18 SER B O 1
ATOM 5614 N N . LYS B 1 19 ? 78.562 -1.673 -21.203 1 38.56 19 LYS B N 1
ATOM 5615 C CA . LYS B 1 19 ? 78.75 -2.451 -19.969 1 38.56 19 LYS B CA 1
ATOM 5616 C C . LYS B 1 19 ? 77.375 -2.865 -19.391 1 38.56 19 LYS B C 1
ATOM 5618 O O . LYS B 1 19 ? 76.438 -2.072 -19.375 1 38.56 19 LYS B O 1
ATOM 5623 N N . PRO B 1 20 ? 77.25 -4.254 -19.25 1 39 20 PRO B N 1
ATOM 5624 C CA . PRO B 1 20 ? 76 -4.766 -18.688 1 39 20 PRO B CA 1
ATOM 5625 C C . PRO B 1 20 ? 75.688 -4.168 -17.328 1 39 20 PRO B C 1
ATOM 5627 O O . PRO B 1 20 ? 76.562 -3.855 -16.547 1 39 20 PRO B O 1
ATOM 5630 N N . PRO B 1 21 ? 74.688 -3.311 -17.25 1 49.66 21 PRO B N 1
ATOM 5631 C CA . PRO B 1 21 ? 74.438 -2.738 -15.938 1 49.66 21 PRO B CA 1
ATOM 5632 C C . PRO B 1 21 ? 74.5 -3.77 -14.812 1 49.66 21 PRO B C 1
ATOM 5634 O O . PRO B 1 21 ? 74.375 -4.969 -15.062 1 49.66 21 PRO B O 1
ATOM 5637 N N . PRO B 1 22 ? 75.25 -3.455 -13.641 1 52.59 22 PRO B N 1
ATOM 5638 C CA . PRO B 1 22 ? 75.438 -4.391 -12.531 1 52.59 22 PRO B CA 1
ATOM 5639 C C . PRO B 1 22 ? 74.188 -5.102 -12.117 1 52.59 22 PRO B C 1
ATOM 5641 O O . PRO B 1 22 ? 73.062 -4.57 -12.328 1 52.59 22 PRO B O 1
ATOM 5644 N N . PRO B 1 23 ? 74.375 -6.438 -11.797 1 53.56 23 PRO B N 1
ATOM 5645 C CA . PRO B 1 23 ? 73.25 -7.359 -11.477 1 53.56 23 PRO B CA 1
ATOM 5646 C C . PRO B 1 23 ? 72.312 -6.797 -10.422 1 53.56 23 PRO B C 1
ATOM 5648 O O . PRO B 1 23 ? 71.125 -7.145 -10.414 1 53.56 23 PRO B O 1
ATOM 5651 N N . LEU B 1 24 ? 72.875 -5.918 -9.586 1 59.81 24 LEU B N 1
ATOM 5652 C CA . LEU B 1 24 ? 72.062 -5.445 -8.5 1 59.81 24 LEU B CA 1
ATOM 5653 C C . LEU B 1 24 ? 70.938 -4.523 -9.031 1 59.81 24 LEU B C 1
ATOM 5655 O O . LEU B 1 24 ? 69.812 -4.602 -8.602 1 59.81 24 LEU B O 1
ATOM 5659 N N . CYS B 1 25 ? 71.375 -3.57 -9.977 1 56.72 25 CYS B N 1
ATOM 5660 C CA . CYS B 1 25 ? 70.375 -2.678 -10.531 1 56.72 25 CYS B CA 1
ATOM 5661 C C . CYS B 1 25 ? 69.312 -3.457 -11.367 1 56.72 25 CYS B C 1
ATOM 5663 O O . CYS B 1 25 ? 68.125 -3.139 -11.352 1 56.72 25 CYS B O 1
ATOM 5665 N N . THR B 1 26 ? 69.875 -4.488 -12.062 1 59.75 26 THR B N 1
ATOM 5666 C CA . THR B 1 26 ? 68.938 -5.344 -12.812 1 59.75 26 THR B CA 1
ATOM 5667 C C . THR B 1 26 ? 68.062 -6.113 -11.875 1 59.75 26 THR B C 1
ATOM 5669 O O . THR B 1 26 ? 66.812 -6.258 -12.148 1 59.75 26 THR B O 1
ATOM 5672 N N . PHE B 1 27 ? 68.625 -6.473 -10.75 1 61.59 27 PHE B N 1
ATOM 5673 C CA . PHE B 1 27 ? 67.812 -7.176 -9.766 1 61.59 27 PHE B CA 1
ATOM 5674 C C . PHE B 1 27 ? 66.812 -6.25 -9.172 1 61.59 27 PHE B C 1
ATOM 5676 O O . PHE B 1 27 ? 65.625 -6.637 -9.008 1 61.59 27 PHE B O 1
ATOM 5683 N N . LEU B 1 28 ? 67.188 -4.992 -8.844 1 61.09 28 LEU B N 1
ATOM 5684 C CA . LEU B 1 28 ? 66.25 -4.035 -8.281 1 61.09 28 LEU B CA 1
ATOM 5685 C C . LEU B 1 28 ? 65.188 -3.648 -9.312 1 61.09 28 LEU B C 1
ATOM 5687 O O . LEU B 1 28 ? 64 -3.506 -8.977 1 61.09 28 LEU B O 1
ATOM 5691 N N . LEU B 1 29 ? 65.562 -3.551 -10.562 1 62.72 29 LEU B N 1
ATOM 5692 C CA . LEU B 1 29 ? 64.625 -3.289 -11.625 1 62.72 29 LEU B CA 1
ATOM 5693 C C . LEU B 1 29 ? 63.719 -4.488 -11.828 1 62.72 29 LEU B C 1
ATOM 5695 O O . LEU B 1 29 ? 62.5 -4.324 -12.016 1 62.72 29 LEU B O 1
ATOM 5699 N N . LEU B 1 30 ? 64.312 -5.668 -11.742 1 62.81 30 LEU B N 1
ATOM 5700 C CA . LEU B 1 30 ? 63.5 -6.867 -11.883 1 62.81 30 LEU B CA 1
ATOM 5701 C C . LEU B 1 30 ? 62.594 -7.027 -10.68 1 62.81 30 LEU B C 1
ATOM 5703 O O . LEU B 1 30 ? 61.406 -7.402 -10.836 1 62.81 30 LEU B O 1
ATOM 5707 N N . THR B 1 31 ? 63.094 -6.684 -9.516 1 66.38 31 THR B N 1
ATOM 5708 C CA . THR B 1 31 ? 62.25 -6.742 -8.336 1 66.38 31 THR B CA 1
ATOM 5709 C C . THR B 1 31 ? 61.156 -5.656 -8.383 1 66.38 31 THR B C 1
ATOM 5711 O O . THR B 1 31 ? 60.031 -5.895 -8 1 66.38 31 THR B O 1
ATOM 5714 N N . ALA B 1 32 ? 61.531 -4.461 -8.797 1 65.56 32 ALA B N 1
ATOM 5715 C CA . ALA B 1 32 ? 60.531 -3.402 -8.977 1 65.56 32 ALA B CA 1
ATOM 5716 C C . ALA B 1 32 ? 59.531 -3.783 -10.039 1 65.56 32 ALA B C 1
ATOM 5718 O O . ALA B 1 32 ? 58.312 -3.555 -9.859 1 65.56 32 ALA B O 1
ATOM 5719 N N . LEU B 1 33 ? 60 -4.406 -11.062 1 63.44 33 LEU B N 1
ATOM 5720 C CA . LEU B 1 33 ? 59.094 -4.891 -12.094 1 63.44 33 LEU B CA 1
ATOM 5721 C C . LEU B 1 33 ? 58.25 -6.039 -11.57 1 63.44 33 LEU B C 1
ATOM 5723 O O . LEU B 1 33 ? 57.062 -6.129 -11.883 1 63.44 33 LEU B O 1
ATOM 5727 N N . CYS B 1 34 ? 58.844 -6.887 -10.75 1 62.59 34 CYS B N 1
ATOM 5728 C CA . CYS B 1 34 ? 58.062 -7.938 -10.102 1 62.59 34 CYS B CA 1
ATOM 5729 C C . CYS B 1 34 ? 57.062 -7.348 -9.125 1 62.59 34 CYS B C 1
ATOM 5731 O O . CYS B 1 34 ? 55.906 -7.801 -9.055 1 62.59 34 CYS B O 1
ATOM 5733 N N . PHE B 1 35 ? 57.469 -6.32 -8.391 1 60.81 35 PHE B N 1
ATOM 5734 C CA . PHE B 1 35 ? 56.531 -5.66 -7.477 1 60.81 35 PHE B CA 1
ATOM 5735 C C . PHE B 1 35 ? 55.438 -4.918 -8.25 1 60.81 35 PHE B C 1
ATOM 5737 O O . PHE B 1 35 ? 54.281 -4.949 -7.875 1 60.81 35 PHE B O 1
ATOM 5744 N N . ILE B 1 36 ? 55.812 -4.254 -9.344 1 60.47 36 ILE B N 1
ATOM 5745 C CA . ILE B 1 36 ? 54.812 -3.607 -10.203 1 60.47 36 ILE B CA 1
ATOM 5746 C C . ILE B 1 36 ? 53.938 -4.668 -10.844 1 60.47 36 ILE B C 1
ATOM 5748 O O . ILE B 1 36 ? 52.719 -4.5 -10.914 1 60.47 36 ILE B O 1
ATOM 5752 N N . GLY B 1 37 ? 54.531 -5.785 -11.312 1 55.19 37 GLY B N 1
ATOM 5753 C CA . GLY B 1 37 ? 53.719 -6.898 -11.82 1 55.19 37 GLY B CA 1
ATOM 5754 C C . GLY B 1 37 ? 52.812 -7.523 -10.781 1 55.19 37 GLY B C 1
ATOM 5755 O O . GLY B 1 37 ? 51.656 -7.816 -11.055 1 55.19 37 GLY B O 1
ATOM 5756 N N . PHE B 1 38 ? 53.375 -7.75 -9.609 1 55.25 38 PHE B N 1
ATOM 5757 C CA . PHE B 1 38 ? 52.594 -8.266 -8.492 1 55.25 38 PHE B CA 1
ATOM 5758 C C . PHE B 1 38 ? 51.5 -7.27 -8.086 1 55.25 38 PHE B C 1
ATOM 5760 O O . PHE B 1 38 ? 50.375 -7.652 -7.828 1 55.25 38 PHE B O 1
ATOM 5767 N N . PHE B 1 39 ? 51.875 -6.02 -7.969 1 52.19 39 PHE B N 1
ATOM 5768 C CA . PHE B 1 39 ? 50.875 -4.992 -7.688 1 52.19 39 PHE B CA 1
ATOM 5769 C C . PHE B 1 39 ? 49.875 -4.891 -8.828 1 52.19 39 PHE B C 1
ATOM 5771 O O . PHE B 1 39 ? 48.688 -4.676 -8.586 1 52.19 39 PHE B O 1
ATOM 5778 N N . TYR B 1 40 ? 50.312 -5.004 -10.031 1 50.12 40 TYR B N 1
ATOM 5779 C CA . TYR B 1 40 ? 49.406 -5.027 -11.18 1 50.12 40 TYR B CA 1
ATOM 5780 C C . TYR B 1 40 ? 48.5 -6.258 -11.141 1 50.12 40 TYR B C 1
ATOM 5782 O O . TYR B 1 40 ? 47.312 -6.172 -11.438 1 50.12 40 TYR B O 1
ATOM 5790 N N . THR B 1 41 ? 49.094 -7.41 -10.883 1 49.72 41 THR B N 1
ATOM 5791 C CA . THR B 1 41 ? 48.281 -8.617 -10.805 1 49.72 41 THR B CA 1
ATOM 5792 C C . THR B 1 41 ? 47.344 -8.57 -9.594 1 49.72 41 THR B C 1
ATOM 5794 O O . THR B 1 41 ? 46.25 -9.109 -9.633 1 49.72 41 THR B O 1
ATOM 5797 N N . LEU B 1 42 ? 47.75 -8.094 -8.492 1 47.41 42 LEU B N 1
ATOM 5798 C CA . LEU B 1 42 ? 46.906 -7.98 -7.312 1 47.41 42 LEU B CA 1
ATOM 5799 C C . LEU B 1 42 ? 45.812 -6.965 -7.531 1 47.41 42 LEU B C 1
ATOM 5801 O O . LEU B 1 42 ? 44.719 -7.07 -6.926 1 47.41 42 LEU B O 1
ATOM 5805 N N . HIS B 1 43 ? 46.062 -5.941 -8.273 1 44.72 43 HIS B N 1
ATOM 5806 C CA . HIS B 1 43 ? 45.062 -4.926 -8.508 1 44.72 43 HIS B CA 1
ATOM 5807 C C . HIS B 1 43 ? 44.312 -5.168 -9.828 1 44.72 43 HIS B C 1
ATOM 5809 O O . HIS B 1 43 ? 43.594 -4.305 -10.305 1 44.72 43 HIS B O 1
ATOM 5815 N N . HIS B 1 44 ? 44.688 -6.059 -10.617 1 41.28 44 HIS B N 1
ATOM 5816 C CA . HIS B 1 44 ? 43.812 -6.27 -11.781 1 41.28 44 HIS B CA 1
ATOM 5817 C C . HIS B 1 44 ? 42.469 -6.879 -11.367 1 41.28 44 HIS B C 1
ATOM 5819 O O . HIS B 1 44 ? 42.406 -8.086 -11.117 1 41.28 44 HIS B O 1
ATOM 5825 N N . SER B 1 45 ? 41.625 -6.238 -10.781 1 46.16 45 SER B N 1
ATOM 5826 C CA . SER B 1 45 ? 40.219 -6.527 -10.656 1 46.16 45 SER B CA 1
ATOM 5827 C C . SER B 1 45 ? 39.625 -7.012 -11.977 1 46.16 45 SER B C 1
ATOM 5829 O O . SER B 1 45 ? 39.75 -6.336 -13 1 46.16 45 SER B O 1
ATOM 5831 N N . GLN B 1 46 ? 39.656 -8.258 -12.211 1 52.19 46 GLN B N 1
ATOM 5832 C CA . GLN B 1 46 ? 39 -8.82 -13.391 1 52.19 46 GLN B CA 1
ATOM 5833 C C . GLN B 1 46 ? 37.719 -8.062 -13.734 1 52.19 46 GLN B C 1
ATOM 5835 O O . GLN B 1 46 ? 37 -7.637 -12.836 1 52.19 46 GLN B O 1
ATOM 5840 N N . ASN B 1 47 ? 37.594 -7.637 -14.969 1 61.97 47 ASN B N 1
ATOM 5841 C CA . ASN B 1 47 ? 36.406 -7.016 -15.523 1 61.97 47 ASN B CA 1
ATOM 5842 C C . ASN B 1 47 ? 35.125 -7.793 -15.141 1 61.97 47 ASN B C 1
ATOM 5844 O O . ASN B 1 47 ? 35.062 -9 -15.375 1 61.97 47 ASN B O 1
ATOM 5848 N N . PRO B 1 48 ? 34.375 -7.145 -14.367 1 68.25 48 PRO B N 1
ATOM 5849 C CA . PRO B 1 48 ? 33.156 -7.82 -13.906 1 68.25 48 PRO B CA 1
ATOM 5850 C C . PRO B 1 48 ? 32.438 -8.578 -15.031 1 68.25 48 PRO B C 1
ATOM 5852 O O . PRO B 1 48 ? 31.859 -9.641 -14.789 1 68.25 48 PRO B O 1
ATOM 5855 N N . LYS B 1 49 ? 32.625 -8.188 -16.203 1 69.62 49 LYS B N 1
ATOM 5856 C CA . LYS B 1 49 ? 31.953 -8.828 -17.328 1 69.62 49 LYS B CA 1
ATOM 5857 C C . LYS B 1 49 ? 32.656 -10.141 -17.703 1 69.62 49 LYS B C 1
ATOM 5859 O O . LYS B 1 49 ? 31.984 -11.125 -18.031 1 69.62 49 LYS B O 1
ATOM 5864 N N . THR B 1 50 ? 33.781 -10.156 -17.656 1 74.88 50 THR B N 1
ATOM 5865 C CA . THR B 1 50 ? 34.562 -11.359 -17.984 1 74.88 50 THR B CA 1
ATOM 5866 C C . THR B 1 50 ? 34.375 -12.43 -16.906 1 74.88 50 THR B C 1
ATOM 5868 O O . THR B 1 50 ? 34.25 -13.617 -17.219 1 74.88 50 THR B O 1
ATOM 5871 N N . THR B 1 51 ? 34.188 -11.961 -15.781 1 84.06 51 THR B N 1
ATOM 5872 C CA . THR B 1 51 ? 34 -12.883 -14.672 1 84.06 51 THR B CA 1
ATOM 5873 C C . THR B 1 51 ? 32.594 -13.523 -14.758 1 84.06 51 THR B C 1
ATOM 5875 O O . THR B 1 51 ? 32.469 -14.734 -14.578 1 84.06 51 THR B O 1
ATOM 5878 N N . LEU B 1 52 ? 31.641 -12.773 -15.148 1 90.88 52 LEU B N 1
ATOM 5879 C CA . LEU B 1 52 ? 30.281 -13.297 -15.273 1 90.88 52 LEU B CA 1
ATOM 5880 C C . LEU B 1 52 ? 30.188 -14.281 -16.438 1 90.88 52 LEU B C 1
ATOM 5882 O O . LEU B 1 52 ? 29.5 -15.297 -16.328 1 90.88 52 LEU B O 1
ATOM 5886 N N . GLN B 1 53 ? 30.875 -13.977 -17.5 1 92 53 GLN B N 1
ATOM 5887 C CA . GLN B 1 53 ? 30.859 -14.867 -18.656 1 92 53 GLN B CA 1
ATOM 5888 C C . GLN B 1 53 ? 31.484 -16.219 -18.328 1 92 53 GLN B C 1
ATOM 5890 O O . GLN B 1 53 ? 30.984 -17.266 -18.719 1 92 53 GLN B O 1
ATOM 5895 N N . HIS B 1 54 ? 32.562 -16.125 -17.625 1 94.19 54 HIS B N 1
ATOM 5896 C CA . HIS B 1 54 ? 33.219 -17.359 -17.203 1 94.19 54 HIS B CA 1
ATOM 5897 C C . HIS B 1 54 ? 32.344 -18.172 -16.281 1 94.19 54 HIS B C 1
ATOM 5899 O O . HIS B 1 54 ? 32.188 -19.391 -16.438 1 94.19 54 HIS B O 1
ATOM 5905 N N . THR B 1 55 ? 31.719 -17.5 -15.328 1 96.62 55 THR B N 1
ATOM 5906 C CA . THR B 1 55 ? 30.828 -18.156 -14.383 1 96.62 55 THR B CA 1
ATOM 5907 C C . THR B 1 55 ? 29.641 -18.781 -15.109 1 96.62 55 THR B C 1
ATOM 5909 O O . THR B 1 55 ? 29.203 -19.891 -14.781 1 96.62 55 THR B O 1
ATOM 5912 N N . ALA B 1 56 ? 29.156 -18.109 -16.094 1 97.25 56 ALA B N 1
ATOM 5913 C CA . ALA B 1 56 ? 28.016 -18.594 -16.875 1 97.25 56 ALA B CA 1
ATOM 5914 C C . ALA B 1 56 ? 28.391 -19.859 -17.641 1 97.25 56 ALA B C 1
ATOM 5916 O O . ALA B 1 56 ? 27.609 -20.812 -17.688 1 97.25 56 ALA B O 1
ATOM 5917 N N . THR B 1 57 ? 29.516 -19.844 -18.234 1 96.81 57 THR B N 1
ATOM 5918 C CA . THR B 1 57 ? 29.984 -21 -18.984 1 96.81 57 THR B CA 1
ATOM 5919 C C . THR B 1 57 ? 30.188 -22.203 -18.078 1 96.81 57 THR B C 1
ATOM 5921 O O . THR B 1 57 ? 29.812 -23.328 -18.422 1 96.81 57 THR B O 1
ATOM 5924 N N . LEU B 1 58 ? 30.797 -21.922 -16.953 1 97.44 58 LEU B N 1
ATOM 5925 C CA . LEU B 1 58 ? 31 -23 -15.984 1 97.44 58 LEU B CA 1
ATOM 5926 C C . LEU B 1 58 ? 29.672 -23.547 -15.5 1 97.44 58 LEU B C 1
ATOM 5928 O O . LEU B 1 58 ? 29.516 -24.766 -15.359 1 97.44 58 LEU B O 1
ATOM 5932 N N . PHE B 1 59 ? 28.828 -22.75 -15.211 1 98.31 59 PHE B N 1
ATOM 5933 C CA . PHE B 1 59 ? 27.484 -23.141 -14.773 1 98.31 59 PHE B CA 1
ATOM 5934 C C . PHE B 1 59 ? 26.844 -24.094 -15.781 1 98.31 59 PHE B C 1
ATOM 5936 O O . PHE B 1 59 ? 26.281 -25.125 -15.398 1 98.31 59 PHE B O 1
ATOM 5943 N N . LEU B 1 60 ? 26.844 -23.719 -17.047 1 98.19 60 LEU B N 1
ATOM 5944 C CA . LEU B 1 60 ? 26.234 -24.516 -18.094 1 98.19 60 LEU B CA 1
ATOM 5945 C C . LEU B 1 60 ? 26.969 -25.844 -18.266 1 98.19 60 LEU B C 1
ATOM 5947 O O . LEU B 1 60 ? 26.344 -26.859 -18.594 1 98.19 60 LEU B O 1
ATOM 5951 N N . SER B 1 61 ? 28.219 -25.875 -18 1 97.81 61 SER B N 1
ATOM 5952 C CA . SER B 1 61 ? 29.016 -27.078 -18.188 1 97.81 61 SER B CA 1
ATOM 5953 C C . SER B 1 61 ? 28.703 -28.125 -17.125 1 97.81 61 SER B C 1
ATOM 5955 O O . SER B 1 61 ? 29.016 -29.312 -17.281 1 97.81 61 SER B O 1
ATOM 5957 N N . TYR B 1 62 ? 28.078 -27.734 -16.062 1 98 62 TYR B N 1
ATOM 5958 C CA . TYR B 1 62 ? 27.766 -28.641 -14.961 1 98 62 TYR B CA 1
ATOM 5959 C C . TYR B 1 62 ? 26.469 -29.391 -15.227 1 98 62 TYR B C 1
ATOM 5961 O O . TYR B 1 62 ? 26.031 -30.188 -14.391 1 98 62 TYR B O 1
ATOM 5969 N N . SER B 1 63 ? 25.875 -29.234 -16.391 1 96.62 63 SER B N 1
ATOM 5970 C CA . SER B 1 63 ? 24.609 -29.891 -16.703 1 96.62 63 SER B CA 1
ATOM 5971 C C . SER B 1 63 ? 24.781 -31.422 -16.719 1 96.62 63 SER B C 1
ATOM 5973 O O . SER B 1 63 ? 25.859 -31.922 -17.047 1 96.62 63 SER B O 1
ATOM 5975 N N . SER B 1 64 ? 23.656 -32.062 -16.297 1 97.25 64 SER B N 1
ATOM 5976 C CA . SER B 1 64 ? 23.609 -33.531 -16.328 1 97.25 64 SER B CA 1
ATOM 5977 C C . SER B 1 64 ? 22.188 -34.031 -16.531 1 97.25 64 SER B C 1
ATOM 5979 O O . SER B 1 64 ? 21.344 -33.906 -15.648 1 97.25 64 SER B O 1
ATOM 5981 N N . ASN B 1 65 ? 22 -34.688 -17.656 1 97.62 65 ASN B N 1
ATOM 5982 C CA . ASN B 1 65 ? 20.688 -35.25 -17.969 1 97.62 65 ASN B CA 1
ATOM 5983 C C . ASN B 1 65 ? 20.297 -36.344 -16.984 1 97.62 65 ASN B C 1
ATOM 5985 O O . ASN B 1 65 ? 19.156 -36.375 -16.516 1 97.62 65 ASN B O 1
ATOM 5989 N N . SER B 1 66 ? 21.219 -37.188 -16.734 1 98.06 66 SER B N 1
ATOM 5990 C CA . SER B 1 66 ? 20.953 -38.312 -15.875 1 98.06 66 SER B CA 1
ATOM 5991 C C . SER B 1 66 ? 20.625 -37.875 -14.453 1 98.06 66 SER B C 1
ATOM 5993 O O . SER B 1 66 ? 19.766 -38.469 -13.789 1 98.06 66 SER B O 1
ATOM 5995 N N . THR B 1 67 ? 21.344 -36.875 -14.016 1 98.25 67 THR B N 1
ATOM 5996 C CA . THR B 1 67 ? 21.125 -36.375 -12.672 1 98.25 67 THR B CA 1
ATOM 5997 C C . THR B 1 67 ? 19.719 -35.812 -12.523 1 98.25 67 THR B C 1
ATOM 5999 O O . THR B 1 67 ? 19 -36.125 -11.57 1 98.25 67 THR B O 1
ATOM 6002 N N . ILE B 1 68 ? 19.297 -35 -13.422 1 98.5 68 ILE B N 1
ATOM 6003 C CA . ILE B 1 68 ? 17.984 -34.375 -13.359 1 98.5 68 ILE B CA 1
ATOM 6004 C C . ILE B 1 68 ? 16.906 -35.469 -13.477 1 98.5 68 ILE B C 1
ATOM 6006 O O . ILE B 1 68 ? 15.867 -35.375 -12.812 1 98.5 68 ILE B O 1
ATOM 6010 N N . SER B 1 69 ? 17.188 -36.375 -14.359 1 98.69 69 SER B N 1
ATOM 6011 C CA . SER B 1 69 ? 16.266 -37.531 -14.484 1 98.69 69 SER B CA 1
ATOM 6012 C C . SER B 1 69 ? 16.109 -38.25 -13.156 1 98.69 69 SER B C 1
ATOM 6014 O O . SER B 1 69 ? 15 -38.625 -12.781 1 98.69 69 SER B O 1
ATOM 6016 N N . SER B 1 70 ? 17.172 -38.469 -12.508 1 98.69 70 SER B N 1
ATOM 6017 C CA . SER B 1 70 ? 17.141 -39.188 -11.234 1 98.69 70 SER B CA 1
ATOM 6018 C C . SER B 1 70 ? 16.359 -38.406 -10.188 1 98.69 70 SER B C 1
ATOM 6020 O O . SER B 1 70 ? 15.648 -39 -9.359 1 98.69 70 SER B O 1
ATOM 6022 N N . TYR B 1 71 ? 16.562 -37.062 -10.117 1 98.69 71 TYR B N 1
ATOM 6023 C CA . TYR B 1 71 ? 15.781 -36.25 -9.211 1 98.69 71 TYR B CA 1
ATOM 6024 C C . TYR B 1 71 ? 14.289 -36.406 -9.469 1 98.69 71 TYR B C 1
ATOM 6026 O O . TYR B 1 71 ? 13.516 -36.625 -8.531 1 98.69 71 TYR B O 1
ATOM 6034 N N . LEU B 1 72 ? 13.922 -36.312 -10.742 1 98.75 72 LEU B N 1
ATOM 6035 C CA . LEU B 1 72 ? 12.508 -36.406 -11.102 1 98.75 72 LEU B CA 1
ATOM 6036 C C . LEU B 1 72 ? 11.945 -37.75 -10.68 1 98.75 72 LEU B C 1
ATOM 6038 O O . LEU B 1 72 ? 10.828 -37.844 -10.164 1 98.75 72 LEU B O 1
ATOM 6042 N N . HIS B 1 73 ? 12.711 -38.781 -10.984 1 98.25 73 HIS B N 1
ATOM 6043 C CA . HIS B 1 73 ? 12.281 -40.125 -10.625 1 98.25 73 HIS B CA 1
ATOM 6044 C C . HIS B 1 73 ? 12.016 -40.219 -9.125 1 98.25 73 HIS B C 1
ATOM 6046 O O . HIS B 1 73 ? 10.977 -40.75 -8.711 1 98.25 73 HIS B O 1
ATOM 6052 N N . SER B 1 74 ? 12.898 -39.75 -8.328 1 97.62 74 SER B N 1
ATOM 6053 C CA . SER B 1 74 ? 12.773 -39.844 -6.879 1 97.62 74 SER B CA 1
ATOM 6054 C C . SER B 1 74 ? 11.57 -39.062 -6.379 1 97.62 74 SER B C 1
ATOM 6056 O O . SER B 1 74 ? 10.883 -39.469 -5.449 1 97.62 74 SER B O 1
ATOM 6058 N N . LEU B 1 75 ? 11.312 -37.938 -6.957 1 97.69 75 LEU B N 1
ATOM 6059 C CA . LEU B 1 75 ? 10.242 -37.031 -6.543 1 97.69 75 LEU B CA 1
ATOM 6060 C C . LEU B 1 75 ? 8.875 -37.625 -6.863 1 97.69 75 LEU B C 1
ATOM 6062 O O . LEU B 1 75 ? 7.875 -37.281 -6.242 1 97.69 75 LEU B O 1
ATOM 6066 N N . THR B 1 76 ? 8.82 -38.531 -7.828 1 96.5 76 THR B N 1
ATOM 6067 C CA . THR B 1 76 ? 7.527 -38.969 -8.359 1 96.5 76 THR B CA 1
ATOM 6068 C C . THR B 1 76 ? 7.289 -40.438 -8.109 1 96.5 76 THR B C 1
ATOM 6070 O O . THR B 1 76 ? 6.543 -41.094 -8.852 1 96.5 76 THR B O 1
ATOM 6073 N N . LEU B 1 77 ? 7.91 -40.969 -7.168 1 94.06 77 LEU B N 1
ATOM 6074 C CA . LEU B 1 77 ? 7.762 -42.375 -6.809 1 94.06 77 LEU B CA 1
ATOM 6075 C C . LEU B 1 77 ? 6.352 -42.656 -6.301 1 94.06 77 LEU B C 1
ATOM 6077 O O . LEU B 1 77 ? 5.848 -43.75 -6.453 1 94.06 77 LEU B O 1
ATOM 6081 N N . HIS B 1 78 ? 5.742 -41.719 -5.691 1 93.81 78 HIS B N 1
ATOM 6082 C CA . HIS B 1 78 ? 4.395 -41.844 -5.148 1 93.81 78 HIS B CA 1
ATOM 6083 C C . HIS B 1 78 ? 3.592 -40.562 -5.332 1 93.81 78 HIS B C 1
ATOM 6085 O O . HIS B 1 78 ? 4.168 -39.469 -5.461 1 93.81 78 HIS B O 1
ATOM 6091 N N . PRO B 1 79 ? 2.254 -40.75 -5.379 1 95.12 79 PRO B N 1
ATOM 6092 C CA . PRO B 1 79 ? 1.445 -39.531 -5.348 1 95.12 79 PRO B CA 1
ATOM 6093 C C . PRO B 1 79 ? 1.678 -38.688 -4.09 1 95.12 79 PRO B C 1
ATOM 6095 O O . PRO B 1 79 ? 1.915 -39.25 -3.014 1 95.12 79 PRO B O 1
ATOM 6098 N N . HIS B 1 80 ? 1.646 -37.406 -4.188 1 96.5 80 HIS B N 1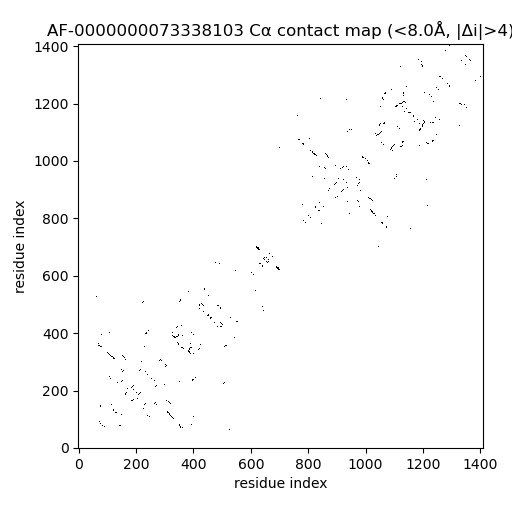
ATOM 6099 C CA . HIS B 1 80 ? 2.004 -36.594 -3.043 1 96.5 80 HIS B CA 1
ATOM 6100 C C . HIS B 1 80 ? 1.171 -35.312 -3.004 1 96.5 80 HIS B C 1
ATOM 6102 O O . HIS B 1 80 ? 1.704 -34.188 -3.16 1 96.5 80 HIS B O 1
ATOM 6108 N N . LEU B 1 81 ? -0.074 -35.438 -2.652 1 97.06 81 LEU B N 1
ATOM 6109 C CA . LEU B 1 81 ? -1.022 -34.344 -2.484 1 97.06 81 LEU B CA 1
ATOM 6110 C C . LEU B 1 81 ? -0.699 -33.531 -1.233 1 97.06 81 LEU B C 1
ATOM 6112 O O . LEU B 1 81 ? -0.365 -34.125 -0.191 1 97.06 81 LEU B O 1
ATOM 6116 N N . ALA B 1 82 ? -0.764 -32.25 -1.375 1 98.06 82 ALA B N 1
ATOM 6117 C CA . ALA B 1 82 ? -0.447 -31.375 -0.248 1 98.06 82 ALA B CA 1
ATOM 6118 C C . ALA B 1 82 ? -1.259 -31.75 0.987 1 98.06 82 ALA B C 1
ATOM 6120 O O . ALA B 1 82 ? -2.443 -32.062 0.882 1 98.06 82 ALA B O 1
ATOM 6121 N N . GLY B 1 83 ? -0.644 -31.609 2.137 1 96.38 83 GLY B N 1
ATOM 6122 C CA . GLY B 1 83 ? -1.312 -31.844 3.406 1 96.38 83 GLY B CA 1
ATOM 6123 C C . GLY B 1 83 ? -1.413 -33.312 3.768 1 96.38 83 GLY B C 1
ATOM 6124 O O . GLY B 1 83 ? -1.998 -33.656 4.793 1 96.38 83 GLY B O 1
ATOM 6125 N N . THR B 1 84 ? -0.897 -34.188 2.979 1 94.5 84 THR B N 1
ATOM 6126 C CA . THR B 1 84 ? -0.923 -35.625 3.248 1 94.5 84 THR B CA 1
ATOM 6127 C C . THR B 1 84 ? 0.459 -36.125 3.658 1 94.5 84 THR B C 1
ATOM 6129 O O . THR B 1 84 ? 1.454 -35.406 3.496 1 94.5 84 THR B O 1
ATOM 6132 N N . LYS B 1 85 ? 0.557 -37.281 4.152 1 91.69 85 LYS B N 1
ATOM 6133 C CA . LYS B 1 85 ? 1.812 -37.844 4.629 1 91.69 85 LYS B CA 1
ATOM 6134 C C . LYS B 1 85 ? 2.807 -38.031 3.486 1 91.69 85 LYS B C 1
ATOM 6136 O O . LYS B 1 85 ? 3.982 -37.688 3.621 1 91.69 85 LYS B O 1
ATOM 6141 N N . PRO B 1 86 ? 2.381 -38.531 2.34 1 92 86 PRO B N 1
ATOM 6142 C CA . PRO B 1 86 ? 3.352 -38.656 1.251 1 92 86 PRO B CA 1
ATOM 6143 C C . PRO B 1 86 ? 3.945 -37.312 0.823 1 92 86 PRO B C 1
ATOM 6145 O O . PRO B 1 86 ? 5.086 -37.25 0.355 1 92 86 PRO B O 1
ATOM 6148 N N . SER B 1 87 ? 3.154 -36.312 0.928 1 94.44 87 SER B N 1
ATOM 6149 C CA . SER B 1 87 ? 3.674 -34.969 0.604 1 94.44 87 SER B CA 1
ATOM 6150 C C . SER B 1 87 ? 4.871 -34.625 1.479 1 94.44 87 SER B C 1
ATOM 6152 O O . SER B 1 87 ? 5.781 -33.938 1.039 1 94.44 87 SER B O 1
ATOM 6154 N N . LEU B 1 88 ? 4.961 -35.094 2.678 1 96.38 88 LEU B N 1
ATOM 6155 C CA . LEU B 1 88 ? 6.07 -34.844 3.59 1 96.38 88 LEU B CA 1
ATOM 6156 C C . LEU B 1 88 ? 7.355 -35.469 3.074 1 96.38 88 LEU B C 1
ATOM 6158 O O . LEU B 1 88 ? 8.445 -34.938 3.293 1 96.38 88 LEU B O 1
ATOM 6162 N N . ASP B 1 89 ? 7.215 -36.562 2.395 1 95.56 89 ASP B N 1
ATOM 6163 C CA . ASP B 1 89 ? 8.391 -37.219 1.819 1 95.56 89 ASP B CA 1
ATOM 6164 C C . ASP B 1 89 ? 9.078 -36.312 0.8 1 95.56 89 ASP B C 1
ATOM 6166 O O . ASP B 1 89 ? 10.305 -36.219 0.76 1 95.56 89 ASP B O 1
ATOM 6170 N N . THR B 1 90 ? 8.297 -35.656 -0.03 1 97.31 90 THR B N 1
ATOM 6171 C CA . THR B 1 90 ? 8.883 -34.75 -1.018 1 97.31 90 THR B CA 1
ATOM 6172 C C . THR B 1 90 ? 9.469 -33.5 -0.342 1 97.31 90 THR B C 1
ATOM 6174 O O . THR B 1 90 ? 10.484 -32.969 -0.787 1 97.31 90 THR B O 1
ATOM 6177 N N . VAL B 1 91 ? 8.844 -33.031 0.768 1 98.38 91 VAL B N 1
ATOM 6178 C CA . VAL B 1 91 ? 9.383 -31.938 1.554 1 98.38 91 VAL B CA 1
ATOM 6179 C C . VAL B 1 91 ? 10.781 -32.281 2.057 1 98.38 91 VAL B C 1
ATOM 6181 O O . VAL B 1 91 ? 11.719 -31.516 1.886 1 98.38 91 VAL B O 1
ATOM 6184 N N . ASN B 1 92 ? 10.852 -33.406 2.639 1 98.25 92 ASN B N 1
ATOM 6185 C CA . ASN B 1 92 ? 12.109 -33.844 3.23 1 98.25 92 ASN B CA 1
ATOM 6186 C C . ASN B 1 92 ? 13.172 -34.094 2.164 1 98.25 92 ASN B C 1
ATOM 6188 O O . ASN B 1 92 ? 14.359 -33.844 2.391 1 98.25 92 ASN B O 1
ATOM 6192 N N . TYR B 1 93 ? 12.734 -34.656 1.032 1 98.44 93 TYR B N 1
ATOM 6193 C CA . TYR B 1 93 ? 13.664 -34.875 -0.063 1 98.44 93 TYR B CA 1
ATOM 6194 C C . TYR B 1 93 ? 14.312 -33.594 -0.508 1 98.44 93 TYR B C 1
ATOM 6196 O O . TYR B 1 93 ? 15.539 -33.5 -0.635 1 98.44 93 TYR B O 1
ATOM 6204 N N . VAL B 1 94 ? 13.516 -32.562 -0.758 1 98.81 94 VAL B N 1
ATOM 6205 C CA . VAL B 1 94 ? 14.016 -31.266 -1.212 1 98.81 94 VAL B CA 1
ATOM 6206 C C . VAL B 1 94 ? 14.875 -30.625 -0.12 1 98.81 94 VAL B C 1
ATOM 6208 O O . VAL B 1 94 ? 15.961 -30.109 -0.395 1 98.81 94 VAL B O 1
ATOM 6211 N N . PHE B 1 95 ? 14.398 -30.656 1.112 1 98.81 95 PHE B N 1
ATOM 6212 C CA . PHE B 1 95 ? 15.125 -30.094 2.246 1 98.81 95 PHE B CA 1
ATOM 6213 C C . PHE B 1 95 ? 16.5 -30.734 2.373 1 98.81 95 PHE B C 1
ATOM 6215 O O . PHE B 1 95 ? 17.5 -30.031 2.502 1 98.81 95 PHE B O 1
ATOM 6222 N N . SER B 1 96 ? 16.531 -32.062 2.336 1 98.75 96 SER B N 1
ATOM 6223 C CA . SER B 1 96 ? 17.781 -32.781 2.482 1 98.75 96 SER B CA 1
ATOM 6224 C C . SER B 1 96 ? 18.734 -32.5 1.324 1 98.75 96 SER B C 1
ATOM 6226 O O . SER B 1 96 ? 19.938 -32.438 1.518 1 98.75 96 SER B O 1
ATOM 6228 N N . HIS B 1 97 ? 18.141 -32.438 0.152 1 98.69 97 HIS B N 1
ATOM 6229 C CA . HIS B 1 97 ? 18.969 -32.094 -1 1 98.69 97 HIS B CA 1
ATOM 6230 C C . HIS B 1 97 ? 19.703 -30.781 -0.792 1 98.69 97 HIS B C 1
ATOM 6232 O O . HIS B 1 97 ? 20.922 -30.719 -0.977 1 98.69 97 HIS B O 1
ATOM 6238 N N . PHE B 1 98 ? 18.984 -29.734 -0.433 1 98.81 98 PHE B N 1
ATOM 6239 C CA . PHE B 1 98 ? 19.578 -28.438 -0.2 1 98.81 98 PHE B CA 1
ATOM 6240 C C . PHE B 1 98 ? 20.625 -28.5 0.905 1 98.81 98 PHE B C 1
ATOM 6242 O O . PHE B 1 98 ? 21.719 -27.953 0.769 1 98.81 98 PHE B O 1
ATOM 6249 N N . LYS B 1 99 ? 20.297 -29.188 1.903 1 98.62 99 LYS B N 1
ATOM 6250 C CA . LYS B 1 99 ? 21.188 -29.312 3.049 1 98.62 99 LYS B CA 1
ATOM 6251 C C . LYS B 1 99 ? 22.469 -30.031 2.67 1 98.62 99 LYS B C 1
ATOM 6253 O O . LYS B 1 99 ? 23.562 -29.656 3.096 1 98.62 99 LYS B O 1
ATOM 6258 N N . ASN B 1 100 ? 22.344 -31.094 1.957 1 98.5 100 ASN B N 1
ATOM 6259 C CA . ASN B 1 100 ? 23.484 -31.891 1.54 1 98.5 100 ASN B CA 1
ATOM 6260 C C . ASN B 1 100 ? 24.438 -31.094 0.646 1 98.5 100 ASN B C 1
ATOM 6262 O O . ASN B 1 100 ? 25.625 -31.406 0.561 1 98.5 100 ASN B O 1
ATOM 6266 N N . LEU B 1 101 ? 23.922 -30.125 -0.021 1 98.56 101 LEU B N 1
ATOM 6267 C CA . LEU B 1 101 ? 24.75 -29.234 -0.839 1 98.56 101 LEU B CA 1
ATOM 6268 C C . LEU B 1 101 ? 25.391 -28.156 0.016 1 98.56 101 LEU B C 1
ATOM 6270 O O . LEU B 1 101 ? 26.062 -27.266 -0.508 1 98.56 101 LEU B O 1
ATOM 6274 N N . LYS B 1 102 ? 25.109 -28.141 1.358 1 98.06 102 LYS B N 1
ATOM 6275 C CA . LYS B 1 102 ? 25.641 -27.219 2.35 1 98.06 102 LYS B CA 1
ATOM 6276 C C . LYS B 1 102 ? 25.109 -25.812 2.145 1 98.06 102 LYS B C 1
ATOM 6278 O O . LYS B 1 102 ? 25.812 -24.828 2.381 1 98.06 102 LYS B O 1
ATOM 6283 N N . LEU B 1 103 ? 23.953 -25.719 1.597 1 98.5 103 LEU B N 1
ATOM 6284 C CA . LEU B 1 103 ? 23.266 -24.422 1.496 1 98.5 103 LEU B CA 1
ATOM 6285 C C . LEU B 1 103 ? 22.469 -24.125 2.764 1 98.5 103 LEU B C 1
ATOM 6287 O O . LEU B 1 103 ? 21.984 -25.047 3.42 1 98.5 103 LEU B O 1
ATOM 6291 N N . GLU B 1 104 ? 22.453 -22.766 3.172 1 98.06 104 GLU B N 1
ATOM 6292 C CA . GLU B 1 104 ? 21.531 -22.391 4.227 1 98.06 104 GLU B CA 1
ATOM 6293 C C . GLU B 1 104 ? 20.094 -22.812 3.881 1 98.06 104 GLU B C 1
ATOM 6295 O O . GLU B 1 104 ? 19.562 -22.422 2.836 1 98.06 104 GLU B O 1
ATOM 6300 N N . THR B 1 105 ? 19.547 -23.766 4.73 1 98.56 105 THR B N 1
ATOM 6301 C CA . THR B 1 105 ? 18.281 -24.391 4.398 1 98.56 105 THR B CA 1
ATOM 6302 C C . THR B 1 105 ? 17.297 -24.266 5.57 1 98.56 105 THR B C 1
ATOM 6304 O O . THR B 1 105 ? 17.703 -24.422 6.727 1 98.56 105 THR B O 1
ATOM 6307 N N . HIS B 1 106 ? 16.016 -23.906 5.277 1 97.62 106 HIS B N 1
ATOM 6308 C CA . HIS B 1 106 ? 14.992 -23.906 6.32 1 97.62 106 HIS B CA 1
ATOM 6309 C C . HIS B 1 106 ? 13.602 -24.172 5.738 1 97.62 106 HIS B C 1
ATOM 6311 O O . HIS B 1 106 ? 13.422 -24.141 4.52 1 97.62 106 HIS B O 1
ATOM 6317 N N . LYS B 1 107 ? 12.672 -24.516 6.594 1 98.12 107 LYS B N 1
ATOM 6318 C CA . LYS B 1 107 ? 11.266 -24.688 6.262 1 98.12 107 LYS B CA 1
ATOM 6319 C C . LYS B 1 107 ? 10.406 -23.609 6.895 1 98.12 107 LYS B C 1
ATOM 6321 O O . LYS B 1 107 ? 10.781 -23.031 7.922 1 98.12 107 LYS B O 1
ATOM 6326 N N . LYS B 1 108 ? 9.383 -23.25 6.246 1 98.31 108 LYS B N 1
ATOM 6327 C CA . LYS B 1 108 ? 8.352 -22.391 6.828 1 98.31 108 LYS B CA 1
ATOM 6328 C C . LYS B 1 108 ? 6.984 -23.078 6.773 1 98.31 108 LYS B C 1
ATOM 6330 O O . LYS B 1 108 ? 6.555 -23.531 5.711 1 98.31 108 LYS B O 1
ATOM 6335 N N . GLU B 1 109 ? 6.34 -23.156 7.898 1 98.19 109 GLU B N 1
ATOM 6336 C CA . GLU B 1 109 ? 5.055 -23.844 8.008 1 98.19 109 GLU B CA 1
ATOM 6337 C C . GLU B 1 109 ? 3.898 -22.844 8.023 1 98.19 109 GLU B C 1
ATOM 6339 O O . GLU B 1 109 ? 4.02 -21.75 8.578 1 98.19 109 GLU B O 1
ATOM 6344 N N . TYR B 1 110 ? 2.803 -23.219 7.445 1 98.44 110 TYR B N 1
ATOM 6345 C CA . TYR B 1 110 ? 1.53 -22.5 7.512 1 98.44 110 TYR B CA 1
ATOM 6346 C C . TYR B 1 110 ? 0.381 -23.453 7.789 1 98.44 110 TYR B C 1
ATOM 6348 O O . TYR B 1 110 ? 0.409 -24.609 7.355 1 98.44 110 TYR B O 1
ATOM 6356 N N . GLN B 1 111 ? -0.592 -23.078 8.539 1 98.25 111 GLN B N 1
ATOM 6357 C CA . GLN B 1 111 ? -1.844 -23.797 8.734 1 98.25 111 GLN B CA 1
ATOM 6358 C C . GLN B 1 111 ? -2.938 -23.266 7.809 1 98.25 111 GLN B C 1
ATOM 6360 O O . GLN B 1 111 ? -3.391 -22.125 7.969 1 98.25 111 GLN B O 1
ATOM 6365 N N . VAL B 1 112 ? -3.383 -24.094 6.863 1 98.44 112 VAL B N 1
ATOM 6366 C CA . VAL B 1 112 ? -4.242 -23.594 5.789 1 98.44 112 VAL B CA 1
ATOM 6367 C C . VAL B 1 112 ? -5.414 -24.547 5.582 1 98.44 112 VAL B C 1
ATOM 6369 O O . VAL B 1 112 ? -5.34 -25.719 5.957 1 98.44 112 VAL B O 1
ATOM 6372 N N . LEU B 1 113 ? -6.469 -23.984 5.023 1 98.62 113 LEU B N 1
ATOM 6373 C CA . LEU B 1 113 ? -7.656 -24.781 4.723 1 98.62 113 LEU B CA 1
ATOM 6374 C C . LEU B 1 113 ? -7.52 -25.469 3.369 1 98.62 113 LEU B C 1
ATOM 6376 O O . LEU B 1 113 ? -7.43 -24.812 2.334 1 98.62 113 LEU B O 1
ATOM 6380 N N . LEU B 1 114 ? -7.484 -26.828 3.32 1 98.56 114 LEU B N 1
ATOM 6381 C CA . LEU B 1 114 ? -7.527 -27.609 2.092 1 98.56 114 LEU B CA 1
ATOM 6382 C C . LEU B 1 114 ? -8.758 -28.516 2.061 1 98.56 114 LEU B C 1
ATOM 6384 O O . LEU B 1 114 ? -9.562 -28.5 2.994 1 98.56 114 LEU B O 1
ATOM 6388 N N . SER B 1 115 ? -9.008 -29.156 0.953 1 98.31 115 SER B N 1
ATOM 6389 C CA . SER B 1 115 ? -10.188 -30 0.831 1 98.31 115 SER B CA 1
ATOM 6390 C C . SER B 1 115 ? -9.844 -31.359 0.213 1 98.31 115 SER B C 1
ATOM 6392 O O . SER B 1 115 ? -8.961 -31.438 -0.643 1 98.31 115 SER B O 1
ATOM 6394 N N . TYR B 1 116 ? -10.562 -32.438 0.673 1 97.94 116 TYR B N 1
ATOM 6395 C CA . TYR B 1 116 ? -10.312 -33.812 0.246 1 97.94 116 TYR B CA 1
ATOM 6396 C C . TYR B 1 116 ? -11.617 -34.531 -0.035 1 97.94 116 TYR B C 1
ATOM 6398 O O . TYR B 1 116 ? -12.641 -34.25 0.595 1 97.94 116 TYR B O 1
ATOM 6406 N N . PRO B 1 117 ? -11.523 -35.438 -1.009 1 97.5 117 PRO B N 1
ATOM 6407 C CA . PRO B 1 117 ? -12.727 -36.219 -1.289 1 97.5 117 PRO B CA 1
ATOM 6408 C C . PRO B 1 117 ? -12.945 -37.344 -0.28 1 97.5 117 PRO B C 1
ATOM 6410 O O . PRO B 1 117 ? -11.977 -37.969 0.181 1 97.5 117 PRO B O 1
ATOM 6413 N N . ILE B 1 118 ? -14.188 -37.531 0.08 1 96.94 118 ILE B N 1
ATOM 6414 C CA . ILE B 1 118 ? -14.562 -38.656 0.924 1 96.94 118 ILE B CA 1
ATOM 6415 C C . ILE B 1 118 ? -15.188 -39.75 0.069 1 96.94 118 ILE B C 1
ATOM 6417 O O . ILE B 1 118 ? -14.773 -40.906 0.141 1 96.94 118 ILE B O 1
ATOM 6421 N N . LYS B 1 119 ? -16.234 -39.375 -0.72 1 96.19 119 LYS B N 1
ATOM 6422 C CA . LYS B 1 119 ? -16.938 -40.312 -1.582 1 96.19 119 LYS B CA 1
ATOM 6423 C C . LYS B 1 119 ? -17.531 -39.594 -2.803 1 96.19 119 LYS B C 1
ATOM 6425 O O . LYS B 1 119 ? -17.906 -38.438 -2.729 1 96.19 119 LYS B O 1
ATOM 6430 N N . SER B 1 120 ? -17.422 -40.312 -3.896 1 96.69 120 SER B N 1
ATOM 6431 C CA . SER B 1 120 ? -18.109 -39.844 -5.09 1 96.69 120 SER B CA 1
ATOM 6432 C C . SER B 1 120 ? -18.734 -41 -5.859 1 96.69 120 SER B C 1
ATOM 6434 O O . SER B 1 120 ? -18.203 -42.125 -5.859 1 96.69 120 SER B O 1
ATOM 6436 N N . SER B 1 121 ? -19.875 -40.75 -6.418 1 97.31 121 SER B N 1
ATOM 6437 C CA . SER B 1 121 ? -20.547 -41.719 -7.27 1 97.31 121 SER B CA 1
ATOM 6438 C C . SER B 1 121 ? -21.375 -41.031 -8.359 1 97.31 121 SER B C 1
ATOM 6440 O O . SER B 1 121 ? -21.859 -39.938 -8.156 1 97.31 121 SER B O 1
ATOM 6442 N N . LEU B 1 122 ? -21.359 -41.656 -9.477 1 97.81 122 LEU B N 1
ATOM 6443 C CA . LEU B 1 122 ? -22.141 -41.188 -10.617 1 97.81 122 LEU B CA 1
ATOM 6444 C C . LEU B 1 122 ? -22.766 -42.375 -11.359 1 97.81 122 LEU B C 1
ATOM 6446 O O . LEU B 1 122 ? -22.094 -43.375 -11.648 1 97.81 122 LEU B O 1
ATOM 6450 N N . SER B 1 123 ? -24.047 -42.281 -11.617 1 97.62 123 SER B N 1
ATOM 6451 C CA . SER B 1 123 ? -24.734 -43.25 -12.461 1 97.62 123 SER B CA 1
ATOM 6452 C C . SER B 1 123 ? -25.703 -42.562 -13.43 1 97.62 123 SER B C 1
ATOM 6454 O O . SER B 1 123 ? -26.125 -41.438 -13.188 1 97.62 123 SER B O 1
ATOM 6456 N N . ALA B 1 124 ? -25.891 -43.219 -14.461 1 96.5 124 ALA B N 1
ATOM 6457 C CA . ALA B 1 124 ? -26.844 -42.719 -15.453 1 96.5 124 ALA B CA 1
ATOM 6458 C C . ALA B 1 124 ? -28 -43.688 -15.625 1 96.5 124 ALA B C 1
ATOM 6460 O O . ALA B 1 124 ? -27.797 -44.906 -15.688 1 96.5 124 ALA B O 1
ATOM 6461 N N . HIS B 1 125 ? -29.156 -43.094 -15.641 1 95.38 125 HIS B N 1
ATOM 6462 C CA . HIS B 1 125 ? -30.391 -43.844 -15.898 1 95.38 125 HIS B CA 1
ATOM 6463 C C . HIS B 1 125 ? -30.953 -43.5 -17.281 1 95.38 125 HIS B C 1
ATOM 6465 O O . HIS B 1 125 ? -31.312 -42.344 -17.531 1 95.38 125 HIS B O 1
ATOM 6471 N N . PHE B 1 126 ? -31.094 -44.562 -18.047 1 92.88 126 PHE B N 1
ATOM 6472 C CA . PHE B 1 126 ? -31.484 -44.312 -19.422 1 92.88 126 PHE B CA 1
ATOM 6473 C C . PHE B 1 126 ? -32.969 -44.625 -19.625 1 92.88 126 PHE B C 1
ATOM 6475 O O . PHE B 1 126 ? -33.594 -45.219 -18.766 1 92.88 126 PHE B O 1
ATOM 6482 N N . SER B 1 127 ? -33.469 -44.188 -20.75 1 87.75 127 SER B N 1
ATOM 6483 C CA . SER B 1 127 ? -34.906 -44.312 -21.047 1 87.75 127 SER B CA 1
ATOM 6484 C C . SER B 1 127 ? -35.312 -45.781 -21.188 1 87.75 127 SER B C 1
ATOM 6486 O O . SER B 1 127 ? -36.438 -46.156 -20.906 1 87.75 127 SER B O 1
ATOM 6488 N N . ASN B 1 128 ? -34.438 -46.562 -21.656 1 89.56 128 ASN B N 1
ATOM 6489 C CA . ASN B 1 128 ? -34.75 -47.969 -21.859 1 89.56 128 ASN B CA 1
ATOM 6490 C C . ASN B 1 128 ? -34.719 -48.75 -20.547 1 89.56 128 ASN B C 1
ATOM 6492 O O . ASN B 1 128 ? -34.875 -49.969 -20.547 1 89.56 128 ASN B O 1
ATOM 6496 N N . GLY B 1 129 ? -34.438 -48.094 -19.453 1 89.06 129 GLY B N 1
ATOM 6497 C CA . GLY B 1 129 ? -34.438 -48.719 -18.141 1 89.06 129 GLY B CA 1
ATOM 6498 C C . GLY B 1 129 ? -33.062 -49.188 -17.688 1 89.06 129 GLY B C 1
ATOM 6499 O O . GLY B 1 129 ? -32.875 -49.5 -16.516 1 89.06 129 GLY B O 1
ATOM 6500 N N . SER B 1 130 ? -32.156 -49.031 -18.578 1 93.56 130 SER B N 1
ATOM 6501 C CA . SER B 1 130 ? -30.828 -49.469 -18.219 1 93.56 130 SER B CA 1
ATOM 6502 C C . SER B 1 130 ? -30.125 -48.438 -17.344 1 93.56 130 SER B C 1
ATOM 6504 O O . SER B 1 130 ? -30.469 -47.25 -17.391 1 93.56 130 SER B O 1
ATOM 6506 N N . VAL B 1 131 ? -29.297 -49.031 -16.469 1 95.38 131 VAL B N 1
ATOM 6507 C CA . VAL B 1 131 ? -28.531 -48.188 -15.562 1 95.38 131 VAL B CA 1
ATOM 6508 C C . VAL B 1 131 ? -27.031 -48.469 -15.734 1 95.38 131 VAL B C 1
ATOM 6510 O O . VAL B 1 131 ? -26.625 -49.625 -15.844 1 95.38 131 VAL B O 1
ATOM 6513 N N . VAL B 1 132 ? -26.281 -47.406 -15.852 1 96.06 132 VAL B N 1
ATOM 6514 C CA . VAL B 1 132 ? -24.828 -47.5 -15.914 1 96.06 132 VAL B CA 1
ATOM 6515 C C . VAL B 1 132 ? -24.203 -46.844 -14.688 1 96.06 132 VAL B C 1
ATOM 6517 O O . VAL B 1 132 ? -24.438 -45.656 -14.445 1 96.06 132 VAL B O 1
ATOM 6520 N N . ASP B 1 133 ? -23.484 -47.625 -13.914 1 96.44 133 ASP B N 1
ATOM 6521 C CA . ASP B 1 133 ? -22.672 -47.062 -12.836 1 96.44 133 ASP B CA 1
ATOM 6522 C C . ASP B 1 133 ? -21.266 -46.75 -13.328 1 96.44 133 ASP B C 1
ATOM 6524 O O . ASP B 1 133 ? -20.516 -47.656 -13.719 1 96.44 133 ASP B O 1
ATOM 6528 N N . PHE B 1 134 ? -20.938 -45.531 -13.242 1 95.75 134 PHE B N 1
ATOM 6529 C CA . PHE B 1 134 ? -19.656 -45.094 -13.797 1 95.75 134 PHE B CA 1
ATOM 6530 C C . PHE B 1 134 ? -18.531 -45.344 -12.812 1 95.75 134 PHE B C 1
ATOM 6532 O O . PHE B 1 134 ? -18.688 -45.125 -11.609 1 95.75 134 PHE B O 1
ATOM 6539 N N . ASN B 1 135 ? -17.438 -45.844 -13.328 1 91.56 135 ASN B N 1
ATOM 6540 C CA . ASN B 1 135 ? -16.203 -45.906 -12.539 1 91.56 135 ASN B CA 1
ATOM 6541 C C . ASN B 1 135 ? -15.562 -44.531 -12.398 1 91.56 135 ASN B C 1
ATOM 6543 O O . ASN B 1 135 ? -15.172 -43.906 -13.391 1 91.56 135 ASN B O 1
ATOM 6547 N N . MET B 1 136 ? -15.453 -44.125 -11.188 1 90.94 136 MET B N 1
ATOM 6548 C CA . MET B 1 136 ? -14.969 -42.781 -10.93 1 90.94 136 MET B CA 1
ATOM 6549 C C . MET B 1 136 ? -13.477 -42.781 -10.633 1 90.94 136 MET B C 1
ATOM 6551 O O . MET B 1 136 ? -12.891 -41.719 -10.375 1 90.94 136 MET B O 1
ATOM 6555 N N . SER B 1 137 ? -12.773 -43.875 -10.656 1 87.88 137 SER B N 1
ATOM 6556 C CA . SER B 1 137 ? -11.352 -43.969 -10.344 1 87.88 137 SER B CA 1
ATOM 6557 C C . SER B 1 137 ? -10.516 -44.125 -11.609 1 87.88 137 SER B C 1
ATOM 6559 O O . SER B 1 137 ? -11.039 -44.5 -12.664 1 87.88 137 SER B O 1
ATOM 6561 N N . GLU B 1 138 ? -9.227 -43.75 -11.445 1 88.69 138 GLU B N 1
ATOM 6562 C CA . GLU B 1 138 ? -8.25 -44 -12.5 1 88.69 138 GLU B CA 1
ATOM 6563 C C . GLU B 1 138 ? -7.445 -45.25 -12.227 1 88.69 138 GLU B C 1
ATOM 6565 O O . GLU B 1 138 ? -7.098 -45.531 -11.078 1 88.69 138 GLU B O 1
ATOM 6570 N N . PHE B 1 139 ? -7.293 -45.969 -13.305 1 82.25 139 PHE B N 1
ATOM 6571 C CA . PHE B 1 139 ? -6.488 -47.188 -13.148 1 82.25 139 PHE B CA 1
ATOM 6572 C C . PHE B 1 139 ? -5.141 -47.031 -13.844 1 82.25 139 PHE B C 1
ATOM 6574 O O . PHE B 1 139 ? -5.086 -46.781 -15.047 1 82.25 139 PHE B O 1
ATOM 6581 N N . VAL B 1 140 ? -4.152 -47 -12.984 1 84.06 140 VAL B N 1
ATOM 6582 C CA . VAL B 1 140 ? -2.795 -46.969 -13.516 1 84.06 140 VAL B CA 1
ATOM 6583 C C . VAL B 1 140 ? -1.974 -48.125 -12.938 1 84.06 140 VAL B C 1
ATOM 6585 O O . VAL B 1 140 ? -2.186 -48.531 -11.789 1 84.06 140 VAL B O 1
ATOM 6588 N N . ASP B 1 141 ? -1.106 -48.656 -13.727 1 80.38 141 ASP B N 1
ATOM 6589 C CA . ASP B 1 141 ? -0.216 -49.719 -13.258 1 80.38 141 ASP B CA 1
ATOM 6590 C C . ASP B 1 141 ? 1.085 -49.156 -12.711 1 80.38 141 ASP B C 1
ATOM 6592 O O . ASP B 1 141 ? 2.143 -49.281 -13.328 1 80.38 141 ASP B O 1
ATOM 6596 N N . LEU B 1 142 ? 1.003 -48.562 -11.695 1 80.31 142 LEU B N 1
ATOM 6597 C CA . LEU B 1 142 ? 2.158 -47.906 -11.078 1 80.31 142 LEU B CA 1
ATOM 6598 C C . LEU B 1 142 ? 2.209 -48.219 -9.586 1 80.31 142 LEU B C 1
ATOM 6600 O O . LEU B 1 142 ? 1.212 -48.656 -9 1 80.31 142 LEU B O 1
ATOM 6604 N N . ALA B 1 143 ? 3.279 -48.062 -9.031 1 71.75 143 ALA B N 1
ATOM 6605 C CA . ALA B 1 143 ? 3.482 -48.281 -7.605 1 71.75 143 ALA B CA 1
ATOM 6606 C C . ALA B 1 143 ? 2.568 -47.406 -6.77 1 71.75 143 ALA B C 1
ATOM 6608 O O . ALA B 1 143 ? 2.346 -46.219 -7.109 1 71.75 143 ALA B O 1
ATOM 6609 N N . GLU B 1 144 ? 2.033 -47.969 -5.75 1 75.38 144 GLU B N 1
ATOM 6610 C CA . GLU B 1 144 ? 1.24 -47.281 -4.738 1 75.38 144 GLU B CA 1
ATOM 6611 C C . GLU B 1 144 ? 0.016 -46.625 -5.355 1 75.38 144 GLU B C 1
ATOM 6613 O O . GLU B 1 144 ? -0.374 -45.531 -4.941 1 75.38 144 GLU B O 1
ATOM 6618 N N . SER B 1 145 ? -0.454 -47.156 -6.336 1 76.81 145 SER B N 1
ATOM 6619 C CA . SER B 1 145 ? -1.638 -46.625 -7.016 1 76.81 145 SER B CA 1
ATOM 6620 C C . SER B 1 145 ? -2.83 -46.562 -6.066 1 76.81 145 SER B C 1
ATOM 6622 O O . SER B 1 145 ? -3.801 -45.844 -6.34 1 76.81 145 SER B O 1
ATOM 6624 N N . ASP B 1 146 ? -2.68 -47.188 -4.984 1 77.56 146 ASP B N 1
ATOM 6625 C CA . ASP B 1 146 ? -3.748 -47.156 -3.99 1 77.56 146 ASP B CA 1
ATOM 6626 C C . ASP B 1 146 ? -3.775 -45.844 -3.25 1 77.56 146 ASP B C 1
ATOM 6628 O O . ASP B 1 146 ? -4.762 -45.5 -2.592 1 77.56 146 ASP B O 1
ATOM 6632 N N . LYS B 1 147 ? -2.734 -45.094 -3.43 1 84 147 LYS B N 1
ATOM 6633 C CA . LYS B 1 147 ? -2.623 -43.812 -2.711 1 84 147 LYS B CA 1
ATOM 6634 C C . LYS B 1 147 ? -3.07 -42.656 -3.584 1 84 147 LYS B C 1
ATOM 6636 O O . LYS B 1 147 ? -3.092 -41.5 -3.131 1 84 147 LYS B O 1
ATOM 6641 N N . ILE B 1 148 ? -3.469 -42.969 -4.711 1 91.88 148 ILE B N 1
ATOM 6642 C CA . ILE B 1 148 ? -3.947 -41.906 -5.613 1 91.88 148 ILE B CA 1
ATOM 6643 C C . ILE B 1 148 ? -5.281 -41.375 -5.109 1 91.88 148 ILE B C 1
ATOM 6645 O O . ILE B 1 148 ? -6.203 -42.156 -4.82 1 91.88 148 ILE B O 1
ATOM 6649 N N . VAL B 1 149 ? -5.316 -40.094 -4.938 1 94.12 149 VAL B N 1
ATOM 6650 C CA . VAL B 1 149 ? -6.562 -39.469 -4.516 1 94.12 149 VAL B CA 1
ATOM 6651 C C . VAL B 1 149 ? -7.625 -39.656 -5.598 1 94.12 149 VAL B C 1
ATOM 6653 O O . VAL B 1 149 ? -7.324 -39.562 -6.789 1 94.12 149 VAL B O 1
ATOM 6656 N N . SER B 1 150 ? -8.82 -39.969 -5.16 1 94.5 150 SER B N 1
ATOM 6657 C CA . SER B 1 150 ? -9.914 -40.062 -6.125 1 94.5 150 SER B CA 1
ATOM 6658 C C . SER B 1 150 ? -10.102 -38.719 -6.867 1 94.5 150 SER B C 1
ATOM 6660 O O . SER B 1 150 ? -9.977 -37.656 -6.273 1 94.5 150 SER B O 1
ATOM 6662 N N . PRO B 1 151 ? -10.406 -38.875 -8.188 1 96.31 151 PRO B N 1
ATOM 6663 C CA . PRO B 1 151 ? -10.633 -37.625 -8.922 1 96.31 151 PRO B CA 1
ATOM 6664 C C . PRO B 1 151 ? -11.734 -36.75 -8.305 1 96.31 151 PRO B C 1
ATOM 6666 O O . PRO B 1 151 ? -12.789 -37.281 -7.918 1 96.31 151 PRO B O 1
ATOM 6669 N N . TYR B 1 152 ? -11.477 -35.5 -8.141 1 97.75 152 TYR B N 1
ATOM 6670 C CA . TYR B 1 152 ? -12.43 -34.562 -7.566 1 97.75 152 TYR B CA 1
ATOM 6671 C C . TYR B 1 152 ? -12.031 -33.125 -7.883 1 97.75 152 TYR B C 1
ATOM 6673 O O . TYR B 1 152 ? -10.945 -32.875 -8.414 1 97.75 152 TYR B O 1
ATOM 6681 N N . HIS B 1 153 ? -12.961 -32.25 -7.684 1 98.44 153 HIS B N 1
ATOM 6682 C CA . HIS B 1 153 ? -12.672 -30.812 -7.68 1 98.44 153 HIS B CA 1
ATOM 6683 C C . HIS B 1 153 ? -12.492 -30.297 -6.258 1 98.44 153 HIS B C 1
ATOM 6685 O O . HIS B 1 153 ? -13.453 -30.234 -5.48 1 98.44 153 HIS B O 1
ATOM 6691 N N . ALA B 1 154 ? -11.266 -29.844 -5.996 1 98.5 154 ALA B N 1
ATOM 6692 C CA . ALA B 1 154 ? -11 -29.312 -4.664 1 98.5 154 ALA B CA 1
ATOM 6693 C C . ALA B 1 154 ? -11.93 -28.141 -4.352 1 98.5 154 ALA B C 1
ATOM 6695 O O . ALA B 1 154 ? -12.133 -27.266 -5.191 1 98.5 154 ALA B O 1
ATOM 6696 N N . TYR B 1 155 ? -12.57 -28.125 -3.145 1 98.5 155 TYR B N 1
ATOM 6697 C CA . TYR B 1 155 ? -13.438 -27.109 -2.562 1 98.5 155 TYR B CA 1
ATOM 6698 C C . TYR B 1 155 ? -14.836 -27.172 -3.174 1 98.5 155 TYR B C 1
ATOM 6700 O O . TYR B 1 155 ? -15.664 -26.297 -2.918 1 98.5 155 TYR B O 1
ATOM 6708 N N . SER B 1 156 ? -15.062 -28.156 -4.078 1 98.5 156 SER B N 1
ATOM 6709 C CA . SER B 1 156 ? -16.453 -28.406 -4.453 1 98.5 156 SER B CA 1
ATOM 6710 C C . SER B 1 156 ? -17.297 -28.734 -3.23 1 98.5 156 SER B C 1
ATOM 6712 O O . SER B 1 156 ? -16.859 -29.484 -2.354 1 98.5 156 SER B O 1
ATOM 6714 N N . PRO B 1 157 ? -18.453 -28.156 -3.127 1 98.12 157 PRO B N 1
ATOM 6715 C CA . PRO B 1 157 ? -19.297 -28.531 -1.995 1 98.12 157 PRO B CA 1
ATOM 6716 C C . PRO B 1 157 ? -19.875 -29.938 -2.135 1 98.12 157 PRO B C 1
ATOM 6718 O O . PRO B 1 157 ? -20.031 -30.438 -3.254 1 98.12 157 PRO B O 1
ATOM 6721 N N . SER B 1 158 ? -20.141 -30.562 -0.996 1 98.31 158 SER B N 1
ATOM 6722 C CA . SER B 1 158 ? -20.844 -31.844 -0.994 1 98.31 158 SER B CA 1
ATOM 6723 C C . SER B 1 158 ? -22.281 -31.672 -1.492 1 98.31 158 SER B C 1
ATOM 6725 O O . SER B 1 158 ? -22.891 -30.625 -1.307 1 98.31 158 SER B O 1
ATOM 6727 N N . GLY B 1 159 ? -22.734 -32.75 -2.223 1 98.38 159 GLY B N 1
ATOM 6728 C CA . GLY B 1 159 ? -24.109 -32.688 -2.684 1 98.38 159 GLY B CA 1
ATOM 6729 C C . GLY B 1 159 ? -24.547 -33.906 -3.453 1 98.38 159 GLY B C 1
ATOM 6730 O O . GLY B 1 159 ? -23.703 -34.688 -3.895 1 98.38 159 GLY B O 1
ATOM 6731 N N . THR B 1 160 ? -25.844 -34.125 -3.475 1 98.19 160 THR B N 1
ATOM 6732 C CA . THR B 1 160 ? -26.5 -35.188 -4.262 1 98.19 160 THR B CA 1
ATOM 6733 C C . THR B 1 160 ? -27.562 -34.594 -5.176 1 98.19 160 THR B C 1
ATOM 6735 O O . THR B 1 160 ? -28.391 -33.781 -4.734 1 98.19 160 THR B O 1
ATOM 6738 N N . VAL B 1 161 ? -27.438 -35 -6.43 1 98.12 161 VAL B N 1
ATOM 6739 C CA . VAL B 1 161 ? -28.359 -34.469 -7.422 1 98.12 161 VAL B CA 1
ATOM 6740 C C . VAL B 1 161 ? -28.875 -35.594 -8.312 1 98.12 161 VAL B C 1
ATOM 6742 O O . VAL B 1 161 ? -28.109 -36.469 -8.734 1 98.12 161 VAL B O 1
ATOM 6745 N N . HIS B 1 162 ? -30.156 -35.625 -8.516 1 97.81 162 HIS B N 1
ATOM 6746 C CA . HIS B 1 162 ? -30.812 -36.5 -9.508 1 97.81 162 HIS B CA 1
ATOM 6747 C C . HIS B 1 162 ? -31.562 -35.656 -10.547 1 97.81 162 HIS B C 1
ATOM 6749 O O . HIS B 1 162 ? -32.625 -35.094 -10.258 1 97.81 162 HIS B O 1
ATOM 6755 N N . ALA B 1 163 ? -30.938 -35.625 -11.758 1 98.19 163 ALA B N 1
ATOM 6756 C CA . ALA B 1 163 ? -31.516 -34.719 -12.734 1 98.19 163 ALA B CA 1
ATOM 6757 C C . ALA B 1 163 ? -31.094 -35.094 -14.156 1 98.19 163 ALA B C 1
ATOM 6759 O O . ALA B 1 163 ? -30.219 -35.938 -14.344 1 98.19 163 ALA B O 1
ATOM 6760 N N . LYS B 1 164 ? -31.797 -34.469 -15.141 1 97.75 164 LYS B N 1
ATOM 6761 C CA . LYS B 1 164 ? -31.422 -34.625 -16.547 1 97.75 164 LYS B CA 1
ATOM 6762 C C . LYS B 1 164 ? -30.109 -33.875 -16.828 1 97.75 164 LYS B C 1
ATOM 6764 O O . LYS B 1 164 ? -29.688 -33.031 -16.047 1 97.75 164 LYS B O 1
ATOM 6769 N N . VAL B 1 165 ? -29.469 -34.312 -17.938 1 97.81 165 VAL B N 1
ATOM 6770 C CA . VAL B 1 165 ? -28.172 -33.75 -18.281 1 97.81 165 VAL B CA 1
ATOM 6771 C C . VAL B 1 165 ? -28.328 -32.844 -19.516 1 97.81 165 VAL B C 1
ATOM 6773 O O . VAL B 1 165 ? -29.078 -33.188 -20.438 1 97.81 165 VAL B O 1
ATOM 6776 N N . VAL B 1 166 ? -27.672 -31.703 -19.438 1 98.06 166 VAL B N 1
ATOM 6777 C CA . VAL B 1 166 ? -27.562 -30.812 -20.594 1 98.06 166 VAL B CA 1
ATOM 6778 C C . VAL B 1 166 ? -26.094 -30.609 -20.953 1 98.06 166 VAL B C 1
ATOM 6780 O O . VAL B 1 166 ? -25.281 -30.297 -20.078 1 98.06 166 VAL B O 1
ATOM 6783 N N . PHE B 1 167 ? -25.719 -30.828 -22.203 1 97.31 167 PHE B N 1
ATOM 6784 C CA . PHE B 1 167 ? -24.375 -30.5 -22.672 1 97.31 167 PHE B CA 1
ATOM 6785 C C . PHE B 1 167 ? -24.25 -29.016 -22.984 1 97.31 167 PHE B C 1
ATOM 6787 O O . PHE B 1 167 ? -25.047 -28.484 -23.766 1 97.31 167 PHE B O 1
ATOM 6794 N N . VAL B 1 168 ? -23.219 -28.391 -22.469 1 97.31 168 VAL B N 1
ATOM 6795 C CA . VAL B 1 168 ? -23.156 -26.938 -22.594 1 97.31 168 VAL B CA 1
ATOM 6796 C C . VAL B 1 168 ? -21.828 -26.531 -23.219 1 97.31 168 VAL B C 1
ATOM 6798 O O . VAL B 1 168 ? -21.312 -25.453 -22.922 1 97.31 168 VAL B O 1
ATOM 6801 N N . ASN B 1 169 ? -21.203 -27.375 -23.891 1 96.06 169 ASN B N 1
ATOM 6802 C CA . ASN B 1 169 ? -19.938 -27.125 -24.562 1 96.06 169 ASN B CA 1
ATOM 6803 C C . ASN B 1 169 ? -18.844 -26.734 -23.578 1 96.06 169 ASN B C 1
ATOM 6805 O O . ASN B 1 169 ? -18.562 -27.5 -22.641 1 96.06 169 ASN B O 1
ATOM 6809 N N . TYR B 1 170 ? -18.312 -25.516 -23.641 1 95.44 170 TYR B N 1
ATOM 6810 C CA . TYR B 1 170 ? -17.203 -25.156 -22.766 1 95.44 170 TYR B CA 1
ATOM 6811 C C . TYR B 1 170 ? -17.703 -24.438 -21.516 1 95.44 170 TYR B C 1
ATOM 6813 O O . TYR B 1 170 ? -16.922 -24.109 -20.625 1 95.44 170 TYR B O 1
ATOM 6821 N N . GLY B 1 171 ? -18.938 -24.266 -21.438 1 96.75 171 GLY B N 1
ATOM 6822 C CA . GLY B 1 171 ? -19.547 -23.672 -20.25 1 96.75 171 GLY B CA 1
ATOM 6823 C C . GLY B 1 171 ? -19.375 -22.156 -20.203 1 96.75 171 GLY B C 1
ATOM 6824 O O . GLY B 1 171 ? -19.484 -21.562 -19.125 1 96.75 171 GLY B O 1
ATOM 6825 N N . ARG B 1 172 ? -19.188 -21.469 -21.344 1 94.88 172 ARG B N 1
ATOM 6826 C CA . ARG B 1 172 ? -19.047 -20.016 -21.422 1 94.88 172 ARG B CA 1
ATOM 6827 C C . ARG B 1 172 ? -20.406 -19.328 -21.438 1 94.88 172 ARG B C 1
ATOM 6829 O O . ARG B 1 172 ? -21.422 -19.953 -21.75 1 94.88 172 ARG B O 1
ATOM 6836 N N . GLU B 1 173 ? -20.375 -18.078 -21.188 1 93.69 173 GLU B N 1
ATOM 6837 C CA . GLU B 1 173 ? -21.609 -17.312 -21.266 1 93.69 173 GLU B CA 1
ATOM 6838 C C . GLU B 1 173 ? -22.219 -17.422 -22.656 1 93.69 173 GLU B C 1
ATOM 6840 O O . GLU B 1 173 ? -23.438 -17.562 -22.797 1 93.69 173 GLU B O 1
ATOM 6845 N N . VAL B 1 174 ? -21.375 -17.344 -23.656 1 93.25 174 VAL B N 1
ATOM 6846 C CA . VAL B 1 174 ? -21.844 -17.391 -25.031 1 93.25 174 VAL B CA 1
ATOM 6847 C C . VAL B 1 174 ? -22.469 -18.766 -25.328 1 93.25 174 VAL B C 1
ATOM 6849 O O . VAL B 1 174 ? -23.406 -18.859 -26.109 1 93.25 174 VAL B O 1
ATOM 6852 N N . ASP B 1 175 ? -21.984 -19.812 -24.688 1 96.44 175 ASP B N 1
ATOM 6853 C CA . ASP B 1 175 ? -22.547 -21.156 -24.859 1 96.44 175 ASP B CA 1
ATOM 6854 C C . ASP B 1 175 ? -23.953 -21.25 -24.266 1 96.44 175 ASP B C 1
ATOM 6856 O O . ASP B 1 175 ? -24.844 -21.828 -24.875 1 96.44 175 ASP B O 1
ATOM 6860 N N . TYR B 1 176 ? -24.156 -20.703 -23.156 1 97.06 176 TYR B N 1
ATOM 6861 C CA . TYR B 1 176 ? -25.484 -20.688 -22.547 1 97.06 176 TYR B CA 1
ATOM 6862 C C . TYR B 1 176 ? -26.453 -19.828 -23.344 1 97.06 176 TYR B C 1
ATOM 6864 O O . TYR B 1 176 ? -27.641 -20.172 -23.453 1 97.06 176 TYR B O 1
ATOM 6872 N N . SER B 1 177 ? -25.938 -18.734 -23.891 1 95.62 177 SER B N 1
ATOM 6873 C CA . SER B 1 177 ? -26.766 -17.906 -24.766 1 95.62 177 SER B CA 1
ATOM 6874 C C . SER B 1 177 ? -27.203 -18.672 -26 1 95.62 177 SER B C 1
ATOM 6876 O O . SER B 1 177 ? -28.344 -18.547 -26.438 1 95.62 177 SER B O 1
ATOM 6878 N N . ALA B 1 178 ? -26.312 -19.391 -26.531 1 96.62 178 ALA B N 1
ATOM 6879 C CA . ALA B 1 178 ? -26.641 -20.219 -27.688 1 96.62 178 ALA B CA 1
ATOM 6880 C C . ALA B 1 178 ? -27.719 -21.234 -27.344 1 96.62 178 ALA B C 1
ATOM 6882 O O . ALA B 1 178 ? -28.625 -21.484 -28.141 1 96.62 178 ALA B O 1
ATOM 6883 N N . LEU B 1 179 ? -27.641 -21.906 -26.234 1 97.5 179 LEU B N 1
ATOM 6884 C CA . LEU B 1 179 ? -28.641 -22.859 -25.781 1 97.5 179 LEU B CA 1
ATOM 6885 C C . LEU B 1 179 ? -30 -22.188 -25.562 1 97.5 179 LEU B C 1
ATOM 6887 O O . LEU B 1 179 ? -31.031 -22.75 -25.906 1 97.5 179 LEU B O 1
ATOM 6891 N N . GLY B 1 180 ? -29.891 -21 -25.016 1 96.75 180 GLY B N 1
ATOM 6892 C CA . GLY B 1 180 ? -31.109 -20.234 -24.875 1 96.75 180 GLY B CA 1
ATOM 6893 C C . GLY B 1 180 ? -31.797 -19.953 -26.188 1 96.75 180 GLY B C 1
ATOM 6894 O O . GLY B 1 180 ? -33.031 -20.031 -26.281 1 96.75 180 GLY B O 1
ATOM 6895 N N . ALA B 1 181 ? -31.016 -19.594 -27.156 1 96.5 181 ALA B N 1
ATOM 6896 C CA . ALA B 1 181 ? -31.562 -19.328 -28.484 1 96.5 181 ALA B CA 1
ATOM 6897 C C . ALA B 1 181 ? -32.219 -20.578 -29.062 1 96.5 181 ALA B C 1
ATOM 6899 O O . ALA B 1 181 ? -33.125 -20.469 -29.891 1 96.5 181 ALA B O 1
ATOM 6900 N N . LEU B 1 182 ? -31.828 -21.734 -28.578 1 96 182 LEU B N 1
ATOM 6901 C CA . LEU B 1 182 ? -32.375 -23 -29.031 1 96 182 LEU B CA 1
ATOM 6902 C C . LEU B 1 182 ? -33.562 -23.422 -28.156 1 96 182 LEU B C 1
ATOM 6904 O O . LEU B 1 182 ? -34.188 -24.469 -28.375 1 96 182 LEU B O 1
ATOM 6908 N N . GLY B 1 183 ? -33.781 -22.625 -27.094 1 96.19 183 GLY B N 1
ATOM 6909 C CA . GLY B 1 183 ? -34.875 -22.906 -26.188 1 96.19 183 GLY B CA 1
ATOM 6910 C C . GLY B 1 183 ? -34.5 -23.922 -25.125 1 96.19 183 GLY B C 1
ATOM 6911 O O . GLY B 1 183 ? -35.375 -24.531 -24.516 1 96.19 183 GLY B O 1
ATOM 6912 N N . VAL B 1 184 ? -33.281 -24.156 -24.922 1 97.25 184 VAL B N 1
ATOM 6913 C CA . VAL B 1 184 ? -32.812 -25.125 -23.922 1 97.25 184 VAL B CA 1
ATOM 6914 C C . VAL B 1 184 ? -32.531 -24.422 -22.594 1 97.25 184 VAL B C 1
ATOM 6916 O O . VAL B 1 184 ? -31.75 -23.469 -22.547 1 97.25 184 VAL B O 1
ATOM 6919 N N . ASN B 1 185 ? -33.156 -24.859 -21.547 1 95.62 185 ASN B N 1
ATOM 6920 C CA . ASN B 1 185 ? -32.969 -24.328 -20.203 1 95.62 185 ASN B CA 1
ATOM 6921 C C . ASN B 1 185 ? -32.188 -25.297 -19.328 1 95.62 185 ASN B C 1
ATOM 6923 O O . ASN B 1 185 ? -32.531 -26.469 -19.219 1 95.62 185 ASN B O 1
ATOM 6927 N N . VAL B 1 186 ? -31.172 -24.766 -18.656 1 97.94 186 VAL B N 1
ATOM 6928 C CA . VAL B 1 186 ? -30.297 -25.656 -17.922 1 97.94 186 VAL B CA 1
ATOM 6929 C C . VAL B 1 186 ? -30.672 -25.656 -16.438 1 97.94 186 VAL B C 1
ATOM 6931 O O . VAL B 1 186 ? -30.109 -26.422 -15.648 1 97.94 186 VAL B O 1
ATOM 6934 N N . SER B 1 187 ? -31.578 -24.75 -16.078 1 98 187 SER B N 1
ATOM 6935 C CA . SER B 1 187 ? -32 -24.672 -14.68 1 98 187 SER B CA 1
ATOM 6936 C C . SER B 1 187 ? -32.562 -26.016 -14.203 1 98 187 SER B C 1
ATOM 6938 O O . SER B 1 187 ? -33.406 -26.625 -14.875 1 98 187 SER B O 1
ATOM 6940 N N . GLY B 1 188 ? -32.094 -26.453 -13.07 1 98 188 GLY B N 1
ATOM 6941 C CA . GLY B 1 188 ? -32.562 -27.703 -12.492 1 98 188 GLY B CA 1
ATOM 6942 C C . GLY B 1 188 ? -31.922 -28.938 -13.117 1 98 188 GLY B C 1
ATOM 6943 O O . GLY B 1 188 ? -32.344 -30.062 -12.852 1 98 188 GLY B O 1
ATOM 6944 N N . CYS B 1 189 ? -30.906 -28.766 -13.93 1 98.44 189 CYS B N 1
ATOM 6945 C CA . CYS B 1 189 ? -30.234 -29.875 -14.602 1 98.44 189 CYS B CA 1
ATOM 6946 C C . CYS B 1 189 ? -28.797 -30.016 -14.125 1 98.44 189 CYS B C 1
ATOM 6948 O O . CYS B 1 189 ? -28.281 -29.125 -13.43 1 98.44 189 CYS B O 1
ATOM 6950 N N . VAL B 1 190 ? -28.203 -31.156 -14.398 1 98.56 190 VAL B N 1
ATOM 6951 C CA . VAL B 1 190 ? -26.75 -31.312 -14.352 1 98.56 190 VAL B CA 1
ATOM 6952 C C . VAL B 1 190 ? -26.141 -30.922 -15.695 1 98.56 190 VAL B C 1
ATOM 6954 O O . VAL B 1 190 ? -26.578 -31.391 -16.75 1 98.56 190 VAL B O 1
ATOM 6957 N N . VAL B 1 191 ? -25.188 -30.047 -15.664 1 98.56 191 VAL B N 1
ATOM 6958 C CA . VAL B 1 191 ? -24.594 -29.641 -16.938 1 98.56 191 VAL B CA 1
ATOM 6959 C C . VAL B 1 191 ? -23.312 -30.422 -17.188 1 98.56 191 VAL B C 1
ATOM 6961 O O . VAL B 1 191 ? -22.547 -30.688 -16.25 1 98.56 191 VAL B O 1
ATOM 6964 N N . LEU B 1 192 ? -23.125 -30.906 -18.359 1 97.62 192 LEU B N 1
ATOM 6965 C CA . LEU B 1 192 ? -21.922 -31.562 -18.844 1 97.62 192 LEU B CA 1
ATOM 6966 C C . LEU B 1 192 ? -21.094 -30.609 -19.719 1 97.62 192 LEU B C 1
ATOM 6968 O O . LEU B 1 192 ? -21.578 -30.109 -20.719 1 97.62 192 LEU B O 1
ATOM 6972 N N . VAL B 1 193 ? -19.828 -30.406 -19.297 1 97.19 193 VAL B N 1
ATOM 6973 C CA . VAL B 1 193 ? -19 -29.375 -19.891 1 97.19 193 VAL B CA 1
ATOM 6974 C C . VAL B 1 193 ? -17.688 -29.984 -20.375 1 97.19 193 VAL B C 1
ATOM 6976 O O . VAL B 1 193 ? -17.078 -30.812 -19.672 1 97.19 193 VAL B O 1
ATOM 6979 N N . ARG B 1 194 ? -17.219 -29.625 -21.516 1 94.75 194 ARG B N 1
ATOM 6980 C CA . ARG B 1 194 ? -15.883 -30 -21.938 1 94.75 194 ARG B CA 1
ATOM 6981 C C . ARG B 1 194 ? -14.875 -28.906 -21.609 1 94.75 194 ARG B C 1
ATOM 6983 O O . ARG B 1 194 ? -15.172 -27.719 -21.766 1 94.75 194 ARG B O 1
ATOM 6990 N N . LYS B 1 195 ? -13.766 -29.297 -21.141 1 92.75 195 LYS B N 1
ATOM 6991 C CA . LYS B 1 195 ? -12.727 -28.359 -20.766 1 92.75 195 LYS B CA 1
ATOM 6992 C C . LYS B 1 195 ? -12.141 -27.672 -21.984 1 92.75 195 LYS B C 1
ATOM 6994 O O . LYS B 1 195 ? -11.922 -28.297 -23.016 1 92.75 195 LYS B O 1
ATOM 6999 N N . GLY B 1 196 ? -11.969 -26.312 -21.844 1 88.31 196 GLY B N 1
ATOM 7000 C CA . GLY B 1 196 ? -11.281 -25.641 -22.922 1 88.31 196 GLY B CA 1
ATOM 7001 C C . GLY B 1 196 ? -11.609 -24.156 -23.016 1 88.31 196 GLY B C 1
ATOM 7002 O O . GLY B 1 196 ? -12.258 -23.609 -22.125 1 88.31 196 GLY B O 1
ATOM 7003 N N . GLU B 1 197 ? -10.922 -23.531 -23.953 1 82.12 197 GLU B N 1
ATOM 7004 C CA . GLU B 1 197 ? -11.148 -22.156 -24.375 1 82.12 197 GLU B CA 1
ATOM 7005 C C . GLU B 1 197 ? -10.805 -21.172 -23.266 1 82.12 197 GLU B C 1
ATOM 7007 O O . GLU B 1 197 ? -11.508 -20.188 -23.062 1 82.12 197 GLU B O 1
ATOM 7012 N N . GLY B 1 198 ? -10.008 -21.547 -22.453 1 81.44 198 GLY B N 1
ATOM 7013 C CA . GLY B 1 198 ? -9.406 -20.609 -21.516 1 81.44 198 GLY B CA 1
ATOM 7014 C C . GLY B 1 198 ? -10.227 -20.406 -20.25 1 81.44 198 GLY B C 1
ATOM 7015 O O . GLY B 1 198 ? -9.828 -19.656 -19.359 1 81.44 198 GLY B O 1
ATOM 7016 N N . LEU B 1 199 ? -11.328 -21.062 -20.125 1 90.56 199 LEU B N 1
ATOM 7017 C CA . LEU B 1 199 ? -12.156 -20.922 -18.938 1 90.56 199 LEU B CA 1
ATOM 7018 C C . LEU B 1 199 ? -11.648 -21.844 -17.828 1 90.56 199 LEU B C 1
ATOM 7020 O O . LEU B 1 199 ? -11.438 -23.031 -18.047 1 90.56 199 LEU B O 1
ATOM 7024 N N . SER B 1 200 ? -11.43 -21.266 -16.688 1 91.44 200 SER B N 1
ATOM 7025 C CA . SER B 1 200 ? -10.977 -22.047 -15.539 1 91.44 200 SER B CA 1
ATOM 7026 C C . SER B 1 200 ? -12.086 -22.953 -15.016 1 91.44 200 SER B C 1
ATOM 7028 O O . SER B 1 200 ? -13.266 -22.734 -15.312 1 91.44 200 SER B O 1
ATOM 7030 N N . ARG B 1 201 ? -11.742 -23.969 -14.266 1 95.56 201 ARG B N 1
ATOM 7031 C CA . ARG B 1 201 ? -12.703 -24.859 -13.641 1 95.56 201 ARG B CA 1
ATOM 7032 C C . ARG B 1 201 ? -13.664 -24.094 -12.742 1 95.56 201 ARG B C 1
ATOM 7034 O O . ARG B 1 201 ? -14.875 -24.312 -12.781 1 95.56 201 ARG B O 1
ATOM 7041 N N . GLY B 1 202 ? -13.039 -23.203 -11.938 1 94.75 202 GLY B N 1
ATOM 7042 C CA . GLY B 1 202 ? -13.875 -22.375 -11.086 1 94.75 202 GLY B CA 1
ATOM 7043 C C . GLY B 1 202 ? -14.836 -21.5 -11.859 1 94.75 202 GLY B C 1
ATOM 7044 O O . GLY B 1 202 ? -15.969 -21.281 -11.438 1 94.75 202 GLY B O 1
ATOM 7045 N N . GLY B 1 203 ? -14.391 -20.984 -12.961 1 94.25 203 GLY B N 1
ATOM 7046 C CA . GLY B 1 203 ? -15.242 -20.188 -13.82 1 94.25 203 GLY B CA 1
ATOM 7047 C C . GLY B 1 203 ? -16.406 -20.969 -14.391 1 94.25 203 GLY B C 1
ATOM 7048 O O . GLY B 1 203 ? -17.531 -20.469 -14.438 1 94.25 203 GLY B O 1
ATOM 7049 N N . VAL B 1 204 ? -16.188 -22.188 -14.789 1 97 204 VAL B N 1
ATOM 7050 C CA . VAL B 1 204 ? -17.219 -23.062 -15.328 1 97 204 VAL B CA 1
ATOM 7051 C C . VAL B 1 204 ? -18.328 -23.25 -14.289 1 97 204 VAL B C 1
ATOM 7053 O O . VAL B 1 204 ? -19.516 -23.109 -14.602 1 97 204 VAL B O 1
ATOM 7056 N N . VAL B 1 205 ? -17.891 -23.562 -13.109 1 98.12 205 VAL B N 1
ATOM 7057 C CA . VAL B 1 205 ? -18.844 -23.844 -12.047 1 98.12 205 VAL B CA 1
ATOM 7058 C C . VAL B 1 205 ? -19.594 -22.562 -11.68 1 98.12 205 VAL B C 1
ATOM 7060 O O . VAL B 1 205 ? -20.812 -22.594 -11.469 1 98.12 205 VAL B O 1
ATOM 7063 N N . LYS B 1 206 ? -18.875 -21.484 -11.617 1 96.38 206 LYS B N 1
ATOM 7064 C CA . LYS B 1 206 ? -19.5 -20.203 -11.258 1 96.38 206 LYS B CA 1
ATOM 7065 C C . LYS B 1 206 ? -20.594 -19.828 -12.25 1 96.38 206 LYS B C 1
ATOM 7067 O O . LYS B 1 206 ? -21.688 -19.438 -11.852 1 96.38 206 LYS B O 1
ATOM 7072 N N . ILE B 1 207 ? -20.312 -19.922 -13.531 1 96.5 207 ILE B N 1
ATOM 7073 C CA . ILE B 1 207 ? -21.281 -19.578 -14.555 1 96.5 207 ILE B CA 1
ATOM 7074 C C . ILE B 1 207 ? -22.469 -20.531 -14.5 1 96.5 207 ILE B C 1
ATOM 7076 O O . ILE B 1 207 ? -23.625 -20.094 -14.539 1 96.5 207 ILE B O 1
ATOM 7080 N N . ALA B 1 208 ? -22.219 -21.797 -14.391 1 98.38 208 ALA B N 1
ATOM 7081 C CA . ALA B 1 208 ? -23.281 -22.797 -14.297 1 98.38 208 ALA B CA 1
ATOM 7082 C C . ALA B 1 208 ? -24.219 -22.484 -13.117 1 98.38 208 ALA B C 1
ATOM 7084 O O . ALA B 1 208 ? -25.438 -22.578 -13.25 1 98.38 208 ALA B O 1
ATOM 7085 N N . GLU B 1 209 ? -23.578 -22.188 -12 1 98.06 209 GLU B N 1
ATOM 7086 C CA . GLU B 1 209 ? -24.328 -21.812 -10.805 1 98.06 209 GLU B CA 1
ATOM 7087 C C . GLU B 1 209 ? -25.25 -20.641 -11.078 1 98.06 209 GLU B C 1
ATOM 7089 O O . GLU B 1 209 ? -26.422 -20.656 -10.688 1 98.06 209 GLU B O 1
ATOM 7094 N N . SER B 1 210 ? -24.766 -19.656 -11.766 1 96.5 210 SER B N 1
ATOM 7095 C CA . SER B 1 210 ? -25.531 -18.438 -12.047 1 96.5 210 SER B CA 1
ATOM 7096 C C . SER B 1 210 ? -26.688 -18.734 -13 1 96.5 210 SER B C 1
ATOM 7098 O O . SER B 1 210 ? -27.656 -17.953 -13.062 1 96.5 210 SER B O 1
ATOM 7100 N N . LYS B 1 211 ? -26.609 -19.859 -13.766 1 97.75 211 LYS B N 1
ATOM 7101 C CA . LYS B 1 211 ? -27.641 -20.219 -14.734 1 97.75 211 LYS B CA 1
ATOM 7102 C C . LYS B 1 211 ? -28.656 -21.188 -14.133 1 97.75 211 LYS B C 1
ATOM 7104 O O . LYS B 1 211 ? -29.562 -21.656 -14.82 1 97.75 211 LYS B O 1
ATOM 7109 N N . GLY B 1 212 ? -28.453 -21.562 -12.883 1 98.19 212 GLY B N 1
ATOM 7110 C CA . GLY B 1 212 ? -29.438 -22.375 -12.164 1 98.19 212 GLY B CA 1
ATOM 7111 C C . GLY B 1 212 ? -29.172 -23.859 -12.25 1 98.19 212 GLY B C 1
ATOM 7112 O O . GLY B 1 212 ? -30.016 -24.672 -11.875 1 98.19 212 GLY B O 1
ATOM 7113 N N . ALA B 1 213 ? -28.031 -24.297 -12.766 1 98.75 213 ALA B N 1
ATOM 7114 C CA . ALA B 1 213 ? -27.656 -25.703 -12.789 1 98.75 213 ALA B CA 1
ATOM 7115 C C . ALA B 1 213 ? -27.547 -26.266 -11.375 1 98.75 213 ALA B C 1
ATOM 7117 O O . ALA B 1 213 ? -27.25 -25.531 -10.43 1 98.75 213 ALA B O 1
ATOM 7118 N N . LEU B 1 214 ? -27.75 -27.547 -11.242 1 98.69 214 LEU B N 1
ATOM 7119 C CA . LEU B 1 214 ? -27.719 -28.188 -9.93 1 98.69 214 LEU B CA 1
ATOM 7120 C C . LEU B 1 214 ? -26.344 -28.766 -9.641 1 98.69 214 LEU B C 1
ATOM 7122 O O . LEU B 1 214 ? -25.953 -28.938 -8.477 1 98.69 214 LEU B O 1
ATOM 7126 N N . ALA B 1 215 ? -25.609 -29.141 -10.656 1 98.75 215 ALA B N 1
ATOM 7127 C CA . ALA B 1 215 ? -24.266 -29.703 -10.555 1 98.75 215 ALA B CA 1
ATOM 7128 C C . ALA B 1 215 ? -23.531 -29.594 -11.891 1 98.75 215 ALA B C 1
ATOM 7130 O O . ALA B 1 215 ? -24.156 -29.375 -12.93 1 98.75 215 ALA B O 1
ATOM 7131 N N . VAL B 1 216 ? -22.219 -29.766 -11.812 1 98.88 216 VAL B N 1
ATOM 7132 C CA . VAL B 1 216 ? -21.391 -29.672 -13.016 1 98.88 216 VAL B CA 1
ATOM 7133 C C . VAL B 1 216 ? -20.562 -30.953 -13.172 1 98.88 216 VAL B C 1
ATOM 7135 O O . VAL B 1 216 ? -19.953 -31.422 -12.203 1 98.88 216 VAL B O 1
ATOM 7138 N N . LEU B 1 217 ? -20.578 -31.516 -14.297 1 98.31 217 LEU B N 1
ATOM 7139 C CA . LEU B 1 217 ? -19.641 -32.531 -14.742 1 98.31 217 LEU B CA 1
ATOM 7140 C C . LEU B 1 217 ? -18.688 -31.984 -15.797 1 98.31 217 LEU B C 1
ATOM 7142 O O . LEU B 1 217 ? -19.125 -31.469 -16.828 1 98.31 217 LEU B O 1
ATOM 7146 N N . LEU B 1 218 ? -17.391 -32.094 -15.484 1 97.62 218 LEU B N 1
ATOM 7147 C CA . LEU B 1 218 ? -16.375 -31.516 -16.359 1 97.62 218 LEU B CA 1
ATOM 7148 C C . LEU B 1 218 ? -15.453 -32.594 -16.891 1 97.62 218 LEU B C 1
ATOM 7150 O O . LEU B 1 218 ? -14.977 -33.438 -16.125 1 97.62 218 LEU B O 1
ATOM 7154 N N . TYR B 1 219 ? -15.203 -32.625 -18.219 1 94.12 219 TYR B N 1
ATOM 7155 C CA . TYR B 1 219 ? -14.297 -33.625 -18.766 1 94.12 219 TYR B CA 1
ATOM 7156 C C . TYR B 1 219 ? -13.344 -33 -19.766 1 94.12 219 TYR B C 1
ATOM 7158 O O . TYR B 1 219 ? -13.609 -31.906 -20.297 1 94.12 219 TYR B O 1
ATOM 7166 N N . ALA B 1 220 ? -12.188 -33.625 -19.969 1 91 220 ALA B N 1
ATOM 7167 C CA . ALA B 1 220 ? -11.211 -33.219 -20.969 1 91 220 ALA B CA 1
ATOM 7168 C C . ALA B 1 220 ? -11.25 -34.156 -22.172 1 91 220 ALA B C 1
ATOM 7170 O O . ALA B 1 220 ? -11.406 -35.375 -22.031 1 91 220 ALA B O 1
ATOM 7171 N N . GLU B 1 221 ? -11.133 -33.562 -23.297 1 84.06 221 GLU B N 1
ATOM 7172 C CA . GLU B 1 221 ? -11.102 -34.344 -24.516 1 84.06 221 GLU B CA 1
ATOM 7173 C C . GLU B 1 221 ? -9.875 -35.25 -24.562 1 84.06 221 GLU B C 1
ATOM 7175 O O . GLU B 1 221 ? -8.836 -34.938 -23.984 1 84.06 221 GLU B O 1
ATOM 7180 N N . GLU B 1 222 ? -10.117 -36.375 -25.188 1 69.38 222 GLU B N 1
ATOM 7181 C CA . GLU B 1 222 ? -9.117 -37.406 -25.141 1 69.38 222 GLU B CA 1
ATOM 7182 C C . GLU B 1 222 ? -7.922 -37.094 -26.031 1 69.38 222 GLU B C 1
ATOM 7184 O O . GLU B 1 222 ? -8.102 -36.625 -27.172 1 69.38 222 GLU B O 1
ATOM 7189 N N . GLY B 1 223 ? -6.82 -37.062 -25.422 1 61.47 223 GLY B N 1
ATOM 7190 C CA . GLY B 1 223 ? -5.605 -37.031 -26.219 1 61.47 223 GLY B CA 1
ATOM 7191 C C . GLY B 1 223 ? -5.031 -38.438 -26.453 1 61.47 223 GLY B C 1
ATOM 7192 O O . GLY B 1 223 ? -5.77 -39.375 -26.719 1 61.47 223 GLY B O 1
ATOM 7193 N N . ARG B 1 224 ? -3.85 -38.625 -26.406 1 58.31 224 ARG B N 1
ATOM 7194 C CA . ARG B 1 224 ? -3.119 -39.875 -26.641 1 58.31 224 ARG B CA 1
ATOM 7195 C C . ARG B 1 224 ? -3.328 -40.875 -25.5 1 58.31 224 ARG B C 1
ATOM 7197 O O . ARG B 1 224 ? -3.154 -42.062 -25.688 1 58.31 224 ARG B O 1
ATOM 7204 N N . VAL B 1 225 ? -3.602 -40.375 -24.359 1 69.12 225 VAL B N 1
ATOM 7205 C CA . VAL B 1 225 ? -3.779 -41.219 -23.188 1 69.12 225 VAL B CA 1
ATOM 7206 C C . VAL B 1 225 ? -5.242 -41.219 -22.75 1 69.12 225 VAL B C 1
ATOM 7208 O O . VAL B 1 225 ? -5.84 -40.156 -22.594 1 69.12 225 VAL B O 1
ATOM 7211 N N . SER B 1 226 ? -5.676 -42.469 -22.719 1 77.75 226 SER B N 1
ATOM 7212 C CA . SER B 1 226 ? -7.082 -42.594 -22.359 1 77.75 226 SER B CA 1
ATOM 7213 C C . SER B 1 226 ? -7.25 -42.938 -20.891 1 77.75 226 SER B C 1
ATOM 7215 O O . SER B 1 226 ? -6.367 -43.531 -20.266 1 77.75 226 SER B O 1
ATOM 7217 N N . GLY B 1 227 ? -8.305 -42.406 -20.359 1 85 227 GLY B N 1
ATOM 7218 C CA . GLY B 1 227 ? -8.703 -42.844 -19.016 1 85 227 GLY B CA 1
ATOM 7219 C C . GLY B 1 227 ? -8.352 -41.812 -17.953 1 85 227 GLY B C 1
ATOM 7220 O O . GLY B 1 227 ? -8.734 -41.969 -16.781 1 85 227 GLY B O 1
ATOM 7221 N N . GLY B 1 228 ? -7.617 -40.844 -18.328 1 91.56 228 GLY B N 1
ATOM 7222 C CA . GLY B 1 228 ? -7.242 -39.844 -17.344 1 91.56 228 GLY B CA 1
ATOM 7223 C C . GLY B 1 228 ? -8.406 -38.969 -16.906 1 91.56 228 GLY B C 1
ATOM 7224 O O . GLY B 1 228 ? -9.289 -38.656 -17.703 1 91.56 228 GLY B O 1
ATOM 7225 N N . VAL B 1 229 ? -8.508 -38.656 -15.602 1 94.94 229 VAL B N 1
ATOM 7226 C CA . VAL B 1 229 ? -9.5 -37.75 -15.039 1 94.94 229 VAL B CA 1
ATOM 7227 C C . VAL B 1 229 ? -8.805 -36.562 -14.375 1 94.94 229 VAL B C 1
ATOM 7229 O O . VAL B 1 229 ? -8.07 -36.719 -13.398 1 94.94 229 VAL B O 1
ATOM 7232 N N . GLU B 1 230 ? -9.07 -35.375 -14.875 1 94.81 230 GLU B N 1
ATOM 7233 C CA . GLU B 1 230 ? -8.328 -34.188 -14.469 1 94.81 230 GLU B CA 1
ATOM 7234 C C . GLU B 1 230 ? -8.867 -33.625 -13.156 1 94.81 230 GLU B C 1
ATOM 7236 O O . GLU B 1 230 ? -10.023 -33.188 -13.078 1 94.81 230 GLU B O 1
ATOM 7241 N N . ARG B 1 231 ? -8.031 -33.688 -12.125 1 96.75 231 ARG B N 1
ATOM 7242 C CA . ARG B 1 231 ? -8.344 -33 -10.859 1 96.75 231 ARG B CA 1
ATOM 7243 C C . ARG B 1 231 ? -8.062 -31.516 -10.961 1 96.75 231 ARG B C 1
ATOM 7245 O O . ARG B 1 231 ? -7.477 -31.047 -11.938 1 96.75 231 ARG B O 1
ATOM 7252 N N . GLY B 1 232 ? -8.516 -30.719 -9.992 1 96.94 232 GLY B N 1
ATOM 7253 C CA . GLY B 1 232 ? -8.227 -29.297 -9.922 1 96.94 232 GLY B CA 1
ATOM 7254 C C . GLY B 1 232 ? -9.055 -28.578 -8.875 1 96.94 232 GLY B C 1
ATOM 7255 O O . GLY B 1 232 ? -9.875 -29.203 -8.18 1 96.94 232 GLY B O 1
ATOM 7256 N N . THR B 1 233 ? -8.844 -27.344 -8.758 1 97.5 233 THR B N 1
ATOM 7257 C CA . THR B 1 233 ? -9.547 -26.547 -7.754 1 97.5 233 THR B CA 1
ATOM 7258 C C . THR B 1 233 ? -10.664 -25.734 -8.391 1 97.5 233 THR B C 1
ATOM 7260 O O . THR B 1 233 ? -10.578 -25.359 -9.555 1 97.5 233 THR B O 1
ATOM 7263 N N . VAL B 1 234 ? -11.742 -25.484 -7.625 1 98.06 234 VAL B N 1
ATOM 7264 C CA . VAL B 1 234 ? -12.844 -24.641 -8.094 1 98.06 234 VAL B CA 1
ATOM 7265 C C . VAL B 1 234 ? -13.031 -23.469 -7.145 1 98.06 234 VAL B C 1
ATOM 7267 O O . VAL B 1 234 ? -14.07 -22.797 -7.172 1 98.06 234 VAL B O 1
ATOM 7270 N N . MET B 1 235 ? -12.031 -23.281 -6.266 1 96.69 235 MET B N 1
ATOM 7271 C CA . MET B 1 235 ? -12.055 -22.141 -5.363 1 96.69 235 MET B CA 1
ATOM 7272 C C . MET B 1 235 ? -11.828 -20.844 -6.129 1 96.69 235 MET B C 1
ATOM 7274 O O . MET B 1 235 ? -11.047 -20.812 -7.086 1 96.69 235 MET B O 1
ATOM 7278 N N . ARG B 1 236 ? -12.469 -19.781 -5.664 1 92.94 236 ARG B N 1
ATOM 7279 C CA . ARG B 1 236 ? -12.258 -18.453 -6.25 1 92.94 236 ARG B CA 1
ATOM 7280 C C . ARG B 1 236 ? -11.141 -17.719 -5.527 1 92.94 236 ARG B C 1
ATOM 7282 O O . ARG B 1 236 ? -11.008 -17.812 -4.309 1 92.94 236 ARG B O 1
ATOM 7289 N N . GLY B 1 237 ? -10.375 -16.953 -6.312 1 91.12 237 GLY B N 1
ATOM 7290 C CA . GLY B 1 237 ? -9.312 -16.141 -5.727 1 91.12 237 GLY B CA 1
ATOM 7291 C C . GLY B 1 237 ? -8.039 -16.938 -5.492 1 91.12 237 GLY B C 1
ATOM 7292 O O . GLY B 1 237 ? -7.844 -18 -6.074 1 91.12 237 GLY B O 1
ATOM 7293 N N . VAL B 1 238 ? -7.129 -16.328 -4.699 1 94.75 238 VAL B N 1
ATOM 7294 C CA . VAL B 1 238 ? -5.812 -16.906 -4.48 1 94.75 238 VAL B CA 1
ATOM 7295 C C . VAL B 1 238 ? -5.547 -17.031 -2.98 1 94.75 238 VAL B C 1
ATOM 7297 O O . VAL B 1 238 ? -6.098 -16.266 -2.182 1 94.75 238 VAL B O 1
ATOM 7300 N N . GLY B 1 239 ? -4.77 -18.062 -2.643 1 97.31 239 GLY B N 1
ATOM 7301 C CA . GLY B 1 239 ? -4.305 -18.172 -1.271 1 97.31 239 GLY B CA 1
ATOM 7302 C C . GLY B 1 239 ? -5.328 -18.812 -0.343 1 97.31 239 GLY B C 1
ATOM 7303 O O . GLY B 1 239 ? -6.371 -19.281 -0.794 1 97.31 239 GLY B O 1
ATOM 7304 N N . ASP B 1 240 ? -5.051 -18.891 0.906 1 98.31 240 ASP B N 1
ATOM 7305 C CA . ASP B 1 240 ? -5.887 -19.5 1.934 1 98.31 240 ASP B CA 1
ATOM 7306 C C . ASP B 1 240 ? -7.125 -18.656 2.209 1 98.31 240 ASP B C 1
ATOM 7308 O O . ASP B 1 240 ? -7.012 -17.484 2.568 1 98.31 240 ASP B O 1
ATOM 7312 N N . PRO B 1 241 ? -8.336 -19.234 2.117 1 97.88 241 PRO B N 1
ATOM 7313 C CA . PRO B 1 241 ? -9.555 -18.453 2.354 1 97.88 241 PRO B CA 1
ATOM 7314 C C . PRO B 1 241 ? -9.695 -18.016 3.809 1 97.88 241 PRO B C 1
ATOM 7316 O O . PRO B 1 241 ? -10.438 -17.062 4.102 1 97.88 241 PRO B O 1
ATOM 7319 N N . LEU B 1 242 ? -8.984 -18.688 4.719 1 98 242 LEU B N 1
ATOM 7320 C CA . LEU B 1 242 ? -9.148 -18.375 6.137 1 98 242 LEU B CA 1
ATOM 7321 C C . LEU B 1 242 ? -8.234 -17.234 6.555 1 98 242 LEU B C 1
ATOM 7323 O O . LEU B 1 242 ? -8.398 -16.672 7.641 1 98 242 LEU B O 1
ATOM 7327 N N . SER B 1 243 ? -7.297 -16.891 5.781 1 97.12 243 SER B N 1
ATOM 7328 C CA . SER B 1 243 ? -6.379 -15.789 6.086 1 97.12 243 SER B CA 1
ATOM 7329 C C . SER B 1 243 ? -6.168 -14.891 4.875 1 97.12 243 SER B C 1
ATOM 7331 O O . SER B 1 243 ? -5.039 -14.734 4.402 1 97.12 243 SER B O 1
ATOM 7333 N N . PRO B 1 244 ? -7.227 -14.273 4.387 1 94.88 244 PRO B N 1
ATOM 7334 C CA . PRO B 1 244 ? -7.109 -13.422 3.199 1 94.88 244 PRO B CA 1
ATOM 7335 C C . PRO B 1 244 ? -6.316 -12.148 3.463 1 94.88 244 PRO B C 1
ATOM 7337 O O . PRO B 1 244 ? -6.77 -11.273 4.211 1 94.88 244 PRO B O 1
ATOM 7340 N N . GLY B 1 245 ? -5.078 -12.07 2.949 1 93.88 245 GLY B N 1
ATOM 7341 C CA . GLY B 1 245 ? -4.281 -10.859 3.057 1 93.88 245 GLY B CA 1
ATOM 7342 C C . GLY B 1 245 ? -3.201 -10.945 4.117 1 93.88 245 GLY B C 1
ATOM 7343 O O . GLY B 1 245 ? -2.41 -10.016 4.281 1 93.88 245 GLY B O 1
ATOM 7344 N N . TRP B 1 246 ? -3.215 -11.977 4.902 1 96 246 TRP B N 1
ATOM 7345 C CA . TRP B 1 246 ? -2.141 -12.242 5.855 1 96 246 TRP B CA 1
ATOM 7346 C C . TRP B 1 246 ? -1.817 -13.727 5.906 1 96 246 TRP B C 1
ATOM 7348 O O . TRP B 1 246 ? -2.477 -14.539 5.25 1 96 246 TRP B O 1
ATOM 7358 N N . ALA B 1 247 ? -0.805 -14.172 6.598 1 96.81 247 ALA B N 1
ATOM 7359 C CA . ALA B 1 247 ? -0.341 -15.555 6.586 1 96.81 247 ALA B CA 1
ATOM 7360 C C . ALA B 1 247 ? -0.988 -16.359 7.711 1 96.81 247 ALA B C 1
ATOM 7362 O O . ALA B 1 247 ? -1.153 -15.859 8.828 1 96.81 247 ALA B O 1
ATOM 7363 N N . GLY B 1 248 ? -1.369 -17.594 7.422 1 96.88 248 GLY B N 1
ATOM 7364 C CA . GLY B 1 248 ? -1.928 -18.5 8.406 1 96.88 248 GLY B CA 1
ATOM 7365 C C . GLY B 1 248 ? -0.873 -19.172 9.266 1 96.88 248 GLY B C 1
ATOM 7366 O O . GLY B 1 248 ? -0.707 -20.391 9.227 1 96.88 248 GLY B O 1
ATOM 7367 N N . VAL B 1 249 ? -0.199 -18.406 10.047 1 96.31 249 VAL B N 1
ATOM 7368 C CA . VAL B 1 249 ? 0.832 -18.938 10.93 1 96.31 249 VAL B CA 1
ATOM 7369 C C . VAL B 1 249 ? 0.184 -19.531 12.18 1 96.31 249 VAL B C 1
ATOM 7371 O O . VAL B 1 249 ? -0.953 -19.188 12.516 1 96.31 249 VAL B O 1
ATOM 7374 N N . GLU B 1 250 ? 0.925 -20.391 12.844 1 93.19 250 GLU B N 1
ATOM 7375 C CA . GLU B 1 250 ? 0.416 -21 14.078 1 93.19 250 GLU B CA 1
ATOM 7376 C C . GLU B 1 250 ? 0.098 -19.938 15.117 1 93.19 250 GLU B C 1
ATOM 7378 O O . GLU B 1 250 ? 0.91 -19.047 15.367 1 93.19 250 GLU B O 1
ATOM 7383 N N . GLY B 1 251 ? -1.037 -20.078 15.641 1 91.88 251 GLY B N 1
ATOM 7384 C CA . GLY B 1 251 ? -1.445 -19.141 16.672 1 91.88 251 GLY B CA 1
ATOM 7385 C C . GLY B 1 251 ? -1.913 -17.812 16.109 1 91.88 251 GLY B C 1
ATOM 7386 O O . GLY B 1 251 ? -2.287 -16.906 16.859 1 91.88 251 GLY B O 1
ATOM 7387 N N . GLY B 1 252 ? -1.916 -17.672 14.844 1 94.62 252 GLY B N 1
ATOM 7388 C CA . GLY B 1 252 ? -2.348 -16.422 14.219 1 94.62 252 GLY B CA 1
ATOM 7389 C C . GLY B 1 252 ? -3.852 -16.344 14.031 1 94.62 252 GLY B C 1
ATOM 7390 O O . GLY B 1 252 ? -4.574 -17.281 14.352 1 94.62 252 GLY B O 1
ATOM 7391 N N . GLU B 1 253 ? -4.277 -15.188 13.523 1 95.75 253 GLU B N 1
ATOM 7392 C CA . GLU B 1 253 ? -5.699 -14.977 13.281 1 95.75 253 GLU B CA 1
ATOM 7393 C C . GLU B 1 253 ? -6.184 -15.789 12.086 1 95.75 253 GLU B C 1
ATOM 7395 O O . GLU B 1 253 ? -5.473 -15.922 11.086 1 95.75 253 GLU B O 1
ATOM 7400 N N . ARG B 1 254 ? -7.383 -16.328 12.133 1 96.19 254 ARG B N 1
ATOM 7401 C CA . ARG B 1 254 ? -8.086 -16.984 11.039 1 96.19 254 ARG B CA 1
ATOM 7402 C C . ARG B 1 254 ? -9.57 -16.609 11.039 1 96.19 254 ARG B C 1
ATOM 7404 O O . ARG B 1 254 ? -10.172 -16.453 12.102 1 96.19 254 ARG B O 1
ATOM 7411 N N . LEU B 1 255 ? -10.078 -16.453 9.898 1 95.88 255 LEU B N 1
ATOM 7412 C CA . LEU B 1 255 ? -11.523 -16.266 9.773 1 95.88 255 LEU B CA 1
ATOM 7413 C C . LEU B 1 255 ? -12.25 -17.594 10 1 95.88 255 LEU B C 1
ATOM 7415 O O . LEU B 1 255 ? -11.648 -18.656 9.898 1 95.88 255 LEU B O 1
ATOM 7419 N N . GLY B 1 256 ? -13.531 -17.406 10.336 1 94.5 256 GLY B N 1
ATOM 7420 C CA . GLY B 1 256 ? -14.359 -18.594 10.477 1 94.5 256 GLY B CA 1
ATOM 7421 C C . GLY B 1 256 ? -14.883 -19.125 9.156 1 94.5 256 GLY B C 1
ATOM 7422 O O . GLY B 1 256 ? -15.016 -18.359 8.188 1 94.5 256 GLY B O 1
ATOM 7423 N N . LEU B 1 257 ? -15.203 -20.375 9.117 1 95.5 257 LEU B N 1
ATOM 7424 C CA . LEU B 1 257 ? -15.688 -21.016 7.902 1 95.5 257 LEU B CA 1
ATOM 7425 C C . LEU B 1 257 ? -17.016 -20.422 7.461 1 95.5 257 LEU B C 1
ATOM 7427 O O . LEU B 1 257 ? -17.359 -20.469 6.277 1 95.5 257 LEU B O 1
ATOM 7431 N N . GLU B 1 258 ? -17.766 -19.797 8.398 1 94.12 258 GLU B N 1
ATOM 7432 C CA . GLU B 1 258 ? -19.094 -19.266 8.086 1 94.12 258 GLU B CA 1
ATOM 7433 C C . GLU B 1 258 ? -19.031 -17.781 7.777 1 94.12 258 GLU B C 1
ATOM 7435 O O . GLU B 1 258 ? -20.062 -17.172 7.449 1 94.12 258 GLU B O 1
ATOM 7440 N N . ASP B 1 259 ? -17.797 -17.25 7.938 1 93.75 259 ASP B N 1
ATOM 7441 C CA . ASP B 1 259 ? -17.656 -15.844 7.574 1 93.75 259 ASP B CA 1
ATOM 7442 C C . ASP B 1 259 ? -17.984 -15.617 6.098 1 93.75 259 ASP B C 1
ATOM 7444 O O . ASP B 1 259 ? -17.609 -16.422 5.242 1 93.75 259 ASP B O 1
ATOM 7448 N N . SER B 1 260 ? -18.672 -14.516 5.816 1 93.81 260 SER B N 1
ATOM 7449 C CA . SER B 1 260 ? -19.125 -14.227 4.461 1 93.81 260 SER B CA 1
ATOM 7450 C C . SER B 1 260 ? -17.969 -14.156 3.484 1 93.81 260 SER B C 1
ATOM 7452 O O . SER B 1 260 ? -18.062 -14.648 2.355 1 93.81 260 SER B O 1
ATOM 7454 N N . GLU B 1 261 ? -16.891 -13.602 3.893 1 92.88 261 GLU B N 1
ATOM 7455 C CA . GLU B 1 261 ? -15.703 -13.477 3.047 1 92.88 261 GLU B CA 1
ATOM 7456 C C . GLU B 1 261 ? -15.141 -14.844 2.68 1 92.88 261 GLU B C 1
ATOM 7458 O O . GLU B 1 261 ? -14.578 -15.016 1.596 1 92.88 261 GLU B O 1
ATOM 7463 N N . VAL B 1 262 ? -15.273 -15.789 3.543 1 96.88 262 VAL B N 1
ATOM 7464 C CA . VAL B 1 262 ? -14.781 -17.141 3.309 1 96.88 262 VAL B CA 1
ATOM 7465 C C . VAL B 1 262 ? -15.766 -17.906 2.42 1 96.88 262 VAL B C 1
ATOM 7467 O O . VAL B 1 262 ? -15.359 -18.531 1.437 1 96.88 262 VAL B O 1
ATOM 7470 N N . LEU B 1 263 ? -17.047 -17.75 2.721 1 96.38 263 LEU B N 1
ATOM 7471 C CA . LEU B 1 263 ? -18.094 -18.469 1.993 1 96.38 263 LEU B CA 1
ATOM 7472 C C . LEU B 1 263 ? -18.109 -18.062 0.525 1 96.38 263 LEU B C 1
ATOM 7474 O O . LEU B 1 263 ? -18.391 -18.875 -0.351 1 96.38 263 LEU B O 1
ATOM 7478 N N . GLU B 1 264 ? -17.781 -16.875 0.282 1 95.19 264 GLU B N 1
ATOM 7479 C CA . GLU B 1 264 ? -17.828 -16.344 -1.078 1 95.19 264 GLU B CA 1
ATOM 7480 C C . GLU B 1 264 ? -16.75 -16.984 -1.955 1 95.19 264 GLU B C 1
ATOM 7482 O O . GLU B 1 264 ? -16.812 -16.891 -3.184 1 95.19 264 GLU B O 1
ATOM 7487 N N . ARG B 1 265 ? -15.812 -17.672 -1.387 1 96.56 265 ARG B N 1
ATOM 7488 C CA . ARG B 1 265 ? -14.703 -18.266 -2.121 1 96.56 265 ARG B CA 1
ATOM 7489 C C . ARG B 1 265 ? -15.086 -19.625 -2.689 1 96.56 265 ARG B C 1
ATOM 7491 O O . ARG B 1 265 ? -14.398 -20.156 -3.562 1 96.56 265 ARG B O 1
ATOM 7498 N N . PHE B 1 266 ? -16.172 -20.125 -2.277 1 97.75 266 PHE B N 1
ATOM 7499 C CA . PHE B 1 266 ? -16.531 -21.484 -2.67 1 97.75 266 PHE B CA 1
ATOM 7500 C C . PHE B 1 266 ? -17.797 -21.469 -3.529 1 97.75 266 PHE B C 1
ATOM 7502 O O . PHE B 1 266 ? -18.719 -20.688 -3.291 1 97.75 266 PHE B O 1
ATOM 7509 N N . PRO B 1 267 ? -17.859 -22.406 -4.504 1 97.62 267 PRO B N 1
ATOM 7510 C CA . PRO B 1 267 ? -19.109 -22.562 -5.246 1 97.62 267 PRO B CA 1
ATOM 7511 C C . PRO B 1 267 ? -20.25 -23.062 -4.367 1 97.62 267 PRO B C 1
ATOM 7513 O O . PRO B 1 267 ? -20.016 -23.688 -3.326 1 97.62 267 PRO B O 1
ATOM 7516 N N . LYS B 1 268 ? -21.453 -22.844 -4.898 1 97.25 268 LYS B N 1
ATOM 7517 C CA . LYS B 1 268 ? -22.641 -23.25 -4.145 1 97.25 268 LYS B CA 1
ATOM 7518 C C . LYS B 1 268 ? -23.203 -24.562 -4.684 1 97.25 268 LYS B C 1
ATOM 7520 O O . LYS B 1 268 ? -24.016 -25.219 -4.027 1 97.25 268 LYS B O 1
ATOM 7525 N N . ILE B 1 269 ? -22.812 -25.047 -5.875 1 98.56 269 ILE B N 1
ATOM 7526 C CA . ILE B 1 269 ? -23.266 -26.297 -6.445 1 98.56 269 ILE B CA 1
ATOM 7527 C C . ILE B 1 269 ? -22.078 -27.266 -6.582 1 98.56 269 ILE B C 1
ATOM 7529 O O . ILE B 1 269 ? -20.953 -26.828 -6.785 1 98.56 269 ILE B O 1
ATOM 7533 N N . PRO B 1 270 ? -22.328 -28.562 -6.449 1 98.62 270 PRO B N 1
ATOM 7534 C CA . PRO B 1 270 ? -21.234 -29.531 -6.531 1 98.62 270 PRO B CA 1
ATOM 7535 C C . PRO B 1 270 ? -20.75 -29.766 -7.961 1 98.62 270 PRO B C 1
ATOM 7537 O O . PRO B 1 270 ? -21.484 -29.5 -8.914 1 98.62 270 PRO B O 1
ATOM 7540 N N . SER B 1 271 ? -19.547 -30.188 -8.086 1 98.75 271 SER B N 1
ATOM 7541 C CA . SER B 1 271 ? -18.953 -30.516 -9.375 1 98.75 271 SER B CA 1
ATOM 7542 C C . SER B 1 271 ? -18.016 -31.703 -9.266 1 98.75 271 SER B C 1
ATOM 7544 O O . SER B 1 271 ? -17.438 -31.953 -8.195 1 98.75 271 SER B O 1
ATOM 7546 N N . LEU B 1 272 ? -17.812 -32.438 -10.352 1 98.31 272 LEU B N 1
ATOM 7547 C CA . LEU B 1 272 ? -16.906 -33.562 -10.445 1 98.31 272 LEU B CA 1
ATOM 7548 C C . LEU B 1 272 ? -16.25 -33.625 -11.82 1 98.31 272 LEU B C 1
ATOM 7550 O O . LEU B 1 272 ? -16.859 -33.25 -12.82 1 98.31 272 LEU B O 1
ATOM 7554 N N . PRO B 1 273 ? -15.031 -34.094 -11.828 1 97.56 273 PRO B N 1
ATOM 7555 C CA . PRO B 1 273 ? -14.414 -34.406 -13.117 1 97.56 273 PRO B CA 1
ATOM 7556 C C . PRO B 1 273 ? -14.797 -35.781 -13.633 1 97.56 273 PRO B C 1
ATOM 7558 O O . PRO B 1 273 ? -15.07 -36.688 -12.844 1 97.56 273 PRO B O 1
ATOM 7561 N N . LEU B 1 274 ? -14.812 -35.875 -14.914 1 95.12 274 LEU B N 1
ATOM 7562 C CA . LEU B 1 274 ? -15.133 -37.156 -15.578 1 95.12 274 LEU B CA 1
ATOM 7563 C C . LEU B 1 274 ? -14.055 -37.531 -16.578 1 95.12 274 LEU B C 1
ATOM 7565 O O . LEU B 1 274 ? -13.422 -36.656 -17.172 1 95.12 274 LEU B O 1
ATOM 7569 N N . SER B 1 275 ? -13.93 -38.844 -16.734 1 93.12 275 SER B N 1
ATOM 7570 C CA . SER B 1 275 ? -13.117 -39.281 -17.875 1 93.12 275 SER B CA 1
ATOM 7571 C C . SER B 1 275 ? -13.836 -39.031 -19.188 1 93.12 275 SER B C 1
ATOM 7573 O O . SER B 1 275 ? -15.062 -38.938 -19.234 1 93.12 275 SER B O 1
ATOM 7575 N N . PHE B 1 276 ? -13.008 -39 -20.172 1 92.19 276 PHE B N 1
ATOM 7576 C CA . PHE B 1 276 ? -13.594 -38.844 -21.5 1 92.19 276 PHE B CA 1
ATOM 7577 C C . PHE B 1 276 ? -14.57 -39.969 -21.797 1 92.19 276 PHE B C 1
ATOM 7579 O O . PHE B 1 276 ? -15.656 -39.75 -22.312 1 92.19 276 PHE B O 1
ATOM 7586 N N . GLY B 1 277 ? -14.242 -41.188 -21.484 1 91.25 277 GLY B N 1
ATOM 7587 C CA . GLY B 1 277 ? -15.094 -42.344 -21.734 1 91.25 277 GLY B CA 1
ATOM 7588 C C . GLY B 1 277 ? -16.453 -42.25 -21.062 1 91.25 277 GLY B C 1
ATOM 7589 O O . GLY B 1 277 ? -17.469 -42.5 -21.688 1 91.25 277 GLY B O 1
ATOM 7590 N N . ASN B 1 278 ? -16.438 -41.875 -19.812 1 93.19 278 ASN B N 1
ATOM 7591 C CA . ASN B 1 278 ? -17.688 -41.719 -19.078 1 93.19 278 ASN B CA 1
ATOM 7592 C C . ASN B 1 278 ? -18.547 -40.625 -19.672 1 93.19 278 ASN B C 1
ATOM 7594 O O . ASN B 1 278 ? -19.75 -40.781 -19.812 1 93.19 278 ASN B O 1
ATOM 7598 N N . ALA B 1 279 ? -17.906 -39.531 -20.016 1 94.31 279 ALA B N 1
ATOM 7599 C CA . ALA B 1 279 ? -18.625 -38.406 -20.609 1 94.31 279 ALA B CA 1
ATOM 7600 C C . ALA B 1 279 ? -19.25 -38.812 -21.953 1 94.31 279 ALA B C 1
ATOM 7602 O O . ALA B 1 279 ? -20.375 -38.406 -22.266 1 94.31 279 ALA B O 1
ATOM 7603 N N . ASP B 1 280 ? -18.5 -39.594 -22.672 1 92.56 280 ASP B N 1
ATOM 7604 C CA . ASP B 1 280 ? -18.953 -40 -24 1 92.56 280 ASP B CA 1
ATOM 7605 C C . ASP B 1 280 ? -20.219 -40.844 -23.906 1 92.56 280 ASP B C 1
ATOM 7607 O O . ASP B 1 280 ? -21.078 -40.75 -24.781 1 92.56 280 ASP B O 1
ATOM 7611 N N . VAL B 1 281 ? -20.328 -41.625 -22.922 1 93 281 VAL B N 1
ATOM 7612 C CA . VAL B 1 281 ? -21.516 -42.438 -22.703 1 93 281 VAL B CA 1
ATOM 7613 C C . VAL B 1 281 ? -22.719 -41.562 -22.453 1 93 281 VAL B C 1
ATOM 7615 O O . VAL B 1 281 ? -23.797 -41.75 -23.016 1 93 281 VAL B O 1
ATOM 7618 N N . ILE B 1 282 ? -22.547 -40.562 -21.672 1 94.5 282 ILE B N 1
ATOM 7619 C CA . ILE B 1 282 ? -23.625 -39.625 -21.344 1 94.5 282 ILE B CA 1
ATOM 7620 C C . ILE B 1 282 ? -23.984 -38.812 -22.594 1 94.5 282 ILE B C 1
ATOM 7622 O O . ILE B 1 282 ? -25.172 -38.656 -22.906 1 94.5 282 ILE B O 1
ATOM 7626 N N . LEU B 1 283 ? -22.984 -38.375 -23.297 1 93.94 283 LEU B N 1
ATOM 7627 C CA . LEU B 1 283 ? -23.203 -37.562 -24.484 1 93.94 283 LEU B CA 1
ATOM 7628 C C . LEU B 1 283 ? -24 -38.312 -25.531 1 93.94 283 LEU B C 1
ATOM 7630 O O . LEU B 1 283 ? -24.891 -37.75 -26.188 1 93.94 283 LEU B O 1
ATOM 7634 N N . GLY B 1 284 ? -23.703 -39.531 -25.688 1 91.56 284 GLY B N 1
ATOM 7635 C CA . GLY B 1 284 ? -24.391 -40.375 -26.672 1 91.56 284 GLY B CA 1
ATOM 7636 C C . GLY B 1 284 ? -25.844 -40.625 -26.344 1 91.56 284 GLY B C 1
ATOM 7637 O O . GLY B 1 284 ? -26.625 -41 -27.219 1 91.56 284 GLY B O 1
ATOM 7638 N N . SER B 1 285 ? -26.25 -40.344 -25.141 1 92.44 285 SER B N 1
ATOM 7639 C CA . SER B 1 285 ? -27.594 -40.656 -24.688 1 92.44 285 SER B CA 1
ATOM 7640 C C . SER B 1 285 ? -28.469 -39.406 -24.719 1 92.44 285 SER B C 1
ATOM 7642 O O . SER B 1 285 ? -29.672 -39.469 -24.453 1 92.44 285 SER B O 1
ATOM 7644 N N . LEU B 1 286 ? -27.875 -38.281 -25.047 1 94.5 286 LEU B N 1
ATOM 7645 C CA . LEU B 1 286 ? -28.609 -37.031 -24.953 1 94.5 286 LEU B CA 1
ATOM 7646 C C . LEU B 1 286 ? -29.594 -36.875 -26.109 1 94.5 286 LEU B C 1
ATOM 7648 O O . LEU B 1 286 ? -29.281 -37.25 -27.25 1 94.5 286 LEU B O 1
ATOM 7652 N N . GLY B 1 287 ? -30.781 -36.469 -25.781 1 94.38 287 GLY B N 1
ATOM 7653 C CA . GLY B 1 287 ? -31.766 -36.031 -26.781 1 94.38 287 GLY B CA 1
ATOM 7654 C C . GLY B 1 287 ? -31.891 -34.531 -26.906 1 94.38 287 GLY B C 1
ATOM 7655 O O . GLY B 1 287 ? -30.891 -33.812 -26.812 1 94.38 287 GLY B O 1
ATOM 7656 N N . GLY B 1 288 ? -33 -34.125 -27.219 1 93.75 288 GLY B N 1
ATOM 7657 C CA . GLY B 1 288 ? -33.281 -32.688 -27.328 1 93.75 288 GLY B CA 1
ATOM 7658 C C . GLY B 1 288 ? -32.812 -32.094 -28.641 1 93.75 288 GLY B C 1
ATOM 7659 O O . GLY B 1 288 ? -32.75 -32.781 -29.656 1 93.75 288 GLY B O 1
ATOM 7660 N N . ARG B 1 289 ? -32.469 -30.781 -28.547 1 95.12 289 ARG B N 1
ATOM 7661 C CA . ARG B 1 289 ? -32.125 -30.031 -29.75 1 95.12 289 ARG B CA 1
ATOM 7662 C C . ARG B 1 289 ? -30.719 -30.359 -30.203 1 95.12 289 ARG B C 1
ATOM 7664 O O . ARG B 1 289 ? -29.828 -30.609 -29.375 1 95.12 289 ARG B O 1
ATOM 7671 N N . THR B 1 290 ? -30.562 -30.266 -31.516 1 94.81 290 THR B N 1
ATOM 7672 C CA . THR B 1 290 ? -29.219 -30.406 -32.062 1 94.81 290 THR B CA 1
ATOM 7673 C C . THR B 1 290 ? -28.328 -29.234 -31.688 1 94.81 290 THR B C 1
ATOM 7675 O O . THR B 1 290 ? -28.766 -28.078 -31.75 1 94.81 290 THR B O 1
ATOM 7678 N N . VAL B 1 291 ? -27.094 -29.594 -31.281 1 94.75 291 VAL B N 1
ATOM 7679 C CA . VAL B 1 291 ? -26.188 -28.531 -30.875 1 94.75 291 VAL B CA 1
ATOM 7680 C C . VAL B 1 291 ? -25.766 -27.719 -32.094 1 94.75 291 VAL B C 1
ATOM 7682 O O . VAL B 1 291 ? -25.859 -28.188 -33.219 1 94.75 291 VAL B O 1
ATOM 7685 N N . PRO B 1 292 ? -25.25 -26.484 -31.828 1 92.5 292 PRO B N 1
ATOM 7686 C CA . PRO B 1 292 ? -24.688 -25.719 -32.938 1 92.5 292 PRO B CA 1
ATOM 7687 C C . PRO B 1 292 ? -23.578 -26.469 -33.688 1 92.5 292 PRO B C 1
ATOM 7689 O O . PRO B 1 292 ? -22.781 -27.156 -33.062 1 92.5 292 PRO B O 1
ATOM 7692 N N . PRO B 1 293 ? -23.5 -26.328 -34.969 1 89.56 293 PRO B N 1
ATOM 7693 C CA . PRO B 1 293 ? -22.5 -27.062 -35.75 1 89.56 293 PRO B CA 1
ATOM 7694 C C . PRO B 1 293 ? -21.078 -26.812 -35.25 1 89.56 293 PRO B C 1
ATOM 7696 O O . PRO B 1 293 ? -20.234 -27.719 -35.312 1 89.56 293 PRO B O 1
ATOM 7699 N N . GLU B 1 294 ? -20.828 -25.641 -34.75 1 89.56 294 GLU B N 1
ATOM 7700 C CA . GLU B 1 294 ? -19.484 -25.281 -34.312 1 89.56 294 GLU B CA 1
ATOM 7701 C C . GLU B 1 294 ? -19.062 -26.109 -33.094 1 89.56 294 GLU B C 1
ATOM 7703 O O . GLU B 1 294 ? -17.859 -26.25 -32.844 1 89.56 294 GLU B O 1
ATOM 7708 N N . TRP B 1 295 ? -20.031 -26.672 -32.438 1 92.38 295 TRP B N 1
ATOM 7709 C CA . TRP B 1 295 ? -19.719 -27.469 -31.234 1 92.38 295 TRP B CA 1
ATOM 7710 C C . TRP B 1 295 ? -19.203 -28.859 -31.625 1 92.38 295 TRP B C 1
ATOM 7712 O O . TRP B 1 295 ? -18.469 -29.484 -30.875 1 92.38 295 TRP B O 1
ATOM 7722 N N . ARG B 1 296 ? -19.594 -29.312 -32.719 1 85.06 296 ARG B N 1
ATOM 7723 C CA . ARG B 1 296 ? -19.266 -30.656 -33.188 1 85.06 296 ARG B CA 1
ATOM 7724 C C . ARG B 1 296 ? -17.891 -30.688 -33.844 1 85.06 296 ARG B C 1
ATOM 7726 O O . ARG B 1 296 ? -17.188 -31.703 -33.781 1 85.06 296 ARG B O 1
ATOM 7733 N N . ASP B 1 297 ? -17.5 -29.609 -34.375 1 68.25 297 ASP B N 1
ATOM 7734 C CA . ASP B 1 297 ? -16.297 -29.547 -35.188 1 68.25 297 ASP B CA 1
ATOM 7735 C C . ASP B 1 297 ? -15.086 -29.156 -34.344 1 68.25 297 ASP B C 1
ATOM 7737 O O . ASP B 1 297 ? -14.055 -28.734 -34.875 1 68.25 297 ASP B O 1
ATOM 7741 N N . SER B 1 298 ? -15.172 -29.234 -33.156 1 63.34 298 SER B N 1
ATOM 7742 C CA . SER B 1 298 ? -14.117 -28.688 -32.312 1 63.34 298 SER B CA 1
ATOM 7743 C C . SER B 1 298 ? -12.914 -29.625 -32.25 1 63.34 298 SER B C 1
ATOM 7745 O O . SER B 1 298 ? -11.961 -29.375 -31.5 1 63.34 298 SER B O 1
ATOM 7747 N N . GLY B 1 299 ? -12.969 -30.562 -33.156 1 58.97 299 GLY B N 1
ATOM 7748 C CA . GLY B 1 299 ? -11.828 -31.469 -33.219 1 58.97 299 GLY B CA 1
ATOM 7749 C C . GLY B 1 299 ? -11.828 -32.5 -32.125 1 58.97 299 GLY B C 1
ATOM 7750 O O . GLY B 1 299 ? -10.922 -33.344 -32.031 1 58.97 299 GLY B O 1
ATOM 7751 N N . GLY B 1 300 ? -12.828 -32.375 -31.281 1 62.97 300 GLY B N 1
ATOM 7752 C CA . GLY B 1 300 ? -12.898 -33.375 -30.219 1 62.97 300 GLY B CA 1
ATOM 7753 C C . GLY B 1 300 ? -13.453 -34.719 -30.672 1 62.97 300 GLY B C 1
ATOM 7754 O O . GLY B 1 300 ? -14.016 -34.812 -31.766 1 62.97 300 GLY B O 1
ATOM 7755 N N . ARG B 1 301 ? -13.195 -35.719 -29.922 1 68.62 301 ARG B N 1
ATOM 7756 C CA . ARG B 1 301 ? -13.586 -37.094 -30.281 1 68.62 301 ARG B CA 1
ATOM 7757 C C . ARG B 1 301 ? -14.969 -37.438 -29.734 1 68.62 301 ARG B C 1
ATOM 7759 O O . ARG B 1 301 ? -15.5 -38.5 -30 1 68.62 301 ARG B O 1
ATOM 7766 N N . SER B 1 302 ? -15.5 -36.438 -29.078 1 70.38 302 SER B N 1
ATOM 7767 C CA . SER B 1 302 ? -16.75 -36.75 -28.391 1 70.38 302 SER B CA 1
ATOM 7768 C C . SER B 1 302 ? -17.922 -36.75 -29.359 1 70.38 302 SER B C 1
ATOM 7770 O O . SER B 1 302 ? -17.922 -36.031 -30.344 1 70.38 302 SER B O 1
ATOM 7772 N N . ARG B 1 303 ? -18.922 -37.625 -29.078 1 76.69 303 ARG B N 1
ATOM 7773 C CA . ARG B 1 303 ? -20.156 -37.781 -29.859 1 76.69 303 ARG B CA 1
ATOM 7774 C C . ARG B 1 303 ? -21.141 -36.688 -29.516 1 76.69 303 ARG B C 1
ATOM 7776 O O . ARG B 1 303 ? -22.219 -36.938 -28.984 1 76.69 303 ARG B O 1
ATOM 7783 N N . VAL B 1 304 ? -20.719 -35.469 -29.812 1 82.44 304 VAL B N 1
ATOM 7784 C CA . VAL B 1 304 ? -21.594 -34.375 -29.469 1 82.44 304 VAL B CA 1
ATOM 7785 C C . VAL B 1 304 ? -22.594 -34.125 -30.609 1 82.44 304 VAL B C 1
ATOM 7787 O O . VAL B 1 304 ? -22.203 -33.719 -31.703 1 82.44 304 VAL B O 1
ATOM 7790 N N . LEU B 1 305 ? -23.922 -34.438 -30.359 1 89.5 305 LEU B N 1
ATOM 7791 C CA . LEU B 1 305 ? -24.938 -34.219 -31.391 1 89.5 305 LEU B CA 1
ATOM 7792 C C . LEU B 1 305 ? -26.109 -33.438 -30.828 1 89.5 305 LEU B C 1
ATOM 7794 O O . LEU B 1 305 ? -26.609 -32.531 -31.484 1 89.5 305 LEU B O 1
ATOM 7798 N N . ARG B 1 306 ? -26.578 -33.875 -29.625 1 94.94 306 ARG B N 1
ATOM 7799 C CA . ARG B 1 306 ? -27.75 -33.25 -29 1 94.94 306 ARG B CA 1
ATOM 7800 C C . ARG B 1 306 ? -27.375 -32.594 -27.672 1 94.94 306 ARG B C 1
ATOM 7802 O O . ARG B 1 306 ? -26.453 -33.062 -26.984 1 94.94 306 ARG B O 1
ATOM 7809 N N . ALA B 1 307 ? -28.125 -31.656 -27.312 1 95.94 307 ALA B N 1
ATOM 7810 C CA . ALA B 1 307 ? -27.781 -30.875 -26.125 1 95.94 307 ALA B CA 1
ATOM 7811 C C . ALA B 1 307 ? -28.469 -31.422 -24.891 1 95.94 307 ALA B C 1
ATOM 7813 O O . ALA B 1 307 ? -27.938 -31.328 -23.781 1 95.94 307 ALA B O 1
ATOM 7814 N N . GLY B 1 308 ? -29.578 -32.062 -25 1 94.75 308 GLY B N 1
ATOM 7815 C CA . GLY B 1 308 ? -30.484 -32.344 -23.891 1 94.75 308 GLY B CA 1
ATOM 7816 C C . GLY B 1 308 ? -31.547 -31.266 -23.703 1 94.75 308 GLY B C 1
ATOM 7817 O O . GLY B 1 308 ? -31.781 -30.469 -24.609 1 94.75 308 GLY B O 1
ATOM 7818 N N . PRO B 1 309 ? -32.219 -31.297 -22.562 1 95.31 309 PRO B N 1
ATOM 7819 C CA . PRO B 1 309 ? -32 -32.156 -21.375 1 95.31 309 PRO B CA 1
ATOM 7820 C C . PRO B 1 309 ? -32.5 -33.562 -21.562 1 95.31 309 PRO B C 1
ATOM 7822 O O . PRO B 1 309 ? -33.594 -33.781 -22.094 1 95.31 309 PRO B O 1
ATOM 7825 N N . GLY B 1 310 ? -31.766 -34.5 -21.016 1 87.38 310 GLY B N 1
ATOM 7826 C CA . GLY B 1 310 ? -32.188 -35.875 -21.016 1 87.38 310 GLY B CA 1
ATOM 7827 C C . GLY B 1 310 ? -32.281 -36.469 -22.406 1 87.38 310 GLY B C 1
ATOM 7828 O O . GLY B 1 310 ? -31.688 -35.969 -23.359 1 87.38 310 GLY B O 1
ATOM 7829 N N . PRO B 1 311 ? -32.812 -37.594 -22.562 1 90.19 311 PRO B N 1
ATOM 7830 C CA . PRO B 1 311 ? -33.688 -38.219 -21.562 1 90.19 311 PRO B CA 1
ATOM 7831 C C . PRO B 1 311 ? -32.938 -38.844 -20.406 1 90.19 311 PRO B C 1
ATOM 7833 O O . PRO B 1 311 ? -33.5 -39.125 -19.344 1 90.19 311 PRO B O 1
ATOM 7836 N N . ALA B 1 312 ? -31.75 -39.094 -20.578 1 88.44 312 ALA B N 1
ATOM 7837 C CA . ALA B 1 312 ? -30.969 -39.719 -19.5 1 88.44 312 ALA B CA 1
ATOM 7838 C C . ALA B 1 312 ? -30.875 -38.812 -18.281 1 88.44 312 ALA B C 1
ATOM 7840 O O . ALA B 1 312 ? -30.75 -37.594 -18.422 1 88.44 312 ALA B O 1
ATOM 7841 N N . LYS B 1 313 ? -31.078 -39.5 -17.141 1 95.56 313 LYS B N 1
ATOM 7842 C CA . LYS B 1 313 ? -30.844 -38.812 -15.859 1 95.56 313 LYS B CA 1
ATOM 7843 C C . LYS B 1 313 ? -29.609 -39.344 -15.156 1 95.56 313 LYS B C 1
ATOM 7845 O O . LYS B 1 313 ? -29.297 -40.531 -15.281 1 95.56 313 LYS B O 1
ATOM 7850 N N . VAL B 1 314 ? -28.984 -38.469 -14.477 1 97.5 314 VAL B N 1
ATOM 7851 C CA . VAL B 1 314 ? -27.828 -38.938 -13.727 1 97.5 314 VAL B CA 1
ATOM 7852 C C . VAL B 1 314 ? -28.094 -38.812 -12.227 1 97.5 314 VAL B C 1
ATOM 7854 O O . VAL B 1 314 ? -28.844 -37.938 -11.797 1 97.5 314 VAL B O 1
ATOM 7857 N N . ASN B 1 315 ? -27.625 -39.75 -11.516 1 97.75 315 ASN B N 1
ATOM 7858 C CA . ASN B 1 315 ? -27.5 -39.688 -10.07 1 97.75 315 ASN B CA 1
ATOM 7859 C C . ASN B 1 315 ? -26.078 -39.281 -9.648 1 97.75 315 ASN B C 1
ATOM 7861 O O . ASN B 1 315 ? -25.172 -40.125 -9.695 1 97.75 315 ASN B O 1
ATOM 7865 N N . PHE B 1 316 ? -25.922 -38.062 -9.242 1 96.81 316 PHE B N 1
ATOM 7866 C CA . PHE B 1 316 ? -24.656 -37.438 -8.898 1 96.81 316 PHE B CA 1
ATOM 7867 C C . PHE B 1 316 ? -24.516 -37.312 -7.383 1 96.81 316 PHE B C 1
ATOM 7869 O O . PHE B 1 316 ? -25.375 -36.781 -6.707 1 96.81 316 PHE B O 1
ATOM 7876 N N . THR B 1 317 ? -23.438 -37.906 -6.824 1 97.94 317 THR B N 1
ATOM 7877 C CA . THR B 1 317 ? -23.141 -37.719 -5.406 1 97.94 317 THR B CA 1
ATOM 7878 C C . THR B 1 317 ? -21.672 -37.375 -5.199 1 97.94 317 THR B C 1
ATOM 7880 O O . THR B 1 317 ? -20.797 -38.094 -5.719 1 97.94 317 THR B O 1
ATOM 7883 N N . TYR B 1 318 ? -21.406 -36.344 -4.496 1 98.25 318 TYR B N 1
ATOM 7884 C CA . TYR B 1 318 ? -20.062 -36 -4.059 1 98.25 318 TYR B CA 1
ATOM 7885 C C . TYR B 1 318 ? -20.047 -35.594 -2.588 1 98.25 318 TYR B C 1
ATOM 7887 O O . TYR B 1 318 ? -20.859 -34.781 -2.154 1 98.25 318 TYR B O 1
ATOM 7895 N N . GLN B 1 319 ? -19.219 -36.188 -1.817 1 98.19 319 GLN B N 1
ATOM 7896 C CA . GLN B 1 319 ? -18.953 -35.812 -0.427 1 98.19 319 GLN B CA 1
ATOM 7897 C C . GLN B 1 319 ? -17.484 -35.5 -0.206 1 98.19 319 GLN B C 1
ATOM 7899 O O . GLN B 1 319 ? -16.609 -36.344 -0.466 1 98.19 319 GLN B O 1
ATOM 7904 N N . GLY B 1 320 ? -17.266 -34.312 0.113 1 97.75 320 GLY B N 1
ATOM 7905 C CA . GLY B 1 320 ? -15.914 -33.906 0.452 1 97.75 320 GLY B CA 1
ATOM 7906 C C . GLY B 1 320 ? -15.812 -33.312 1.844 1 97.75 320 GLY B C 1
ATOM 7907 O O . GLY B 1 320 ? -16.812 -33.156 2.545 1 97.75 320 GLY B O 1
ATOM 7908 N N . GLU B 1 321 ? -14.578 -33.031 2.271 1 97.44 321 GLU B N 1
ATOM 7909 C CA . GLU B 1 321 ? -14.32 -32.375 3.551 1 97.44 321 GLU B CA 1
ATOM 7910 C C . GLU B 1 321 ? -13.258 -31.297 3.412 1 97.44 321 GLU B C 1
ATOM 7912 O O . GLU B 1 321 ? -12.352 -31.406 2.586 1 97.44 321 GLU B O 1
ATOM 7917 N N . LYS B 1 322 ? -13.43 -30.266 4.121 1 97.5 322 LYS B N 1
ATOM 7918 C CA . LYS B 1 322 ? -12.406 -29.25 4.301 1 97.5 322 LYS B CA 1
ATOM 7919 C C . LYS B 1 322 ? -11.68 -29.422 5.633 1 97.5 322 LYS B C 1
ATOM 7921 O O . LYS B 1 322 ? -12.305 -29.719 6.648 1 97.5 322 LYS B O 1
ATOM 7926 N N . LYS B 1 323 ? -10.422 -29.281 5.59 1 96.62 323 LYS B N 1
ATOM 7927 C CA . LYS B 1 323 ? -9.602 -29.5 6.781 1 96.62 323 LYS B CA 1
ATOM 7928 C C . LYS B 1 323 ? -8.461 -28.484 6.852 1 96.62 323 LYS B C 1
ATOM 7930 O O . LYS B 1 323 ? -7.832 -28.172 5.836 1 96.62 323 LYS B O 1
ATOM 7935 N N . VAL B 1 324 ? -8.242 -27.984 8.07 1 97.69 324 VAL B N 1
ATOM 7936 C CA . VAL B 1 324 ? -7.043 -27.172 8.281 1 97.69 324 VAL B CA 1
ATOM 7937 C C . VAL B 1 324 ? -5.828 -28.094 8.445 1 97.69 324 VAL B C 1
ATOM 7939 O O . VAL B 1 324 ? -5.816 -28.969 9.32 1 97.69 324 VAL B O 1
ATOM 7942 N N . VAL B 1 325 ? -4.883 -27.953 7.625 1 98 325 VAL B N 1
ATOM 7943 C CA . VAL B 1 325 ? -3.686 -28.781 7.66 1 98 325 VAL B CA 1
ATOM 7944 C C . VAL B 1 325 ? -2.439 -27.906 7.684 1 98 325 VAL B C 1
ATOM 7946 O O . VAL B 1 325 ? -2.521 -26.703 7.449 1 98 325 VAL B O 1
ATOM 7949 N N . THR B 1 326 ? -1.285 -28.453 8.016 1 97.69 326 THR B N 1
ATOM 7950 C CA . THR B 1 326 ? -0.001 -27.766 7.961 1 97.69 326 THR B CA 1
ATOM 7951 C C . THR B 1 326 ? 0.703 -28.047 6.633 1 97.69 326 THR B C 1
ATOM 7953 O O . THR B 1 326 ? 0.848 -29.188 6.227 1 97.69 326 THR B O 1
ATOM 7956 N N . ILE B 1 327 ? 1.048 -27.031 5.918 1 98.38 327 ILE B N 1
ATOM 7957 C CA . ILE B 1 327 ? 1.852 -27.172 4.707 1 98.38 327 ILE B CA 1
ATOM 7958 C C . ILE B 1 327 ? 3.254 -26.625 4.953 1 98.38 327 ILE B C 1
ATOM 7960 O O . ILE B 1 327 ? 3.49 -25.938 5.941 1 98.38 327 ILE B O 1
ATOM 7964 N N . HIS B 1 328 ? 4.234 -26.953 4.055 1 98.5 328 HIS B N 1
ATOM 7965 C CA . HIS B 1 328 ? 5.641 -26.641 4.285 1 98.5 328 HIS B CA 1
ATOM 7966 C C . HIS B 1 328 ? 6.285 -26.047 3.037 1 98.5 328 HIS B C 1
ATOM 7968 O O . HIS B 1 328 ? 6.395 -26.719 2.01 1 98.5 328 HIS B O 1
ATOM 7974 N N . ASN B 1 329 ? 6.676 -24.828 3.127 1 98.75 329 ASN B N 1
ATOM 7975 C CA . ASN B 1 329 ? 7.613 -24.297 2.145 1 98.75 329 ASN B CA 1
ATOM 7976 C C . ASN B 1 329 ? 9.055 -24.625 2.51 1 98.75 329 ASN B C 1
ATOM 7978 O O . ASN B 1 329 ? 9.406 -24.688 3.691 1 98.75 329 ASN B O 1
ATOM 7982 N N . VAL B 1 330 ? 9.906 -24.875 1.542 1 98.88 330 VAL B N 1
ATOM 7983 C CA . VAL B 1 330 ? 11.32 -25.172 1.772 1 98.88 330 VAL B CA 1
ATOM 7984 C C . VAL B 1 330 ? 12.188 -24.156 1.028 1 98.88 330 VAL B C 1
ATOM 7986 O O . VAL B 1 330 ? 11.898 -23.812 -0.117 1 98.88 330 VAL B O 1
ATOM 7989 N N . PHE B 1 331 ? 13.242 -23.719 1.732 1 98.81 331 PHE B N 1
ATOM 7990 C CA . PHE B 1 331 ? 14.094 -22.688 1.141 1 98.81 331 PHE B CA 1
ATOM 7991 C C . PHE B 1 331 ? 15.562 -23.094 1.239 1 98.81 331 PHE B C 1
ATOM 7993 O O . PHE B 1 331 ? 15.992 -23.672 2.234 1 98.81 331 PHE B O 1
ATOM 8000 N N . ALA B 1 332 ? 16.312 -22.734 0.226 1 98.88 332 ALA B N 1
ATOM 8001 C CA . ALA B 1 332 ? 17.766 -22.625 0.286 1 98.88 332 ALA B CA 1
ATOM 8002 C C . ALA B 1 332 ? 18.219 -21.188 -0.007 1 98.88 332 ALA B C 1
ATOM 8004 O O . ALA B 1 332 ? 17.656 -20.531 -0.88 1 98.88 332 ALA B O 1
ATOM 8005 N N . VAL B 1 333 ? 19.172 -20.75 0.727 1 98.69 333 VAL B N 1
ATOM 8006 C CA . VAL B 1 333 ? 19.625 -19.359 0.602 1 98.69 333 VAL B CA 1
ATOM 8007 C C . VAL B 1 333 ? 21.125 -19.344 0.275 1 98.69 333 VAL B C 1
ATOM 8009 O O . VAL B 1 333 ? 21.922 -20 0.953 1 98.69 333 VAL B O 1
ATOM 8012 N N . ILE B 1 334 ? 21.484 -18.703 -0.771 1 98.75 334 ILE B N 1
ATOM 8013 C CA . ILE B 1 334 ? 22.859 -18.359 -1.102 1 98.75 334 ILE B CA 1
ATOM 8014 C C . ILE B 1 334 ? 23.094 -16.859 -0.877 1 98.75 334 ILE B C 1
ATOM 8016 O O . ILE B 1 334 ? 22.672 -16.031 -1.695 1 98.75 334 ILE B O 1
ATOM 8020 N N . ARG B 1 335 ? 23.766 -16.531 0.164 1 97.56 335 ARG B N 1
ATOM 8021 C CA . ARG B 1 335 ? 23.891 -15.148 0.625 1 97.56 335 ARG B CA 1
ATOM 8022 C C . ARG B 1 335 ? 24.797 -14.336 -0.29 1 97.56 335 ARG B C 1
ATOM 8024 O O . ARG B 1 335 ? 25.859 -14.82 -0.708 1 97.56 335 ARG B O 1
ATOM 8031 N N . GLY B 1 336 ? 24.328 -13.188 -0.597 1 97.25 336 GLY B N 1
ATOM 8032 C CA . GLY B 1 336 ? 25.156 -12.281 -1.384 1 97.25 336 GLY B CA 1
ATOM 8033 C C . GLY B 1 336 ? 26.328 -11.719 -0.607 1 97.25 336 GLY B C 1
ATOM 8034 O O . GLY B 1 336 ? 26.234 -11.516 0.605 1 97.25 336 GLY B O 1
ATOM 8035 N N . SER B 1 337 ? 27.359 -11.367 -1.328 1 95.31 337 SER B N 1
ATOM 8036 C CA . SER B 1 337 ? 28.578 -10.883 -0.689 1 95.31 337 SER B CA 1
ATOM 8037 C C . SER B 1 337 ? 28.547 -9.359 -0.538 1 95.31 337 SER B C 1
ATOM 8039 O O . SER B 1 337 ? 29.047 -8.828 0.455 1 95.31 337 SER B O 1
ATOM 8041 N N . GLU B 1 338 ? 27.969 -8.664 -1.481 1 94.69 338 GLU B N 1
ATOM 8042 C CA . GLU B 1 338 ? 27.984 -7.203 -1.468 1 94.69 338 GLU B CA 1
ATOM 8043 C C . GLU B 1 338 ? 26.656 -6.645 -0.968 1 94.69 338 GLU B C 1
ATOM 8045 O O . GLU B 1 338 ? 26.641 -5.727 -0.145 1 94.69 338 GLU B O 1
ATOM 8050 N N . GLU B 1 339 ? 25.609 -7.195 -1.448 1 96.81 339 GLU B N 1
ATOM 8051 C CA . GLU B 1 339 ? 24.266 -6.773 -1.066 1 96.81 339 GLU B CA 1
ATOM 8052 C C . GLU B 1 339 ? 23.422 -7.961 -0.591 1 96.81 339 GLU B C 1
ATOM 8054 O O . GLU B 1 339 ? 22.406 -8.305 -1.209 1 96.81 339 GLU B O 1
ATOM 8059 N N . PRO B 1 340 ? 23.75 -8.484 0.55 1 97.31 340 PRO B N 1
ATOM 8060 C CA . PRO B 1 340 ? 23.016 -9.656 1.044 1 97.31 340 PRO B CA 1
ATOM 8061 C C . PRO B 1 340 ? 21.531 -9.375 1.272 1 97.31 340 PRO B C 1
ATOM 8063 O O . PRO B 1 340 ? 20.734 -10.312 1.41 1 97.31 340 PRO B O 1
ATOM 8066 N N . ASP B 1 341 ? 21.125 -8.094 1.295 1 97.38 341 ASP B N 1
ATOM 8067 C CA . ASP B 1 341 ? 19.75 -7.719 1.589 1 97.38 341 ASP B CA 1
ATOM 8068 C C . ASP B 1 341 ? 18.922 -7.613 0.308 1 97.38 341 ASP B C 1
ATOM 8070 O O . ASP B 1 341 ? 17.75 -7.234 0.348 1 97.38 341 ASP B O 1
ATOM 8074 N N . ARG B 1 342 ? 19.453 -7.887 -0.851 1 98.44 342 ARG B N 1
ATOM 8075 C CA . ARG B 1 342 ? 18.719 -7.906 -2.113 1 98.44 342 ARG B CA 1
ATOM 8076 C C . ARG B 1 342 ? 18.516 -9.336 -2.605 1 98.44 342 ARG B C 1
ATOM 8078 O O . ARG B 1 342 ? 19.438 -10.156 -2.539 1 98.44 342 ARG B O 1
ATOM 8085 N N . TYR B 1 343 ? 17.297 -9.648 -3.131 1 98.81 343 TYR B N 1
ATOM 8086 C CA . TYR B 1 343 ? 16.938 -11.047 -3.314 1 98.81 343 TYR B CA 1
ATOM 8087 C C . TYR B 1 343 ? 16.562 -11.328 -4.762 1 98.81 343 TYR B C 1
ATOM 8089 O O . TYR B 1 343 ? 15.688 -10.656 -5.32 1 98.81 343 TYR B O 1
ATOM 8097 N N . VAL B 1 344 ? 17.156 -12.273 -5.371 1 98.94 344 VAL B N 1
ATOM 8098 C CA . VAL B 1 344 ? 16.703 -12.945 -6.582 1 98.94 344 VAL B CA 1
ATOM 8099 C C . VAL B 1 344 ? 16.078 -14.297 -6.223 1 98.94 344 VAL B C 1
ATOM 8101 O O . VAL B 1 344 ? 16.766 -15.156 -5.656 1 98.94 344 VAL B O 1
ATOM 8104 N N . ILE B 1 345 ? 14.797 -14.492 -6.578 1 98.94 345 ILE B N 1
ATOM 8105 C CA . ILE B 1 345 ? 14.086 -15.656 -6.074 1 98.94 345 ILE B CA 1
ATOM 8106 C C . ILE B 1 345 ? 13.711 -16.578 -7.234 1 98.94 345 ILE B C 1
ATOM 8108 O O . ILE B 1 345 ? 13.102 -16.125 -8.219 1 98.94 345 ILE B O 1
ATOM 8112 N N . LEU B 1 346 ? 14.172 -17.766 -7.176 1 98.94 346 LEU B N 1
ATOM 8113 C CA . LEU B 1 346 ? 13.672 -18.828 -8.039 1 98.94 346 LEU B CA 1
ATOM 8114 C C . LEU B 1 346 ? 12.633 -19.672 -7.309 1 98.94 346 LEU B C 1
ATOM 8116 O O . LEU B 1 346 ? 12.852 -20.094 -6.172 1 98.94 346 LEU B O 1
ATOM 8120 N N . GLY B 1 347 ? 11.469 -19.906 -8.016 1 98.81 347 GLY B N 1
ATOM 8121 C CA . GLY B 1 347 ? 10.438 -20.625 -7.277 1 98.81 347 GLY B CA 1
ATOM 8122 C C . GLY B 1 347 ? 9.727 -21.672 -8.117 1 98.81 347 GLY B C 1
ATOM 8123 O O . GLY B 1 347 ? 9.5 -21.469 -9.312 1 98.81 347 GLY B O 1
ATOM 8124 N N . ASN B 1 348 ? 9.359 -22.766 -7.527 1 98.56 348 ASN B N 1
ATOM 8125 C CA . ASN B 1 348 ? 8.555 -23.859 -8.039 1 98.56 348 ASN B CA 1
ATOM 8126 C C . ASN B 1 348 ? 7.738 -24.531 -6.926 1 98.56 348 ASN B C 1
ATOM 8128 O O . ASN B 1 348 ? 8.211 -24.641 -5.793 1 98.56 348 ASN B O 1
ATOM 8132 N N . HIS B 1 349 ? 6.551 -24.844 -7.23 1 98.5 349 HIS B N 1
ATOM 8133 C CA . HIS B 1 349 ? 5.832 -25.625 -6.234 1 98.5 349 HIS B CA 1
ATOM 8134 C C . HIS B 1 349 ? 6.117 -27.109 -6.395 1 98.5 349 HIS B C 1
ATOM 8136 O O . HIS B 1 349 ? 6.586 -27.547 -7.445 1 98.5 349 HIS B O 1
ATOM 8142 N N . ARG B 1 350 ? 5.789 -27.891 -5.352 1 98.06 350 ARG B N 1
ATOM 8143 C CA . ARG B 1 350 ? 6.184 -29.297 -5.312 1 98.06 350 ARG B CA 1
ATOM 8144 C C . ARG B 1 350 ? 4.961 -30.219 -5.211 1 98.06 350 ARG B C 1
ATOM 8146 O O . ARG B 1 350 ? 5.004 -31.359 -5.648 1 98.06 350 ARG B O 1
ATOM 8153 N N . ASP B 1 351 ? 3.893 -29.766 -4.621 1 98 351 ASP B N 1
ATOM 8154 C CA . ASP B 1 351 ? 2.711 -30.594 -4.422 1 98 351 ASP B CA 1
ATOM 8155 C C . ASP B 1 351 ? 2.062 -30.969 -5.754 1 98 351 ASP B C 1
ATOM 8157 O O . ASP B 1 351 ? 2.092 -30.172 -6.699 1 98 351 ASP B O 1
ATOM 8161 N N . ALA B 1 352 ? 1.514 -32.125 -5.809 1 97.94 352 ALA B N 1
ATOM 8162 C CA . ALA B 1 352 ? 0.845 -32.625 -7.016 1 97.94 352 ALA B CA 1
ATOM 8163 C C . ALA B 1 352 ? -0.465 -33.312 -6.676 1 97.94 352 ALA B C 1
ATOM 8165 O O . ALA B 1 352 ? -0.601 -33.906 -5.594 1 97.94 352 ALA B O 1
ATOM 8166 N N . TRP B 1 353 ? -1.334 -33.25 -7.59 1 97.44 353 TRP B N 1
ATOM 8167 C CA . TRP B 1 353 ? -2.572 -34 -7.402 1 97.44 353 TRP B CA 1
ATOM 8168 C C . TRP B 1 353 ? -2.293 -35.5 -7.301 1 97.44 353 TRP B C 1
ATOM 8170 O O . TRP B 1 353 ? -2.98 -36.219 -6.57 1 97.44 353 TRP B O 1
ATOM 8180 N N . THR B 1 354 ? -1.311 -36.031 -8.086 1 96.44 354 THR B N 1
ATOM 8181 C CA . THR B 1 354 ? -0.935 -37.438 -8.117 1 96.44 354 THR B CA 1
ATOM 8182 C C . THR B 1 354 ? 0.583 -37.594 -8.102 1 96.44 354 THR B C 1
ATOM 8184 O O . THR B 1 354 ? 1.238 -37.25 -7.121 1 96.44 354 THR B O 1
ATOM 8187 N N . TYR B 1 355 ? 1.16 -38.188 -9.219 1 96 355 TYR B N 1
ATOM 8188 C CA . TYR B 1 355 ? 2.607 -38.344 -9.227 1 96 355 TYR B CA 1
ATOM 8189 C C . TYR B 1 355 ? 3.314 -37.062 -9.625 1 96 355 TYR B C 1
ATOM 8191 O O . TYR B 1 355 ? 4.418 -36.781 -9.156 1 96 355 TYR B O 1
ATOM 8199 N N . GLY B 1 356 ? 2.76 -36.344 -10.539 1 97.25 356 GLY B N 1
ATOM 8200 C CA . GLY B 1 356 ? 3.154 -35 -10.852 1 97.25 356 GLY B CA 1
ATOM 8201 C C . GLY B 1 356 ? 4.512 -34.906 -11.523 1 97.25 356 GLY B C 1
ATOM 8202 O O . GLY B 1 356 ? 5.312 -34 -11.203 1 97.25 356 GLY B O 1
ATOM 8203 N N . ALA B 1 357 ? 4.809 -35.75 -12.469 1 97.94 357 ALA B N 1
ATOM 8204 C CA . ALA B 1 357 ? 6.105 -35.688 -13.141 1 97.94 357 ALA B CA 1
ATOM 8205 C C . ALA B 1 357 ? 6.262 -34.406 -13.953 1 97.94 357 ALA B C 1
ATOM 8207 O O . ALA B 1 357 ? 7.32 -33.781 -13.938 1 97.94 357 ALA B O 1
ATOM 8208 N N . VAL B 1 358 ? 5.234 -34.094 -14.719 1 97.75 358 VAL B N 1
ATOM 8209 C CA . VAL B 1 358 ? 5.242 -32.812 -15.445 1 97.75 358 VAL B CA 1
ATOM 8210 C C . VAL B 1 358 ? 4.887 -31.672 -14.492 1 97.75 358 VAL B C 1
ATOM 8212 O O . VAL B 1 358 ? 5.664 -30.734 -14.328 1 97.75 358 VAL B O 1
ATOM 8215 N N . ASP B 1 359 ? 3.811 -31.797 -13.914 1 97.38 359 ASP B N 1
ATOM 8216 C CA . ASP B 1 359 ? 3.248 -30.781 -13.031 1 97.38 359 ASP B CA 1
ATOM 8217 C C . ASP B 1 359 ? 3.188 -31.281 -11.594 1 97.38 359 ASP B C 1
ATOM 8219 O O . ASP B 1 359 ? 2.27 -32.031 -11.219 1 97.38 359 ASP B O 1
ATOM 8223 N N . PRO B 1 360 ? 4.133 -30.891 -10.867 1 98 360 PRO B N 1
ATOM 8224 C CA . PRO B 1 360 ? 5.074 -29.812 -11.18 1 98 360 PRO B CA 1
ATOM 8225 C C . PRO B 1 360 ? 6.531 -30.266 -11.094 1 98 360 PRO B C 1
ATOM 8227 O O . PRO B 1 360 ? 7.441 -29.438 -11.195 1 98 360 PRO B O 1
ATOM 8230 N N . ASN B 1 361 ? 6.789 -31.484 -10.922 1 98.62 361 ASN B N 1
ATOM 8231 C CA . ASN B 1 361 ? 8.094 -31.875 -10.391 1 98.62 361 ASN B CA 1
ATOM 8232 C C . ASN B 1 361 ? 9.164 -31.891 -11.484 1 98.62 361 ASN B C 1
ATOM 8234 O O . ASN B 1 361 ? 10.352 -31.969 -11.195 1 98.62 361 ASN B O 1
ATOM 8238 N N . SER B 1 362 ? 8.711 -31.719 -12.773 1 98.69 362 SER B N 1
ATOM 8239 C CA . SER B 1 362 ? 9.695 -31.359 -13.789 1 98.69 362 SER B CA 1
ATOM 8240 C C . SER B 1 362 ? 10.438 -30.078 -13.398 1 98.69 362 SER B C 1
ATOM 8242 O O . SER B 1 362 ? 11.656 -30 -13.547 1 98.69 362 SER B O 1
ATOM 8244 N N . GLY B 1 363 ? 9.695 -29.094 -12.875 1 98.75 363 GLY B N 1
ATOM 8245 C CA . GLY B 1 363 ? 10.297 -27.859 -12.383 1 98.75 363 GLY B CA 1
ATOM 8246 C C . GLY B 1 363 ? 11.102 -28.062 -11.109 1 98.75 363 GLY B C 1
ATOM 8247 O O . GLY B 1 363 ? 12.172 -27.453 -10.953 1 98.75 363 GLY B O 1
ATOM 8248 N N . THR B 1 364 ? 10.617 -28.891 -10.188 1 98.81 364 THR B N 1
ATOM 8249 C CA . THR B 1 364 ? 11.359 -29.172 -8.961 1 98.81 364 THR B CA 1
ATOM 8250 C C . THR B 1 364 ? 12.703 -29.812 -9.281 1 98.81 364 THR B C 1
ATOM 8252 O O . THR B 1 364 ? 13.727 -29.438 -8.688 1 98.81 364 THR B O 1
ATOM 8255 N N . ALA B 1 365 ? 12.664 -30.75 -10.188 1 98.88 365 ALA B N 1
ATOM 8256 C CA . ALA B 1 365 ? 13.906 -31.406 -10.586 1 98.88 365 ALA B CA 1
ATOM 8257 C C . ALA B 1 365 ? 14.898 -30.406 -11.148 1 98.88 365 ALA B C 1
ATOM 8259 O O . ALA B 1 365 ? 16.094 -30.469 -10.844 1 98.88 365 ALA B O 1
ATOM 8260 N N . ALA B 1 366 ? 14.391 -29.516 -11.969 1 98.88 366 ALA B N 1
ATOM 8261 C CA . ALA B 1 366 ? 15.242 -28.469 -12.523 1 98.88 366 ALA B CA 1
ATOM 8262 C C . ALA B 1 366 ? 15.789 -27.562 -11.422 1 98.88 366 ALA B C 1
ATOM 8264 O O . ALA B 1 366 ? 16.953 -27.188 -11.445 1 98.88 366 ALA B O 1
ATOM 8265 N N . LEU B 1 367 ? 14.984 -27.188 -10.445 1 98.94 367 LEU B N 1
ATOM 8266 C CA . LEU B 1 367 ? 15.398 -26.359 -9.32 1 98.94 367 LEU B CA 1
ATOM 8267 C C . LEU B 1 367 ? 16.516 -27.031 -8.531 1 98.94 367 LEU B C 1
ATOM 8269 O O . LEU B 1 367 ? 17.484 -26.375 -8.148 1 98.94 367 LEU B O 1
ATOM 8273 N N . LEU B 1 368 ? 16.359 -28.297 -8.273 1 98.88 368 LEU B N 1
ATOM 8274 C CA . LEU B 1 368 ? 17.375 -29.062 -7.547 1 98.88 368 LEU B CA 1
ATOM 8275 C C . LEU B 1 368 ? 18.688 -29.094 -8.32 1 98.88 368 LEU B C 1
ATOM 8277 O O . LEU B 1 368 ? 19.766 -28.984 -7.73 1 98.88 368 LEU B O 1
ATOM 8281 N N . ASP B 1 369 ? 18.578 -29.25 -9.578 1 98.81 369 ASP B N 1
ATOM 8282 C CA . ASP B 1 369 ? 19.781 -29.266 -10.406 1 98.81 369 ASP B CA 1
ATOM 8283 C C . ASP B 1 369 ? 20.484 -27.906 -10.375 1 98.81 369 ASP B C 1
ATOM 8285 O O . ASP B 1 369 ? 21.703 -27.844 -10.352 1 98.81 369 ASP B O 1
ATOM 8289 N N . ILE B 1 370 ? 19.719 -26.828 -10.453 1 98.88 370 ILE B N 1
ATOM 8290 C CA . ILE B 1 370 ? 20.281 -25.5 -10.359 1 98.88 370 ILE B CA 1
ATOM 8291 C C . ILE B 1 370 ? 21.031 -25.344 -9.031 1 98.88 370 ILE B C 1
ATOM 8293 O O . ILE B 1 370 ? 22.141 -24.828 -8.992 1 98.88 370 ILE B O 1
ATOM 8297 N N . ALA B 1 371 ? 20.391 -25.781 -7.953 1 98.88 371 ALA B N 1
ATOM 8298 C CA . ALA B 1 371 ? 21.031 -25.734 -6.645 1 98.88 371 ALA B CA 1
ATOM 8299 C C . ALA B 1 371 ? 22.375 -26.469 -6.668 1 98.88 371 ALA B C 1
ATOM 8301 O O . ALA B 1 371 ? 23.375 -25.953 -6.152 1 98.88 371 ALA B O 1
ATOM 8302 N N . ARG B 1 372 ? 22.422 -27.625 -7.254 1 98.81 372 ARG B N 1
ATOM 8303 C CA . ARG B 1 372 ? 23.641 -28.406 -7.359 1 98.81 372 ARG B CA 1
ATOM 8304 C C . ARG B 1 372 ? 24.703 -27.656 -8.148 1 98.81 372 ARG B C 1
ATOM 8306 O O . ARG B 1 372 ? 25.875 -27.625 -7.75 1 98.81 372 ARG B O 1
ATOM 8313 N N . ARG B 1 373 ? 24.297 -27.125 -9.289 1 98.81 373 ARG B N 1
ATOM 8314 C CA . ARG B 1 373 ? 25.234 -26.391 -10.125 1 98.81 373 ARG B CA 1
ATOM 8315 C C . ARG B 1 373 ? 25.781 -25.172 -9.391 1 98.81 373 ARG B C 1
ATOM 8317 O O . ARG B 1 373 ? 26.984 -24.891 -9.469 1 98.81 373 ARG B O 1
ATOM 8324 N N . TYR B 1 374 ? 24.938 -24.438 -8.664 1 98.75 374 TYR B N 1
ATOM 8325 C CA . TYR B 1 374 ? 25.406 -23.297 -7.895 1 98.75 374 TYR B CA 1
ATOM 8326 C C . TYR B 1 374 ? 26.359 -23.719 -6.785 1 98.75 374 TYR B C 1
ATOM 8328 O O . TYR B 1 374 ? 27.344 -23.047 -6.52 1 98.75 374 TYR B O 1
ATOM 8336 N N . ALA B 1 375 ? 26.016 -24.797 -6.129 1 98.62 375 ALA B N 1
ATOM 8337 C CA . ALA B 1 375 ? 26.906 -25.312 -5.09 1 98.62 375 ALA B CA 1
ATOM 8338 C C . ALA B 1 375 ? 28.297 -25.594 -5.652 1 98.62 375 ALA B C 1
ATOM 8340 O O . ALA B 1 375 ? 29.312 -25.312 -5 1 98.62 375 ALA B O 1
ATOM 8341 N N . ARG B 1 376 ? 28.391 -26.141 -6.82 1 98.12 376 ARG B N 1
ATOM 8342 C CA . ARG B 1 376 ? 29.656 -26.422 -7.477 1 98.12 376 ARG B CA 1
ATOM 8343 C C . ARG B 1 376 ? 30.406 -25.125 -7.801 1 98.12 376 ARG B C 1
ATOM 8345 O O . ARG B 1 376 ? 31.625 -25.047 -7.656 1 98.12 376 ARG B O 1
ATOM 8352 N N . LEU B 1 377 ? 29.656 -24.141 -8.281 1 98.19 377 LEU B N 1
ATOM 8353 C CA . LEU B 1 377 ? 30.266 -22.844 -8.531 1 98.19 377 LEU B CA 1
ATOM 8354 C C . LEU B 1 377 ? 30.875 -22.281 -7.254 1 98.19 377 LEU B C 1
ATOM 8356 O O . LEU B 1 377 ? 31.969 -21.703 -7.281 1 98.19 377 LEU B O 1
ATOM 8360 N N . MET B 1 378 ? 30.156 -22.422 -6.184 1 98 378 MET B N 1
ATOM 8361 C CA . MET B 1 378 ? 30.625 -21.906 -4.898 1 98 378 MET B CA 1
ATOM 8362 C C . MET B 1 378 ? 31.906 -22.609 -4.461 1 98 378 MET B C 1
ATOM 8364 O O . MET B 1 378 ? 32.812 -21.969 -3.895 1 98 378 MET B O 1
ATOM 8368 N N . GLN B 1 379 ? 31.984 -23.812 -4.738 1 97 379 GLN B N 1
ATOM 8369 C CA . GLN B 1 379 ? 33.188 -24.578 -4.426 1 97 379 GLN B CA 1
ATOM 8370 C C . GLN B 1 379 ? 34.375 -24.062 -5.219 1 97 379 GLN B C 1
ATOM 8372 O O . GLN B 1 379 ? 35.531 -24.203 -4.789 1 97 379 GLN B O 1
ATOM 8377 N N . LYS B 1 380 ? 34.031 -23.438 -6.277 1 96.06 380 LYS B N 1
ATOM 8378 C CA . LYS B 1 380 ? 35.094 -22.891 -7.117 1 96.06 380 LYS B CA 1
ATOM 8379 C C . LYS B 1 380 ? 35.344 -21.422 -6.785 1 96.06 380 LYS B C 1
ATOM 8381 O O . LYS B 1 380 ? 36.062 -20.719 -7.52 1 96.06 380 LYS B O 1
ATOM 8386 N N . GLY B 1 381 ? 34.656 -20.891 -5.766 1 95.44 381 GLY B N 1
ATOM 8387 C CA . GLY B 1 381 ? 34.969 -19.562 -5.258 1 95.44 381 GLY B CA 1
ATOM 8388 C C . GLY B 1 381 ? 33.938 -18.516 -5.648 1 95.44 381 GLY B C 1
ATOM 8389 O O . GLY B 1 381 ? 34.062 -17.344 -5.312 1 95.44 381 GLY B O 1
ATOM 8390 N N . TRP B 1 382 ? 32.938 -18.969 -6.344 1 96 382 TRP B N 1
ATOM 8391 C CA . TRP B 1 382 ? 31.875 -18.031 -6.73 1 96 382 TRP B CA 1
ATOM 8392 C C . TRP B 1 382 ? 30.969 -17.719 -5.551 1 96 382 TRP B C 1
ATOM 8394 O O . TRP B 1 382 ? 30.562 -18.625 -4.812 1 96 382 TRP B O 1
ATOM 8404 N N . ASN B 1 383 ? 30.719 -16.438 -5.324 1 95.69 383 ASN B N 1
ATOM 8405 C CA . ASN B 1 383 ? 29.656 -15.93 -4.461 1 95.69 383 ASN B CA 1
ATOM 8406 C C . ASN B 1 383 ? 28.906 -14.781 -5.125 1 95.69 383 ASN B C 1
ATOM 8408 O O . ASN B 1 383 ? 29.516 -13.805 -5.574 1 95.69 383 ASN B O 1
ATOM 8412 N N . PRO B 1 384 ? 27.609 -14.906 -5.156 1 97.62 384 PRO B N 1
ATOM 8413 C CA . PRO B 1 384 ? 26.875 -13.852 -5.852 1 97.62 384 PRO B CA 1
ATOM 8414 C C . PRO B 1 384 ? 26.953 -12.508 -5.141 1 97.62 384 PRO B C 1
ATOM 8416 O O . PRO B 1 384 ? 27.188 -12.453 -3.93 1 97.62 384 PRO B O 1
ATOM 8419 N N . ARG B 1 385 ? 26.812 -11.445 -5.906 1 96.75 385 ARG B N 1
ATOM 8420 C CA . ARG B 1 385 ? 26.734 -10.094 -5.344 1 96.75 385 ARG B CA 1
ATOM 8421 C C . ARG B 1 385 ? 25.484 -9.93 -4.496 1 96.75 385 ARG B C 1
ATOM 8423 O O . ARG B 1 385 ? 25.531 -9.336 -3.416 1 96.75 385 ARG B O 1
ATOM 8430 N N . ARG B 1 386 ? 24.375 -10.422 -4.961 1 98.44 386 ARG B N 1
ATOM 8431 C CA . ARG B 1 386 ? 23.078 -10.375 -4.297 1 98.44 386 ARG B CA 1
ATOM 8432 C C . ARG B 1 386 ? 22.625 -11.773 -3.891 1 98.44 386 ARG B C 1
ATOM 8434 O O . ARG B 1 386 ? 23.047 -12.766 -4.488 1 98.44 386 ARG B O 1
ATOM 8441 N N . THR B 1 387 ? 21.734 -11.844 -2.943 1 98.75 387 THR B N 1
ATOM 8442 C CA . THR B 1 387 ? 21.281 -13.117 -2.395 1 98.75 387 THR B CA 1
ATOM 8443 C C . THR B 1 387 ? 20.375 -13.836 -3.385 1 98.75 387 THR B C 1
ATOM 8445 O O . THR B 1 387 ? 19.516 -13.219 -4.02 1 98.75 387 THR B O 1
ATOM 8448 N N . ILE B 1 388 ? 20.578 -15.125 -3.541 1 98.88 388 ILE B N 1
ATOM 8449 C CA . ILE B 1 388 ? 19.688 -15.992 -4.305 1 98.88 388 ILE B CA 1
ATOM 8450 C C . ILE B 1 388 ? 18.875 -16.859 -3.35 1 98.88 388 ILE B C 1
ATOM 8452 O O . ILE B 1 388 ? 19.438 -17.469 -2.43 1 98.88 388 ILE B O 1
ATOM 8456 N N . ILE B 1 389 ? 17.594 -16.891 -3.537 1 98.94 389 ILE B N 1
ATOM 8457 C CA . ILE B 1 389 ? 16.734 -17.766 -2.76 1 98.94 389 ILE B CA 1
ATOM 8458 C C . ILE B 1 389 ? 16.078 -18.797 -3.68 1 98.94 389 ILE B C 1
ATOM 8460 O O . ILE B 1 389 ? 15.461 -18.422 -4.688 1 98.94 389 ILE B O 1
ATOM 8464 N N . LEU B 1 390 ? 16.297 -20.047 -3.395 1 98.94 390 LEU B N 1
ATOM 8465 C CA . LEU B 1 390 ? 15.555 -21.125 -4.031 1 98.94 390 LEU B CA 1
ATOM 8466 C C . LEU B 1 390 ? 14.344 -21.531 -3.191 1 98.94 390 LEU B C 1
ATOM 8468 O O . LEU B 1 390 ? 14.5 -22.016 -2.064 1 98.94 390 LEU B O 1
ATOM 8472 N N . GLY B 1 391 ? 13.164 -21.297 -3.754 1 98.81 391 GLY B N 1
ATOM 8473 C CA . GLY B 1 391 ? 11.938 -21.547 -3.01 1 98.81 391 GLY B CA 1
ATOM 8474 C C . GLY B 1 391 ? 11.117 -22.688 -3.578 1 98.81 391 GLY B C 1
ATOM 8475 O O . GLY B 1 391 ? 10.773 -22.688 -4.762 1 98.81 391 GLY B O 1
ATOM 8476 N N . SER B 1 392 ? 10.812 -23.656 -2.758 1 98.88 392 SER B N 1
ATOM 8477 C CA . SER B 1 392 ? 9.914 -24.766 -3.059 1 98.88 392 SER B CA 1
ATOM 8478 C C . SER B 1 392 ? 8.578 -24.609 -2.338 1 98.88 392 SER B C 1
ATOM 8480 O O . SER B 1 392 ? 8.484 -24.875 -1.136 1 98.88 392 SER B O 1
ATOM 8482 N N . TRP B 1 393 ? 7.543 -24.281 -3.082 1 98.81 393 TRP B N 1
ATOM 8483 C CA . TRP B 1 393 ? 6.25 -23.938 -2.5 1 98.81 393 TRP B CA 1
ATOM 8484 C C . TRP B 1 393 ? 5.391 -25.172 -2.311 1 98.81 393 TRP B C 1
ATOM 8486 O O . TRP B 1 393 ? 5.578 -26.172 -3.004 1 98.81 393 TRP B O 1
ATOM 8496 N N . ASP B 1 394 ? 4.48 -25.094 -1.37 1 98.62 394 ASP B N 1
ATOM 8497 C CA . ASP B 1 394 ? 3.51 -26.156 -1.107 1 98.62 394 ASP B CA 1
ATOM 8498 C C . ASP B 1 394 ? 2.088 -25.672 -1.391 1 98.62 394 ASP B C 1
ATOM 8500 O O . ASP B 1 394 ? 1.817 -24.469 -1.391 1 98.62 394 ASP B O 1
ATOM 8504 N N . ALA B 1 395 ? 1.198 -26.594 -1.8 1 98.62 395 ALA B N 1
ATOM 8505 C CA . ALA B 1 395 ? -0.244 -26.438 -1.957 1 98.62 395 ALA B CA 1
ATOM 8506 C C . ALA B 1 395 ? -0.562 -25.422 -3.059 1 98.62 395 ALA B C 1
ATOM 8508 O O . ALA B 1 395 ? -1.516 -24.656 -2.943 1 98.62 395 ALA B O 1
ATOM 8509 N N . GLU B 1 396 ? 0.242 -25.312 -4.043 1 98.44 396 GLU B N 1
ATOM 8510 C CA . GLU B 1 396 ? -0.076 -24.5 -5.207 1 98.44 396 GLU B CA 1
ATOM 8511 C C . GLU B 1 396 ? -1.351 -24.984 -5.895 1 98.44 396 GLU B C 1
ATOM 8513 O O . GLU B 1 396 ? -2.17 -24.172 -6.336 1 98.44 396 GLU B O 1
ATOM 8518 N N . GLU B 1 397 ? -1.538 -26.266 -5.953 1 97.75 397 GLU B N 1
ATOM 8519 C CA . GLU B 1 397 ? -2.645 -26.891 -6.672 1 97.75 397 GLU B CA 1
ATOM 8520 C C . GLU B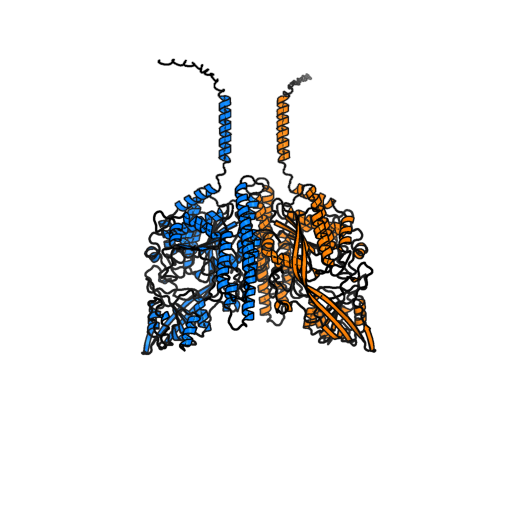 1 397 ? -3.99 -26.469 -6.09 1 97.75 397 GLU B C 1
ATOM 8522 O O . GLU B 1 397 ? -5.016 -26.547 -6.766 1 97.75 397 GLU B O 1
ATOM 8527 N N . PHE B 1 398 ? -3.98 -26.047 -4.875 1 98.06 398 PHE B N 1
ATOM 8528 C CA . PHE B 1 398 ? -5.215 -25.656 -4.203 1 98.06 398 PHE B CA 1
ATOM 8529 C C . PHE B 1 398 ? -5.496 -24.172 -4.398 1 98.06 398 PHE B C 1
ATOM 8531 O O . PHE B 1 398 ? -6.488 -23.656 -3.883 1 98.06 398 PHE B O 1
ATOM 8538 N N . GLY B 1 399 ? -4.668 -23.484 -5.105 1 97.12 399 GLY B N 1
ATOM 8539 C CA . GLY B 1 399 ? -4.852 -22.062 -5.336 1 97.12 399 GLY B CA 1
ATOM 8540 C C . GLY B 1 399 ? -3.656 -21.219 -4.906 1 97.12 399 GLY B C 1
ATOM 8541 O O . GLY B 1 399 ? -3.818 -20.172 -4.293 1 97.12 399 GLY B O 1
ATOM 8542 N N . MET B 1 400 ? -2.449 -21.656 -5.141 1 98.12 400 MET B N 1
ATOM 8543 C CA . MET B 1 400 ? -1.197 -20.969 -4.848 1 98.12 400 MET B CA 1
ATOM 8544 C C . MET B 1 400 ? -1.129 -20.578 -3.377 1 98.12 400 MET B C 1
ATOM 8546 O O . MET B 1 400 ? -0.827 -19.422 -3.055 1 98.12 400 MET B O 1
ATOM 8550 N N . VAL B 1 401 ? -1.371 -21.469 -2.514 1 98.56 401 VAL B N 1
ATOM 8551 C CA . VAL B 1 401 ? -1.544 -21.172 -1.097 1 98.56 401 VAL B CA 1
ATOM 8552 C C . VAL B 1 401 ? -0.186 -20.891 -0.46 1 98.56 401 VAL B C 1
ATOM 8554 O O . VAL B 1 401 ? 0.011 -19.828 0.148 1 98.56 401 VAL B O 1
ATOM 8557 N N . GLY B 1 402 ? 0.809 -21.75 -0.668 1 98.62 402 GLY B N 1
ATOM 8558 C CA . GLY B 1 402 ? 2.094 -21.641 0.002 1 98.62 402 GLY B CA 1
ATOM 8559 C C . GLY B 1 402 ? 2.832 -20.359 -0.34 1 98.62 402 GLY B C 1
ATOM 8560 O O . GLY B 1 402 ? 3.309 -19.656 0.552 1 98.62 402 GLY B O 1
ATOM 8561 N N . SER B 1 403 ? 2.963 -20.078 -1.647 1 98.75 403 SER B N 1
ATOM 8562 C CA . SER B 1 403 ? 3.65 -18.859 -2.07 1 98.75 403 SER B CA 1
ATOM 8563 C C . SER B 1 403 ? 2.898 -17.609 -1.619 1 98.75 403 SER B C 1
ATOM 8565 O O . SER B 1 403 ? 3.51 -16.641 -1.18 1 98.75 403 SER B O 1
ATOM 8567 N N . THR B 1 404 ? 1.552 -17.625 -1.657 1 98.62 404 THR B N 1
ATOM 8568 C CA . THR B 1 404 ? 0.736 -16.484 -1.27 1 98.62 404 THR B CA 1
ATOM 8569 C C . THR B 1 404 ? 0.901 -16.188 0.217 1 98.62 404 THR B C 1
ATOM 8571 O O . THR B 1 404 ? 1.105 -15.031 0.602 1 98.62 404 THR B O 1
ATOM 8574 N N . GLU B 1 405 ? 0.859 -17.25 1.048 1 98.56 405 GLU B N 1
ATOM 8575 C CA . GLU B 1 405 ? 1.071 -17.062 2.479 1 98.56 405 GLU B CA 1
ATOM 8576 C C . GLU B 1 405 ? 2.42 -16.406 2.752 1 98.56 405 GLU B C 1
ATOM 8578 O O . GLU B 1 405 ? 2.512 -15.477 3.566 1 98.56 405 GLU B O 1
ATOM 8583 N N . TRP B 1 406 ? 3.393 -16.844 2.07 1 98.69 406 TRP B N 1
ATOM 8584 C CA . TRP B 1 406 ? 4.746 -16.359 2.307 1 98.69 406 TRP B CA 1
ATOM 8585 C C . TRP B 1 406 ? 4.895 -14.914 1.834 1 98.69 406 TRP B C 1
ATOM 8587 O O . TRP B 1 406 ? 5.527 -14.102 2.506 1 98.69 406 TRP B O 1
ATOM 8597 N N . VAL B 1 407 ? 4.352 -14.594 0.677 1 98.62 407 VAL B N 1
ATOM 8598 C CA . VAL B 1 407 ? 4.418 -13.234 0.149 1 98.62 407 VAL B CA 1
ATOM 8599 C C . VAL B 1 407 ? 3.674 -12.281 1.082 1 98.62 407 VAL B C 1
ATOM 8601 O O . VAL B 1 407 ? 4.176 -11.203 1.412 1 98.62 407 VAL B O 1
ATOM 8604 N N . GLU B 1 408 ? 2.5 -12.68 1.54 1 97.38 408 GLU B N 1
ATOM 8605 C CA . GLU B 1 408 ? 1.715 -11.852 2.449 1 97.38 408 GLU B CA 1
ATOM 8606 C C . GLU B 1 408 ? 2.457 -11.617 3.762 1 97.38 408 GLU B C 1
ATOM 8608 O O . GLU B 1 408 ? 2.428 -10.516 4.309 1 97.38 408 GLU B O 1
ATOM 8613 N N . GLN B 1 409 ? 3.145 -12.617 4.199 1 97.25 409 GLN B N 1
ATOM 8614 C CA . GLN B 1 409 ? 3.875 -12.508 5.457 1 97.25 409 GLN B CA 1
ATOM 8615 C C . GLN B 1 409 ? 5.078 -11.586 5.32 1 97.25 409 GLN B C 1
ATOM 8617 O O . GLN B 1 409 ? 5.457 -10.906 6.277 1 97.25 409 GLN B O 1
ATOM 8622 N N . ASN B 1 410 ? 5.68 -11.562 4.152 1 98.06 410 ASN B N 1
ATOM 8623 C CA . ASN B 1 410 ? 6.949 -10.867 3.967 1 98.06 410 ASN B CA 1
ATOM 8624 C C . ASN B 1 410 ? 6.785 -9.625 3.094 1 98.06 410 ASN B C 1
ATOM 8626 O O . ASN B 1 410 ? 7.75 -9.164 2.482 1 98.06 410 ASN B O 1
ATOM 8630 N N . LEU B 1 411 ? 5.641 -9.109 3.027 1 96.69 411 LEU B N 1
ATOM 8631 C CA . LEU B 1 411 ? 5.297 -8.078 2.055 1 96.69 411 LEU B CA 1
ATOM 8632 C C . LEU B 1 411 ? 6.199 -6.863 2.207 1 96.69 411 LEU B C 1
ATOM 8634 O O . LEU B 1 411 ? 6.699 -6.328 1.216 1 96.69 411 LEU B O 1
ATOM 8638 N N . VAL B 1 412 ? 6.508 -6.398 3.404 1 96.5 412 VAL B N 1
ATOM 8639 C CA . VAL B 1 412 ? 7.262 -5.172 3.639 1 96.5 412 VAL B CA 1
ATOM 8640 C C . VAL B 1 412 ? 8.688 -5.336 3.129 1 96.5 412 VAL B C 1
ATOM 8642 O O . VAL B 1 412 ? 9.219 -4.457 2.439 1 96.5 412 VAL B O 1
ATOM 8645 N N . ASN B 1 413 ? 9.328 -6.457 3.391 1 97.94 413 ASN B N 1
ATOM 8646 C CA . ASN B 1 413 ? 10.688 -6.707 2.936 1 97.94 413 ASN B CA 1
ATOM 8647 C C . ASN B 1 413 ? 10.734 -7.035 1.446 1 97.94 413 ASN B C 1
ATOM 8649 O O . ASN B 1 413 ? 11.641 -6.594 0.736 1 97.94 413 ASN B O 1
ATOM 8653 N N . LEU B 1 414 ? 9.758 -7.824 0.986 1 98.25 414 LEU B N 1
ATOM 8654 C CA . LEU B 1 414 ? 9.727 -8.156 -0.435 1 98.25 414 LEU B CA 1
ATOM 8655 C C . LEU B 1 414 ? 9.547 -6.898 -1.281 1 98.25 414 LEU B C 1
ATOM 8657 O O . LEU B 1 414 ? 10.242 -6.715 -2.283 1 98.25 414 LEU B O 1
ATOM 8661 N N . GLY B 1 415 ? 8.68 -6.066 -0.865 1 96.56 415 GLY B N 1
ATOM 8662 C CA . GLY B 1 415 ? 8.438 -4.832 -1.598 1 96.56 415 GLY B CA 1
ATOM 8663 C C . GLY B 1 415 ? 9.672 -3.949 -1.698 1 96.56 415 GLY B C 1
ATOM 8664 O O . GLY B 1 415 ? 9.906 -3.322 -2.732 1 96.56 415 GLY B O 1
ATOM 8665 N N . ALA B 1 416 ? 10.5 -3.982 -0.701 1 96.81 416 ALA B N 1
ATOM 8666 C CA . ALA B 1 416 ? 11.656 -3.088 -0.638 1 96.81 416 ALA B CA 1
ATOM 8667 C C . ALA B 1 416 ? 12.898 -3.754 -1.224 1 96.81 416 ALA B C 1
ATOM 8669 O O . ALA B 1 416 ? 13.82 -3.07 -1.68 1 96.81 416 ALA B O 1
ATOM 8670 N N . LYS B 1 417 ? 12.875 -5.113 -1.254 1 98.25 417 LYS B N 1
ATOM 8671 C CA . LYS B 1 417 ? 14.195 -5.734 -1.372 1 98.25 417 LYS B CA 1
ATOM 8672 C C . LYS B 1 417 ? 14.227 -6.742 -2.518 1 98.25 417 LYS B C 1
ATOM 8674 O O . LYS B 1 417 ? 15.297 -7.121 -2.99 1 98.25 417 LYS B O 1
ATOM 8679 N N . ALA B 1 418 ? 13.086 -7.258 -2.939 1 98.75 418 ALA B N 1
ATOM 8680 C CA . ALA B 1 418 ? 13.102 -8.312 -3.947 1 98.75 418 ALA B CA 1
ATOM 8681 C C . ALA B 1 418 ? 13.414 -7.75 -5.332 1 98.75 418 ALA B C 1
ATOM 8683 O O . ALA B 1 418 ? 12.781 -6.785 -5.77 1 98.75 418 ALA B O 1
ATOM 8684 N N . VAL B 1 419 ? 14.391 -8.375 -5.984 1 98.88 419 VAL B N 1
ATOM 8685 C CA . VAL B 1 419 ? 14.828 -7.941 -7.305 1 98.88 419 VAL B CA 1
ATOM 8686 C C . VAL B 1 419 ? 13.898 -8.508 -8.375 1 98.88 419 VAL B C 1
ATOM 8688 O O . VAL B 1 419 ? 13.398 -7.77 -9.227 1 98.88 419 VAL B O 1
ATOM 8691 N N . ALA B 1 420 ? 13.695 -9.773 -8.344 1 98.94 420 ALA B N 1
ATOM 8692 C CA . ALA B 1 420 ? 12.859 -10.469 -9.312 1 98.94 420 ALA B CA 1
ATOM 8693 C C . ALA B 1 420 ? 12.438 -11.836 -8.797 1 98.94 420 ALA B C 1
ATOM 8695 O O . ALA B 1 420 ? 13.078 -12.398 -7.902 1 98.94 420 ALA B O 1
ATOM 8696 N N . TYR B 1 421 ? 11.352 -12.266 -9.258 1 98.94 421 TYR B N 1
ATOM 8697 C CA . TYR B 1 421 ? 10.867 -13.625 -9.047 1 98.94 421 TYR B CA 1
ATOM 8698 C C . TYR B 1 421 ? 10.891 -14.414 -10.352 1 98.94 421 TYR B C 1
ATOM 8700 O O . TYR B 1 421 ? 10.211 -14.055 -11.312 1 98.94 421 TYR B O 1
ATOM 8708 N N . LEU B 1 422 ? 11.602 -15.469 -10.352 1 98.94 422 LEU B N 1
ATOM 8709 C CA . LEU B 1 422 ? 11.758 -16.328 -11.516 1 98.94 422 LEU B CA 1
ATOM 8710 C C . LEU B 1 422 ? 11.016 -17.656 -11.32 1 98.94 422 LEU B C 1
ATOM 8712 O O . LEU B 1 422 ? 11.461 -18.516 -10.57 1 98.94 422 LEU B O 1
ATOM 8716 N N . ASN B 1 423 ? 9.914 -17.766 -12.117 1 98.88 423 ASN B N 1
ATOM 8717 C CA . ASN B 1 423 ? 8.969 -18.859 -11.93 1 98.88 423 ASN B CA 1
ATOM 8718 C C . ASN B 1 423 ? 9.164 -19.953 -12.984 1 98.88 423 ASN B C 1
ATOM 8720 O O . ASN B 1 423 ? 9.32 -19.656 -14.172 1 98.88 423 ASN B O 1
ATOM 8724 N N . VAL B 1 424 ? 9.227 -21.188 -12.555 1 98.62 424 VAL B N 1
ATOM 8725 C CA . VAL B 1 424 ? 9.039 -22.359 -13.414 1 98.62 424 VAL B CA 1
ATOM 8726 C C . VAL B 1 424 ? 8.062 -23.328 -12.758 1 98.62 424 VAL B C 1
ATOM 8728 O O . VAL B 1 424 ? 8.344 -23.875 -11.695 1 98.62 424 VAL B O 1
ATOM 8731 N N . ASP B 1 425 ? 6.965 -23.453 -13.352 1 96.56 425 ASP B N 1
ATOM 8732 C CA . ASP B 1 425 ? 5.941 -24.375 -12.891 1 96.56 425 ASP B CA 1
ATOM 8733 C C . ASP B 1 425 ? 6.152 -25.766 -13.484 1 96.56 425 ASP B C 1
ATOM 8735 O O . ASP B 1 425 ? 6.93 -26.562 -12.961 1 96.56 425 ASP B O 1
ATOM 8739 N N . CYS B 1 426 ? 5.664 -26.031 -14.719 1 96.69 426 CYS B N 1
ATOM 8740 C CA . CYS B 1 426 ? 6 -27.172 -15.555 1 96.69 426 CYS B CA 1
ATOM 8741 C C . CYS B 1 426 ? 7.219 -26.875 -16.422 1 96.69 426 CYS B C 1
ATOM 8743 O O . CYS B 1 426 ? 7.098 -26.25 -17.469 1 96.69 426 CYS B O 1
ATOM 8745 N N . ALA B 1 427 ? 8.336 -27.469 -16.031 1 98.12 427 ALA B N 1
ATOM 8746 C CA . ALA B 1 427 ? 9.531 -27.203 -16.828 1 98.12 427 ALA B CA 1
ATOM 8747 C C . ALA B 1 427 ? 9.391 -27.766 -18.25 1 98.12 427 ALA B C 1
ATOM 8749 O O . ALA B 1 427 ? 9.75 -27.109 -19.219 1 98.12 427 ALA B O 1
ATOM 8750 N N . VAL B 1 428 ? 8.859 -29.031 -18.297 1 98 428 VAL B N 1
ATOM 8751 C CA . VAL B 1 428 ? 8.812 -29.688 -19.594 1 98 428 VAL B CA 1
ATOM 8752 C C . VAL B 1 428 ? 7.504 -30.453 -19.734 1 98 428 VAL B C 1
ATOM 8754 O O . VAL B 1 428 ? 7.18 -31.297 -18.891 1 98 428 VAL B O 1
ATOM 8757 N N . GLN B 1 429 ? 6.793 -30.172 -20.781 1 95 429 GLN B N 1
ATOM 8758 C CA . GLN B 1 429 ? 5.586 -30.922 -21.125 1 95 429 GLN B CA 1
ATOM 8759 C C . GLN B 1 429 ? 5.648 -31.422 -22.562 1 95 429 GLN B C 1
ATOM 8761 O O . GLN B 1 429 ? 4.789 -32.188 -23 1 95 429 GLN B O 1
ATOM 8766 N N . GLY B 1 430 ? 6.625 -31.031 -23.312 1 93.44 430 GLY B N 1
ATOM 8767 C CA . GLY B 1 430 ? 6.812 -31.359 -24.719 1 93.44 430 GLY B CA 1
ATOM 8768 C C . GLY B 1 430 ? 7.762 -30.406 -25.438 1 93.44 430 GLY B C 1
ATOM 8769 O O . GLY B 1 430 ? 8.555 -29.719 -24.797 1 93.44 430 GLY B O 1
ATOM 8770 N N . PRO B 1 431 ? 7.727 -30.453 -26.688 1 92.06 431 PRO B N 1
ATOM 8771 C CA . PRO B 1 431 ? 8.641 -29.594 -27.453 1 92.06 431 PRO B CA 1
ATOM 8772 C C . PRO B 1 431 ? 8.164 -28.156 -27.531 1 92.06 431 PRO B C 1
ATOM 8774 O O . PRO B 1 431 ? 6.973 -27.875 -27.375 1 92.06 431 PRO B O 1
ATOM 8777 N N . GLY B 1 432 ? 9.164 -27.266 -27.781 1 92.06 432 GLY B N 1
ATOM 8778 C CA . GLY B 1 432 ? 8.867 -25.859 -27.969 1 92.06 432 GLY B CA 1
ATOM 8779 C C . GLY B 1 432 ? 9.07 -25.047 -26.703 1 92.06 432 GLY B C 1
ATOM 8780 O O . GLY B 1 432 ? 8.609 -25.422 -25.625 1 92.06 432 GLY B O 1
ATOM 8781 N N . PHE B 1 433 ? 9.797 -23.984 -26.906 1 94.44 433 PHE B N 1
ATOM 8782 C CA . PHE B 1 433 ? 10.109 -23.109 -25.781 1 94.44 433 PHE B CA 1
ATOM 8783 C C . PHE B 1 433 ? 9.086 -21.984 -25.672 1 94.44 433 PHE B C 1
ATOM 8785 O O . PHE B 1 433 ? 8.727 -21.375 -26.672 1 94.44 433 PHE B O 1
ATOM 8792 N N . PHE B 1 434 ? 8.578 -21.719 -24.484 1 94.56 434 PHE B N 1
ATOM 8793 C CA . PHE B 1 434 ? 7.645 -20.641 -24.203 1 94.56 434 PHE B CA 1
ATOM 8794 C C . PHE B 1 434 ? 8.156 -19.781 -23.047 1 94.56 434 PHE B C 1
ATOM 8796 O O . PHE B 1 434 ? 8.758 -20.297 -22.109 1 94.56 434 PHE B O 1
ATOM 8803 N N . ALA B 1 435 ? 7.895 -18.5 -23.156 1 96.38 435 ALA B N 1
ATOM 8804 C CA . ALA B 1 435 ? 8.344 -17.578 -22.125 1 96.38 435 ALA B CA 1
ATOM 8805 C C . ALA B 1 435 ? 7.34 -16.438 -21.906 1 96.38 435 ALA B C 1
ATOM 8807 O O . ALA B 1 435 ? 6.746 -15.953 -22.875 1 96.38 435 ALA B O 1
ATOM 8808 N N . SER B 1 436 ? 7.113 -16.109 -20.672 1 97.31 436 SER B N 1
ATOM 8809 C CA . SER B 1 436 ? 6.383 -14.914 -20.266 1 97.31 436 SER B CA 1
ATOM 8810 C C . SER B 1 436 ? 7.195 -14.094 -19.266 1 97.31 436 SER B C 1
ATOM 8812 O O . SER B 1 436 ? 7.98 -14.641 -18.484 1 97.31 436 SER B O 1
ATOM 8814 N N . ALA B 1 437 ? 7.051 -12.797 -19.312 1 98.38 437 ALA B N 1
ATOM 8815 C CA . ALA B 1 437 ? 7.828 -11.938 -18.438 1 98.38 437 ALA B CA 1
ATOM 8816 C C . ALA B 1 437 ? 7.203 -10.547 -18.328 1 98.38 437 ALA B C 1
ATOM 8818 O O . ALA B 1 437 ? 6.398 -10.164 -19.188 1 98.38 437 ALA B O 1
ATOM 8819 N N . THR B 1 438 ? 7.5 -9.859 -17.234 1 98.75 438 THR B N 1
ATOM 8820 C CA . THR B 1 438 ? 7.328 -8.414 -17.297 1 98.75 438 THR B CA 1
ATOM 8821 C C . THR B 1 438 ? 8.305 -7.789 -18.281 1 98.75 438 THR B C 1
ATOM 8823 O O . THR B 1 438 ? 9.453 -8.219 -18.391 1 98.75 438 THR B O 1
ATOM 8826 N N . PRO B 1 439 ? 8 -6.746 -18.938 1 98.56 439 PRO B N 1
ATOM 8827 C CA . PRO B 1 439 ? 8.711 -6.336 -20.156 1 98.56 439 PRO B CA 1
ATOM 8828 C C . PRO B 1 439 ? 10.156 -5.914 -19.875 1 98.56 439 PRO B C 1
ATOM 8830 O O . PRO B 1 439 ? 11.016 -6.059 -20.75 1 98.56 439 PRO B O 1
ATOM 8833 N N . GLN B 1 440 ? 10.461 -5.363 -18.719 1 98.75 440 GLN B N 1
ATOM 8834 C CA . GLN B 1 440 ? 11.812 -4.887 -18.453 1 98.75 440 GLN B CA 1
ATOM 8835 C C . GLN B 1 440 ? 12.812 -6.043 -18.422 1 98.75 440 GLN B C 1
ATOM 8837 O O . GLN B 1 440 ? 14.023 -5.824 -18.453 1 98.75 440 GLN B O 1
ATOM 8842 N N . LEU B 1 441 ? 12.297 -7.309 -18.422 1 98.75 441 LEU B N 1
ATOM 8843 C CA . LEU B 1 441 ? 13.172 -8.477 -18.359 1 98.75 441 LEU B CA 1
ATOM 8844 C C . LEU B 1 441 ? 13.32 -9.117 -19.734 1 98.75 441 LEU B C 1
ATOM 8846 O O . LEU B 1 441 ? 14.039 -10.109 -19.891 1 98.75 441 LEU B O 1
ATOM 8850 N N . ASP B 1 442 ? 12.711 -8.594 -20.766 1 97.69 442 ASP B N 1
ATOM 8851 C CA . ASP B 1 442 ? 12.688 -9.188 -22.094 1 97.69 442 ASP B CA 1
ATOM 8852 C C . ASP B 1 442 ? 14.102 -9.352 -22.656 1 97.69 442 ASP B C 1
ATOM 8854 O O . ASP B 1 442 ? 14.469 -10.438 -23.109 1 97.69 442 ASP B O 1
ATOM 8858 N N . ASN B 1 443 ? 14.844 -8.281 -22.609 1 97.31 443 ASN B N 1
ATOM 8859 C CA . ASN B 1 443 ? 16.188 -8.328 -23.188 1 97.31 443 ASN B CA 1
ATOM 8860 C C . ASN B 1 443 ? 17.078 -9.328 -22.469 1 97.31 443 ASN B C 1
ATOM 8862 O O . ASN B 1 443 ? 17.906 -9.992 -23.094 1 97.31 443 ASN B O 1
ATOM 8866 N N . LEU B 1 444 ? 16.938 -9.352 -21.156 1 98.19 444 LEU B N 1
ATOM 8867 C CA . LEU B 1 444 ? 17.719 -10.336 -20.406 1 98.19 444 LEU B CA 1
ATOM 8868 C C . LEU B 1 444 ? 17.344 -11.758 -20.828 1 98.19 444 LEU B C 1
ATOM 8870 O O . LEU B 1 444 ? 18.219 -12.609 -20.984 1 98.19 444 LEU B O 1
ATOM 8874 N N . LEU B 1 445 ? 16.047 -12.023 -20.953 1 97.88 445 LEU B N 1
ATOM 8875 C CA . LEU B 1 445 ? 15.578 -13.328 -21.391 1 97.88 445 LEU B CA 1
ATOM 8876 C C . LEU B 1 445 ? 16.156 -13.703 -22.75 1 97.88 445 LEU B C 1
ATOM 8878 O O . LEU B 1 445 ? 16.594 -14.836 -22.953 1 97.88 445 LEU B O 1
ATOM 8882 N N . ILE B 1 446 ? 16.203 -12.773 -23.625 1 96.62 446 ILE B N 1
ATOM 8883 C CA . ILE B 1 446 ? 16.75 -12.984 -24.969 1 96.62 446 ILE B CA 1
ATOM 8884 C C . ILE B 1 446 ? 18.234 -13.289 -24.875 1 96.62 446 ILE B C 1
ATOM 8886 O O . ILE B 1 446 ? 18.719 -14.25 -25.469 1 96.62 446 ILE B O 1
ATOM 8890 N N . GLU B 1 447 ? 18.938 -12.523 -24.141 1 96.81 447 GLU B N 1
ATOM 8891 C CA . GLU B 1 447 ? 20.391 -12.695 -24 1 96.81 447 GLU B CA 1
ATOM 8892 C C . GLU B 1 447 ? 20.719 -14.078 -23.438 1 96.81 447 GLU B C 1
ATOM 8894 O O . GLU B 1 447 ? 21.625 -14.75 -23.938 1 96.81 447 GLU B O 1
ATOM 8899 N N . VAL B 1 448 ? 20 -14.445 -22.5 1 97.81 448 VAL B N 1
ATOM 8900 C CA . VAL B 1 448 ? 20.266 -15.711 -21.828 1 97.81 448 VAL B CA 1
ATOM 8901 C C . VAL B 1 448 ? 19.938 -16.875 -22.766 1 97.81 448 VAL B C 1
ATOM 8903 O O . VAL B 1 448 ? 20.688 -17.859 -22.828 1 97.81 448 VAL B O 1
ATOM 8906 N N . THR B 1 449 ? 18.844 -16.828 -23.5 1 96.94 449 THR B N 1
ATOM 8907 C CA . THR B 1 449 ? 18.438 -17.906 -24.391 1 96.94 449 THR B CA 1
ATOM 8908 C C . THR B 1 449 ? 19.406 -18.047 -25.562 1 96.94 449 THR B C 1
ATOM 8910 O O . THR B 1 449 ? 19.453 -19.078 -26.219 1 96.94 449 THR B O 1
ATOM 8913 N N . LYS B 1 450 ? 20.203 -17.031 -25.844 1 96.5 450 LYS B N 1
ATOM 8914 C CA . LYS B 1 450 ? 21.219 -17.078 -26.875 1 96.5 450 LYS B CA 1
ATOM 8915 C C . LYS B 1 450 ? 22.438 -17.875 -26.422 1 96.5 450 LYS B C 1
ATOM 8917 O O . LYS B 1 450 ? 23.281 -18.266 -27.234 1 96.5 450 LYS B O 1
ATOM 8922 N N . LYS B 1 451 ? 22.5 -18.109 -25.172 1 96.81 451 LYS B N 1
ATOM 8923 C CA . LYS B 1 451 ? 23.688 -18.766 -24.609 1 96.81 451 LYS B CA 1
ATOM 8924 C C . LYS B 1 451 ? 23.438 -20.25 -24.375 1 96.81 451 LYS B C 1
ATOM 8926 O O . LYS B 1 451 ? 24.375 -21.031 -24.172 1 96.81 451 LYS B O 1
ATOM 8931 N N . VAL B 1 452 ? 22.219 -20.641 -24.391 1 97.75 452 VAL B N 1
ATOM 8932 C CA . VAL B 1 452 ? 21.875 -22.016 -24.047 1 97.75 452 VAL B CA 1
ATOM 8933 C C . VAL B 1 452 ? 21.641 -22.812 -25.312 1 97.75 452 VAL B C 1
ATOM 8935 O O . VAL B 1 452 ? 20.906 -22.375 -26.203 1 97.75 452 VAL B O 1
ATOM 8938 N N . LYS B 1 453 ? 22.219 -23.984 -25.391 1 95.94 453 LYS B N 1
ATOM 8939 C CA . LYS B 1 453 ? 22.062 -24.875 -26.547 1 95.94 453 LYS B CA 1
ATOM 8940 C C . LYS B 1 453 ? 20.625 -25.391 -26.641 1 95.94 453 LYS B C 1
ATOM 8942 O O . LYS B 1 453 ? 20.016 -25.734 -25.625 1 95.94 453 LYS B O 1
ATOM 8947 N N . ASP B 1 454 ? 20.156 -25.453 -27.891 1 94.94 454 ASP B N 1
ATOM 8948 C CA . ASP B 1 454 ? 18.828 -26.016 -28.094 1 94.94 454 ASP B CA 1
ATOM 8949 C C . ASP B 1 454 ? 18.828 -27.531 -27.906 1 94.94 454 ASP B C 1
ATOM 8951 O O . ASP B 1 454 ? 19.75 -28.219 -28.359 1 94.94 454 ASP B O 1
ATOM 8955 N N . PRO B 1 455 ? 17.875 -27.984 -27.281 1 93.06 455 PRO B N 1
ATOM 8956 C CA . PRO B 1 455 ? 17.859 -29.438 -27 1 93.06 455 PRO B CA 1
ATOM 8957 C C . PRO B 1 455 ? 17.562 -30.266 -28.25 1 93.06 455 PRO B C 1
ATOM 8959 O O . PRO B 1 455 ? 17.828 -31.469 -28.266 1 93.06 455 PRO B O 1
ATOM 8962 N N . GLU B 1 456 ? 16.984 -29.766 -29.281 1 87.06 456 GLU B N 1
ATOM 8963 C CA . GLU B 1 456 ? 16.5 -30.531 -30.422 1 87.06 456 GLU B CA 1
ATOM 8964 C C . GLU B 1 456 ? 17.359 -30.297 -31.656 1 87.06 456 GLU B C 1
ATOM 8966 O O . GLU B 1 456 ? 17.312 -31.062 -32.625 1 87.06 456 GLU B O 1
ATOM 8971 N N . ALA B 1 457 ? 18.016 -29.219 -31.625 1 86.31 457 ALA B N 1
ATOM 8972 C CA . ALA B 1 457 ? 18.781 -28.875 -32.812 1 86.31 457 ALA B CA 1
ATOM 8973 C C . ALA B 1 457 ? 20.266 -28.75 -32.5 1 86.31 457 ALA B C 1
ATOM 8975 O O . ALA B 1 457 ? 20.688 -27.844 -31.766 1 86.31 457 ALA B O 1
ATOM 8976 N N . GLU B 1 458 ? 21 -29.594 -33.125 1 86.81 458 GLU B N 1
ATOM 8977 C CA . GLU B 1 458 ? 22.453 -29.547 -32.906 1 86.81 458 GLU B CA 1
ATOM 8978 C C . GLU B 1 458 ? 23.047 -28.266 -33.5 1 86.81 458 GLU B C 1
ATOM 8980 O O . GLU B 1 458 ? 22.75 -27.875 -34.625 1 86.81 458 GLU B O 1
ATOM 8985 N N . GLY B 1 459 ? 23.781 -27.594 -32.719 1 89.25 459 GLY B N 1
ATOM 8986 C CA . GLY B 1 459 ? 24.516 -26.422 -33.156 1 89.25 459 GLY B CA 1
ATOM 8987 C C . GLY B 1 459 ? 23.719 -25.141 -33.062 1 89.25 459 GLY B C 1
ATOM 8988 O O . GLY B 1 459 ? 24.203 -24.078 -33.469 1 89.25 459 GLY B O 1
ATOM 8989 N N . ALA B 1 460 ? 22.516 -25.266 -32.531 1 94.06 460 ALA B N 1
ATOM 8990 C CA . ALA B 1 460 ? 21.703 -24.078 -32.438 1 94.06 460 ALA B CA 1
ATOM 8991 C C . ALA B 1 460 ? 21.422 -23.734 -30.969 1 94.06 460 ALA B C 1
ATOM 8993 O O . ALA B 1 460 ? 21.516 -24.609 -30.094 1 94.06 460 ALA B O 1
ATOM 8994 N N . THR B 1 461 ? 21.156 -22.469 -30.766 1 95.56 461 THR B N 1
ATOM 8995 C CA . THR B 1 461 ? 20.75 -22.047 -29.422 1 95.56 461 THR B CA 1
ATOM 8996 C C . THR B 1 461 ? 19.234 -22.094 -29.281 1 95.56 461 THR B C 1
ATOM 8998 O O . THR B 1 461 ? 18.5 -22.203 -30.281 1 95.56 461 THR B O 1
ATOM 9001 N N . VAL B 1 462 ? 18.75 -22.047 -28.031 1 96.25 462 VAL B N 1
ATOM 9002 C CA . VAL B 1 462 ? 17.312 -22.016 -27.766 1 96.25 462 VAL B CA 1
ATOM 9003 C C . VAL B 1 462 ? 16.703 -20.797 -28.453 1 96.25 462 VAL B C 1
ATOM 9005 O O . VAL B 1 462 ? 15.617 -20.891 -29.031 1 96.25 462 VAL B O 1
ATOM 9008 N N . TYR B 1 463 ? 17.391 -19.641 -28.469 1 95.12 463 TYR B N 1
ATOM 9009 C CA . TYR B 1 463 ? 16.875 -18.406 -29.062 1 95.12 463 TYR B CA 1
ATOM 9010 C C . TYR B 1 463 ? 16.641 -18.594 -30.562 1 95.12 463 TYR B C 1
ATOM 9012 O O . TYR B 1 463 ? 15.625 -18.156 -31.094 1 95.12 463 TYR B O 1
ATOM 9020 N N . GLU B 1 464 ? 17.594 -19.156 -31.188 1 93 464 GLU B N 1
ATOM 9021 C CA . GLU B 1 464 ? 17.516 -19.312 -32.625 1 93 464 GLU B CA 1
ATOM 9022 C C . GLU B 1 464 ? 16.297 -20.156 -33.031 1 93 464 GLU B C 1
ATOM 9024 O O . GLU B 1 464 ? 15.594 -19.812 -33.969 1 93 464 GLU B O 1
ATOM 9029 N N . LYS B 1 465 ? 16.047 -21.188 -32.344 1 91.69 465 LYS B N 1
ATOM 9030 C CA . LYS B 1 465 ? 14.883 -22.016 -32.625 1 91.69 465 LYS B CA 1
ATOM 9031 C C . LYS B 1 465 ? 13.586 -21.312 -32.25 1 91.69 465 LYS B C 1
ATOM 9033 O O . LYS B 1 465 ? 12.586 -21.391 -32.969 1 91.69 465 LYS B O 1
ATOM 9038 N N . TRP B 1 466 ? 13.664 -20.734 -31.109 1 91.56 466 TRP B N 1
ATOM 9039 C CA . TRP B 1 466 ? 12.516 -20 -30.578 1 91.56 466 TRP B CA 1
ATOM 9040 C C . TRP B 1 466 ? 12.109 -18.875 -31.531 1 91.56 466 TRP B C 1
ATOM 9042 O O . TRP B 1 466 ? 10.93 -18.703 -31.844 1 91.56 466 TRP B O 1
ATOM 9052 N N . ALA B 1 467 ? 13.016 -18.109 -32.031 1 87.94 467 ALA B N 1
ATOM 9053 C CA . ALA B 1 467 ? 12.789 -16.984 -32.938 1 87.94 467 ALA B CA 1
ATOM 9054 C C . ALA B 1 467 ? 12.297 -17.484 -34.312 1 87.94 467 ALA B C 1
ATOM 9056 O O . ALA B 1 467 ? 11.484 -16.812 -34.969 1 87.94 467 ALA B O 1
ATOM 9057 N N . ALA B 1 468 ? 12.734 -18.531 -34.688 1 83.5 468 ALA B N 1
ATOM 9058 C CA . ALA B 1 468 ? 12.336 -19.094 -36 1 83.5 468 ALA B CA 1
ATOM 9059 C C . ALA B 1 468 ? 10.875 -19.547 -35.969 1 83.5 468 ALA B C 1
ATOM 9061 O O . ALA B 1 468 ? 10.172 -19.438 -36.969 1 83.5 468 ALA B O 1
ATOM 9062 N N . ARG B 1 469 ? 10.492 -20.047 -34.938 1 79.81 469 ARG B N 1
ATOM 9063 C CA . ARG B 1 469 ? 9.125 -20.547 -34.781 1 79.81 469 ARG B CA 1
ATOM 9064 C C . ARG B 1 469 ? 8.133 -19.391 -34.688 1 79.81 469 ARG B C 1
ATOM 9066 O O . ARG B 1 469 ? 7.012 -19.484 -35.188 1 79.81 469 ARG B O 1
ATOM 9073 N N . ASN B 1 470 ? 8.453 -18.406 -33.906 1 66.69 470 ASN B N 1
ATOM 9074 C CA . ASN B 1 470 ? 7.477 -17.375 -33.562 1 66.69 470 ASN B CA 1
ATOM 9075 C C . ASN B 1 470 ? 7.656 -16.125 -34.406 1 66.69 470 ASN B C 1
ATOM 9077 O O . ASN B 1 470 ? 6.852 -15.195 -34.312 1 66.69 470 ASN B O 1
ATOM 9081 N N . GLN B 1 471 ? 8.047 -16.109 -35.719 1 53.97 471 GLN B N 1
ATOM 9082 C CA . GLN B 1 471 ? 8.352 -14.953 -36.531 1 53.97 471 GLN B CA 1
ATOM 9083 C C . GLN B 1 471 ? 8.492 -13.695 -35.688 1 53.97 471 GLN B C 1
ATOM 9085 O O . GLN B 1 471 ? 9.242 -12.781 -36.031 1 53.97 471 GLN B O 1
ATOM 9090 N N . VAL B 1 472 ? 7.484 -13.203 -34.656 1 49.38 472 VAL B N 1
ATOM 9091 C CA . VAL B 1 472 ? 7.383 -11.984 -33.844 1 49.38 472 VAL B CA 1
ATOM 9092 C C . VAL B 1 472 ? 7.715 -12.297 -32.406 1 49.38 472 VAL B C 1
ATOM 9094 O O . VAL B 1 472 ? 7.598 -13.438 -31.953 1 49.38 472 VAL B O 1
ATOM 9097 N N . ASN B 1 473 ? 8.266 -11.266 -31.703 1 59.56 473 ASN B N 1
ATOM 9098 C CA . ASN B 1 473 ? 8.656 -11.289 -30.297 1 59.56 473 ASN B CA 1
ATOM 9099 C C . ASN B 1 473 ? 7.594 -11.961 -29.422 1 59.56 473 ASN B C 1
ATOM 9101 O O . ASN B 1 473 ? 6.496 -11.43 -29.25 1 59.56 473 ASN B O 1
ATOM 9105 N N . ALA B 1 474 ? 7.871 -13.211 -28.984 1 82.19 474 ALA B N 1
ATOM 9106 C CA . ALA B 1 474 ? 7.066 -14.344 -28.516 1 82.19 474 ALA B CA 1
ATOM 9107 C C . ALA B 1 474 ? 6.973 -14.367 -27 1 82.19 474 ALA B C 1
ATOM 9109 O O . ALA B 1 474 ? 6.32 -15.25 -26.422 1 82.19 474 ALA B O 1
ATOM 9110 N N . ILE B 1 475 ? 7.512 -13.188 -26.422 1 94.5 475 ILE B N 1
ATOM 9111 C CA . ILE B 1 475 ? 7.445 -13.258 -24.969 1 94.5 475 ILE B CA 1
ATOM 9112 C C . ILE B 1 475 ? 6.059 -12.836 -24.5 1 94.5 475 ILE B C 1
ATOM 9114 O O . ILE B 1 475 ? 5.633 -11.703 -24.734 1 94.5 475 ILE B O 1
ATOM 9118 N N . GLN B 1 476 ? 5.363 -13.695 -23.875 1 94.94 476 GLN B N 1
ATOM 9119 C CA . GLN B 1 476 ? 4.031 -13.422 -23.344 1 94.94 476 GLN B CA 1
ATOM 9120 C C . GLN B 1 476 ? 4.109 -12.656 -22.031 1 94.94 476 GLN B C 1
ATOM 9122 O O . GLN B 1 476 ? 5.203 -12.375 -21.531 1 94.94 476 GLN B O 1
ATOM 9127 N N . ARG B 1 477 ? 2.889 -12.188 -21.578 1 97.38 477 ARG B N 1
ATOM 9128 C CA . ARG B 1 477 ? 2.846 -11.398 -20.359 1 97.38 477 ARG B CA 1
ATOM 9129 C C . ARG B 1 477 ? 2.154 -12.172 -19.234 1 97.38 477 ARG B C 1
ATOM 9131 O O . ARG B 1 477 ? 1.614 -13.258 -19.453 1 97.38 477 ARG B O 1
ATOM 9138 N N . LEU B 1 478 ? 2.203 -11.586 -18.031 1 97.44 478 LEU B N 1
ATOM 9139 C CA . LEU B 1 478 ? 1.858 -12.32 -16.828 1 97.44 478 LEU B CA 1
ATOM 9140 C C . LEU B 1 478 ? 0.584 -11.758 -16.203 1 97.44 478 LEU B C 1
ATOM 9142 O O . LEU B 1 478 ? 0.558 -11.453 -15 1 97.44 478 LEU B O 1
ATOM 9146 N N . GLY B 1 479 ? -0.457 -11.773 -16.984 1 95.38 479 GLY B N 1
ATOM 9147 C CA . GLY B 1 479 ? -1.733 -11.273 -16.5 1 95.38 479 GLY B CA 1
ATOM 9148 C C . GLY B 1 479 ? -2.574 -12.344 -15.836 1 95.38 479 GLY B C 1
ATOM 9149 O O . GLY B 1 479 ? -3.531 -12.023 -15.117 1 95.38 479 GLY B O 1
ATOM 9150 N N . GLY B 1 480 ? -2.219 -13.633 -15.961 1 93.31 480 GLY B N 1
ATOM 9151 C CA . GLY B 1 480 ? -3.021 -14.727 -15.43 1 93.31 480 GLY B CA 1
ATOM 9152 C C . GLY B 1 480 ? -2.68 -15.078 -14 1 93.31 480 GLY B C 1
ATOM 9153 O O . GLY B 1 480 ? -1.796 -14.469 -13.391 1 93.31 480 GLY B O 1
ATOM 9154 N N . VAL B 1 481 ? -3.438 -15.906 -13.422 1 93.62 481 VAL B N 1
ATOM 9155 C CA . VAL B 1 481 ? -3.215 -16.438 -12.086 1 93.62 481 VAL B CA 1
ATOM 9156 C C . VAL B 1 481 ? -2.971 -17.953 -12.164 1 93.62 481 VAL B C 1
ATOM 9158 O O . VAL B 1 481 ? -3.611 -18.734 -11.453 1 93.62 481 VAL B O 1
ATOM 9161 N N . ASP B 1 482 ? -2.055 -18.297 -12.992 1 91.12 482 ASP B N 1
ATOM 9162 C CA . ASP B 1 482 ? -1.905 -19.703 -13.305 1 91.12 482 ASP B CA 1
ATOM 9163 C C . ASP B 1 482 ? -0.67 -20.297 -12.617 1 91.12 482 ASP B C 1
ATOM 9165 O O . ASP B 1 482 ? -0.409 -21.5 -12.719 1 91.12 482 ASP B O 1
ATOM 9169 N N . SER B 1 483 ? 0.072 -19.469 -11.961 1 95.81 483 SER B N 1
ATOM 9170 C CA . SER B 1 483 ? 1.229 -19.984 -11.234 1 95.81 483 SER B CA 1
ATOM 9171 C C . SER B 1 483 ? 1.674 -19.016 -10.141 1 95.81 483 SER B C 1
ATOM 9173 O O . SER B 1 483 ? 1.058 -17.969 -9.945 1 95.81 483 SER B O 1
ATOM 9175 N N . ASP B 1 484 ? 2.73 -19.359 -9.477 1 98.31 484 ASP B N 1
ATOM 9176 C CA . ASP B 1 484 ? 3.145 -18.703 -8.234 1 98.31 484 ASP B CA 1
ATOM 9177 C C . ASP B 1 484 ? 3.727 -17.328 -8.516 1 98.31 484 ASP B C 1
ATOM 9179 O O . ASP B 1 484 ? 3.963 -16.547 -7.59 1 98.31 484 ASP B O 1
ATOM 9183 N N . PHE B 1 485 ? 3.889 -16.875 -9.727 1 98.5 485 PHE B N 1
ATOM 9184 C CA . PHE B 1 485 ? 4.352 -15.523 -9.984 1 98.5 485 PHE B CA 1
ATOM 9185 C C . PHE B 1 485 ? 3.297 -14.5 -9.578 1 98.5 485 PHE B C 1
ATOM 9187 O O . PHE B 1 485 ? 3.615 -13.336 -9.336 1 98.5 485 PHE B O 1
ATOM 9194 N N . ALA B 1 486 ? 2.082 -14.898 -9.445 1 98.31 486 ALA B N 1
ATOM 9195 C CA . ALA B 1 486 ? 0.951 -13.992 -9.273 1 98.31 486 ALA B CA 1
ATOM 9196 C C . ALA B 1 486 ? 1.081 -13.195 -7.977 1 98.31 486 ALA B C 1
ATOM 9198 O O . ALA B 1 486 ? 1.012 -11.961 -7.984 1 98.31 486 ALA B O 1
ATOM 9199 N N . PRO B 1 487 ? 1.311 -13.898 -6.801 1 98.44 487 PRO B N 1
ATOM 9200 C CA . PRO B 1 487 ? 1.429 -13.086 -5.586 1 98.44 487 PRO B CA 1
ATOM 9201 C C . PRO B 1 487 ? 2.631 -12.141 -5.621 1 98.44 487 PRO B C 1
ATOM 9203 O O . PRO B 1 487 ? 2.576 -11.047 -5.055 1 98.44 487 PRO B O 1
ATOM 9206 N N . PHE B 1 488 ? 3.699 -12.5 -6.316 1 98.81 488 PHE B N 1
ATOM 9207 C CA . PHE B 1 488 ? 4.898 -11.672 -6.387 1 98.81 488 PHE B CA 1
ATOM 9208 C C . PHE B 1 488 ? 4.668 -10.461 -7.273 1 98.81 488 PHE B C 1
ATOM 9210 O O . PHE B 1 488 ? 5 -9.336 -6.895 1 98.81 488 PHE B O 1
ATOM 9217 N N . LEU B 1 489 ? 4.035 -10.688 -8.398 1 98.81 489 LEU B N 1
ATOM 9218 C CA . LEU B 1 489 ? 3.859 -9.594 -9.344 1 98.81 489 LEU B CA 1
ATOM 9219 C C . LEU B 1 489 ? 2.596 -8.797 -9.039 1 98.81 489 LEU B C 1
ATOM 9221 O O . LEU B 1 489 ? 2.648 -7.578 -8.875 1 98.81 489 LEU B O 1
ATOM 9225 N N . GLN B 1 490 ? 1.508 -9.477 -8.875 1 98.5 490 GLN B N 1
ATOM 9226 C CA . GLN B 1 490 ? 0.194 -8.844 -8.922 1 98.5 490 GLN B CA 1
ATOM 9227 C C . GLN B 1 490 ? -0.205 -8.297 -7.559 1 98.5 490 GLN B C 1
ATOM 9229 O O . GLN B 1 490 ? -1.135 -7.492 -7.453 1 98.5 490 GLN B O 1
ATOM 9234 N N . HIS B 1 491 ? 0.49 -8.734 -6.531 1 97.94 491 HIS B N 1
ATOM 9235 C CA . HIS B 1 491 ? 0.238 -8.242 -5.184 1 97.94 491 HIS B CA 1
ATOM 9236 C C . HIS B 1 491 ? 1.418 -7.426 -4.664 1 97.94 491 HIS B C 1
ATOM 9238 O O . HIS B 1 491 ? 1.231 -6.363 -4.066 1 97.94 491 HIS B O 1
ATOM 9244 N N . ALA B 1 492 ? 2.641 -7.863 -4.926 1 98.12 492 ALA B N 1
ATOM 9245 C CA . ALA B 1 492 ? 3.818 -7.25 -4.32 1 98.12 492 ALA B CA 1
ATOM 9246 C C . ALA B 1 492 ? 4.562 -6.379 -5.328 1 98.12 492 ALA B C 1
ATOM 9248 O O . ALA B 1 492 ? 5.457 -5.613 -4.957 1 98.12 492 ALA B O 1
ATOM 9249 N N . GLY B 1 493 ? 4.309 -6.477 -6.617 1 98.5 493 GLY B N 1
ATOM 9250 C CA . GLY B 1 493 ? 4.914 -5.625 -7.625 1 98.5 493 GLY B CA 1
ATOM 9251 C C . GLY B 1 493 ? 6.344 -6.012 -7.953 1 98.5 493 GLY B C 1
ATOM 9252 O O . GLY B 1 493 ? 7.176 -5.148 -8.242 1 98.5 493 GLY B O 1
ATOM 9253 N N . ILE B 1 494 ? 6.684 -7.305 -7.918 1 98.88 494 ILE B N 1
ATOM 9254 C CA . ILE B 1 494 ? 8.031 -7.793 -8.18 1 98.88 494 ILE B CA 1
ATOM 9255 C C . ILE B 1 494 ? 8.133 -8.266 -9.633 1 98.88 494 ILE B C 1
ATOM 9257 O O . ILE B 1 494 ? 7.352 -9.117 -10.07 1 98.88 494 ILE B O 1
ATOM 9261 N N . PRO B 1 495 ? 9.078 -7.746 -10.406 1 98.88 495 PRO B N 1
ATOM 9262 C CA . PRO B 1 495 ? 9.273 -8.266 -11.758 1 98.88 495 PRO B CA 1
ATOM 9263 C C . PRO B 1 495 ? 9.391 -9.789 -11.797 1 98.88 495 PRO B C 1
ATOM 9265 O O . PRO B 1 495 ? 10.023 -10.383 -10.922 1 98.88 495 PRO B O 1
ATOM 9268 N N . SER B 1 496 ? 8.789 -10.375 -12.844 1 98.88 496 SER B N 1
ATOM 9269 C CA . SER B 1 496 ? 8.711 -11.836 -12.812 1 98.88 496 SER B CA 1
ATOM 9270 C C . SER B 1 496 ? 8.898 -12.422 -14.211 1 98.88 496 SER B C 1
ATOM 9272 O O . SER B 1 496 ? 8.68 -11.742 -15.211 1 98.88 496 SER B O 1
ATOM 9274 N N . ILE B 1 497 ? 9.352 -13.641 -14.242 1 98.69 497 ILE B N 1
ATOM 9275 C CA . ILE B 1 497 ? 9.469 -14.461 -15.445 1 98.69 497 ILE B CA 1
ATOM 9276 C C . ILE B 1 497 ? 8.812 -15.82 -15.211 1 98.69 497 ILE B C 1
ATOM 9278 O O . ILE B 1 497 ? 8.789 -16.312 -14.078 1 98.69 497 ILE B O 1
ATOM 9282 N N . ASP B 1 498 ? 8.219 -16.375 -16.266 1 98.44 498 ASP B N 1
ATOM 9283 C CA . ASP B 1 498 ? 7.746 -17.75 -16.328 1 98.44 498 ASP B CA 1
ATOM 9284 C C . ASP B 1 498 ? 8.172 -18.438 -17.625 1 98.44 498 ASP B C 1
ATOM 9286 O O . ASP B 1 498 ? 7.895 -17.938 -18.703 1 98.44 498 ASP B O 1
ATOM 9290 N N . ILE B 1 499 ? 8.875 -19.578 -17.531 1 97.62 499 ILE B N 1
ATOM 9291 C CA . ILE B 1 499 ? 9.336 -20.25 -18.75 1 97.62 499 ILE B CA 1
ATOM 9292 C C . ILE B 1 499 ? 9.016 -21.734 -18.672 1 97.62 499 ILE B C 1
ATOM 9294 O O . ILE B 1 499 ? 8.906 -22.312 -17.578 1 97.62 499 ILE B O 1
ATOM 9298 N N . TYR B 1 500 ? 8.844 -22.375 -19.844 1 96.06 500 TYR B N 1
ATOM 9299 C CA . TYR B 1 500 ? 8.609 -23.812 -19.906 1 96.06 500 TYR B CA 1
ATOM 9300 C C . TYR B 1 500 ? 8.758 -24.312 -21.344 1 96.06 500 TYR B C 1
ATOM 9302 O O . TYR B 1 500 ? 8.828 -23.516 -22.281 1 96.06 500 TYR B O 1
ATOM 9310 N N . TYR B 1 501 ? 8.859 -25.656 -21.516 1 94.94 501 TYR B N 1
ATOM 9311 C CA . TYR B 1 501 ? 8.828 -26.328 -22.797 1 94.94 501 TYR B CA 1
ATOM 9312 C C . TYR B 1 501 ? 7.512 -27.062 -23 1 94.94 501 TYR B C 1
ATOM 9314 O O . TYR B 1 501 ? 7.09 -27.828 -22.125 1 94.94 501 TYR B O 1
ATOM 9322 N N . GLY B 1 502 ? 6.902 -26.859 -24.141 1 91.06 502 GLY B N 1
ATOM 9323 C CA . GLY B 1 502 ? 5.77 -27.672 -24.562 1 91.06 502 GLY B CA 1
ATOM 9324 C C . GLY B 1 502 ? 4.43 -27.016 -24.312 1 91.06 502 GLY B C 1
ATOM 9325 O O . GLY B 1 502 ? 4.312 -26.172 -23.406 1 91.06 502 GLY B O 1
ATOM 9326 N N . ARG B 1 503 ? 3.457 -27.438 -25.141 1 80.5 503 ARG B N 1
ATOM 9327 C CA . ARG B 1 503 ? 2.111 -26.891 -24.984 1 80.5 503 ARG B CA 1
ATOM 9328 C C . ARG B 1 503 ? 1.104 -27.984 -24.688 1 80.5 503 ARG B C 1
ATOM 9330 O O . ARG B 1 503 ? 0.171 -27.797 -23.906 1 80.5 503 ARG B O 1
ATOM 9337 N N . ASP B 1 504 ? 1.388 -29.172 -25.328 1 75.25 504 ASP B N 1
ATOM 9338 C CA . ASP B 1 504 ? 0.434 -30.281 -25.203 1 75.25 504 ASP B CA 1
ATOM 9339 C C . ASP B 1 504 ? 0.7 -31.094 -23.953 1 75.25 504 ASP B C 1
ATOM 9341 O O . ASP B 1 504 ? 1.774 -31.688 -23.797 1 75.25 504 ASP B O 1
ATOM 9345 N N . PHE B 1 505 ? -0.158 -31.172 -23.062 1 83.44 505 PHE B N 1
ATOM 9346 C CA . PHE B 1 505 ? -0.08 -31.875 -21.781 1 83.44 505 PHE B CA 1
ATOM 9347 C C . PHE B 1 505 ? -1.349 -32.688 -21.531 1 83.44 505 PHE B C 1
ATOM 9349 O O . PHE B 1 505 ? -2.117 -32.375 -20.609 1 83.44 505 PHE B O 1
ATOM 9356 N N . PRO B 1 506 ? -1.498 -33.781 -22.234 1 85.81 506 PRO B N 1
ATOM 9357 C CA . PRO B 1 506 ? -2.771 -34.5 -22.188 1 85.81 506 PRO B CA 1
ATOM 9358 C C . PRO B 1 506 ? -3.014 -35.188 -20.844 1 85.81 506 PRO B C 1
ATOM 9360 O O . PRO B 1 506 ? -4.137 -35.625 -20.562 1 85.81 506 PRO B O 1
ATOM 9363 N N . VAL B 1 507 ? -2 -35.438 -20.078 1 91.19 507 VAL B N 1
ATOM 9364 C CA . VAL B 1 507 ? -2.174 -36.156 -18.828 1 91.19 507 VAL B CA 1
ATOM 9365 C C . VAL B 1 507 ? -2.205 -35.188 -17.656 1 91.19 507 VAL B C 1
ATOM 9367 O O . VAL B 1 507 ? -1.965 -35.562 -16.516 1 91.19 507 VAL B O 1
ATOM 9370 N N . TYR B 1 508 ? -2.508 -33.969 -17.953 1 92.75 508 TYR B N 1
ATOM 9371 C CA . TYR B 1 508 ? -2.541 -32.875 -16.984 1 92.75 508 TYR B CA 1
ATOM 9372 C C . TYR B 1 508 ? -3.453 -33.219 -15.82 1 92.75 508 TYR B C 1
ATOM 9374 O O . TYR B 1 508 ? -4.625 -33.562 -16.016 1 92.75 508 TYR B O 1
ATOM 9382 N N . HIS B 1 509 ? -2.912 -33.25 -14.562 1 95 509 HIS B N 1
ATOM 9383 C CA . HIS B 1 509 ? -3.617 -33.406 -13.297 1 95 509 HIS B CA 1
ATOM 9384 C C . HIS B 1 509 ? -4.234 -34.781 -13.18 1 95 509 HIS B C 1
ATOM 9386 O O . HIS B 1 509 ? -5.258 -34.969 -12.516 1 95 509 HIS B O 1
ATOM 9392 N N . THR B 1 510 ? -3.719 -35.781 -13.891 1 95.12 510 THR B N 1
ATOM 9393 C CA . THR B 1 510 ? -4.188 -37.156 -13.82 1 95.12 510 THR B CA 1
ATOM 9394 C C . THR B 1 510 ? -3.123 -38.062 -13.211 1 95.12 510 THR B C 1
ATOM 9396 O O . THR B 1 510 ? -1.994 -37.656 -12.969 1 95.12 510 THR B O 1
ATOM 9399 N N . ALA B 1 511 ? -3.504 -39.312 -13.008 1 94.38 511 ALA B N 1
ATOM 9400 C CA . ALA B 1 511 ? -2.578 -40.312 -12.445 1 94.38 511 ALA B CA 1
ATOM 9401 C C . ALA B 1 511 ? -1.537 -40.719 -13.477 1 94.38 511 ALA B C 1
ATOM 9403 O O . ALA B 1 511 ? -0.529 -41.344 -13.125 1 94.38 511 ALA B O 1
ATOM 9404 N N . PHE B 1 512 ? -1.73 -40.312 -14.656 1 93.44 512 PHE B N 1
ATOM 9405 C CA . PHE B 1 512 ? -0.813 -40.688 -15.727 1 93.44 512 PHE B CA 1
ATOM 9406 C C . PHE B 1 512 ? 0.355 -39.719 -15.805 1 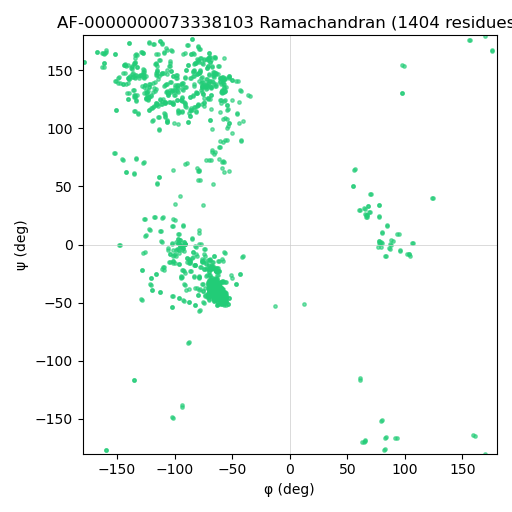93.44 512 PHE B C 1
ATOM 9408 O O . PHE B 1 512 ? 1.335 -39.969 -16.516 1 93.44 512 PHE B O 1
ATOM 9415 N N . ASP B 1 513 ? 0.256 -38.625 -15.164 1 95.62 513 ASP B N 1
ATOM 9416 C CA . ASP B 1 513 ? 1.387 -37.719 -15.055 1 95.62 513 ASP B CA 1
ATOM 9417 C C . ASP B 1 513 ? 2.508 -38.312 -14.219 1 95.62 513 ASP B C 1
ATOM 9419 O O . ASP B 1 513 ? 2.705 -37.938 -13.062 1 95.62 513 ASP B O 1
ATOM 9423 N N . SER B 1 514 ? 3.291 -39.156 -14.844 1 95.31 514 SER B N 1
ATOM 9424 C CA . SER B 1 514 ? 4.277 -40 -14.172 1 95.31 514 SER B CA 1
ATOM 9425 C C . SER B 1 514 ? 5.648 -39.875 -14.828 1 95.31 514 SER B C 1
ATOM 9427 O O . SER B 1 514 ? 5.762 -39.375 -15.945 1 95.31 514 SER B O 1
ATOM 9429 N N . TYR B 1 515 ? 6.633 -40.375 -14.094 1 97 515 TYR B N 1
ATOM 9430 C CA . TYR B 1 515 ? 7.988 -40.406 -14.633 1 97 515 TYR B CA 1
ATOM 9431 C C . TYR B 1 515 ? 8.031 -41.188 -15.945 1 97 515 TYR B C 1
ATOM 9433 O O . TYR B 1 515 ? 8.719 -40.812 -16.891 1 97 515 TYR B O 1
ATOM 9441 N N . GLY B 1 516 ? 7.305 -42.281 -15.984 1 95.44 516 GLY B N 1
ATOM 9442 C CA . GLY B 1 516 ? 7.25 -43.062 -17.203 1 95.44 516 GLY B CA 1
ATOM 9443 C C . GLY B 1 516 ? 6.727 -42.281 -18.391 1 95.44 516 GLY B C 1
ATOM 9444 O O . GLY B 1 516 ? 7.27 -42.375 -19.5 1 95.44 516 GLY B O 1
ATOM 9445 N N . TRP B 1 517 ? 5.648 -41.531 -18.156 1 94.19 517 TRP B N 1
ATOM 9446 C CA . TRP B 1 517 ? 5.09 -40.719 -19.234 1 94.19 517 TRP B CA 1
ATOM 9447 C C . TRP B 1 517 ? 6.098 -39.688 -19.703 1 94.19 517 TRP B C 1
ATOM 9449 O O . TRP B 1 517 ? 6.242 -39.469 -20.906 1 94.19 517 TRP B O 1
ATOM 9459 N N . MET B 1 518 ? 6.816 -39.031 -18.812 1 96.69 518 MET B N 1
ATOM 9460 C CA . MET B 1 518 ? 7.844 -38.062 -19.125 1 96.69 518 MET B CA 1
ATOM 9461 C C . MET B 1 518 ? 8.93 -38.656 -20.016 1 96.69 518 MET B C 1
ATOM 9463 O O . MET B 1 518 ? 9.266 -38.094 -21.047 1 96.69 518 MET B O 1
ATOM 9467 N N . LYS B 1 519 ? 9.422 -39.75 -19.641 1 96.31 519 LYS B N 1
ATOM 9468 C CA . LYS B 1 519 ? 10.539 -40.406 -20.312 1 96.31 519 LYS B CA 1
ATOM 9469 C C . LYS B 1 519 ? 10.125 -40.906 -21.703 1 96.31 519 LYS B C 1
ATOM 9471 O O . LYS B 1 519 ? 10.93 -40.875 -22.641 1 96.31 519 LYS B O 1
ATOM 9476 N N . LYS B 1 520 ? 8.898 -41.219 -21.766 1 94.38 520 LYS B N 1
ATOM 9477 C CA . LYS B 1 520 ? 8.438 -41.781 -23.031 1 94.38 520 LYS B CA 1
ATOM 9478 C C . LYS B 1 520 ? 8 -40.719 -24.016 1 94.38 520 LYS B C 1
ATOM 9480 O O . LYS B 1 520 ? 8.234 -40.844 -25.219 1 94.38 520 LYS B O 1
ATOM 9485 N N . TYR B 1 521 ? 7.348 -39.688 -23.5 1 92.75 521 TYR B N 1
ATOM 9486 C CA . TYR B 1 521 ? 6.633 -38.812 -24.422 1 92.75 521 TYR B CA 1
ATOM 9487 C C . TYR B 1 521 ? 7.16 -37.375 -24.344 1 92.75 521 TYR B C 1
ATOM 9489 O O . TYR B 1 521 ? 7.316 -36.719 -25.375 1 92.75 521 TYR B O 1
ATOM 9497 N N . ALA B 1 522 ? 7.48 -36.844 -23.25 1 95.06 522 ALA B N 1
ATOM 9498 C CA . ALA B 1 522 ? 7.727 -35.438 -23.094 1 95.06 522 ALA B CA 1
ATOM 9499 C C . ALA B 1 522 ? 9.203 -35.094 -23.297 1 95.06 522 ALA B C 1
ATOM 9501 O O . ALA B 1 522 ? 9.547 -34.156 -24 1 95.06 522 ALA B O 1
ATOM 9502 N N . ASP B 1 523 ? 10.047 -35.875 -22.609 1 97.06 523 ASP B N 1
ATOM 9503 C CA . ASP B 1 523 ? 11.484 -35.594 -22.641 1 97.06 523 ASP B CA 1
ATOM 9504 C C . ASP B 1 523 ? 12.297 -36.875 -22.422 1 97.06 523 ASP B C 1
ATOM 9506 O O . ASP B 1 523 ? 12.945 -37.031 -21.391 1 97.06 523 ASP B O 1
ATOM 9510 N N . PRO B 1 524 ? 12.445 -37.688 -23.406 1 95.81 524 PRO B N 1
ATOM 9511 C CA . PRO B 1 524 ? 13.039 -39 -23.234 1 95.81 524 PRO B CA 1
ATOM 9512 C C . PRO B 1 524 ? 14.492 -38.969 -22.797 1 95.81 524 PRO B C 1
ATOM 9514 O O . PRO B 1 524 ? 14.93 -39.781 -21.984 1 95.81 524 PRO B O 1
ATOM 9517 N N . LEU B 1 525 ? 15.195 -37.938 -23.281 1 96.5 525 LEU B N 1
ATOM 9518 C CA . LEU B 1 525 ? 16.609 -37.875 -22.969 1 96.5 525 LEU B CA 1
ATOM 9519 C C . LEU B 1 525 ? 16.906 -36.719 -22.016 1 96.5 525 LEU B C 1
ATOM 9521 O O . LEU B 1 525 ? 18.078 -36.438 -21.703 1 96.5 525 LEU B O 1
ATOM 9525 N N . PHE B 1 526 ? 15.922 -36 -21.594 1 98.12 526 PHE B N 1
ATOM 9526 C CA . PHE B 1 526 ? 15.953 -34.969 -20.562 1 98.12 526 PHE B CA 1
ATOM 9527 C C . PHE B 1 526 ? 16.781 -33.781 -21.031 1 98.12 526 PHE B C 1
ATOM 9529 O O . PHE B 1 526 ? 17.359 -33.062 -20.203 1 98.12 526 PHE B O 1
ATOM 9536 N N . HIS B 1 527 ? 16.891 -33.594 -22.328 1 97.38 527 HIS B N 1
ATOM 9537 C CA . HIS B 1 527 ? 17.594 -32.438 -22.891 1 97.38 527 HIS B CA 1
ATOM 9538 C C . HIS B 1 527 ? 16.828 -31.141 -22.641 1 97.38 527 HIS B C 1
ATOM 9540 O O . HIS B 1 527 ? 17.422 -30.094 -22.406 1 97.38 527 HIS B O 1
ATOM 9546 N N . ARG B 1 528 ? 15.516 -31.25 -22.703 1 97.81 528 ARG B N 1
ATOM 9547 C CA . ARG B 1 528 ? 14.695 -30.062 -22.469 1 97.81 528 ARG B CA 1
ATOM 9548 C C . ARG B 1 528 ? 14.797 -29.594 -21.016 1 97.81 528 ARG B C 1
ATOM 9550 O O . ARG B 1 528 ? 14.844 -28.391 -20.75 1 97.81 528 ARG B O 1
ATOM 9557 N N . HIS B 1 529 ? 14.859 -30.562 -20.078 1 98.5 529 HIS B N 1
ATOM 9558 C CA . HIS B 1 529 ? 15.055 -30.234 -18.672 1 98.5 529 HIS B CA 1
ATOM 9559 C C . HIS B 1 529 ? 16.359 -29.469 -18.453 1 98.5 529 HIS B C 1
ATOM 9561 O O . HIS B 1 529 ? 16.391 -28.484 -17.734 1 98.5 529 HIS B O 1
ATOM 9567 N N . VAL B 1 530 ? 17.359 -29.922 -19.062 1 98.12 530 VAL B N 1
ATOM 9568 C CA . VAL B 1 530 ? 18.672 -29.312 -18.922 1 98.12 530 VAL B CA 1
ATOM 9569 C C . VAL B 1 530 ? 18.641 -27.891 -19.5 1 98.12 530 VAL B C 1
ATOM 9571 O O . VAL B 1 530 ? 19.219 -26.969 -18.922 1 98.12 530 VAL B O 1
ATOM 9574 N N . ALA B 1 531 ? 17.984 -27.75 -20.578 1 98 531 ALA B N 1
ATOM 9575 C CA . ALA B 1 531 ? 17.875 -26.422 -21.203 1 98 531 ALA B CA 1
ATOM 9576 C C . ALA B 1 531 ? 17.141 -25.438 -20.312 1 98 531 ALA B C 1
ATOM 9578 O O . ALA B 1 531 ? 17.578 -24.312 -20.109 1 98 531 ALA B O 1
ATOM 9579 N N . VAL B 1 532 ? 16.016 -25.859 -19.766 1 98.44 532 VAL B N 1
ATOM 9580 C CA . VAL B 1 532 ? 15.242 -24.984 -18.891 1 98.44 532 VAL B CA 1
ATOM 9581 C C . VAL B 1 532 ? 16.062 -24.641 -17.656 1 98.44 532 VAL B C 1
ATOM 9583 O O . VAL B 1 532 ? 16.094 -23.469 -17.234 1 98.44 532 VAL B O 1
ATOM 9586 N N . ALA B 1 533 ? 16.703 -25.625 -17.062 1 98.75 533 ALA B N 1
ATOM 9587 C CA . ALA B 1 533 ? 17.547 -25.375 -15.883 1 98.75 533 ALA B CA 1
ATOM 9588 C C . ALA B 1 533 ? 18.656 -24.391 -16.219 1 98.75 533 ALA B C 1
ATOM 9590 O O . ALA B 1 533 ? 18.984 -23.516 -15.398 1 98.75 533 ALA B O 1
ATOM 9591 N N . GLY B 1 534 ? 19.234 -24.578 -17.406 1 98.69 534 GLY B N 1
ATOM 9592 C CA . GLY B 1 534 ? 20.266 -23.656 -17.844 1 98.69 534 GLY B CA 1
ATOM 9593 C C . GLY B 1 534 ? 19.781 -22.219 -17.984 1 98.69 534 GLY B C 1
ATOM 9594 O O . GLY B 1 534 ? 20.422 -21.297 -17.484 1 98.69 534 GLY B O 1
ATOM 9595 N N . ILE B 1 535 ? 18.656 -22 -18.609 1 98.75 535 ILE B N 1
ATOM 9596 C CA . ILE B 1 535 ? 18.094 -20.672 -18.812 1 98.75 535 ILE B CA 1
ATOM 9597 C C . ILE B 1 535 ? 17.719 -20.078 -17.469 1 98.75 535 ILE B C 1
ATOM 9599 O O . ILE B 1 535 ? 18.094 -18.938 -17.141 1 98.75 535 ILE B O 1
ATOM 9603 N N . TRP B 1 536 ? 17.016 -20.859 -16.672 1 98.88 536 TRP B N 1
ATOM 9604 C CA . TRP B 1 536 ? 16.5 -20.438 -15.375 1 98.88 536 TRP B CA 1
ATOM 9605 C C . TRP B 1 536 ? 17.641 -20.031 -14.453 1 98.88 536 TRP B C 1
ATOM 9607 O O . TRP B 1 536 ? 17.609 -18.938 -13.867 1 98.88 536 TRP B O 1
ATOM 9617 N N . GLY B 1 537 ? 18.656 -20.797 -14.375 1 98.88 537 GLY B N 1
ATOM 9618 C CA . GLY B 1 537 ? 19.812 -20.516 -13.539 1 98.88 537 GLY B CA 1
ATOM 9619 C C . GLY B 1 537 ? 20.625 -19.328 -14.031 1 98.88 537 GLY B C 1
ATOM 9620 O O . GLY B 1 537 ? 21.141 -18.547 -13.234 1 98.88 537 GLY B O 1
ATOM 9621 N N . LEU B 1 538 ? 20.719 -19.172 -15.375 1 98.81 538 LEU B N 1
ATOM 9622 C CA . LEU B 1 538 ? 21.484 -18.062 -15.938 1 98.81 538 LEU B CA 1
ATOM 9623 C C . LEU B 1 538 ? 20.75 -16.734 -15.703 1 98.81 538 LEU B C 1
ATOM 9625 O O . LEU B 1 538 ? 21.391 -15.703 -15.492 1 98.81 538 LEU B O 1
ATOM 9629 N N . LEU B 1 539 ? 19.453 -16.781 -15.805 1 98.88 539 LEU B N 1
ATOM 9630 C CA . LEU B 1 539 ? 18.688 -15.586 -15.484 1 98.88 539 LEU B CA 1
ATOM 9631 C C . LEU B 1 539 ? 19.016 -15.102 -14.07 1 98.88 539 LEU B C 1
ATOM 9633 O O . LEU B 1 539 ? 19.328 -13.922 -13.867 1 98.88 539 LEU B O 1
ATOM 9637 N N . ALA B 1 540 ? 18.984 -16.016 -13.133 1 98.88 540 ALA B N 1
ATOM 9638 C CA . ALA B 1 540 ? 19.266 -15.664 -11.742 1 98.88 540 ALA B CA 1
ATOM 9639 C C . ALA B 1 540 ? 20.703 -15.203 -11.562 1 98.88 540 ALA B C 1
ATOM 9641 O O . ALA B 1 540 ? 20.969 -14.281 -10.797 1 98.88 540 ALA B O 1
ATOM 9642 N N . LEU B 1 541 ? 21.625 -15.812 -12.266 1 98.62 541 LEU B N 1
ATOM 9643 C CA . LEU B 1 541 ? 23.031 -15.453 -12.172 1 98.62 541 LEU B CA 1
ATOM 9644 C C . LEU B 1 541 ? 23.266 -14.016 -12.625 1 98.62 541 LEU B C 1
ATOM 9646 O O . LEU B 1 541 ? 23.984 -13.266 -11.961 1 98.62 541 LEU B O 1
ATOM 9650 N N . HIS B 1 542 ? 22.672 -13.656 -13.719 1 98.5 542 HIS B N 1
ATOM 9651 C CA . HIS B 1 542 ? 22.797 -12.289 -14.219 1 98.5 542 HIS B CA 1
ATOM 9652 C C . HIS B 1 542 ? 22.203 -11.281 -13.242 1 98.5 542 HIS B C 1
ATOM 9654 O O . HIS B 1 542 ? 22.812 -10.266 -12.938 1 98.5 542 HIS B O 1
ATOM 9660 N N . LEU B 1 543 ? 21.078 -11.57 -12.719 1 98.81 543 LEU B N 1
ATOM 9661 C CA . LEU B 1 543 ? 20.391 -10.656 -11.812 1 98.81 543 LEU B CA 1
ATOM 9662 C C . LEU B 1 543 ? 21.125 -10.555 -10.484 1 98.81 543 LEU B C 1
ATOM 9664 O O . LEU B 1 543 ? 21.109 -9.508 -9.836 1 98.81 543 LEU B O 1
ATOM 9668 N N . ALA B 1 544 ? 21.781 -11.617 -10.109 1 98.56 544 ALA B N 1
ATOM 9669 C CA . ALA B 1 544 ? 22.453 -11.656 -8.812 1 98.56 544 ALA B CA 1
ATOM 9670 C C . ALA B 1 544 ? 23.859 -11.055 -8.891 1 98.56 544 ALA B C 1
ATOM 9672 O O . ALA B 1 544 ? 24.359 -10.523 -7.902 1 98.56 544 ALA B O 1
ATOM 9673 N N . ASP B 1 545 ? 24.5 -11 -10.102 1 97.38 545 ASP B N 1
ATOM 9674 C CA . ASP B 1 545 ? 25.922 -10.719 -10.125 1 97.38 545 ASP B CA 1
ATOM 9675 C C . ASP B 1 545 ? 26.219 -9.398 -10.836 1 97.38 545 ASP B C 1
ATOM 9677 O O . ASP B 1 545 ? 27.266 -8.789 -10.625 1 97.38 545 ASP B O 1
ATOM 9681 N N . GLU B 1 546 ? 25.375 -8.992 -11.711 1 96.31 546 GLU B N 1
ATOM 9682 C CA . GLU B 1 546 ? 25.656 -7.77 -12.453 1 96.31 546 GLU B CA 1
ATOM 9683 C C . GLU B 1 546 ? 25.578 -6.539 -11.547 1 96.31 546 GLU B C 1
ATOM 9685 O O . GLU B 1 546 ? 24.703 -6.465 -10.68 1 96.31 546 GLU B O 1
ATOM 9690 N N . SER B 1 547 ? 26.5 -5.598 -11.773 1 94.81 547 SER B N 1
ATOM 9691 C CA . SER B 1 547 ? 26.531 -4.406 -10.93 1 94.81 547 SER B CA 1
ATOM 9692 C C . SER B 1 547 ? 25.281 -3.555 -11.125 1 94.81 547 SER B C 1
ATOM 9694 O O . SER B 1 547 ? 24.719 -3.051 -10.148 1 94.81 547 SER B O 1
ATOM 9696 N N . ILE B 1 548 ? 24.891 -3.395 -12.359 1 97.06 548 ILE B N 1
ATOM 9697 C CA . ILE B 1 548 ? 23.641 -2.721 -12.68 1 97.06 548 ILE B CA 1
ATOM 9698 C C . ILE B 1 548 ? 22.609 -3.746 -13.125 1 97.06 548 ILE B C 1
ATOM 9700 O O . ILE B 1 548 ? 22.875 -4.57 -14 1 97.06 548 ILE B O 1
ATOM 9704 N N . LEU B 1 549 ? 21.453 -3.721 -12.539 1 98.56 549 LEU B N 1
ATOM 9705 C CA . LEU B 1 549 ? 20.406 -4.664 -12.891 1 98.56 549 LEU B CA 1
ATOM 9706 C C . LEU B 1 549 ? 20.047 -4.566 -14.367 1 98.56 549 LEU B C 1
ATOM 9708 O O . LEU B 1 549 ? 19.859 -3.467 -14.898 1 98.56 549 LEU B O 1
ATOM 9712 N N . PRO B 1 550 ? 20.016 -5.676 -14.992 1 98.19 550 PRO B N 1
ATOM 9713 C CA . PRO B 1 550 ? 19.703 -5.656 -16.422 1 98.19 550 PRO B CA 1
ATOM 9714 C C . PRO B 1 550 ? 18.203 -5.492 -16.703 1 98.19 550 PRO B C 1
ATOM 9716 O O . PRO B 1 550 ? 17.625 -6.301 -17.422 1 98.19 550 PRO B O 1
ATOM 9719 N N . PHE B 1 551 ? 17.594 -4.465 -16.188 1 98.62 551 PHE B N 1
ATOM 9720 C CA . PHE B 1 551 ? 16.219 -4.059 -16.453 1 98.62 551 PHE B CA 1
ATOM 9721 C C . PHE B 1 551 ? 16.172 -3.033 -17.578 1 98.62 551 PHE B C 1
ATOM 9723 O O . PHE B 1 551 ? 16.906 -2.051 -17.562 1 98.62 551 PHE B O 1
ATOM 9730 N N . ASP B 1 552 ? 15.367 -3.314 -18.562 1 98.06 552 ASP B N 1
ATOM 9731 C CA . ASP B 1 552 ? 15.211 -2.387 -19.672 1 98.06 552 ASP B CA 1
ATOM 9732 C C . ASP B 1 552 ? 13.789 -1.815 -19.719 1 98.06 552 ASP B C 1
ATOM 9734 O O . ASP B 1 552 ? 12.867 -2.475 -20.203 1 98.06 552 ASP B O 1
ATOM 9738 N N . TYR B 1 553 ? 13.672 -0.543 -19.406 1 98.5 553 TYR B N 1
ATOM 9739 C CA . TYR B 1 553 ? 12.328 0.029 -19.359 1 98.5 553 TYR B CA 1
ATOM 9740 C C . TYR B 1 553 ? 11.938 0.641 -20.688 1 98.5 553 TYR B C 1
ATOM 9742 O O . TYR B 1 553 ? 10.797 1.078 -20.875 1 98.5 553 TYR B O 1
ATOM 9750 N N . ILE B 1 554 ? 12.828 0.649 -21.656 1 98.19 554 ILE B N 1
ATOM 9751 C CA . ILE B 1 554 ? 12.43 0.996 -23.016 1 98.19 554 ILE B CA 1
ATOM 9752 C C . ILE B 1 554 ? 11.508 -0.083 -23.578 1 98.19 554 ILE B C 1
ATOM 9754 O O . ILE B 1 554 ? 10.508 0.225 -24.234 1 98.19 554 ILE B O 1
ATOM 9758 N N . SER B 1 555 ? 11.852 -1.335 -23.266 1 97.25 555 SER B N 1
ATOM 9759 C CA . SER B 1 555 ? 10.984 -2.445 -23.656 1 97.25 555 SER B CA 1
ATOM 9760 C C . SER B 1 555 ? 9.602 -2.309 -23.016 1 97.25 555 SER B C 1
ATOM 9762 O O . SER B 1 555 ? 8.594 -2.621 -23.656 1 97.25 555 SER B O 1
ATOM 9764 N N . TYR B 1 556 ? 9.578 -1.84 -21.844 1 98.38 556 TYR B N 1
ATOM 9765 C CA . TYR B 1 556 ? 8.312 -1.659 -21.141 1 98.38 556 TYR B CA 1
ATOM 9766 C C . TYR B 1 556 ? 7.461 -0.598 -21.828 1 98.38 556 TYR B C 1
ATOM 9768 O O . TYR B 1 556 ? 6.25 -0.772 -22 1 98.38 556 TYR B O 1
ATOM 9776 N N . VAL B 1 557 ? 8.078 0.515 -22.188 1 98.75 557 VAL B N 1
ATOM 9777 C CA . VAL B 1 557 ? 7.418 1.609 -22.891 1 98.75 557 VAL B CA 1
ATOM 9778 C C . VAL B 1 557 ? 6.789 1.09 -24.188 1 98.75 557 VAL B C 1
ATOM 9780 O O . VAL B 1 557 ? 5.621 1.365 -24.469 1 98.75 557 VAL B O 1
ATOM 9783 N N . GLU B 1 558 ? 7.547 0.335 -24.906 1 98.19 558 GLU B N 1
ATOM 9784 C CA . GLU B 1 558 ? 7.062 -0.212 -26.172 1 98.19 558 GLU B CA 1
ATOM 9785 C C . GLU B 1 558 ? 5.852 -1.115 -25.953 1 98.19 558 GLU B C 1
ATOM 9787 O O . GLU B 1 558 ? 4.883 -1.059 -26.719 1 98.19 558 GLU B O 1
ATOM 9792 N N . GLN B 1 559 ? 5.934 -1.938 -24.938 1 98.06 559 GLN B N 1
ATOM 9793 C CA . GLN B 1 559 ? 4.82 -2.832 -24.625 1 98.06 559 GLN B CA 1
ATOM 9794 C C . GLN B 1 559 ? 3.566 -2.045 -24.266 1 98.06 559 GLN B C 1
ATOM 9796 O O . GLN B 1 559 ? 2.463 -2.391 -24.688 1 98.06 559 GLN B O 1
ATOM 9801 N N . LEU B 1 560 ? 3.732 -1.022 -23.438 1 98.75 560 LEU B N 1
ATOM 9802 C CA . LEU B 1 560 ? 2.598 -0.206 -23.016 1 98.75 560 LEU B CA 1
ATOM 9803 C C . LEU B 1 560 ? 1.976 0.508 -24.203 1 98.75 560 LEU B C 1
ATOM 9805 O O . LEU B 1 560 ? 0.754 0.662 -24.281 1 98.75 560 LEU B O 1
ATOM 9809 N N . GLN B 1 561 ? 2.822 1.004 -25.156 1 98.62 561 GLN B N 1
ATOM 9810 C CA . GLN B 1 561 ? 2.309 1.609 -26.375 1 98.62 561 GLN B CA 1
ATOM 9811 C C . GLN B 1 561 ? 1.486 0.609 -27.188 1 98.62 561 GLN B C 1
ATOM 9813 O O . GLN B 1 561 ? 0.417 0.947 -27.688 1 98.62 561 GLN B O 1
ATOM 9818 N N . GLY B 1 562 ? 2.014 -0.639 -27.266 1 97.56 562 GLY B N 1
ATOM 9819 C CA . GLY B 1 562 ? 1.259 -1.689 -27.922 1 97.56 562 GLY B CA 1
ATOM 9820 C C . GLY B 1 562 ? -0.077 -1.973 -27.266 1 97.56 562 GLY B C 1
ATOM 9821 O O . GLY B 1 562 ? -1.101 -2.082 -27.938 1 97.56 562 GLY B O 1
ATOM 9822 N N . HIS B 1 563 ? -0.062 -2.107 -25.922 1 97.94 563 HIS B N 1
ATOM 9823 C CA . HIS B 1 563 ? -1.289 -2.32 -25.172 1 97.94 563 HIS B CA 1
ATOM 9824 C C . HIS B 1 563 ? -2.297 -1.204 -25.422 1 97.94 563 HIS B C 1
ATOM 9826 O O . HIS B 1 563 ? -3.49 -1.467 -25.594 1 97.94 563 HIS B O 1
ATOM 9832 N N . THR B 1 564 ? -1.786 0.037 -25.406 1 98.19 564 THR B N 1
ATOM 9833 C CA . THR B 1 564 ? -2.645 1.198 -25.609 1 98.19 564 THR B CA 1
ATOM 9834 C C . THR B 1 564 ? -3.254 1.176 -27.016 1 98.19 564 THR B C 1
ATOM 9836 O O . THR B 1 564 ? -4.414 1.554 -27.188 1 98.19 564 THR B O 1
ATOM 9839 N N . GLY B 1 565 ? -2.471 0.796 -28.016 1 97 565 GLY B N 1
ATOM 9840 C CA . GLY B 1 565 ? -2.992 0.646 -29.359 1 97 565 GLY B CA 1
ATOM 9841 C C . GLY B 1 565 ? -4.129 -0.353 -29.453 1 97 565 GLY B C 1
ATOM 9842 O O . GLY B 1 565 ? -5.156 -0.076 -30.078 1 97 565 GLY B O 1
ATOM 9843 N N . VAL B 1 566 ? -3.959 -1.5 -28.828 1 96.5 566 VAL B N 1
ATOM 9844 C CA . VAL B 1 566 ? -4.992 -2.531 -28.812 1 96.5 566 VAL B CA 1
ATOM 9845 C C . VAL B 1 566 ? -6.246 -1.998 -28.1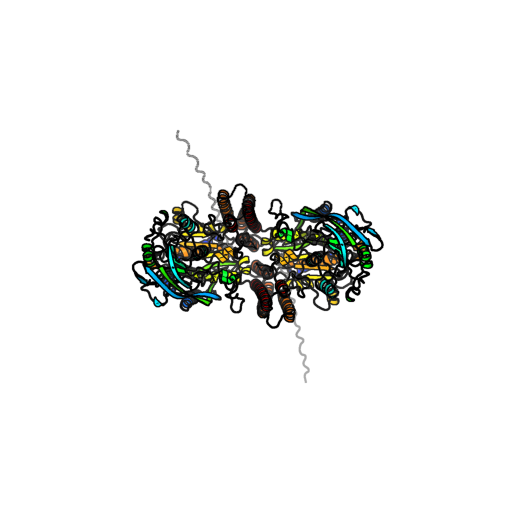09 1 96.5 566 VAL B C 1
ATOM 9847 O O . VAL B 1 566 ? -7.359 -2.189 -28.609 1 96.5 566 VAL B O 1
ATOM 9850 N N . LEU B 1 567 ? -6.047 -1.322 -26.969 1 96.94 567 LEU B N 1
ATOM 9851 C CA . LEU B 1 567 ? -7.16 -0.736 -26.234 1 96.94 567 LEU B CA 1
ATOM 9852 C C . LEU B 1 567 ? -7.906 0.283 -27.094 1 96.94 567 LEU B C 1
ATOM 9854 O O . LEU B 1 567 ? -9.141 0.332 -27.078 1 96.94 567 LEU B O 1
ATOM 9858 N N . GLY B 1 568 ? -7.18 1.108 -27.828 1 96 568 GLY B N 1
ATOM 9859 C CA . GLY B 1 568 ? -7.777 2.133 -28.672 1 96 568 GLY B CA 1
ATOM 9860 C C . GLY B 1 568 ? -8.734 1.571 -29.703 1 96 568 GLY B C 1
ATOM 9861 O O . GLY B 1 568 ? -9.75 2.199 -30.031 1 96 568 GLY B O 1
ATOM 9862 N N . LYS B 1 569 ? -8.461 0.416 -30.156 1 94.19 569 LYS B N 1
ATOM 9863 C CA . LYS B 1 569 ? -9.305 -0.224 -31.172 1 94.19 569 LYS B CA 1
ATOM 9864 C C . LYS B 1 569 ? -10.609 -0.726 -30.547 1 94.19 569 LYS B C 1
ATOM 9866 O O . LYS B 1 569 ? -11.602 -0.91 -31.266 1 94.19 569 LYS B O 1
ATOM 9871 N N . LEU B 1 570 ? -10.586 -0.904 -29.234 1 91.31 570 LEU B N 1
ATOM 9872 C CA . LEU B 1 570 ? -11.742 -1.475 -28.547 1 91.31 570 LEU B CA 1
ATOM 9873 C C . LEU B 1 570 ? -12.633 -0.376 -27.969 1 91.31 570 LEU B C 1
ATOM 9875 O O . LEU B 1 570 ? -13.781 -0.628 -27.609 1 91.31 570 LEU B O 1
ATOM 9879 N N . LEU B 1 571 ? -12.117 0.804 -27.859 1 90.12 571 LEU B N 1
ATOM 9880 C CA . LEU B 1 571 ? -12.812 1.855 -27.125 1 90.12 571 LEU B CA 1
ATOM 9881 C C . LEU B 1 571 ? -13.727 2.646 -28.062 1 90.12 571 LEU B C 1
ATOM 9883 O O . LEU B 1 571 ? -13.438 2.787 -29.25 1 90.12 571 LEU B O 1
ATOM 9887 N N . ASP B 1 572 ? -14.766 3.111 -27.422 1 82.69 572 ASP B N 1
ATOM 9888 C CA . ASP B 1 572 ? -15.656 4.051 -28.094 1 82.69 572 ASP B CA 1
ATOM 9889 C C . ASP B 1 572 ? -14.977 5.402 -28.297 1 82.69 572 ASP B C 1
ATOM 9891 O O . ASP B 1 572 ? -14.047 5.754 -27.562 1 82.69 572 ASP B O 1
ATOM 9895 N N . ARG B 1 573 ? -15.531 6.168 -29.109 1 80.88 573 ARG B N 1
ATOM 9896 C CA . ARG B 1 573 ? -14.953 7.445 -29.516 1 80.88 573 ARG B CA 1
ATOM 9897 C C . ARG B 1 573 ? -15 8.453 -28.375 1 80.88 573 ARG B C 1
ATOM 9899 O O . ARG B 1 573 ? -14.211 9.406 -28.344 1 80.88 573 ARG B O 1
ATOM 9906 N N . ASN B 1 574 ? -15.812 8.242 -27.375 1 87.62 574 ASN B N 1
ATOM 9907 C CA . ASN B 1 574 ? -16 9.258 -26.344 1 87.62 574 ASN B CA 1
ATOM 9908 C C . ASN B 1 574 ? -15.055 9.039 -25.156 1 87.62 574 ASN B C 1
ATOM 9910 O O . ASN B 1 574 ? -15.039 9.828 -24.219 1 87.62 574 ASN B O 1
ATOM 9914 N N . VAL B 1 575 ? -14.266 8.031 -25.156 1 93.06 575 VAL B N 1
ATOM 9915 C CA . VAL B 1 575 ? -13.312 7.758 -24.094 1 93.06 575 VAL B CA 1
ATOM 9916 C C . VAL B 1 575 ? -11.922 8.227 -24.516 1 93.06 575 VAL B C 1
ATOM 9918 O O . VAL B 1 575 ? -11.461 7.91 -25.609 1 93.06 575 VAL B O 1
ATOM 9921 N N . SER B 1 576 ? -11.281 9.016 -23.656 1 94.94 576 SER B N 1
ATOM 9922 C CA . SER B 1 576 ? -9.992 9.602 -24 1 94.94 576 SER B CA 1
ATOM 9923 C C . SER B 1 576 ? -8.844 8.695 -23.547 1 94.94 576 SER B C 1
ATOM 9925 O O . SER B 1 576 ? -8.828 8.227 -22.406 1 94.94 576 SER B O 1
ATOM 9927 N N . LEU B 1 577 ? -7.863 8.492 -24.391 1 97.25 577 LEU B N 1
ATOM 9928 C CA . LEU B 1 577 ? -6.66 7.734 -24.078 1 97.25 577 LEU B CA 1
ATOM 9929 C C . LEU B 1 577 ? -5.52 8.664 -23.672 1 97.25 577 LEU B C 1
ATOM 9931 O O . LEU B 1 577 ? -4.402 8.211 -23.422 1 97.25 577 LEU B O 1
ATOM 9935 N N . HIS B 1 578 ? -5.793 9.93 -23.562 1 96.69 578 HIS B N 1
ATOM 9936 C CA . HIS B 1 578 ? -4.781 10.953 -23.328 1 96.69 578 HIS B CA 1
ATOM 9937 C C . HIS B 1 578 ? -3.986 10.656 -22.062 1 96.69 578 HIS B C 1
ATOM 9939 O O . HIS B 1 578 ? -2.758 10.766 -22.047 1 96.69 578 HIS B O 1
ATOM 9945 N N . PRO B 1 579 ? -4.609 10.242 -20.953 1 97.38 579 PRO B N 1
ATOM 9946 C CA . PRO B 1 579 ? -3.836 9.961 -19.75 1 97.38 579 PRO B CA 1
ATOM 9947 C C . PRO B 1 579 ? -2.793 8.859 -19.953 1 97.38 579 PRO B C 1
ATOM 9949 O O . PRO B 1 579 ? -1.688 8.945 -19.406 1 97.38 579 PRO B O 1
ATOM 9952 N N . LEU B 1 580 ? -3.104 7.848 -20.719 1 98.25 580 LEU B N 1
ATOM 9953 C CA . LEU B 1 580 ? -2.17 6.762 -21 1 98.25 580 LEU B CA 1
ATOM 9954 C C . LEU B 1 580 ? -1.023 7.242 -21.891 1 98.25 580 LEU B C 1
ATOM 9956 O O . LEU B 1 580 ? 0.145 6.984 -21.578 1 98.25 580 LEU B O 1
ATOM 9960 N N . VAL B 1 581 ? -1.391 7.926 -22.922 1 98.31 581 VAL B N 1
ATOM 9961 C CA . VAL B 1 581 ? -0.402 8.367 -23.906 1 98.31 581 VAL B CA 1
ATOM 9962 C C . VAL B 1 581 ? 0.607 9.297 -23.219 1 98.31 581 VAL B C 1
ATOM 9964 O O . VAL B 1 581 ? 1.818 9.133 -23.391 1 98.31 581 VAL B O 1
ATOM 9967 N N . THR B 1 582 ? 0.096 10.25 -22.422 1 98.06 582 THR B N 1
ATOM 9968 C CA . THR B 1 582 ? 0.963 11.219 -21.766 1 98.06 582 THR B CA 1
ATOM 9969 C C . THR B 1 582 ? 1.845 10.539 -20.719 1 98.06 582 THR B C 1
ATOM 9971 O O . THR B 1 582 ? 3.035 10.844 -20.625 1 98.06 582 THR B O 1
ATOM 9974 N N . SER B 1 583 ? 1.293 9.68 -19.953 1 98.38 583 SER B N 1
ATOM 9975 C CA . SER B 1 583 ? 2.066 9 -18.906 1 98.38 583 SER B CA 1
ATOM 9976 C C . SER B 1 583 ? 3.115 8.078 -19.516 1 98.38 583 SER B C 1
ATOM 9978 O O . SER B 1 583 ? 4.219 7.945 -18.984 1 98.38 583 SER B O 1
ATOM 9980 N N . ILE B 1 584 ? 2.828 7.398 -20.625 1 98.88 584 ILE B N 1
ATOM 9981 C CA . ILE B 1 584 ? 3.783 6.531 -21.312 1 98.88 584 ILE B CA 1
ATOM 9982 C C . ILE B 1 584 ? 4.941 7.367 -21.844 1 98.88 584 ILE B C 1
ATOM 9984 O O . ILE B 1 584 ? 6.098 6.941 -21.797 1 98.88 584 ILE B O 1
ATOM 9988 N N . GLN B 1 585 ? 4.625 8.516 -22.344 1 98.69 585 GLN B N 1
ATOM 9989 C CA . GLN B 1 585 ? 5.668 9.422 -22.812 1 98.69 585 GLN B CA 1
ATOM 9990 C C . GLN B 1 585 ? 6.598 9.828 -21.672 1 98.69 585 GLN B C 1
ATOM 9992 O O . GLN B 1 585 ? 7.812 9.93 -21.859 1 98.69 585 GLN B O 1
ATOM 9997 N N . GLU B 1 586 ? 5.992 10.094 -20.531 1 98.19 586 GLU B N 1
ATOM 9998 C CA . GLU B 1 586 ? 6.805 10.422 -19.375 1 98.19 586 GLU B CA 1
ATOM 9999 C C . GLU B 1 586 ? 7.711 9.25 -18.984 1 98.19 586 GLU B C 1
ATOM 10001 O O . GLU B 1 586 ? 8.875 9.453 -18.641 1 98.19 586 GLU B O 1
ATOM 10006 N N . LEU B 1 587 ? 7.176 8.062 -19 1 98.81 587 LEU B N 1
ATOM 10007 C CA . LEU B 1 587 ? 7.973 6.879 -18.703 1 98.81 587 LEU B CA 1
ATOM 10008 C C . LEU B 1 587 ? 9.094 6.703 -19.734 1 98.81 587 LEU B C 1
ATOM 10010 O O . LEU B 1 587 ? 10.203 6.309 -19.375 1 98.81 587 LEU B O 1
ATOM 10014 N N . ALA B 1 588 ? 8.773 6.973 -21 1 98.88 588 ALA B N 1
ATOM 10015 C CA . ALA B 1 588 ? 9.781 6.887 -22.047 1 98.88 588 ALA B CA 1
ATOM 10016 C C . ALA B 1 588 ? 10.945 7.84 -21.781 1 98.88 588 ALA B C 1
ATOM 10018 O O . ALA B 1 588 ? 12.109 7.465 -21.922 1 98.88 588 ALA B O 1
ATOM 10019 N N . SER B 1 589 ? 10.578 9.039 -21.406 1 98.62 589 SER B N 1
ATOM 10020 C CA . SER B 1 589 ? 11.602 10.031 -21.094 1 98.62 589 SER B CA 1
ATOM 10021 C C . SER B 1 589 ? 12.461 9.578 -19.906 1 98.62 589 SER B C 1
ATOM 10023 O O . SER B 1 589 ? 13.688 9.688 -19.938 1 98.62 589 SER B O 1
ATOM 10025 N N . ALA B 1 590 ? 11.812 9.102 -18.891 1 98.69 590 ALA B N 1
ATOM 10026 C CA . ALA B 1 590 ? 12.531 8.609 -17.719 1 98.69 590 ALA B CA 1
ATOM 10027 C C . ALA B 1 590 ? 13.445 7.441 -18.078 1 98.69 590 ALA B C 1
ATOM 10029 O O . ALA B 1 590 ? 14.578 7.359 -17.609 1 98.69 590 ALA B O 1
ATOM 10030 N N . ALA B 1 591 ? 12.922 6.527 -18.891 1 98.75 591 ALA B N 1
ATOM 10031 C CA . ALA B 1 591 ? 13.688 5.359 -19.312 1 98.75 591 ALA B CA 1
ATOM 10032 C C . ALA B 1 591 ? 14.945 5.777 -20.078 1 98.75 591 ALA B C 1
ATOM 10034 O O . ALA B 1 591 ? 16.016 5.207 -19.891 1 98.75 591 ALA B O 1
ATOM 10035 N N . LYS B 1 592 ? 14.836 6.75 -20.938 1 98.44 592 LYS B N 1
ATOM 10036 C CA . LYS B 1 592 ? 15.977 7.25 -21.688 1 98.44 592 LYS B CA 1
ATOM 10037 C C . LYS B 1 592 ? 17.016 7.891 -20.781 1 98.44 592 LYS B C 1
ATOM 10039 O O . LYS B 1 592 ? 18.219 7.711 -20.969 1 98.44 592 LYS B O 1
ATOM 10044 N N . GLU B 1 593 ? 16.547 8.625 -19.844 1 98 593 GLU B N 1
ATOM 10045 C CA . GLU B 1 593 ? 17.469 9.227 -18.875 1 98 593 GLU B CA 1
ATOM 10046 C C . GLU B 1 593 ? 18.234 8.164 -18.109 1 98 593 GLU B C 1
ATOM 10048 O O . GLU B 1 593 ? 19.438 8.32 -17.844 1 98 593 GLU B O 1
ATOM 10053 N N . VAL B 1 594 ? 17.594 7.137 -17.734 1 97.94 594 VAL B N 1
ATOM 10054 C CA . VAL B 1 594 ? 18.219 6.039 -17.016 1 97.94 594 VAL B CA 1
ATOM 10055 C C . VAL B 1 594 ? 19.266 5.367 -17.891 1 97.94 594 VAL B C 1
ATOM 10057 O O . VAL B 1 594 ? 20.344 5.004 -17.422 1 97.94 594 VAL B O 1
ATOM 10060 N N . GLU B 1 595 ? 18.922 5.172 -19.141 1 96.69 595 GLU B N 1
ATOM 10061 C CA . GLU B 1 595 ? 19.891 4.574 -20.078 1 96.69 595 GLU B CA 1
ATOM 10062 C C . GLU B 1 595 ? 21.156 5.402 -20.156 1 96.69 595 GLU B C 1
ATOM 10064 O O . GLU B 1 595 ? 22.266 4.848 -20.188 1 96.69 595 GLU B O 1
ATOM 10069 N N . TYR B 1 596 ? 20.984 6.656 -20.203 1 96.5 596 TYR B N 1
ATOM 10070 C CA . TYR B 1 596 ? 22.125 7.551 -20.234 1 96.5 596 TYR B CA 1
ATOM 10071 C C . TYR B 1 596 ? 22.938 7.445 -18.938 1 96.5 596 TYR B C 1
ATOM 10073 O O . TYR B 1 596 ? 24.172 7.383 -18.984 1 96.5 596 TYR B O 1
ATOM 10081 N N . GLU B 1 597 ? 22.281 7.434 -17.875 1 96.19 597 GLU B N 1
ATOM 10082 C CA . GLU B 1 597 ? 22.938 7.305 -16.578 1 96.19 597 GLU B CA 1
ATOM 10083 C C . GLU B 1 597 ? 23.703 5.992 -16.469 1 96.19 597 GLU B C 1
ATOM 10085 O O . GLU B 1 597 ? 24.812 5.953 -15.922 1 96.19 597 GLU B O 1
ATOM 10090 N N . VAL B 1 598 ? 23.109 4.906 -16.938 1 95.88 598 VAL B N 1
ATOM 10091 C CA . VAL B 1 598 ? 23.75 3.594 -16.938 1 95.88 598 VAL B CA 1
ATOM 10092 C C . VAL B 1 598 ? 25.062 3.66 -17.703 1 95.88 598 VAL B C 1
ATOM 10094 O O . VAL B 1 598 ? 26.078 3.143 -17.25 1 95.88 598 VAL B O 1
ATOM 10097 N N . LYS B 1 599 ? 25.078 4.285 -18.828 1 93.56 599 LYS B N 1
ATOM 10098 C CA . LYS B 1 599 ? 26.281 4.434 -19.641 1 93.56 599 LYS B CA 1
ATOM 10099 C C . LYS B 1 599 ? 27.344 5.23 -18.891 1 93.56 599 LYS B C 1
ATOM 10101 O O . LYS B 1 599 ? 28.516 4.855 -18.891 1 93.56 599 LYS B O 1
ATOM 10106 N N . GLN B 1 600 ? 26.906 6.25 -18.234 1 92.81 600 GLN B N 1
ATOM 10107 C CA . GLN B 1 600 ? 27.844 7.094 -17.484 1 92.81 600 GLN B CA 1
ATOM 10108 C C . GLN B 1 600 ? 28.469 6.332 -16.328 1 92.81 600 GLN B C 1
ATOM 10110 O O . GLN B 1 600 ? 29.672 6.43 -16.094 1 92.81 600 GLN B O 1
ATOM 10115 N N . LEU B 1 601 ? 27.688 5.613 -15.625 1 92.44 601 LEU B N 1
ATOM 10116 C CA . LEU B 1 601 ? 28.172 4.883 -14.461 1 92.44 601 LEU B CA 1
ATOM 10117 C C . LEU B 1 601 ? 29.094 3.746 -14.875 1 92.44 601 LEU B C 1
ATOM 10119 O O . LEU B 1 601 ? 30.047 3.428 -14.172 1 92.44 601 LEU B O 1
ATOM 10123 N N . ARG B 1 602 ? 28.812 3.137 -15.953 1 87.81 602 ARG B N 1
ATOM 10124 C CA . ARG B 1 602 ? 29.656 2.066 -16.453 1 87.81 602 ARG B CA 1
ATOM 10125 C C . ARG B 1 602 ? 31.047 2.6 -16.828 1 87.81 602 ARG B C 1
ATOM 10127 O O . ARG B 1 602 ? 32.062 1.914 -16.641 1 87.81 602 ARG B O 1
ATOM 10134 N N . GLU B 1 603 ? 31.062 3.809 -17.203 1 84.5 603 GLU B N 1
ATOM 10135 C CA . GLU B 1 603 ? 32.344 4.438 -17.562 1 84.5 603 GLU B CA 1
ATOM 10136 C C . GLU B 1 603 ? 33.125 4.852 -16.328 1 84.5 603 GLU B C 1
ATOM 10138 O O . GLU B 1 603 ? 34.344 4.855 -16.328 1 84.5 603 GLU B O 1
ATOM 10143 N N . GLN B 1 604 ? 32.406 5.141 -15.25 1 75.62 604 GLN B N 1
ATOM 10144 C CA . GLN B 1 604 ? 33 5.656 -14.031 1 75.62 604 GLN B CA 1
ATOM 10145 C C . GLN B 1 604 ? 33.375 4.52 -13.078 1 75.62 604 GLN B C 1
ATOM 10147 O O . GLN B 1 604 ? 34.031 4.742 -12.062 1 75.62 604 GLN B O 1
ATOM 10152 N N . GLU B 1 605 ? 32.812 3.439 -13.117 1 66.25 605 GLU B N 1
ATOM 10153 C CA . GLU B 1 605 ? 32.875 2.35 -12.148 1 66.25 605 GLU B CA 1
ATOM 10154 C C . GLU B 1 605 ? 34.312 2.166 -11.609 1 66.25 605 GLU B C 1
ATOM 10156 O O . GLU B 1 605 ? 34.469 1.713 -10.477 1 66.25 605 GLU B O 1
ATOM 10161 N N . ARG B 1 606 ? 35.281 2.795 -12.172 1 59.56 606 ARG B N 1
ATOM 10162 C CA . ARG B 1 606 ? 36.625 2.561 -11.719 1 59.56 606 ARG B CA 1
ATOM 10163 C C . ARG B 1 606 ? 37.125 3.721 -10.859 1 59.56 606 ARG B C 1
ATOM 10165 O O . ARG B 1 606 ? 38.125 3.588 -10.141 1 59.56 606 ARG B O 1
ATOM 10172 N N . ARG B 1 607 ? 36.5 4.766 -10.734 1 60.94 607 ARG B N 1
ATOM 10173 C CA . ARG B 1 607 ? 37.219 5.871 -10.141 1 60.94 607 ARG B CA 1
ATOM 10174 C C . ARG B 1 607 ? 36.312 6.766 -9.32 1 60.94 607 ARG B C 1
ATOM 10176 O O . ARG B 1 607 ? 36.781 7.559 -8.5 1 60.94 607 ARG B O 1
ATOM 10183 N N . GLY B 1 608 ? 35.156 6.523 -9.227 1 62.56 608 GLY B N 1
ATOM 10184 C CA . GLY B 1 608 ? 34.344 7.621 -8.719 1 62.56 608 GLY B CA 1
ATOM 10185 C C . GLY B 1 608 ? 34.031 7.5 -7.234 1 62.56 608 GLY B C 1
ATOM 10186 O O . GLY B 1 608 ? 34.031 6.395 -6.688 1 62.56 608 GLY B O 1
ATOM 10187 N N . ASP B 1 609 ? 34 8.664 -6.512 1 77.19 609 ASP B N 1
ATOM 10188 C CA . ASP B 1 609 ? 33.625 8.75 -5.109 1 77.19 609 ASP B CA 1
ATOM 10189 C C . ASP B 1 609 ? 32.219 8.164 -4.898 1 77.19 609 ASP B C 1
ATOM 10191 O O . ASP B 1 609 ? 31.297 8.438 -5.672 1 77.19 609 ASP B O 1
ATOM 10195 N N . PHE B 1 610 ? 32.031 7.223 -4.062 1 85.44 610 PHE B N 1
ATOM 10196 C CA . PHE B 1 610 ? 30.797 6.625 -3.604 1 85.44 610 PHE B CA 1
ATOM 10197 C C . PHE B 1 610 ? 30.125 5.84 -4.727 1 85.44 610 PHE B C 1
ATOM 10199 O O . PHE B 1 610 ? 28.906 5.875 -4.867 1 85.44 610 PHE B O 1
ATOM 10206 N N . ILE B 1 611 ? 30.844 5.23 -5.609 1 88.56 611 ILE B N 1
ATOM 10207 C CA . ILE B 1 611 ? 30.328 4.539 -6.781 1 88.56 611 ILE B CA 1
ATOM 10208 C C . ILE B 1 611 ? 29.359 3.434 -6.348 1 88.56 611 ILE B C 1
ATOM 10210 O O . ILE B 1 611 ? 28.328 3.213 -6.98 1 88.56 611 ILE B O 1
ATOM 10214 N N . ASP B 1 612 ? 29.703 2.75 -5.238 1 91.25 612 ASP B N 1
ATOM 10215 C CA . ASP B 1 612 ? 28.844 1.68 -4.758 1 91.25 612 ASP B CA 1
ATOM 10216 C C . ASP B 1 612 ? 27.453 2.217 -4.387 1 91.25 612 ASP B C 1
ATOM 10218 O O . ASP B 1 612 ? 26.438 1.584 -4.676 1 91.25 612 ASP B O 1
ATOM 10222 N N . LEU B 1 613 ? 27.469 3.355 -3.777 1 93.94 613 LEU B N 1
ATOM 10223 C CA . LEU B 1 613 ? 26.203 3.971 -3.379 1 93.94 613 LEU B CA 1
ATOM 10224 C C . LEU B 1 613 ? 25.422 4.445 -4.598 1 93.94 613 LEU B C 1
ATOM 10226 O O . LEU B 1 613 ? 24.188 4.344 -4.637 1 93.94 613 LEU B O 1
ATOM 10230 N N . LYS B 1 614 ? 26.125 4.965 -5.586 1 94.12 614 LYS B N 1
ATOM 10231 C CA . LYS B 1 614 ? 25.469 5.418 -6.809 1 94.12 614 LYS B CA 1
ATOM 10232 C C . LYS B 1 614 ? 24.844 4.254 -7.566 1 94.12 614 LYS B C 1
ATOM 10234 O O . LYS B 1 614 ? 23.719 4.359 -8.055 1 94.12 614 LYS B O 1
ATOM 10239 N N . LEU B 1 615 ? 25.609 3.166 -7.648 1 94.94 615 LEU B N 1
ATOM 10240 C CA . LEU B 1 615 ? 25.094 1.967 -8.305 1 94.94 615 LEU B CA 1
ATOM 10241 C C . LEU B 1 615 ? 23.859 1.434 -7.574 1 94.94 615 LEU B C 1
ATOM 10243 O O . LEU B 1 615 ? 22.859 1.092 -8.203 1 94.94 615 LEU B O 1
ATOM 10247 N N . ARG B 1 616 ? 23.938 1.419 -6.285 1 95.94 616 ARG B N 1
ATOM 10248 C CA . ARG B 1 616 ? 22.812 0.918 -5.496 1 95.94 616 ARG B CA 1
ATOM 10249 C C . ARG B 1 616 ? 21.594 1.822 -5.645 1 95.94 616 ARG B C 1
ATOM 10251 O O . ARG B 1 616 ? 20.469 1.337 -5.762 1 95.94 616 ARG B O 1
ATOM 10258 N N . ALA B 1 617 ? 21.812 3.094 -5.633 1 96.69 617 ALA B N 1
ATOM 10259 C CA . ALA B 1 617 ? 20.719 4.035 -5.789 1 96.69 617 ALA B CA 1
ATOM 10260 C C . ALA B 1 617 ? 20.016 3.846 -7.133 1 96.69 617 ALA B C 1
ATOM 10262 O O . ALA B 1 617 ? 18.781 3.893 -7.215 1 96.69 617 ALA B O 1
ATOM 10263 N N . LEU B 1 618 ? 20.781 3.67 -8.188 1 97.69 618 LEU B N 1
ATOM 10264 C CA . LEU B 1 618 ? 20.219 3.408 -9.5 1 97.69 618 LEU B CA 1
ATOM 10265 C C . LEU B 1 618 ? 19.422 2.109 -9.5 1 97.69 618 LEU B C 1
ATOM 10267 O O . LEU B 1 618 ? 18.281 2.068 -9.984 1 97.69 618 LEU B O 1
ATOM 10271 N N . ASN B 1 619 ? 19.984 1.042 -8.938 1 98.38 619 ASN B N 1
ATOM 10272 C CA . ASN B 1 619 ? 19.312 -0.251 -8.883 1 98.38 619 ASN B CA 1
ATOM 10273 C C . ASN B 1 619 ? 18.031 -0.175 -8.07 1 98.38 619 ASN B C 1
ATOM 10275 O O . ASN B 1 619 ? 17.031 -0.826 -8.414 1 98.38 619 ASN B O 1
ATOM 10279 N N . ASP B 1 620 ? 18.047 0.652 -6.984 1 98.19 620 ASP B N 1
ATOM 10280 C CA . ASP B 1 620 ? 16.844 0.86 -6.199 1 98.19 620 ASP B CA 1
ATOM 10281 C C . ASP B 1 620 ? 15.727 1.448 -7.055 1 98.19 620 ASP B C 1
ATOM 10283 O O . ASP B 1 620 ? 14.562 1.041 -6.941 1 98.19 620 ASP B O 1
ATOM 10287 N N . ARG B 1 621 ? 16.078 2.391 -7.914 1 98.5 621 ARG B N 1
ATOM 10288 C CA . ARG B 1 621 ? 15.094 3.008 -8.797 1 98.5 621 ARG B CA 1
ATOM 10289 C C . ARG B 1 621 ? 14.57 2.008 -9.82 1 98.5 621 ARG B C 1
ATOM 10291 O O . ARG B 1 621 ? 13.375 1.962 -10.102 1 98.5 621 ARG B O 1
ATOM 10298 N N . LEU B 1 622 ? 15.438 1.203 -10.336 1 98.81 622 LEU B N 1
ATOM 10299 C CA . LEU B 1 622 ? 15.062 0.187 -11.312 1 98.81 622 LEU B CA 1
ATOM 10300 C C . LEU B 1 622 ? 14.094 -0.819 -10.703 1 98.81 622 LEU B C 1
ATOM 10302 O O . LEU B 1 622 ? 13.117 -1.221 -11.344 1 98.81 622 LEU B O 1
ATOM 10306 N N . MET B 1 623 ? 14.328 -1.229 -9.484 1 98.69 623 MET B N 1
ATOM 10307 C CA . MET B 1 623 ? 13.445 -2.16 -8.789 1 98.69 623 MET B CA 1
ATOM 10308 C C . MET B 1 623 ? 12.109 -1.499 -8.461 1 98.69 623 MET B C 1
ATOM 10310 O O . MET B 1 623 ? 11.055 -2.098 -8.656 1 98.69 623 MET B O 1
ATOM 10314 N N . LEU B 1 624 ? 12.141 -0.246 -8.047 1 98.44 624 LEU B N 1
ATOM 10315 C CA . LEU B 1 624 ? 10.984 0.477 -7.535 1 98.44 624 LEU B CA 1
ATOM 10316 C C . LEU B 1 624 ? 9.984 0.759 -8.648 1 98.44 624 LEU B C 1
ATOM 10318 O O . LEU B 1 624 ? 8.773 0.849 -8.406 1 98.44 624 LEU B O 1
ATOM 10322 N N . ALA B 1 625 ? 10.422 0.835 -9.844 1 98.75 625 ALA B N 1
ATOM 10323 C CA . ALA B 1 625 ? 9.578 1.216 -10.977 1 98.75 625 ALA B CA 1
ATOM 10324 C C . ALA B 1 625 ? 8.406 0.246 -11.133 1 98.75 625 ALA B C 1
ATOM 10326 O O . ALA B 1 625 ? 7.266 0.668 -11.32 1 98.75 625 ALA B O 1
ATOM 10327 N N . GLU B 1 626 ? 8.672 -1.029 -11.023 1 98.75 626 GLU B N 1
ATOM 10328 C CA . GLU B 1 626 ? 7.59 -2.004 -11.148 1 98.75 626 GLU B CA 1
ATOM 10329 C C . GLU B 1 626 ? 6.555 -1.816 -10.039 1 98.75 626 GLU B C 1
ATOM 10331 O O . GLU B 1 626 ? 5.355 -2.004 -10.266 1 98.75 626 GLU B O 1
ATOM 10336 N N . ARG B 1 627 ? 6.98 -1.437 -8.781 1 98.19 627 ARG B N 1
ATOM 10337 C CA . ARG B 1 627 ? 6.062 -1.179 -7.676 1 98.19 627 ARG B CA 1
ATOM 10338 C C . ARG B 1 627 ? 5.156 0.012 -7.98 1 98.19 627 ARG B C 1
ATOM 10340 O O . ARG B 1 627 ? 4.051 0.11 -7.449 1 98.19 627 ARG B O 1
ATOM 10347 N N . GLY B 1 628 ? 5.613 0.863 -8.875 1 98.06 628 GLY B N 1
ATOM 10348 C CA . GLY B 1 628 ? 4.828 2.021 -9.273 1 98.06 628 GLY B CA 1
ATOM 10349 C C . GLY B 1 628 ? 3.525 1.651 -9.961 1 98.06 628 GLY B C 1
ATOM 10350 O O . GLY B 1 628 ? 2.582 2.443 -9.977 1 98.06 628 GLY B O 1
ATOM 10351 N N . PHE B 1 629 ? 3.42 0.444 -10.477 1 98.69 629 PHE B N 1
ATOM 10352 C CA . PHE B 1 629 ? 2.227 0.009 -11.188 1 98.69 629 PHE B CA 1
ATOM 10353 C C . PHE B 1 629 ? 1.163 -0.489 -10.219 1 98.69 629 PHE B C 1
ATOM 10355 O O . PHE B 1 629 ? 0.039 -0.793 -10.617 1 98.69 629 PHE B O 1
ATOM 10362 N N . LEU B 1 630 ? 1.507 -0.585 -8.906 1 97.62 630 LEU B N 1
ATOM 10363 C CA . LEU B 1 630 ? 0.539 -1 -7.895 1 97.62 630 LEU B CA 1
ATOM 10364 C C . LEU B 1 630 ? -0.355 0.167 -7.488 1 97.62 630 LEU B C 1
ATOM 10366 O O . LEU B 1 630 ? 0.074 1.322 -7.516 1 97.62 630 LEU B O 1
ATOM 10370 N N . ASP B 1 631 ? -1.504 -0.16 -7.199 1 95.12 631 ASP B N 1
ATOM 10371 C CA . ASP B 1 631 ? -2.434 0.807 -6.625 1 95.12 631 ASP B CA 1
ATOM 10372 C C . ASP B 1 631 ? -2.957 0.328 -5.27 1 95.12 631 ASP B C 1
ATOM 10374 O O . ASP B 1 631 ? -3.363 -0.827 -5.129 1 95.12 631 ASP B O 1
ATOM 10378 N N . VAL B 1 632 ? -2.982 1.231 -4.336 1 88.38 632 VAL B N 1
ATOM 10379 C CA . VAL B 1 632 ? -3.297 0.89 -2.951 1 88.38 632 VAL B CA 1
ATOM 10380 C C . VAL B 1 632 ? -4.734 0.382 -2.857 1 88.38 632 VAL B C 1
ATOM 10382 O O . VAL B 1 632 ? -5.051 -0.454 -2.008 1 88.38 632 VAL B O 1
ATOM 10385 N N . GLU B 1 633 ? -5.605 0.861 -3.703 1 89.62 633 GLU B N 1
ATOM 10386 C CA . GLU B 1 633 ? -7.008 0.451 -3.658 1 89.62 633 GLU B CA 1
ATOM 10387 C C . GLU B 1 633 ? -7.219 -0.873 -4.387 1 89.62 633 GLU B C 1
ATOM 10389 O O . GLU B 1 633 ? -8.258 -1.519 -4.223 1 89.62 633 GLU B O 1
ATOM 10394 N N . GLY B 1 634 ? -6.254 -1.246 -5.23 1 94.25 634 GLY B N 1
ATOM 10395 C CA . GLY B 1 634 ? -6.375 -2.482 -5.988 1 94.25 634 GLY B CA 1
ATOM 10396 C C . GLY B 1 634 ? -7.512 -2.459 -6.992 1 94.25 634 GLY B C 1
ATOM 10397 O O . GLY B 1 634 ? -8.016 -1.39 -7.34 1 94.25 634 GLY B O 1
ATOM 10398 N N . LEU B 1 635 ? -7.816 -3.594 -7.539 1 96 635 LEU B N 1
ATOM 10399 C CA . LEU B 1 635 ? -8.914 -3.723 -8.492 1 96 635 LEU B CA 1
ATOM 10400 C C . LEU B 1 635 ? -10.258 -3.695 -7.781 1 96 635 LEU B C 1
ATOM 10402 O O . LEU B 1 635 ? -10.414 -4.281 -6.707 1 96 635 LEU B O 1
ATOM 10406 N N . GLN B 1 636 ? -11.211 -3.045 -8.336 1 91.88 636 GLN B N 1
ATOM 10407 C CA . GLN B 1 636 ? -12.523 -2.912 -7.719 1 91.88 636 GLN B CA 1
ATOM 10408 C C . GLN B 1 636 ? -13.172 -4.277 -7.504 1 91.88 636 GLN B C 1
ATOM 10410 O O . GLN B 1 636 ? -13.289 -5.07 -8.438 1 91.88 636 GLN B O 1
ATOM 10415 N N . GLY B 1 637 ? -13.539 -4.574 -6.336 1 89.94 637 GLY B N 1
ATOM 10416 C CA . GLY B 1 637 ? -14.18 -5.836 -5.992 1 89.94 637 GLY B CA 1
ATOM 10417 C C . GLY B 1 637 ? -13.195 -6.965 -5.77 1 89.94 637 GLY B C 1
ATOM 10418 O O . GLY B 1 637 ? -13.57 -8.047 -5.324 1 89.94 637 GLY B O 1
ATOM 10419 N N . ARG B 1 638 ? -11.945 -6.758 -6.094 1 93.94 638 ARG B N 1
ATOM 10420 C CA . ARG B 1 638 ? -10.852 -7.719 -5.945 1 93.94 638 ARG B CA 1
ATOM 10421 C C . ARG B 1 638 ? -9.562 -7.023 -5.52 1 93.94 638 ARG B C 1
ATOM 10423 O O . ARG B 1 638 ? -8.547 -7.121 -6.207 1 93.94 638 ARG B O 1
ATOM 10430 N N . GLN B 1 639 ? -9.648 -6.449 -4.387 1 93.62 639 GLN B N 1
ATOM 10431 C CA . GLN B 1 639 ? -8.648 -5.488 -3.941 1 93.62 639 GLN B CA 1
ATOM 10432 C C . GLN B 1 639 ? -7.324 -6.18 -3.623 1 93.62 639 GLN B C 1
ATOM 10434 O O . GLN B 1 639 ? -6.293 -5.523 -3.477 1 93.62 639 GLN B O 1
ATOM 10439 N N . TRP B 1 640 ? -7.34 -7.539 -3.516 1 95.25 640 TRP B N 1
ATOM 10440 C CA . TRP B 1 640 ? -6.09 -8.258 -3.301 1 95.25 640 TRP B CA 1
ATOM 10441 C C . TRP B 1 640 ? -5.129 -8.039 -4.465 1 95.25 640 TRP B C 1
ATOM 10443 O O . TRP B 1 640 ? -3.914 -7.969 -4.27 1 95.25 640 TRP B O 1
ATOM 10453 N N . PHE B 1 641 ? -5.668 -7.891 -5.668 1 97.44 641 PHE B N 1
ATOM 10454 C CA . PHE B 1 641 ? -4.879 -7.59 -6.855 1 97.44 641 PHE B CA 1
ATOM 10455 C C . PHE B 1 641 ? -4.555 -6.102 -6.926 1 97.44 641 PHE B C 1
ATOM 10457 O O . PHE B 1 641 ? -5.449 -5.273 -7.102 1 97.44 641 PHE B O 1
ATOM 10464 N N . LYS B 1 642 ? -3.305 -5.812 -6.906 1 97.69 642 LYS B N 1
ATOM 10465 C CA . LYS B 1 642 ? -2.895 -4.418 -6.766 1 97.69 642 LYS B CA 1
ATOM 10466 C C . LYS B 1 642 ? -2.299 -3.887 -8.062 1 97.69 642 LYS B C 1
ATOM 10468 O O . LYS B 1 642 ? -2.189 -2.672 -8.25 1 97.69 642 LYS B O 1
ATOM 10473 N N . HIS B 1 643 ? -1.856 -4.734 -8.977 1 98.62 643 HIS B N 1
ATOM 10474 C CA . HIS B 1 643 ? -1.138 -4.352 -10.188 1 98.62 643 HIS B CA 1
ATOM 10475 C C . HIS B 1 643 ? -2.102 -3.896 -11.281 1 98.62 643 HIS B C 1
ATOM 10477 O O . HIS B 1 643 ? -3.031 -4.625 -11.633 1 98.62 643 HIS B O 1
ATOM 10483 N N . LEU B 1 644 ? -1.893 -2.791 -11.906 1 98.69 644 LEU B N 1
ATOM 10484 C CA . LEU B 1 644 ? -2.898 -2.213 -12.797 1 98.69 644 LEU B CA 1
ATOM 10485 C C . LEU B 1 644 ? -2.568 -2.502 -14.258 1 98.69 644 LEU B C 1
ATOM 10487 O O . LEU B 1 644 ? -3.383 -2.238 -15.141 1 98.69 644 LEU B O 1
ATOM 10491 N N . ILE B 1 645 ? -1.354 -3.047 -14.547 1 98.81 645 ILE B N 1
ATOM 10492 C CA . ILE B 1 645 ? -0.987 -3.398 -15.914 1 98.81 645 ILE B CA 1
ATOM 10493 C C . ILE B 1 645 ? -1.267 -4.879 -16.156 1 98.81 645 ILE B C 1
ATOM 10495 O O . ILE B 1 645 ? -1.857 -5.246 -17.188 1 98.81 645 ILE B O 1
ATOM 10499 N N . TYR B 1 646 ? -0.849 -5.664 -15.211 1 98.44 646 TYR B N 1
ATOM 10500 C CA . TYR B 1 646 ? -1.003 -7.105 -15.391 1 98.44 646 TYR B CA 1
ATOM 10501 C C . TYR B 1 646 ? -1.774 -7.719 -14.227 1 98.44 646 TYR B C 1
ATOM 10503 O O . TYR B 1 646 ? -1.39 -7.562 -13.062 1 98.44 646 TYR B O 1
ATOM 10511 N N . GLY B 1 647 ? -2.777 -8.398 -14.438 1 96.69 647 GLY B N 1
ATOM 10512 C CA . GLY B 1 647 ? -3.688 -9.094 -13.547 1 96.69 647 GLY B CA 1
ATOM 10513 C C . GLY B 1 647 ? -4.867 -9.727 -14.258 1 96.69 647 GLY B C 1
ATOM 10514 O O . GLY B 1 647 ? -5.109 -9.438 -15.438 1 96.69 647 GLY B O 1
ATOM 10515 N N . PRO B 1 648 ? -5.531 -10.539 -13.586 1 94.75 648 PRO B N 1
ATOM 10516 C CA . PRO B 1 648 ? -6.645 -11.227 -14.242 1 94.75 648 PRO B CA 1
ATOM 10517 C C . PRO B 1 648 ? -7.871 -10.336 -14.414 1 94.75 648 PRO B C 1
ATOM 10519 O O . PRO B 1 648 ? -8.234 -9.594 -13.492 1 94.75 648 PRO B O 1
ATOM 10522 N N . PRO B 1 649 ? -8.477 -10.398 -15.578 1 92.94 649 PRO B N 1
ATOM 10523 C CA . PRO B 1 649 ? -9.789 -9.766 -15.688 1 92.94 649 PRO B CA 1
ATOM 10524 C C . PRO B 1 649 ? -10.867 -10.5 -14.898 1 92.94 649 PRO B C 1
ATOM 10526 O O . PRO B 1 649 ? -10.727 -11.688 -14.609 1 92.94 649 PRO B O 1
ATOM 10529 N N . SER B 1 650 ? -11.898 -9.773 -14.562 1 89.69 650 SER B N 1
ATOM 10530 C CA . SER B 1 650 ? -13.016 -10.391 -13.852 1 89.69 650 SER B CA 1
ATOM 10531 C C . SER B 1 650 ? -13.867 -11.242 -14.797 1 89.69 650 SER B C 1
ATOM 10533 O O . SER B 1 650 ? -14.438 -12.25 -14.383 1 89.69 650 SER B O 1
ATOM 10535 N N . ASN B 1 651 ? -13.93 -10.758 -16 1 87.69 651 ASN B N 1
ATOM 10536 C CA . ASN B 1 651 ? -14.664 -11.477 -17.047 1 87.69 651 ASN B CA 1
ATOM 10537 C C . ASN B 1 651 ? -13.75 -12.438 -17.812 1 87.69 651 ASN B C 1
ATOM 10539 O O . ASN B 1 651 ? -12.812 -12 -18.484 1 87.69 651 ASN B O 1
ATOM 10543 N N . TYR B 1 652 ? -14.094 -13.648 -17.781 1 81.94 652 TYR B N 1
ATOM 10544 C CA . TYR B 1 652 ? -13.289 -14.695 -18.406 1 81.94 652 TYR B CA 1
ATOM 10545 C C . TYR B 1 652 ? -13.258 -14.523 -19.922 1 81.94 652 TYR B C 1
ATOM 10547 O O . TYR B 1 652 ? -12.375 -15.062 -20.594 1 81.94 652 TYR B O 1
ATOM 10555 N N . GLU B 1 653 ? -14.18 -13.836 -20.438 1 81.94 653 GLU B N 1
ATOM 10556 C CA . GLU B 1 653 ? -14.281 -13.68 -21.875 1 81.94 653 GLU B CA 1
ATOM 10557 C C . GLU B 1 653 ? -13.758 -12.32 -22.328 1 81.94 653 GLU B C 1
ATOM 10559 O O . GLU B 1 653 ? -14.031 -11.883 -23.453 1 81.94 653 GLU B O 1
ATOM 10564 N N . SER B 1 654 ? -13.047 -11.695 -21.453 1 86.94 654 SER B N 1
ATOM 10565 C CA . SER B 1 654 ? -12.5 -10.383 -21.781 1 86.94 654 SER B CA 1
ATOM 10566 C C . SER B 1 654 ? -11.578 -10.461 -22.984 1 86.94 654 SER B C 1
ATOM 10568 O O . SER B 1 654 ? -10.797 -11.406 -23.125 1 86.94 654 SER B O 1
ATOM 10570 N N . LYS B 1 655 ? -11.609 -9.477 -23.781 1 84.81 655 LYS B N 1
ATOM 10571 C CA . LYS B 1 655 ? -10.727 -9.391 -24.938 1 84.81 655 LYS B CA 1
ATOM 10572 C C . LYS B 1 655 ? -9.352 -8.859 -24.547 1 84.81 655 LYS B C 1
ATOM 10574 O O . LYS B 1 655 ? -8.406 -8.953 -25.328 1 84.81 655 LYS B O 1
ATOM 10579 N N . LEU B 1 656 ? -9.32 -8.258 -23.391 1 91.56 656 LEU B N 1
ATOM 10580 C CA . LEU B 1 656 ? -8.062 -7.711 -22.891 1 91.56 656 LEU B CA 1
ATOM 10581 C C . LEU B 1 656 ? -7.449 -8.617 -21.828 1 91.56 656 LEU B C 1
ATOM 10583 O O . LEU B 1 656 ? -8.148 -9.062 -20.922 1 91.56 656 LEU B O 1
ATOM 10587 N N . ASP B 1 657 ? -6.172 -8.891 -21.953 1 92.38 657 ASP B N 1
ATOM 10588 C CA . ASP B 1 657 ? -5.457 -9.656 -20.938 1 92.38 657 ASP B CA 1
ATOM 10589 C C . ASP B 1 657 ? -4.434 -8.789 -20.219 1 92.38 657 ASP B C 1
ATOM 10591 O O . ASP B 1 657 ? -3.516 -9.305 -19.578 1 92.38 657 ASP B O 1
ATOM 10595 N N . PHE B 1 658 ? -4.48 -7.523 -20.406 1 97.38 658 PHE B N 1
ATOM 10596 C CA . PHE B 1 658 ? -3.74 -6.477 -19.703 1 97.38 658 PHE B CA 1
ATOM 10597 C C . PHE B 1 658 ? -4.668 -5.34 -19.297 1 97.38 658 PHE B C 1
ATOM 10599 O O . PHE B 1 658 ? -5.836 -5.309 -19.703 1 97.38 658 PHE B O 1
ATOM 10606 N N . PHE B 1 659 ? -4.258 -4.512 -18.406 1 98.25 659 PHE B N 1
ATOM 10607 C CA . PHE B 1 659 ? -5.098 -3.449 -17.859 1 98.25 659 PHE B CA 1
ATOM 10608 C C . PHE B 1 659 ? -6.379 -4.02 -17.266 1 98.25 659 PHE B C 1
ATOM 10610 O O . PHE B 1 659 ? -7.48 -3.676 -17.703 1 98.25 659 PHE B O 1
ATOM 10617 N N . PRO B 1 660 ? -6.219 -4.824 -16.188 1 97.94 660 PRO B N 1
ATOM 10618 C CA . PRO B 1 660 ? -7.375 -5.574 -15.695 1 97.94 660 PRO B CA 1
ATOM 10619 C C . PRO B 1 660 ? -8.508 -4.664 -15.234 1 97.94 660 PRO B C 1
ATOM 10621 O O . PRO B 1 660 ? -9.688 -4.992 -15.414 1 97.94 660 PRO B O 1
ATOM 10624 N N . GLY B 1 661 ? -8.18 -3.523 -14.656 1 97.44 661 GLY B N 1
ATOM 10625 C CA . GLY B 1 661 ? -9.219 -2.592 -14.25 1 97.44 661 GLY B CA 1
ATOM 10626 C C . GLY B 1 661 ? -10.047 -2.076 -15.414 1 97.44 661 GLY B C 1
ATOM 10627 O O . GLY B 1 661 ? -11.266 -1.955 -15.312 1 97.44 661 GLY B O 1
ATOM 10628 N N . ILE B 1 662 ? -9.414 -1.706 -16.516 1 97.12 662 ILE B N 1
ATOM 10629 C CA . ILE B 1 662 ? -10.094 -1.23 -17.703 1 97.12 662 ILE B CA 1
ATOM 10630 C C . ILE B 1 662 ? -10.922 -2.361 -18.312 1 97.12 662 ILE B C 1
ATOM 10632 O O . ILE B 1 662 ? -12.078 -2.16 -18.688 1 97.12 662 ILE B O 1
ATOM 10636 N N . ALA B 1 663 ? -10.297 -3.549 -18.359 1 96 663 ALA B N 1
ATOM 10637 C CA . ALA B 1 663 ? -11.008 -4.719 -18.859 1 96 663 ALA B CA 1
ATOM 10638 C C . ALA B 1 663 ? -12.297 -4.953 -18.078 1 96 663 ALA B C 1
ATOM 10640 O O . ALA B 1 663 ? -13.352 -5.227 -18.672 1 96 663 ALA B O 1
ATOM 10641 N N . ASP B 1 664 ? -12.195 -4.844 -16.797 1 95.38 664 ASP B N 1
ATOM 10642 C CA . ASP B 1 664 ? -13.352 -5.027 -15.93 1 95.38 664 ASP B CA 1
ATOM 10643 C C . ASP B 1 664 ? -14.43 -3.988 -16.219 1 95.38 664 ASP B C 1
ATOM 10645 O O . ASP B 1 664 ? -15.617 -4.316 -16.297 1 95.38 664 ASP B O 1
ATOM 10649 N N . ALA B 1 665 ? -13.992 -2.777 -16.359 1 93.69 665 ALA B N 1
ATOM 10650 C CA . ALA B 1 665 ? -14.938 -1.695 -16.625 1 93.69 665 ALA B CA 1
ATOM 10651 C C . ALA B 1 665 ? -15.625 -1.889 -17.984 1 93.69 665 ALA B C 1
ATOM 10653 O O . ALA B 1 665 ? -16.812 -1.585 -18.125 1 93.69 665 ALA B O 1
ATOM 10654 N N . LEU B 1 666 ? -14.93 -2.377 -18.969 1 91.75 666 LEU B N 1
ATOM 10655 C CA . LEU B 1 666 ? -15.469 -2.609 -20.297 1 91.75 666 LEU B CA 1
ATOM 10656 C C . LEU B 1 666 ? -16.5 -3.727 -20.281 1 91.75 666 LEU B C 1
ATOM 10658 O O . LEU B 1 666 ? -17.438 -3.73 -21.094 1 91.75 666 LEU B O 1
ATOM 10662 N N . SER B 1 667 ? -16.328 -4.656 -19.344 1 86.81 667 SER B N 1
ATOM 10663 C CA . SER B 1 667 ? -17.188 -5.836 -19.328 1 86.81 667 SER B CA 1
ATOM 10664 C C . SER B 1 667 ? -18.438 -5.586 -18.484 1 86.81 667 SER B C 1
ATOM 10666 O O . SER B 1 667 ? -19.344 -6.418 -18.469 1 86.81 667 SER B O 1
ATOM 10668 N N . GLN B 1 668 ? -18.422 -4.508 -17.656 1 76.25 668 GLN B N 1
ATOM 10669 C CA . GLN B 1 668 ? -19.562 -4.254 -16.797 1 76.25 668 GLN B CA 1
ATOM 10670 C C . GLN B 1 668 ? -20.844 -4.105 -17.609 1 76.25 668 GLN B C 1
ATOM 10672 O O . GLN B 1 668 ? -20.812 -3.664 -18.75 1 76.25 668 GLN B O 1
ATOM 10677 N N . SER B 1 669 ? -21.875 -4.707 -17.016 1 62.09 669 SER B N 1
ATOM 10678 C CA . SER B 1 669 ? -23.203 -4.98 -17.578 1 62.09 669 SER B CA 1
ATOM 10679 C C . SER B 1 669 ? -23.828 -3.717 -18.156 1 62.09 669 SER B C 1
ATOM 10681 O O . SER B 1 669 ? -23.562 -2.611 -17.672 1 62.09 669 SER B O 1
ATOM 10683 N N . THR B 1 670 ? -24.406 -3.939 -19.078 1 59.75 670 THR B N 1
ATOM 10684 C CA . THR B 1 670 ? -25.203 -3.078 -19.953 1 59.75 670 THR B CA 1
ATOM 10685 C C . THR B 1 670 ? -26.312 -2.377 -19.156 1 59.75 670 THR B C 1
ATOM 10687 O O . THR B 1 670 ? -26.969 -1.479 -19.656 1 59.75 670 THR B O 1
ATOM 10690 N N . SER B 1 671 ? -26.391 -2.822 -17.844 1 59.16 671 SER B N 1
ATOM 10691 C CA . SER B 1 671 ? -27.516 -2.213 -17.141 1 59.16 671 SER B CA 1
ATOM 10692 C C . SER B 1 671 ? -27.203 -0.771 -16.75 1 59.16 671 SER B C 1
ATOM 10694 O O . SER B 1 671 ? -28.109 0.029 -16.531 1 59.16 671 SER B O 1
ATOM 10696 N N . LYS B 1 672 ? -26.016 -0.475 -16.828 1 66.06 672 LYS B N 1
ATOM 10697 C CA . LYS B 1 672 ? -25.688 0.921 -16.562 1 66.06 672 LYS B CA 1
ATOM 10698 C C . LYS B 1 672 ? -25.875 1.779 -17.797 1 66.06 672 LYS B C 1
ATOM 10700 O O . LYS B 1 672 ? -25.766 1.28 -18.922 1 66.06 672 LYS B O 1
ATOM 10705 N N . SER B 1 673 ? -26.25 3.07 -17.453 1 80.69 673 SER B N 1
ATOM 10706 C CA . SER B 1 673 ? -26.328 3.988 -18.594 1 80.69 673 SER B CA 1
ATOM 10707 C C . SER B 1 673 ? -24.984 4.047 -19.328 1 80.69 673 SER B C 1
ATOM 10709 O O . SER B 1 673 ? -23.938 3.756 -18.75 1 80.69 673 SER B O 1
ATOM 10711 N N . GLN B 1 674 ? -25.141 4.125 -20.516 1 80 674 GLN B N 1
ATOM 10712 C CA . GLN B 1 674 ? -23.953 4.242 -21.344 1 80 674 GLN B CA 1
ATOM 10713 C C . GLN B 1 674 ? -22.984 5.285 -20.781 1 80 674 GLN B C 1
ATOM 10715 O O . GLN B 1 674 ? -21.766 5.086 -20.812 1 80 674 GLN B O 1
ATOM 10720 N N . GLN B 1 675 ? -23.547 6.262 -20.219 1 81.75 675 GLN B N 1
ATOM 10721 C CA . GLN B 1 675 ? -22.75 7.34 -19.656 1 81.75 675 GLN B CA 1
ATOM 10722 C C . GLN B 1 675 ? -21.984 6.871 -18.422 1 81.75 675 GLN B C 1
ATOM 10724 O O . GLN B 1 675 ? -20.797 7.203 -18.25 1 81.75 675 GLN B O 1
ATOM 10729 N N . ASN B 1 676 ? -22.547 6.098 -17.656 1 84.75 676 ASN B N 1
ATOM 10730 C CA . ASN B 1 676 ? -21.922 5.586 -16.438 1 84.75 676 ASN B CA 1
ATOM 10731 C C . ASN B 1 676 ? -20.812 4.586 -16.766 1 84.75 676 ASN B C 1
ATOM 10733 O O . ASN B 1 676 ? -19.781 4.547 -16.094 1 84.75 676 ASN B O 1
ATOM 10737 N N . ARG B 1 677 ? -21.078 3.887 -17.797 1 87.31 677 ARG B N 1
ATOM 10738 C CA . ARG B 1 677 ? -20.078 2.912 -18.219 1 87.31 677 ARG B CA 1
ATOM 10739 C C . ARG B 1 677 ? -18.828 3.604 -18.766 1 87.31 677 ARG B C 1
ATOM 10741 O O . ARG B 1 677 ? -17.703 3.215 -18.438 1 87.31 677 ARG B O 1
ATOM 10748 N N . GLN B 1 678 ? -19.109 4.605 -19.562 1 89.94 678 GLN B N 1
ATOM 10749 C CA . GLN B 1 678 ? -17.984 5.348 -20.141 1 89.94 678 GLN B CA 1
ATOM 10750 C C . GLN B 1 678 ? -17.188 6.066 -19.047 1 89.94 678 GLN B C 1
ATOM 10752 O O . GLN B 1 678 ? -15.961 6.129 -19.125 1 89.94 678 GLN B O 1
ATOM 10757 N N . ALA B 1 679 ? -17.891 6.516 -18.062 1 90.62 679 ALA B N 1
ATOM 10758 C CA . ALA B 1 679 ? -17.234 7.195 -16.953 1 90.62 679 ALA B CA 1
ATOM 10759 C C . ALA B 1 679 ? -16.359 6.223 -16.156 1 90.62 679 ALA B C 1
ATOM 10761 O O . ALA B 1 679 ? -15.273 6.578 -15.695 1 90.62 679 ALA B O 1
ATOM 10762 N N . ALA B 1 680 ? -16.844 5.078 -16 1 92.56 680 ALA B N 1
ATOM 10763 C CA . ALA B 1 680 ? -16.094 4.051 -15.281 1 92.56 680 ALA B CA 1
ATOM 10764 C C . ALA B 1 680 ? -14.828 3.664 -16.047 1 92.56 680 ALA B C 1
ATOM 10766 O O . ALA B 1 680 ? -13.766 3.488 -15.445 1 92.56 680 ALA B O 1
ATOM 10767 N N . VAL B 1 681 ? -14.977 3.467 -17.359 1 95.25 681 VAL B N 1
ATOM 10768 C CA . VAL B 1 681 ? -13.836 3.137 -18.203 1 95.25 681 VAL B CA 1
ATOM 10769 C C . VAL B 1 681 ? -12.812 4.27 -18.141 1 95.25 681 VAL B C 1
ATOM 10771 O O . VAL B 1 681 ? -11.609 4.027 -17.984 1 95.25 681 VAL B O 1
ATOM 10774 N N . GLN B 1 682 ? -13.297 5.48 -18.234 1 95.62 682 GLN B N 1
ATOM 10775 C CA . GLN B 1 682 ? -12.406 6.641 -18.203 1 95.62 682 GLN B CA 1
ATOM 10776 C C . GLN B 1 682 ? -11.664 6.719 -16.875 1 95.62 682 GLN B C 1
ATOM 10778 O O . GLN B 1 682 ? -10.469 7.031 -16.844 1 95.62 682 GLN B O 1
ATOM 10783 N N . HIS B 1 683 ? -12.352 6.477 -15.805 1 95.06 683 HIS B N 1
ATOM 10784 C CA . HIS B 1 683 ? -11.727 6.484 -14.484 1 95.06 683 HIS B CA 1
ATOM 10785 C C . HIS B 1 683 ? -10.602 5.457 -14.406 1 95.06 683 HIS B C 1
ATOM 10787 O O . HIS B 1 683 ? -9.531 5.746 -13.867 1 95.06 683 HIS B O 1
ATOM 10793 N N . GLU B 1 684 ? -10.852 4.27 -14.922 1 97 684 GLU B N 1
ATOM 10794 C CA . GLU B 1 684 ? -9.82 3.234 -14.891 1 97 684 GLU B CA 1
ATOM 10795 C C . GLU B 1 684 ? -8.633 3.615 -15.766 1 97 684 GLU B C 1
ATOM 10797 O O . GLU B 1 684 ? -7.492 3.273 -15.453 1 97 684 GLU B O 1
ATOM 10802 N N . ILE B 1 685 ? -8.898 4.258 -16.875 1 98 685 ILE B N 1
ATOM 10803 C CA . ILE B 1 685 ? -7.816 4.734 -17.734 1 98 685 ILE B CA 1
ATOM 10804 C C . ILE B 1 685 ? -6.965 5.746 -16.969 1 98 685 ILE B C 1
ATOM 10806 O O . ILE B 1 685 ? -5.73 5.699 -17.031 1 98 685 ILE B O 1
ATOM 10810 N N . TRP B 1 686 ? -7.602 6.637 -16.219 1 97.75 686 TRP B N 1
ATOM 10811 C CA . TRP B 1 686 ? -6.879 7.578 -15.367 1 97.75 686 TRP B CA 1
ATOM 10812 C C . TRP B 1 686 ? -6.039 6.84 -14.336 1 97.75 686 TRP B C 1
ATOM 10814 O O . TRP B 1 686 ? -4.891 7.207 -14.078 1 97.75 686 TRP B O 1
ATOM 10824 N N . ARG B 1 687 ? -6.594 5.824 -13.742 1 97.56 687 ARG B N 1
ATOM 10825 C CA . ARG B 1 687 ? -5.883 5.055 -12.727 1 97.56 687 ARG B CA 1
ATOM 10826 C C . ARG B 1 687 ? -4.617 4.426 -13.312 1 97.56 687 ARG B C 1
ATOM 10828 O O . ARG B 1 687 ? -3.551 4.488 -12.695 1 97.56 687 ARG B O 1
ATOM 10835 N N . VAL B 1 688 ? -4.746 3.818 -14.453 1 98.69 688 VAL B N 1
ATOM 10836 C CA . VAL B 1 688 ? -3.588 3.215 -15.102 1 98.69 688 VAL B CA 1
ATOM 10837 C C . VAL B 1 688 ? -2.576 4.297 -15.469 1 98.69 688 VAL B C 1
ATOM 10839 O O . VAL B 1 688 ? -1.369 4.113 -15.305 1 98.69 688 VAL B O 1
ATOM 10842 N N . GLY B 1 689 ? -3.086 5.391 -16.031 1 98.5 689 GLY B N 1
ATOM 10843 C CA . GLY B 1 689 ? -2.201 6.508 -16.312 1 98.5 689 GLY B CA 1
ATOM 10844 C C . GLY B 1 689 ? -1.394 6.957 -15.109 1 98.5 689 GLY B C 1
ATOM 10845 O O . GLY B 1 689 ? -0.182 7.164 -15.211 1 98.5 689 GLY B O 1
ATOM 10846 N N . ARG B 1 690 ? -1.994 7.109 -13.945 1 97.88 690 ARG B N 1
ATOM 10847 C CA . ARG B 1 690 ? -1.305 7.512 -12.727 1 97.88 690 ARG B CA 1
ATOM 10848 C C . ARG B 1 690 ? -0.297 6.453 -12.289 1 97.88 690 ARG B C 1
ATOM 10850 O O . ARG B 1 690 ? 0.759 6.777 -11.742 1 97.88 690 ARG B O 1
ATOM 10857 N N . ALA B 1 691 ? -0.629 5.188 -12.492 1 98.44 691 ALA B N 1
ATOM 10858 C CA . ALA B 1 691 ? 0.311 4.117 -12.172 1 98.44 691 ALA B CA 1
ATOM 10859 C C . ALA B 1 691 ? 1.576 4.227 -13.016 1 98.44 691 ALA B C 1
ATOM 10861 O O . ALA B 1 691 ? 2.688 4.074 -12.508 1 98.44 691 ALA B O 1
ATOM 10862 N N . ILE B 1 692 ? 1.386 4.469 -14.289 1 98.81 692 ILE B N 1
ATOM 10863 C CA . ILE B 1 692 ? 2.518 4.617 -15.195 1 98.81 692 ILE B CA 1
ATOM 10864 C C . ILE B 1 692 ? 3.338 5.844 -14.805 1 98.81 692 ILE B C 1
ATOM 10866 O O . ILE B 1 692 ? 4.57 5.812 -14.836 1 98.81 692 ILE B O 1
ATOM 10870 N N . GLU B 1 693 ? 2.668 6.895 -14.391 1 97.88 693 GLU B N 1
ATOM 10871 C CA . GLU B 1 693 ? 3.355 8.086 -13.906 1 97.88 693 GLU B CA 1
ATOM 10872 C C . GLU B 1 693 ? 4.188 7.777 -12.664 1 97.88 693 GLU B C 1
ATOM 10874 O O . GLU B 1 693 ? 5.293 8.297 -12.508 1 97.88 693 GLU B O 1
ATOM 10879 N N . ARG B 1 694 ? 3.654 7.02 -11.766 1 97.94 694 ARG B N 1
ATOM 10880 C CA . ARG B 1 694 ? 4.402 6.629 -10.578 1 97.94 694 ARG B CA 1
ATOM 10881 C C . ARG B 1 694 ? 5.648 5.832 -10.945 1 97.94 694 ARG B C 1
ATOM 10883 O O . ARG B 1 694 ? 6.715 6.023 -10.359 1 97.94 694 ARG B O 1
ATOM 10890 N N . ALA B 1 695 ? 5.5 4.906 -11.891 1 98.69 695 ALA B N 1
ATOM 10891 C CA . ALA B 1 695 ? 6.66 4.152 -12.359 1 98.69 695 ALA B CA 1
ATOM 10892 C C . ALA B 1 695 ? 7.719 5.082 -12.945 1 98.69 695 ALA B C 1
ATOM 10894 O O . ALA B 1 695 ? 8.914 4.906 -12.695 1 98.69 695 ALA B O 1
ATOM 10895 N N . ALA B 1 696 ? 7.281 6.023 -13.742 1 98.69 696 ALA B N 1
ATOM 10896 C CA . ALA B 1 696 ? 8.195 7.012 -14.305 1 98.69 696 ALA B CA 1
ATOM 10897 C C . ALA B 1 696 ? 8.906 7.793 -13.203 1 98.69 696 ALA B C 1
ATOM 10899 O O . ALA B 1 696 ? 10.117 8.008 -13.266 1 98.69 696 ALA B O 1
ATOM 10900 N N . SER B 1 697 ? 8.133 8.219 -12.203 1 98.06 697 SER B N 1
ATOM 10901 C CA . SER B 1 697 ? 8.688 8.953 -11.07 1 98.06 697 SER B CA 1
ATOM 10902 C C . SER B 1 697 ? 9.703 8.109 -10.312 1 98.06 697 SER B C 1
ATOM 10904 O O . SER B 1 697 ? 10.734 8.617 -9.859 1 98.06 697 SER B O 1
ATOM 10906 N N . ALA B 1 698 ? 9.414 6.867 -10.164 1 98.38 698 ALA B N 1
ATOM 10907 C CA . ALA B 1 698 ? 10.352 5.953 -9.516 1 98.38 698 ALA B CA 1
ATOM 10908 C C . ALA B 1 698 ? 11.672 5.883 -10.273 1 98.38 698 ALA B C 1
ATOM 10910 O O . ALA B 1 698 ? 12.742 5.914 -9.672 1 98.38 698 ALA B O 1
ATOM 10911 N N . LEU B 1 699 ? 11.609 5.793 -11.586 1 98.44 699 LEU B N 1
ATOM 10912 C CA . LEU B 1 699 ? 12.805 5.711 -12.414 1 98.44 699 LEU B CA 1
ATOM 10913 C C . LEU B 1 699 ? 13.617 7 -12.328 1 98.44 699 LEU B C 1
ATOM 10915 O O . LEU B 1 699 ? 14.844 6.965 -12.273 1 98.44 699 LEU B O 1
ATOM 10919 N N . LYS B 1 700 ? 12.875 8.086 -12.328 1 97.19 700 LYS B N 1
ATOM 10920 C CA . LYS B 1 700 ? 13.562 9.375 -12.211 1 97.19 700 LYS B CA 1
ATOM 10921 C C . LYS B 1 700 ? 14.203 9.531 -10.836 1 97.19 700 LYS B C 1
ATOM 10923 O O . LYS B 1 700 ? 15.305 10.07 -10.711 1 97.19 700 LYS B O 1
ATOM 10928 N N . GLY B 1 701 ? 13.484 9.109 -9.836 1 95.38 701 GLY B N 1
ATOM 10929 C CA . GLY B 1 701 ? 14.008 9.07 -8.477 1 95.38 701 GLY B CA 1
ATOM 10930 C C . GLY B 1 701 ? 13.836 10.383 -7.734 1 95.38 701 GLY B C 1
ATOM 10931 O O . GLY B 1 701 ? 14.109 10.461 -6.535 1 95.38 701 GLY B O 1
ATOM 10932 N N . ASN B 1 702 ? 13.297 11.453 -8.344 1 91.69 702 ASN B N 1
ATOM 10933 C CA . ASN B 1 702 ? 13.172 12.758 -7.703 1 91.69 702 ASN B CA 1
ATOM 10934 C C . ASN B 1 702 ? 11.734 13.047 -7.289 1 91.69 702 ASN B C 1
ATOM 10936 O O . ASN B 1 702 ? 10.797 12.438 -7.801 1 91.69 702 ASN B O 1
ATOM 10940 N N . LEU B 1 703 ? 11.625 13.836 -6.316 1 93.06 703 LEU B N 1
ATOM 10941 C CA . LEU B 1 703 ? 10.32 14.344 -5.902 1 93.06 703 LEU B CA 1
ATOM 10942 C C . LEU B 1 703 ? 9.898 15.531 -6.766 1 93.06 703 LEU B C 1
ATOM 10944 O O . LEU B 1 703 ? 10.742 16.188 -7.379 1 93.06 703 LEU B O 1
ATOM 10948 N N . THR B 1 704 ? 8.625 15.727 -6.82 1 89.88 704 THR B N 1
ATOM 10949 C CA . THR B 1 704 ? 8.094 16.812 -7.648 1 89.88 704 THR B CA 1
ATOM 10950 C C . THR B 1 704 ? 8.266 18.156 -6.945 1 89.88 704 THR B C 1
ATOM 10952 O O . THR B 1 704 ? 8.312 18.219 -5.715 1 89.88 704 THR B O 1
#

Sequence (1408 aa):
MSPPLTKPTTTSSIFFLSKPPPPLCTFLLLTALCFIGFFYTLHHSQNPKTTLQHTATLFLSYSSNSTISSYLHSLTLHPHLAGTKPSLDTVNYVFSHFKNLKLETHKKEYQVLLSYPIKSSLSAHFSNGSVVDFNMSEFVDLAESDKIVSPYHAYSPSGTVHAKVVFVNYGREVDYSALGALGVNVSGCVVLVRKGEGLSRGGVVKIAESKGALAVLLYAEEGRVSGGVERGTVMRGVGDPLSPGWAGVEGGERLGLEDSEVLERFPKIPSLPLSFGNADVILGSLGGRTVPPEWRDSGGRSRVLRAGPGPAKVNFTYQGEKKVVTIHNVFAVIRGSEEPDRYVILGNHRDAWTYGAVDPNSGTAALLDIARRYARLMQKGWNPRRTIILGSWDAEEFGMVGSTEWVEQNLVNLGAKAVAYLNVDCAVQGPGFFASATPQLDNLLIEVTKKVKDPEAEGATVYEKWAARNQVNAIQRLGGVDSDFAPFLQHAGIPSIDIYYGRDFPVYHTAFDSYGWMKKYADPLFHRHVAVAGIWGLLALHLADESILPFDYISYVEQLQGHTGVLGKLLDRNVSLHPLVTSIQELASAAKEVEYEVKQLREQERRGDFIDLKLRALNDRLMLAERGFLDVEGLQGRQWFKHLIYGPPSNYESKLDFFPGIADALSQSTSKSQQNRQAAVQHEIWRVGRAIERAASALKGNLTMSPPLTKPTTTSSIFFLSKPPPPLCTFLLLTALCFIGFFYTLHHSQNPKTTLQHTATLFLSYSSNSTISSYLHSLTLHPHLAGTKPSLDTVNYVFSHFKNLKLETHKKEYQVLLSYPIKSSLSAHFSNGSVVDFNMSEFVDLAESDKIVSPYHAYSPSGTVHAKVVFVNYGREVDYSALGALGVNVSGCVVLVRKGEGLSRGGVVKIAESKGALAVLLYAEEGRVSGGVERGTVMRGVGDPLSPGWAGVEGGERLGLEDSEVLERFPKIPSLPLSFGNADVILGSLGGRTVPPEWRDSGGRSRVLRAGPGPAKVNFTYQGEKKVVTIHNVFAVIRGSEEPDRYVILGNHRDAWTYGAVDPNSGTAALLDIARRYARLMQKGWNPRRTIILGSWDAEEFGMVGSTEWVEQNLVNLGAKAVAYLNVDCAVQGPGFFASATPQLDNLLIEVTKKVKDPEAEGATVYEKWAARNQVNAIQRLGGVDSDFAPFLQHAGIPSIDIYYGRDFPVYHTAFDSYGWMKKYADPLFHRHVAVAGIWGLLALHLADESILPFDYISYVEQLQGHTGVLGKLLDRNVSLHPLVTSIQELASAAKEVEYEVKQLREQERRGDFIDLKLRALNDRLMLAERGFLDVEGLQGRQWFKHLIYGPPSNYESKLDFFPGIADALSQSTSKSQQNRQAAVQHEIWRVGRAIERAASALKGNLT

Foldseek 3Di:
DDDDDDDPPPPDPPPPPPPDPDPVVVVVVVVVVVVVVVVCVVPPPDDLVVVLVVLLVLLLVLFDLVQLLVLLALLQQWAAFFQDPNVVVNVVVLQVLLVVLVFPKDKDKFWFKWKAFDDWWKKKAAPVGDIDTDDQAFDDPHPPSVPQGGFFAIQFAWDKAKFFEFEQEAQAPVSVVQCVVQVHQQARHEYEYEHDDQADPLRSLVSCVVSRHQEYEYEYFDDPDFRWWAYFYNFPDFAGQQDPLATRHVPDHGHDCPDPSSVVRHGPHGYGYDTPVVSLVSQVQADADFGPPVSVPPPGPHPHGHGDRDPMIMIIGTDMDMDTGMGMKMKGKQAADAARLAEEEEEEESHASISQSQFACLSVSLLSSLSNSVSVSVVVPDGFNYMYMYMYAYDVRHGLHRLLNVCSHCLVSLLQHYAEYEYEGGAWQAAAKAKAWQQQCLVVLLVQQQVFCDLPDPPHGNNVVNCVVVVDSRHHYAQESNGSCCCSCQQRLHIYMYMHGDDDHSNHRTNPNGSVCCCVGIPVSSSSSSRSSSSRSSSSSQCRHDLAGSTQCLRVLVVLVVLLVVVVVVDDPVADLVLSVVLSVLLNVLRVVLVVVVVVLVVCVPPDDPSSVVSVLQNSLSRNLSVLQFDCQAAVVNSSGGGQFHYPAPRSPFPDRTRNNLSNLSPPDPPDDPVVSSVSNNVSSNSSSSSSNSSSCSSNPDDD/DDPDDPDPPPPPPPPPPPPDPDVVVVVVVVVVVVVVVVVCVVPPPDDLVVVLVVLLVLLLVLFDLVQLLVLLALLQQWAAFFQDPNVVVNVVVLQVLLVVLVFPKDKDKFWFKWKAFDDWWKKKAAPVGDIDTDDQAFDDDHPPSVPFGGFFAIQFAWDKAKFFEFEQEAQAPVSVVQCVVQVHQQARHEYEYEHDDQADPLRSLVSCVVSRHQEYEYEYFDDPDFRWWAYFYNFPDFAGQQDPLATRHVPDHGHDCPDPSSVVRHGPHGYGYDTPVVSLVSQVQADADFGPPVSVPPPGPHPHTHGDRDPMIMIIGTDMDMDTGMGMKMKGKQAADAARLAEEEEEEESHASISQSQFACLSVSLLSSLSNSVSVSVVVPDGFNYMYMYMYAYDVRHGLHRLLNVCSHCLVSLLQHYAEYEYEGGAWQAAAKAKAWQQQCLVVLLVQQQVFCDLPDPPHGNNVVNCVVPVDSRHHYAQERNGSCCCSCQQRLHIYMYMHGDDDHSNHRTNPNGSVCCCVGIPVSSSSSSRSSSSRSSSSSQCRHDLAGSTQCLRVLVVLVVLLVVVVVVDDPVADLVLSVVLSVLLNVLRVVLVVVVVVLVVCVPPDDPSSVVSVLQNSLSRNLSVLQFDCCAAVVNSSGGGQFGYPAPRSPFPDRTRNNLSNLCPPDPPDDPVVSSVSNNVSSNSSSSSSNSSSCSSNPDDD

pLDDT: mean 90.8, std 15.17, range [20.03, 98.94]

Nearest PDB structures (foldseek):
  2cij-assembly1_A  TM=9.316E-01  e=2.087E-65  Homo sapiens
  5of0-assembly1_A-2  TM=9.356E-01  e=8.357E-65  Homo sapiens
  6ety-assembly1_A  TM=9.342E-01  e=1.626E-64  Homo sapiens
  4ngq-assembly1_A-2  TM=9.2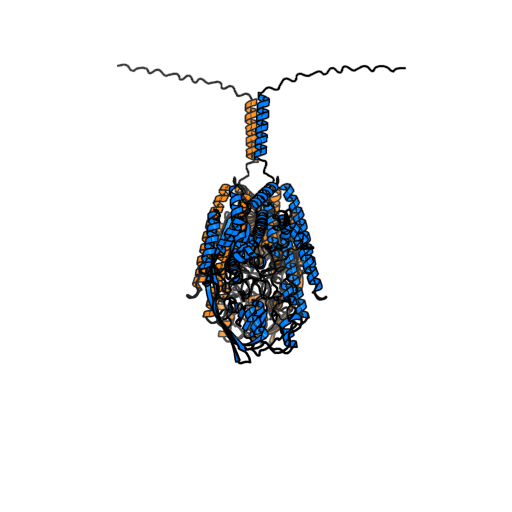26E-01  e=1.166E-64  Homo sapiens
  6rti-assembly1_A-2  TM=9.302E-01  e=6.883E-64  Homo sapiens

Organism: Populus trichocarpa (NCBI:txid3694)

Solvent-accessible surface area (backbone atoms only — not comparable to full-atom values): 72007 Å² total; per-residue (Å²): 139,78,79,83,81,80,79,81,78,79,77,81,79,79,77,78,81,74,74,78,75,58,68,64,61,51,46,51,48,48,48,49,46,47,49,50,47,48,50,46,61,72,61,54,70,71,54,69,64,59,52,49,52,52,51,52,52,53,47,56,66,59,64,52,42,67,57,36,49,50,46,33,46,67,62,26,60,42,39,18,34,59,69,42,73,54,26,50,53,50,50,50,48,54,48,48,52,38,41,74,60,70,37,54,57,52,72,46,69,36,50,38,68,46,49,46,80,75,47,74,49,42,31,39,38,39,84,88,69,50,72,48,77,56,80,71,66,70,89,65,98,51,67,64,54,83,64,46,63,67,57,36,34,34,52,35,36,59,44,75,47,79,28,32,36,27,52,38,53,55,38,43,72,69,43,55,50,54,35,45,76,71,69,46,76,52,53,68,15,30,36,38,28,42,64,46,92,81,54,47,63,30,52,32,49,50,47,39,48,76,56,40,30,57,30,38,39,38,25,48,72,72,55,93,58,80,63,51,32,49,40,46,39,33,50,56,78,71,32,34,65,41,26,76,82,42,39,30,38,86,92,49,73,65,56,53,82,82,35,66,80,32,46,70,29,39,51,91,43,25,47,38,45,31,27,36,68,62,48,36,57,54,37,63,51,32,31,66,51,70,51,62,70,74,69,49,67,67,75,53,82,61,56,61,54,32,25,17,67,8,70,31,28,35,44,40,36,38,39,50,46,75,45,77,35,64,42,56,31,36,38,32,43,46,68,17,75,70,37,54,71,31,35,36,34,38,38,24,38,56,33,14,72,18,24,13,26,33,56,14,26,33,16,40,19,28,52,52,46,38,52,51,34,50,42,54,42,38,75,72,68,51,68,39,34,21,13,39,35,45,37,36,26,20,35,39,69,71,32,32,25,39,52,30,30,50,45,43,62,33,41,72,51,45,58,75,27,40,57,33,40,40,31,26,51,44,29,42,39,26,70,59,76,48,43,27,31,43,47,30,45,48,64,48,52,52,56,44,28,58,71,37,59,28,65,88,41,88,95,36,28,38,36,61,56,44,47,65,72,34,87,58,94,66,67,38,67,69,13,59,79,84,56,70,52,30,48,42,30,22,52,48,23,29,46,38,36,40,45,31,21,34,81,66,55,76,42,56,53,12,74,59,20,23,49,67,46,36,41,71,70,38,38,64,73,27,42,55,48,47,37,47,27,45,42,56,46,47,52,50,47,50,61,21,52,44,81,62,61,68,65,36,50,59,51,33,37,52,49,52,53,50,52,49,52,58,47,56,74,72,50,60,90,86,55,74,62,58,48,44,57,55,19,44,50,48,28,42,53,27,32,52,53,47,53,52,49,51,56,52,47,67,72,36,73,82,72,51,86,62,45,68,52,52,42,49,52,52,40,50,21,61,46,41,19,49,41,19,33,40,40,79,70,30,31,88,96,43,49,75,41,15,28,39,53,36,24,61,43,80,50,84,82,53,91,47,67,43,32,19,53,36,40,35,35,68,65,52,64,79,83,47,53,69,65,56,41,49,51,46,30,41,50,33,40,45,52,43,14,52,17,41,39,38,18,19,40,23,47,62,58,62,77,127,140,80,83,77,80,84,80,83,80,79,79,78,78,78,78,76,81,74,73,76,74,59,68,63,61,53,45,51,49,47,47,49,46,46,48,49,47,48,51,47,59,72,61,54,69,73,53,69,64,59,52,50,53,51,50,50,52,53,47,56,67,59,63,51,41,66,59,35,50,50,46,32,45,66,62,25,61,43,39,19,35,56,68,41,73,55,25,49,55,50,50,50,50,54,47,48,52,38,41,74,60,70,36,53,60,53,72,46,68,34,50,38,67,45,50,47,80,74,48,73,47,42,32,38,38,40,83,88,68,49,70,48,77,56,80,70,66,71,88,65,98,52,69,64,53,83,64,47,64,67,56,35,35,34,52,36,36,58,43,75,47,78,30,31,36,26,53,38,53,55,38,43,72,69,42,54,51,52,35,45,77,72,69,45,76,51,54,68,16,31,37,39,28,40,65,47,92,81,54,48,64,29,51,32,50,50,48,38,47,77,55,40,30,55,30,41,38,38,26,50,70,72,55,92,57,79,63,50,32,49,39,47,40,32,50,55,76,72,31,34,64,42,24,77,83,42,40,30,38,87,91,49,72,66,57,53,78,82,35,66,79,32,47,71,28,40,52,91,42,24,49,38,44,31,27,37,69,62,48,37,57,54,38,64,49,32,30,66,51,69,51,62,71,72,70,50,65,68,76,53,85,61,58,63,54,32,24,18,66,8,70,29,28,33,45,42,36,38,38,50,47,75,44,78,35,63,42,56,32,38,37,30,44,46,68,17,74,70,37,55,71,31,34,36,34,40,38,24,36,56,33,14,73,19,25,13,26,33,55,14,26,34,15,40,19,28,50,53,46,38,52,52,35,51,42,54,42,38,75,73,68,52,68,39,34,21,11,38,34,44,37,37,26,19,35,39,69,71,32,32,25,38,50,31,31,51,45,45,62,33,40,73,50,45,57,76,25,41,55,32,40,40,31,27,50,42,29,42,39,25,72,58,76,47,42,26,32,43,48,31,45,48,65,47,52,51,57,43,28,58,71,37,60,27,67,88,40,90,95,36,28,38,37,59,56,45,51,66,72,44,83,55,93,68,66,38,68,69,12,60,80,84,54,72,52,31,48,42,31,23,52,47,23,30,47,38,36,40,44,32,20,34,82,65,55,76,41,56,52,12,75,60,19,25,48,67,46,34,42,71,70,35,38,64,72,26,42,56,48,48,39,48,28,44,42,56,46,46,53,48,48,49,61,23,51,44,81,61,61,70,66,37,51,58,50,34,38,54,51,51,51,50,53,50,53,58,50,56,74,71,51,61,91,88,54,74,61,58,49,43,55,54,19,44,50,48,27,42,53,26,33,51,52,46,53,52,50,51,55,52,47,68,72,36,72,82,71,51,87,62,42,69,52,53,43,48,53,52,41,51,18,62,46,41,20,51,40,18,33,41,40,79,71,30,32,88,98,43,48,75,40,16,28,39,53,35,24,62,42,80,50,86,80,53,90,46,67,43,31,18,52,37,38,33,35,69,64,50,65,78,83,46,53,68,66,56,42,50,50,46,30,41,51,31,41,45,51,41,14,52,18,40,37,37,19,19,40,23,48,62,59,60,76,129

Radius of gyration: 38.38 Å; Cα contacts (8 Å, |Δi|>4): 3000; chains: 2; bounding box: 127×98×138 Å